Protein AF-0000000080524692 (afdb_homodimer)

Radius of gyration: 28.96 Å; Cα contacts (8 Å, |Δi|>4): 1401; chains: 2; bounding box: 61×94×67 Å

Sequence (794 aa):
MSTVYTSPSEIADLVKGVNEAAASFDTAAGAQDDLHVARRNLQHEARKLLSSLEEPNGEVWPRIFQVNISVSIEIVSQLKLWEKFEGGKEVSMAEIVESTEADEIIIIRVFRQLTAANLFVESMGPRGPSFSLTSLGKPYLHPDHRAFNNFVFFDLIPSIMAMPKTLAEKGYKAPTKETGTPFKWAYGEELWTWLGSHPDRALNMVAGMTSHNALDAYPWGAELEKLDLKDEDIAVVDIAGGQGHIMGEVRQRNPKIKGQFIVQDLPSTFEAVPTPPTGVNFMTYDIFTPQPVKDANVYHYRHIFHNWSDDDCSTILGQIVPLLKTQPKSKLLLIDVVLPDSNGTMQEAIMDITMFPLGGMERTESQWKKLLAKSGLGIKKIWRGSEAEACIECQLDMSTVYTSPSEIADLVKGVNEAAASFDTAAGAQDDLHVARRNLQHEARKLLSSLEEPNGEVWPRIFQVNISVSIEIVSQLKLWEKFEGGKEVSMAEIVESTEADEIIIIRVFRQLTAANLFVESMGPRGPSFSLTSLGKPYLHPDHRAFNNFVFFDLIPSIMAMPKTLAEKGYKAPTKETGTPFKWAYGEELWTWLGSHPDRALNMVAGMTSHNALDAYPWGAELEKLDLKDEDIAVVDIAGGQGHIMGEVRQRNPKIKGQFIVQDLPSTFEAVPTPPTGVNFMTYDIFTPQPVKDANVYHYRHIFHNWSDDDCSTILGQIVPLLKTQPKSKLLLIDVVLPDSNGTMQEAIMDITMFPLGGMERTESQWKKLLAKSGLGIKKIWRGSEAEACIECQLD

Secondary structure (DSSP, 8-state):
----PPPHHHHHHHHHHHHHHHHHHHHHHHTT--HHHHHHHHHHHHHHHHHHHSPTTTTHHHHHHBHHHHHHHHHHHHTT-GGGGGGG--EEHHHHHHHH---HHHHHHHHHHHHHTTSEEEEEETTEEEEEE-TTTGGGGSHHHHHHHHHIIIIIHHHHHTHHHHHHHTTTPPP-TTT--HHHHHHSS-HHHHHHT-HHHHHHHHHHHHTT----SS-HHHHHHTS---TTSEEEEEET-TTSHHHHHHHHH-TT--SEEEEEE-HHHHHHS-SPPTTEEEEE--TTS-----SEEEEEEES-GGGS-HHHHHHHHHTTHHHHHH-TT-EEEEEEEEE-SSS--HHHHHHHHTTGGGT---EEHHHHHHHHHTTTEEEEEEEE-SSSEEEEEEEE-/----PPPHHHHHHHHHHHHHHHHHHHHHHHTT--HHHHHHHHHHHHHHHHHHHSPTTTTHHHHHHBHHHHHHHHHHHHTT-GGGGGGG--EEHHHHHHHH---HHHHHHHHHHHHHTTSEEEEEETTEEEEEE-TTTGGGGSHHHHHHHHHIIIIIHHHHHTHHHHHHHTTTPPP-TTT--HHHHHHSS-HHHHHHT-HHHHHHHHHHHHTT----SS-HHHHHHTS---TTSEEEEEET-TT-HHHHHHHHH-TT--SEEEEEE-HHHHHHS-SPPTTEEEEE--TTS-----SEEEEEEES-GGGS-HHHHHHHHHTTHHHHHH-TT-EEEEEEEEE-SSS--HHHHHHHHTTGGGT---EEHHHHHHHHHTTTEEEEEEEE-SSSEEEEEEEE-

InterPro domains:
  IPR001077 O-methyltransferase, C-terminal domain [PF00891] (180-376)
  IPR016461 O-methyltransferase-like [PIRSF005739] (51-393)
  IPR016461 O-methyltransferase-like [PS51683] (61-396)
  IPR029063 S-adenosyl-L-methionine-dependent methyltransferase superfamily [G3DSA:3.40.50.150] (146-395)
  IPR029063 S-adenosyl-L-methionine-dependent methyltransferase superfamily [SSF53335] (176-386)
  IPR036388 Winged helix-like DNA-binding domain superfamily [G3DSA:1.10.10.10] (36-139)

pLDDT: mean 89.35, std 8.48, range [49.38, 98.44]

Solvent-accessible surface area (backbone atoms only — not comparable to full-atom values): 41073 Å² total; per-residue (Å²): 112,65,86,58,62,62,50,70,70,56,51,51,52,33,50,49,45,29,52,52,30,44,52,48,30,53,52,32,57,74,66,71,47,81,46,62,62,36,41,49,48,28,34,50,31,26,46,54,40,35,59,50,54,40,49,48,68,42,58,51,56,56,43,44,39,19,46,66,43,36,46,35,54,50,41,39,53,74,58,62,46,50,69,67,35,56,95,71,28,70,43,40,52,65,57,52,30,67,76,56,62,31,38,60,68,58,52,53,56,39,47,43,30,36,36,40,69,46,26,30,44,79,43,82,51,95,86,39,52,27,35,30,63,32,85,73,28,50,51,51,62,39,65,31,44,44,27,30,48,50,38,42,56,70,59,45,47,55,13,51,70,32,36,55,62,50,29,60,75,51,59,35,45,82,44,32,84,87,78,46,23,22,25,21,70,63,68,72,38,48,66,72,63,45,32,68,79,30,57,71,58,38,52,32,41,52,39,15,58,58,48,74,56,84,74,48,25,52,65,59,62,71,59,54,62,72,44,90,59,45,68,87,40,40,39,34,37,30,45,63,38,69,70,26,62,66,58,28,51,52,40,68,77,31,75,83,62,53,28,36,34,35,27,21,21,48,62,69,58,41,70,75,47,70,71,56,35,77,81,41,42,75,42,75,45,58,67,80,40,69,64,83,80,72,82,35,43,27,40,34,34,59,69,50,65,38,54,35,38,72,70,53,42,46,50,34,48,61,26,43,46,67,56,42,73,77,31,80,80,40,39,43,35,43,31,36,54,54,39,58,88,62,88,43,51,54,43,57,32,47,59,24,57,66,21,44,27,61,15,20,34,59,37,26,57,71,52,46,48,54,56,33,44,75,64,50,28,39,78,69,43,77,34,68,36,86,55,73,41,23,25,37,31,47,34,82,107,116,66,84,59,63,64,50,70,70,58,49,51,51,34,52,48,46,29,52,53,30,45,52,50,28,52,53,33,57,73,66,72,47,82,47,62,62,36,41,49,47,29,36,49,32,26,46,51,38,37,59,48,55,39,48,46,68,40,58,50,54,56,42,44,38,19,46,66,44,35,47,34,53,49,41,40,54,74,57,62,46,49,70,67,36,54,95,71,29,70,42,39,53,64,56,51,30,66,75,56,60,32,38,60,68,57,52,53,55,39,48,43,31,35,35,40,68,45,26,30,45,77,42,84,50,96,86,40,50,26,36,30,63,32,83,74,28,51,52,51,62,39,66,32,43,44,26,29,48,50,37,44,56,68,60,44,47,54,13,51,69,31,36,56,61,49,28,59,77,51,60,36,45,81,45,31,84,86,79,45,22,22,24,22,71,62,68,73,37,49,64,70,63,44,32,68,78,31,57,71,57,40,50,32,42,53,39,14,57,58,52,74,58,83,74,49,25,53,66,59,61,70,59,53,61,72,45,91,59,46,66,87,39,38,40,32,36,30,45,62,39,68,70,26,61,67,61,25,50,53,42,68,77,30,73,82,60,52,28,35,35,35,30,22,22,48,61,70,59,41,68,75,48,69,70,56,37,77,82,42,42,76,42,75,44,58,67,82,41,69,63,83,80,73,81,35,42,27,41,35,35,58,70,50,64,38,54,34,40,72,69,53,42,44,51,33,47,62,26,43,46,67,57,43,72,78,32,80,80,40,39,44,37,42,30,37,53,54,40,57,89,63,90,43,51,54,43,57,33,47,58,26,58,66,20,44,28,62,16,19,34,61,35,27,57,69,51,45,48,54,56,33,44,77,64,49,28,39,76,70,44,76,35,67,36,80,55,74,41,22,25,36,33,47,33,80,107

Foldseek 3Di:
DDQDAQDPVVLVVLVVQLVVLVVVLVVCVVVVHDSPVSVVSNVVSVVVNVVSHAFDCNCLLVQLLPLLRLVLLLVCVVLVPLQVQPPFDKAALVNSCVSRVDDSVVVVSSVVSCVVVVQWDWDQDPVGIIIHGDPNVNLSSDVLQNLLSVLCNPQQSQLLVQVVVVCVVVVNDADAQVNAFSSCVRPVDFPVVVCLVVVVSVVSNVSNVVSPCPVFQDDLQVVLVVPPDAQAAAAEEEEQCQQCVSVLVSCVVRVPRHHAAEYEEAPSSCVSVVDHHPRHHYDYDDLLAADPDADYQEYEYAPDQQLHDLVVLLSSLLRCVVRCVVHVNHKYKYKDFAAAPDDGDPSQVSVASSSRRSSGGHYHPVRVQVSQVSNQKHFPDWGGDSDRIIITIIHGD/DDQDAQDPVVLVVLVVQLVVLVVVLVVCVVVVHDSPVSVVSNVVSVVVSVVSHAFDCNCLLVQLLPLLRLVLLLVCVVLVPLLVQPPFDKAALVNSCVSRVDDSVVVVSSVVSCVVVVQWDWDQDPVGIIIHGDPNVNLSSDVLQNLLSVLCNPQQSQLLVQVVVLCVVVVNDADAQVNAFSSCVRPVDFPVVVCLVVVVSVVSNVSNVVSPCPVFQDDLQVVLVVPPDAQAAAAEEEEQCQQCVSVLVSCVVHVPRHHAAEYEEAPSSCVSVVDHHPRHHYDYDDLLAADPDADYQEYEYAPDQQLHDLVVLLSSLLRCVVRCVVHVNHKYKYKFFAAAPDDGDPSQVSVASSSRRSSGGHYHPVRVQVSQVSNQKHFPDWGGGSDRIIITIIHGD

Nearest PDB structures (foldseek):
  5w7r-assembly1_A-2  TM=7.176E-01  e=1.281E-27  Penicillium oxalicum
  8xte-assembly3_D  TM=7.590E-01  e=2.513E-26  Penicillium brevicompactum
  5w7p-assembly1_A-2  TM=7.238E-01  e=1.448E-26  Penicillium oxalicum
  6ix3-assembly1_A  TM=7.720E-01  e=8.449E-26  Aspergillus flavus NRRL3357
  5w7s-assembly1_A-2  TM=7.296E-01  e=3.497E-26  Penicillium oxalicum

Structure (mmCIF, N/CA/C/O backbone):
data_AF-0000000080524692-model_v1
#
loop_
_entity.id
_entity.type
_entity.pdbx_description
1 polymer 'O-methyltransferase domain-containing protein'
#
loop_
_atom_site.group_PDB
_atom_site.id
_atom_site.type_symbol
_atom_site.label_atom_id
_atom_site.label_alt_id
_atom_site.label_comp_id
_atom_site.label_asym_id
_atom_site.label_entity_id
_atom_site.label_seq_id
_atom_site.pdbx_PDB_ins_code
_atom_site.Cartn_x
_atom_site.Cartn_y
_atom_site.Cartn_z
_atom_site.occupancy
_atom_site.B_iso_or_equiv
_atom_site.auth_seq_id
_atom_site.auth_comp_id
_atom_site.auth_asym_id
_atom_site.auth_atom_id
_atom_site.pdbx_PDB_model_num
ATOM 1 N N . MET A 1 1 ? 13.016 18.016 1.499 1 49.38 1 MET A N 1
ATOM 2 C CA . MET A 1 1 ? 11.977 17.594 0.565 1 49.38 1 MET A CA 1
ATOM 3 C C . MET A 1 1 ? 11.797 18.625 -0.549 1 49.38 1 MET A C 1
ATOM 5 O O . MET A 1 1 ? 12.094 19.812 -0.366 1 49.38 1 MET A O 1
ATOM 9 N N . SER A 1 2 ? 11.609 18.016 -1.706 1 52.25 2 SER A N 1
ATOM 10 C CA . SER A 1 2 ? 11.484 18.953 -2.818 1 52.25 2 SER A CA 1
ATOM 11 C C . SER A 1 2 ? 10.211 19.781 -2.711 1 52.25 2 SER A C 1
ATOM 13 O O . SER A 1 2 ? 9.156 19.25 -2.332 1 52.25 2 SER A O 1
ATOM 15 N N . THR A 1 3 ? 10.344 20.969 -2.588 1 60.5 3 THR A N 1
ATOM 16 C CA . THR A 1 3 ? 9.203 21.875 -2.6 1 60.5 3 THR A CA 1
ATOM 17 C C . THR A 1 3 ? 8.883 22.312 -4.023 1 60.5 3 THR A C 1
ATOM 19 O O . THR A 1 3 ? 8.008 23.156 -4.234 1 60.5 3 THR A O 1
ATOM 22 N N . VAL A 1 4 ? 9.625 21.516 -4.98 1 65.38 4 VAL A N 1
ATOM 23 C CA . VAL A 1 4 ? 9.469 22.078 -6.316 1 65.38 4 VAL A CA 1
ATOM 24 C C . VAL A 1 4 ? 8.75 21.078 -7.219 1 65.38 4 VAL A C 1
ATOM 26 O O . VAL A 1 4 ? 9.094 19.906 -7.254 1 65.38 4 VAL A O 1
ATOM 29 N N . TYR A 1 5 ? 7.754 21.562 -7.863 1 74.25 5 TYR A N 1
ATOM 30 C CA . TYR A 1 5 ? 7.062 20.797 -8.906 1 74.25 5 TYR A CA 1
ATOM 31 C C . TYR A 1 5 ? 7.965 20.594 -10.117 1 74.25 5 TYR A C 1
ATOM 33 O O . TYR A 1 5 ? 8.828 21.422 -10.398 1 74.25 5 TYR A O 1
ATOM 41 N N . THR A 1 6 ? 7.824 19.438 -10.742 1 76.94 6 THR A N 1
ATOM 42 C CA . THR A 1 6 ? 8.469 19.219 -12.031 1 76.94 6 THR A CA 1
ATOM 43 C C . THR A 1 6 ? 8.109 20.344 -13 1 76.94 6 THR A C 1
ATOM 45 O O . THR A 1 6 ? 6.961 20.781 -13.055 1 76.94 6 THR A O 1
ATOM 48 N N . SER A 1 7 ? 9.078 20.875 -13.664 1 82.62 7 SER A N 1
ATOM 49 C CA . SER A 1 7 ? 8.883 22.016 -14.555 1 82.62 7 SER A CA 1
ATOM 50 C C . SER A 1 7 ? 7.977 21.656 -15.727 1 82.62 7 SER A C 1
ATOM 52 O O . SER A 1 7 ? 7.953 20.5 -16.172 1 82.62 7 SER A O 1
ATOM 54 N N . PRO A 1 8 ? 7.293 22.641 -16.266 1 85.81 8 PRO A N 1
ATOM 55 C CA . PRO A 1 8 ? 6.441 22.391 -17.422 1 85.81 8 PRO A CA 1
ATOM 56 C C . PRO A 1 8 ? 7.219 21.859 -18.625 1 85.81 8 PRO A C 1
ATOM 58 O O . PRO A 1 8 ? 6.711 21.016 -19.359 1 85.81 8 PRO A O 1
ATOM 61 N N . SER A 1 9 ? 8.43 22.312 -18.781 1 87.88 9 SER A N 1
ATOM 62 C CA . SER A 1 9 ? 9.25 21.828 -19.891 1 87.88 9 SER A CA 1
ATOM 63 C C . SER A 1 9 ? 9.562 20.344 -19.734 1 87.88 9 SER A C 1
ATOM 65 O O . SER A 1 9 ? 9.555 19.609 -20.719 1 87.88 9 SER A O 1
ATOM 67 N N . GLU A 1 10 ? 9.828 19.984 -18.578 1 87.06 10 GLU A N 1
ATOM 68 C CA . GLU A 1 10 ? 10.094 18.562 -18.328 1 87.06 10 GLU A CA 1
ATOM 69 C C . GLU A 1 10 ? 8.844 17.719 -18.531 1 87.06 10 GLU A C 1
ATOM 71 O O . GLU A 1 10 ? 8.922 16.609 -19.047 1 87.06 10 GLU A O 1
ATOM 76 N N . ILE A 1 11 ? 7.77 18.25 -18.125 1 89.12 11 ILE A N 1
ATOM 77 C CA . ILE A 1 11 ? 6.504 17.547 -18.312 1 89.12 11 ILE A CA 1
ATOM 78 C C . ILE A 1 11 ? 6.23 17.359 -19.797 1 89.12 11 ILE A C 1
ATOM 80 O O . ILE A 1 11 ? 5.781 16.297 -20.219 1 89.12 11 ILE A O 1
ATOM 84 N N . ALA A 1 12 ? 6.582 18.391 -20.578 1 91.25 12 ALA A N 1
ATOM 85 C CA . ALA A 1 12 ? 6.398 18.297 -22.031 1 91.25 12 ALA A CA 1
ATOM 86 C C . ALA A 1 12 ? 7.246 17.172 -22.625 1 91.25 12 ALA A C 1
ATOM 88 O O . ALA A 1 12 ? 6.801 16.469 -23.531 1 91.25 12 ALA A O 1
ATOM 89 N N . ASP A 1 13 ? 8.391 17.062 -22.141 1 91.69 13 ASP A N 1
ATOM 90 C CA . ASP A 1 13 ? 9.281 16 -22.609 1 91.69 13 ASP A CA 1
ATOM 91 C C . ASP A 1 13 ? 8.734 14.617 -22.25 1 91.69 13 ASP A C 1
ATOM 93 O O . ASP A 1 13 ? 8.859 13.672 -23.031 1 91.69 13 ASP A O 1
ATOM 97 N N . LEU A 1 14 ? 8.211 14.508 -21.078 1 90.5 14 LEU A N 1
ATOM 98 C CA . LEU A 1 14 ? 7.645 13.242 -20.641 1 90.5 14 LEU A CA 1
ATOM 99 C C . LEU A 1 14 ? 6.41 12.875 -21.453 1 90.5 14 LEU A C 1
ATOM 101 O O . LEU A 1 14 ? 6.18 11.703 -21.75 1 90.5 14 LEU A O 1
ATOM 105 N N . VAL A 1 15 ? 5.656 13.906 -21.812 1 93.75 15 VAL A N 1
ATOM 106 C CA . VAL A 1 15 ? 4.504 13.672 -22.672 1 93.75 15 VAL A CA 1
ATOM 107 C C . VAL A 1 15 ? 4.969 13.156 -24.031 1 93.75 15 VAL A C 1
ATOM 109 O O . VAL A 1 15 ? 4.348 12.258 -24.609 1 93.75 15 VAL A O 1
ATOM 112 N N . LYS A 1 16 ? 6.043 13.727 -24.516 1 94.25 16 LYS A N 1
ATOM 113 C CA . LYS A 1 16 ? 6.629 13.234 -25.766 1 94.25 16 LYS A CA 1
ATOM 114 C C . LYS A 1 16 ? 7.012 11.758 -25.656 1 94.25 16 LYS A C 1
ATOM 116 O O . LYS A 1 16 ? 6.828 10.984 -26.594 1 94.25 16 LYS A O 1
ATOM 121 N N . GLY A 1 17 ? 7.594 11.414 -24.578 1 91.81 17 GLY A N 1
ATOM 122 C CA . GLY A 1 17 ? 7.938 10.023 -24.328 1 91.81 17 GLY A CA 1
ATOM 123 C C . GLY A 1 17 ? 6.738 9.094 -24.375 1 91.81 17 GLY A C 1
ATOM 124 O O . GLY A 1 17 ? 6.816 8.008 -24.953 1 91.81 17 GLY A O 1
ATOM 125 N N . VAL A 1 18 ? 5.668 9.523 -23.719 1 93.56 18 VAL A N 1
ATOM 126 C CA . VAL A 1 18 ? 4.43 8.742 -23.75 1 93.56 18 VAL A CA 1
ATOM 127 C C . VAL A 1 18 ? 3.963 8.57 -25.188 1 93.56 18 VAL A C 1
ATOM 129 O O . VAL A 1 18 ? 3.566 7.473 -25.594 1 93.56 18 VAL A O 1
ATOM 132 N N . ASN A 1 19 ? 4.059 9.609 -25.953 1 95.62 19 ASN A N 1
ATOM 133 C CA . ASN A 1 19 ? 3.592 9.57 -27.344 1 95.62 19 ASN A CA 1
ATOM 134 C C . ASN A 1 19 ? 4.465 8.656 -28.188 1 95.62 19 ASN A C 1
ATOM 136 O O . ASN A 1 19 ? 3.957 7.938 -29.062 1 95.62 19 ASN A O 1
ATOM 140 N N . GLU A 1 20 ? 5.746 8.68 -27.969 1 94.69 20 GLU A N 1
ATOM 141 C CA . GLU A 1 20 ? 6.656 7.789 -28.688 1 94.69 20 GLU A CA 1
ATOM 142 C C . GLU A 1 20 ? 6.375 6.324 -28.359 1 94.69 20 GLU A C 1
ATOM 144 O O . GLU A 1 20 ? 6.348 5.473 -29.25 1 94.69 20 GLU A O 1
ATOM 149 N N . ALA A 1 21 ? 6.238 6.055 -27.109 1 92.75 21 ALA A N 1
ATOM 150 C CA . ALA A 1 21 ? 5.93 4.695 -26.672 1 92.75 21 ALA A CA 1
ATOM 151 C C . ALA A 1 21 ? 4.582 4.242 -27.234 1 92.75 21 ALA A C 1
ATOM 153 O O . ALA A 1 21 ? 4.414 3.072 -27.594 1 92.75 21 ALA A O 1
ATOM 154 N N . ALA A 1 22 ? 3.656 5.148 -27.203 1 94.06 22 ALA A N 1
ATOM 155 C CA . ALA A 1 22 ? 2.332 4.836 -27.734 1 94.06 22 ALA A CA 1
ATOM 156 C C . ALA A 1 22 ? 2.4 4.496 -29.219 1 94.06 22 ALA A C 1
ATOM 158 O O . ALA A 1 22 ? 1.693 3.602 -29.688 1 94.06 22 ALA A O 1
ATOM 159 N N . ALA A 1 23 ? 3.18 5.211 -29.969 1 93.19 23 ALA A N 1
ATOM 160 C CA . ALA A 1 23 ? 3.371 4.93 -31.375 1 93.19 23 ALA A CA 1
ATOM 161 C C . ALA A 1 23 ? 3.953 3.535 -31.594 1 93.19 23 ALA A C 1
ATOM 163 O O . ALA A 1 23 ? 3.541 2.812 -32.5 1 93.19 23 ALA A O 1
ATOM 164 N N . SER A 1 24 ? 4.914 3.197 -30.781 1 90.69 24 SER A N 1
ATOM 165 C CA . SER A 1 24 ? 5.504 1.863 -30.828 1 90.69 24 SER A CA 1
ATOM 166 C C . SER A 1 24 ? 4.473 0.789 -30.5 1 90.69 24 SER A C 1
ATOM 168 O O . SER A 1 24 ? 4.477 -0.285 -31.109 1 90.69 24 SER A O 1
ATOM 170 N N . PHE A 1 25 ? 3.734 1.035 -29.516 1 91.31 25 PHE A N 1
ATOM 171 C CA . PHE A 1 25 ? 2.67 0.113 -29.141 1 91.31 25 PHE A CA 1
ATOM 172 C C . PHE A 1 25 ? 1.693 -0.088 -30.297 1 91.31 25 PHE A C 1
ATOM 174 O O . PHE A 1 25 ? 1.283 -1.215 -30.578 1 91.31 25 PHE A O 1
ATOM 181 N N . ASP A 1 26 ? 1.312 0.979 -30.969 1 90.25 26 ASP A N 1
ATOM 182 C CA . ASP A 1 26 ? 0.397 0.915 -32.094 1 90.25 26 ASP A CA 1
ATOM 183 C C . ASP A 1 26 ? 0.996 0.098 -33.25 1 90.25 26 ASP A C 1
ATOM 185 O O . ASP A 1 26 ? 0.291 -0.671 -33.906 1 90.25 26 ASP A O 1
ATOM 189 N N . THR A 1 27 ? 2.248 0.307 -33.406 1 89.56 27 THR A N 1
ATOM 190 C CA . THR A 1 27 ? 2.949 -0.44 -34.469 1 89.56 27 THR A CA 1
ATOM 191 C C . THR A 1 27 ? 2.957 -1.933 -34.125 1 89.56 27 THR A C 1
ATOM 193 O O . THR A 1 27 ? 2.723 -2.762 -35.031 1 89.56 27 THR A O 1
ATOM 196 N N . ALA A 1 28 ? 3.258 -2.262 -32.875 1 87.5 28 ALA A N 1
ATOM 197 C CA . ALA A 1 28 ? 3.283 -3.658 -32.469 1 87.5 28 ALA A CA 1
ATOM 198 C C . ALA A 1 28 ? 1.9 -4.289 -32.562 1 87.5 28 ALA A C 1
ATOM 200 O O . ALA A 1 28 ? 1.774 -5.465 -32.938 1 87.5 28 ALA A O 1
ATOM 201 N N . ALA A 1 29 ? 0.935 -3.568 -32.125 1 85.56 29 ALA A N 1
ATOM 202 C CA . ALA A 1 29 ? -0.441 -4.055 -32.219 1 85.56 29 ALA A CA 1
ATOM 203 C C . ALA A 1 29 ? -0.847 -4.355 -33.656 1 85.56 29 ALA A C 1
ATOM 205 O O . ALA A 1 29 ? -1.562 -5.328 -33.906 1 85.56 29 ALA A O 1
ATOM 206 N N . GLY A 1 30 ? -0.493 -3.525 -34.5 1 81.25 30 GLY A N 1
ATOM 207 C CA . GLY A 1 30 ? -0.792 -3.732 -35.906 1 81.25 30 GLY A CA 1
ATOM 208 C C . GLY A 1 30 ? -0.078 -4.934 -36.5 1 81.25 30 GLY A C 1
ATOM 209 O O . GLY A 1 30 ? -0.594 -5.582 -37.438 1 81.25 30 GLY A O 1
ATOM 210 N N . ALA A 1 31 ? 1.103 -5.371 -35.938 1 77.94 31 ALA A N 1
ATOM 211 C CA . ALA A 1 31 ? 1.908 -6.473 -36.469 1 77.94 31 ALA A CA 1
ATOM 212 C C . ALA A 1 31 ? 1.524 -7.793 -35.781 1 77.94 31 ALA A C 1
ATOM 214 O O . ALA A 1 31 ? 2.117 -8.836 -36.094 1 77.94 31 ALA A O 1
ATOM 215 N N . GLN A 1 32 ? 0.588 -7.703 -34.906 1 69.25 32 GLN A N 1
ATOM 216 C CA . GLN A 1 32 ? 0.13 -8.875 -34.156 1 69.25 32 GLN A CA 1
ATOM 217 C C . GLN A 1 32 ? 1.282 -9.531 -33.406 1 69.25 32 GLN A C 1
ATOM 219 O O . GLN A 1 32 ? 1.382 -10.766 -33.375 1 69.25 32 GLN A O 1
ATOM 224 N N . ASP A 1 33 ? 2.248 -8.727 -32.938 1 66.38 33 ASP A N 1
ATOM 225 C CA . ASP A 1 33 ? 3.373 -9.188 -32.125 1 66.38 33 ASP A CA 1
ATOM 226 C C . ASP A 1 33 ? 2.992 -9.273 -30.656 1 66.38 33 ASP A C 1
ATOM 228 O O . ASP A 1 33 ? 1.876 -8.922 -30.281 1 66.38 33 ASP A O 1
ATOM 232 N N . ASP A 1 34 ? 3.854 -9.93 -29.969 1 66.69 34 ASP A N 1
ATOM 233 C CA . ASP A 1 34 ? 3.756 -9.938 -28.516 1 66.69 34 ASP A CA 1
ATOM 234 C C . ASP A 1 34 ? 3.771 -8.523 -27.953 1 66.69 34 ASP A C 1
ATOM 236 O O . ASP A 1 34 ? 4.785 -7.824 -28.047 1 66.69 34 ASP A O 1
ATOM 240 N N . LEU A 1 35 ? 2.561 -8.031 -27.656 1 77.56 35 LEU A N 1
ATOM 241 C CA . LEU A 1 35 ? 2.344 -6.656 -27.219 1 77.56 35 LEU A CA 1
ATOM 242 C C . LEU A 1 35 ? 2.896 -6.434 -25.812 1 77.56 35 LEU A C 1
ATOM 244 O O . LEU A 1 35 ? 2.893 -5.309 -25.312 1 77.56 35 LEU A O 1
ATOM 248 N N . HIS A 1 36 ? 3.451 -7.48 -25.344 1 73.25 36 HIS A N 1
ATOM 249 C CA . HIS A 1 36 ? 3.832 -7.422 -23.922 1 73.25 36 HIS A CA 1
ATOM 250 C C . HIS A 1 36 ? 4.93 -6.391 -23.703 1 73.25 36 HIS A C 1
ATOM 252 O O . HIS A 1 36 ? 4.832 -5.566 -22.781 1 73.25 36 HIS A O 1
ATOM 258 N N . VAL A 1 37 ? 5.867 -6.418 -24.625 1 72.44 37 VAL A N 1
ATOM 259 C CA . VAL A 1 37 ? 7.004 -5.523 -24.453 1 72.44 37 VAL A CA 1
ATOM 260 C C . VAL A 1 37 ? 6.57 -4.082 -24.688 1 72.44 37 VAL A C 1
ATOM 262 O O . VAL A 1 37 ? 6.906 -3.184 -23.922 1 72.44 37 VAL A O 1
ATOM 265 N N . ALA A 1 38 ? 5.867 -3.871 -25.797 1 81.81 38 ALA A N 1
ATOM 266 C CA . ALA A 1 38 ? 5.406 -2.529 -26.141 1 81.81 38 ALA A CA 1
ATOM 267 C C . ALA A 1 38 ? 4.473 -1.978 -25.062 1 81.81 38 ALA A C 1
ATOM 269 O O . ALA A 1 38 ? 4.523 -0.789 -24.734 1 81.81 38 ALA A O 1
ATOM 270 N N . ARG A 1 39 ? 3.68 -2.797 -24.562 1 82.12 39 ARG A N 1
ATOM 271 C CA . ARG A 1 39 ? 2.758 -2.404 -23.5 1 82.12 39 ARG A CA 1
ATOM 272 C C . ARG A 1 39 ? 3.514 -2.002 -22.234 1 82.12 39 ARG A C 1
ATOM 274 O O . ARG A 1 39 ? 3.186 -0.998 -21.609 1 82.12 39 ARG A O 1
ATOM 281 N N . ARG A 1 40 ? 4.426 -2.736 -21.953 1 76.44 40 ARG A N 1
ATOM 282 C CA . ARG A 1 40 ? 5.23 -2.455 -20.766 1 76.44 40 ARG A CA 1
ATOM 283 C C . ARG A 1 40 ? 5.98 -1.135 -20.922 1 76.44 40 ARG A C 1
ATOM 285 O O . ARG A 1 40 ? 6.125 -0.385 -19.953 1 76.44 40 ARG A O 1
ATOM 292 N N . ASN A 1 41 ? 6.469 -0.94 -22.078 1 80.81 41 ASN A N 1
ATOM 293 C CA . ASN A 1 41 ? 7.16 0.32 -22.328 1 80.81 41 ASN A CA 1
ATOM 294 C C . ASN A 1 41 ? 6.219 1.514 -22.172 1 80.81 41 ASN A C 1
ATOM 296 O O . ASN A 1 41 ? 6.602 2.539 -21.609 1 80.81 41 ASN A O 1
ATOM 300 N N . LEU A 1 42 ? 5.086 1.426 -22.797 1 87.81 42 LEU A N 1
ATOM 301 C CA . LEU A 1 42 ? 4.098 2.492 -22.672 1 87.81 42 LEU A CA 1
ATOM 302 C C . LEU A 1 42 ? 3.697 2.693 -21.203 1 87.81 42 LEU A C 1
ATOM 304 O O . LEU A 1 42 ? 3.514 3.826 -20.766 1 87.81 42 LEU A O 1
ATOM 308 N N . GLN A 1 43 ? 3.588 1.649 -20.469 1 82.5 43 GLN A N 1
ATOM 309 C CA . GLN A 1 43 ? 3.312 1.723 -19.031 1 82.5 43 GLN A CA 1
ATOM 310 C C . GLN A 1 43 ? 4.406 2.49 -18.297 1 82.5 43 GLN A C 1
ATOM 312 O O . GLN A 1 43 ? 4.121 3.32 -17.438 1 82.5 43 GLN A O 1
ATOM 317 N N . HIS A 1 44 ? 5.527 2.172 -18.656 1 77.94 44 HIS A N 1
ATOM 318 C CA . HIS A 1 44 ? 6.68 2.811 -18.031 1 77.94 44 HIS A CA 1
ATOM 319 C C . HIS A 1 44 ? 6.668 4.316 -18.266 1 77.94 44 HIS A C 1
ATOM 321 O O . HIS A 1 44 ? 6.855 5.098 -17.328 1 77.94 44 HIS A O 1
ATOM 327 N N . GLU A 1 45 ? 6.453 4.719 -19.484 1 82.88 45 GLU A N 1
ATOM 328 C CA . GLU A 1 45 ? 6.453 6.141 -19.828 1 82.88 45 GLU A CA 1
ATOM 329 C C . GLU A 1 45 ? 5.273 6.855 -19.172 1 82.88 45 GLU A C 1
ATOM 331 O O . GLU A 1 45 ? 5.406 7.996 -18.719 1 82.88 45 GLU A O 1
ATOM 336 N N . ALA A 1 46 ? 4.152 6.227 -19.188 1 86.56 46 ALA A N 1
ATOM 337 C CA . ALA A 1 46 ? 2.973 6.797 -18.547 1 86.56 46 ALA A CA 1
ATOM 338 C C . ALA A 1 46 ? 3.195 6.961 -17.047 1 86.56 46 ALA A C 1
ATOM 340 O O . ALA A 1 46 ? 2.773 7.961 -16.453 1 86.56 46 ALA A O 1
ATOM 341 N N . ARG A 1 47 ? 3.828 6.043 -16.453 1 78.06 47 ARG A N 1
ATOM 342 C CA . ARG A 1 47 ? 4.137 6.109 -15.023 1 78.06 47 ARG A CA 1
ATOM 343 C C . ARG A 1 47 ? 5.09 7.262 -14.719 1 78.06 47 ARG A C 1
ATOM 345 O O . ARG A 1 47 ? 4.934 7.953 -13.711 1 78.06 47 ARG A O 1
ATOM 352 N N . LYS A 1 48 ? 6.09 7.348 -15.531 1 75.19 48 LYS A N 1
ATOM 353 C CA . LYS A 1 48 ? 7.012 8.469 -15.375 1 75.19 48 LYS A CA 1
ATOM 354 C C . LYS A 1 48 ? 6.266 9.805 -15.391 1 75.19 48 LYS A C 1
ATOM 356 O O . LYS A 1 48 ? 6.527 10.68 -14.57 1 75.19 48 LYS A O 1
ATOM 361 N N . LEU A 1 49 ? 5.402 9.938 -16.391 1 85.25 49 LEU A N 1
ATOM 362 C CA . LEU A 1 49 ? 4.621 11.164 -16.5 1 85.25 49 LEU A CA 1
ATOM 363 C C . LEU A 1 49 ? 3.775 11.383 -15.25 1 85.25 49 LEU A C 1
ATOM 365 O O . LEU A 1 49 ? 3.801 12.469 -14.656 1 85.25 49 LEU A O 1
ATOM 369 N N . LEU A 1 50 ? 3.104 10.375 -14.844 1 80.31 50 LEU A N 1
ATOM 370 C CA . LEU A 1 50 ? 2.217 10.492 -13.695 1 80.31 50 LEU A CA 1
ATOM 371 C C . LEU A 1 50 ? 3.002 10.875 -12.445 1 80.31 50 LEU A C 1
ATOM 373 O O . LEU A 1 50 ? 2.568 11.734 -11.672 1 80.31 50 LEU A O 1
ATOM 377 N N . SER A 1 51 ? 4.074 10.273 -12.32 1 72.38 51 SER A N 1
ATOM 378 C CA . SER A 1 51 ? 4.922 10.562 -11.164 1 72.38 51 SER A CA 1
ATOM 379 C C . SER A 1 51 ? 5.387 12.016 -11.172 1 72.38 51 SER A C 1
ATOM 381 O O . SER A 1 51 ? 5.473 12.648 -10.117 1 72.38 51 SER A O 1
ATOM 383 N N . SER A 1 52 ? 5.684 12.492 -12.312 1 76.06 52 SER A N 1
ATOM 384 C CA . SER A 1 52 ? 6.199 13.852 -12.438 1 76.06 52 SER A CA 1
ATOM 385 C C . SER A 1 52 ? 5.113 14.883 -12.148 1 76.06 52 SER A C 1
ATOM 387 O O . SER A 1 52 ? 5.41 16.047 -11.867 1 76.06 52 SER A O 1
ATOM 389 N N . LEU A 1 53 ? 3.881 14.453 -12.219 1 77.19 53 LEU A N 1
ATOM 390 C CA . LEU A 1 53 ? 2.76 15.367 -12.031 1 77.19 53 LEU A CA 1
ATOM 391 C C . LEU A 1 53 ? 2.354 15.438 -10.562 1 77.19 53 LEU A C 1
ATOM 393 O O . LEU A 1 53 ? 1.55 16.281 -10.18 1 77.19 53 LEU A O 1
ATOM 397 N N . GLU A 1 54 ? 2.861 14.57 -9.836 1 70.06 54 GLU A N 1
ATOM 398 C CA . GLU A 1 54 ? 2.504 14.531 -8.422 1 70.06 54 GLU A CA 1
ATOM 399 C C . GLU A 1 54 ? 3.078 15.734 -7.676 1 70.06 54 GLU A C 1
ATOM 401 O O . GLU A 1 54 ? 4.086 16.312 -8.094 1 70.06 54 GLU A O 1
ATOM 406 N N . GLU A 1 55 ? 2.209 16.219 -6.656 1 65.88 55 GLU A N 1
ATOM 407 C CA . GLU A 1 55 ? 2.75 17.219 -5.746 1 65.88 55 GLU A CA 1
ATOM 408 C C . GLU A 1 55 ? 4.078 16.766 -5.145 1 65.88 55 GLU A C 1
ATOM 410 O O . GLU A 1 55 ? 4.305 15.562 -4.969 1 65.88 55 GLU A O 1
ATOM 415 N N . PRO A 1 56 ? 4.777 17.906 -4.992 1 61.47 56 PRO A N 1
ATOM 416 C CA . PRO A 1 56 ? 6.012 17.547 -4.285 1 61.47 56 PRO A CA 1
ATOM 417 C C . PRO A 1 56 ? 5.75 16.703 -3.037 1 61.47 56 PRO A C 1
ATOM 419 O O . PRO A 1 56 ? 4.883 17.031 -2.23 1 61.47 56 PRO A O 1
ATOM 422 N N . ASN A 1 57 ? 6.078 15.656 -2.83 1 67.75 57 ASN A N 1
ATOM 423 C CA . ASN A 1 57 ? 5.977 14.703 -1.729 1 67.75 57 ASN A CA 1
ATOM 424 C C . ASN A 1 57 ? 4.645 13.961 -1.756 1 67.75 57 ASN A C 1
ATOM 426 O O . ASN A 1 57 ? 4.266 13.32 -0.772 1 67.75 57 ASN A O 1
ATOM 430 N N . GLY A 1 58 ? 3.816 14.312 -2.863 1 71.06 58 GLY A N 1
ATOM 431 C CA . GLY A 1 58 ? 2.504 13.695 -2.953 1 71.06 58 GLY A CA 1
ATOM 432 C C . GLY A 1 58 ? 2.561 12.18 -2.979 1 71.06 58 GLY A C 1
ATOM 433 O O . GLY A 1 58 ? 1.599 11.508 -2.596 1 71.06 58 GLY A O 1
ATOM 434 N N . GLU A 1 59 ? 3.691 11.742 -3.254 1 74.5 59 GLU A N 1
ATOM 435 C CA . GLU A 1 59 ? 3.812 10.297 -3.443 1 74.5 59 GLU A CA 1
ATOM 436 C C . GLU A 1 59 ? 4.23 9.602 -2.15 1 74.5 59 GLU A C 1
ATOM 438 O O . GLU A 1 59 ? 4.199 8.375 -2.062 1 74.5 59 GLU A O 1
ATOM 443 N N . VAL A 1 60 ? 4.488 10.352 -1.119 1 81.62 60 VAL A N 1
ATOM 444 C CA . VAL A 1 60 ? 5.117 9.766 0.061 1 81.62 60 VAL A CA 1
ATOM 445 C C . VAL A 1 60 ? 4.109 8.891 0.803 1 81.62 60 VAL A C 1
ATOM 447 O O . VAL A 1 60 ? 4.402 7.742 1.136 1 81.62 60 VAL A O 1
ATOM 450 N N . TRP A 1 61 ? 2.885 9.43 0.942 1 87 61 TRP A N 1
ATOM 451 C CA . TRP A 1 61 ? 1.895 8.695 1.726 1 87 61 TRP A CA 1
ATOM 452 C C . TRP A 1 61 ? 1.455 7.426 1.001 1 87 61 TRP A C 1
ATOM 454 O O . TRP A 1 61 ? 1.529 6.328 1.558 1 87 61 TRP A O 1
ATOM 464 N N . PRO A 1 62 ? 1.114 7.559 -0.258 1 87.38 62 PRO A N 1
ATOM 465 C CA . PRO A 1 62 ? 0.737 6.336 -0.974 1 87.38 62 PRO A CA 1
ATOM 466 C C . PRO A 1 62 ? 1.854 5.297 -0.994 1 87.38 62 PRO A C 1
ATOM 468 O O . PRO A 1 62 ? 1.584 4.094 -0.904 1 87.38 62 PRO A O 1
ATOM 471 N N . ARG A 1 63 ? 2.982 5.73 -1.061 1 88.5 63 ARG A N 1
ATOM 472 C CA . ARG A 1 63 ? 4.125 4.824 -1.103 1 88.5 63 ARG A CA 1
ATOM 473 C C . ARG A 1 63 ? 4.297 4.098 0.229 1 88.5 63 ARG A C 1
ATOM 475 O O . ARG A 1 63 ? 4.543 2.891 0.257 1 88.5 63 ARG A O 1
ATOM 482 N N . ILE A 1 64 ? 4.219 4.805 1.291 1 92.38 64 ILE A N 1
ATOM 483 C CA . ILE A 1 64 ? 4.426 4.207 2.605 1 92.38 64 ILE A CA 1
ATOM 484 C C . ILE A 1 64 ? 3.287 3.238 2.916 1 92.38 64 ILE A C 1
ATOM 486 O O . ILE A 1 64 ? 3.5 2.203 3.553 1 92.38 64 ILE A O 1
ATOM 490 N N . PHE A 1 65 ? 2.143 3.594 2.42 1 94.75 65 PHE A N 1
ATOM 491 C CA . PHE A 1 65 ? 0.979 2.766 2.715 1 94.75 65 PHE A CA 1
ATOM 492 C C . PHE A 1 65 ? 0.96 1.522 1.833 1 94.75 65 PHE A C 1
ATOM 494 O O . PHE A 1 65 ? 0.161 0.61 2.055 1 94.75 65 PHE A O 1
ATOM 501 N N . GLN A 1 66 ? 1.767 1.524 0.9 1 94.88 66 GLN A N 1
ATOM 502 C CA . GLN A 1 66 ? 2.059 0.275 0.205 1 94.88 66 GLN A CA 1
ATOM 503 C C . GLN A 1 66 ? 3.115 -0.536 0.952 1 94.88 66 GLN A C 1
ATOM 505 O O . GLN A 1 66 ? 4.312 -0.304 0.787 1 94.88 66 GLN A O 1
ATOM 510 N N . VAL A 1 67 ? 2.771 -1.572 1.575 1 97.12 67 VAL A N 1
ATOM 511 C CA . VAL A 1 67 ? 3.543 -2.25 2.613 1 97.12 67 VAL A CA 1
ATOM 512 C C . VAL A 1 67 ? 4.82 -2.832 2.01 1 97.12 67 VAL A C 1
ATOM 514 O O . VAL A 1 67 ? 5.875 -2.828 2.648 1 97.12 67 VAL A O 1
ATOM 517 N N . ASN A 1 68 ? 4.738 -3.318 0.759 1 96.88 68 ASN A N 1
ATOM 518 C CA . ASN A 1 68 ? 5.922 -3.887 0.122 1 96.88 68 ASN A CA 1
ATOM 519 C C . ASN A 1 68 ? 7.012 -2.84 -0.069 1 96.88 68 ASN A C 1
ATOM 521 O O . ASN A 1 68 ? 8.203 -3.152 0.024 1 96.88 68 ASN A O 1
ATOM 525 N N . ILE A 1 69 ? 6.641 -1.631 -0.262 1 96.25 69 ILE A N 1
ATOM 526 C CA . ILE A 1 69 ? 7.59 -0.542 -0.462 1 96.25 69 ILE A CA 1
ATOM 527 C C . ILE A 1 69 ? 8.141 -0.083 0.887 1 96.25 69 ILE A C 1
ATOM 529 O O . ILE A 1 69 ? 9.359 0.02 1.065 1 96.25 69 ILE A O 1
ATOM 533 N N . SER A 1 70 ? 7.242 0.136 1.824 1 97.62 70 SER A N 1
ATOM 534 C CA . SER A 1 70 ? 7.637 0.663 3.127 1 97.62 70 SER A CA 1
ATOM 535 C C . SER A 1 70 ? 8.57 -0.296 3.854 1 97.62 70 SER A C 1
ATOM 537 O O . SER A 1 70 ? 9.539 0.133 4.492 1 97.62 70 SER A O 1
ATOM 539 N N . VAL A 1 71 ? 8.305 -1.586 3.777 1 98 71 VAL A N 1
ATOM 540 C CA . VAL A 1 71 ? 9.148 -2.584 4.426 1 98 71 VAL A CA 1
ATOM 541 C C . VAL A 1 71 ? 10.539 -2.584 3.787 1 98 71 VAL A C 1
ATOM 543 O O . VAL A 1 71 ? 11.547 -2.75 4.477 1 98 71 VAL A O 1
ATOM 546 N N . SER A 1 72 ? 10.57 -2.445 2.482 1 98.12 72 SER A N 1
ATOM 547 C CA . SER A 1 72 ? 11.844 -2.424 1.766 1 98.12 72 SER A CA 1
ATOM 548 C C . SER A 1 72 ? 12.672 -1.195 2.139 1 98.12 72 SER A C 1
ATOM 550 O O . SER A 1 72 ? 13.883 -1.288 2.316 1 98.12 72 SER A O 1
ATOM 552 N N . ILE A 1 73 ? 11.984 -0.035 2.236 1 97.44 73 ILE A N 1
ATOM 553 C CA . ILE A 1 73 ? 12.641 1.186 2.688 1 97.44 73 ILE A CA 1
ATOM 554 C C . ILE A 1 73 ? 13.234 0.969 4.078 1 97.44 73 ILE A C 1
ATOM 556 O O . ILE A 1 73 ? 14.375 1.349 4.344 1 97.44 73 ILE A O 1
ATOM 560 N N . GLU A 1 74 ? 12.469 0.354 4.957 1 97.75 74 GLU A N 1
ATOM 561 C CA . GLU A 1 74 ? 12.906 0.087 6.32 1 97.75 74 GLU A CA 1
ATOM 562 C C . GLU A 1 74 ? 14.141 -0.809 6.336 1 97.75 74 GLU A C 1
ATOM 564 O O . GLU A 1 74 ? 15.086 -0.565 7.094 1 97.75 74 GLU A O 1
ATOM 569 N N . ILE A 1 75 ? 14.18 -1.84 5.527 1 97.75 75 ILE A N 1
ATOM 570 C CA . ILE A 1 75 ? 15.289 -2.783 5.488 1 97.75 75 ILE A CA 1
ATOM 571 C C . ILE A 1 75 ? 16.547 -2.078 4.973 1 97.75 75 ILE A C 1
ATOM 573 O O . ILE A 1 75 ? 17.641 -2.26 5.523 1 97.75 75 ILE A O 1
ATOM 577 N N . VAL A 1 76 ? 16.406 -1.232 3.943 1 98.12 76 VAL A N 1
ATOM 578 C CA . VAL A 1 76 ? 17.531 -0.467 3.42 1 98.12 76 VAL A CA 1
ATOM 579 C C . VAL A 1 76 ? 18.078 0.462 4.504 1 98.12 76 VAL A C 1
ATOM 581 O O . VAL A 1 76 ? 19.281 0.64 4.629 1 98.12 76 VAL A O 1
ATOM 584 N N . SER A 1 77 ? 17.188 1.058 5.266 1 97.44 77 SER A N 1
ATOM 585 C CA . SER A 1 77 ? 17.594 1.915 6.379 1 97.44 77 SER A CA 1
ATOM 586 C C . SER A 1 77 ? 18.359 1.127 7.438 1 97.44 77 SER A C 1
ATOM 588 O O . SER A 1 77 ? 19.391 1.579 7.926 1 97.44 77 SER A O 1
ATOM 590 N N . GLN A 1 78 ? 17.875 -0.039 7.805 1 96.88 78 GLN A N 1
ATOM 591 C CA . GLN A 1 78 ? 18.516 -0.879 8.82 1 96.88 78 GLN A CA 1
ATOM 592 C C . GLN A 1 78 ? 19.891 -1.334 8.375 1 96.88 78 GLN A C 1
ATOM 594 O O . GLN A 1 78 ? 20.797 -1.487 9.195 1 96.88 78 GLN A O 1
ATOM 599 N N . LEU A 1 79 ? 20.031 -1.505 7.109 1 97.5 79 LEU A N 1
ATOM 600 C CA . LEU A 1 79 ? 21.297 -1.939 6.547 1 97.5 79 LEU A CA 1
ATOM 601 C C . LEU A 1 79 ? 22.234 -0.753 6.332 1 97.5 79 LEU A C 1
ATOM 603 O O . LEU A 1 79 ? 23.359 -0.921 5.863 1 97.5 79 LEU A O 1
ATOM 607 N N . LYS A 1 80 ? 21.734 0.467 6.594 1 96.62 80 LYS A N 1
ATOM 608 C CA . LYS A 1 80 ? 22.516 1.7 6.484 1 96.62 80 LYS A CA 1
ATOM 609 C C . LYS A 1 80 ? 23.031 1.896 5.066 1 96.62 80 LYS A C 1
ATOM 611 O O . LYS A 1 80 ? 24.219 2.205 4.871 1 96.62 80 LYS A O 1
ATOM 616 N N . LEU A 1 81 ? 22.156 1.708 4.137 1 97.69 81 LEU A N 1
ATOM 617 C CA . LEU A 1 81 ? 22.578 1.728 2.738 1 97.69 81 LEU A CA 1
ATOM 618 C C . LEU A 1 81 ? 22.297 3.088 2.105 1 97.69 81 LEU A C 1
ATOM 620 O O . LEU A 1 81 ? 22.891 3.434 1.081 1 97.69 81 LEU A O 1
ATOM 624 N N . TRP A 1 82 ? 21.344 3.912 2.635 1 97 82 TRP A N 1
ATOM 625 C CA . TRP A 1 82 ? 20.906 5.145 1.981 1 97 82 TRP A CA 1
ATOM 626 C C . TRP A 1 82 ? 22.094 6.074 1.737 1 97 82 TRP A C 1
ATOM 628 O O . TRP A 1 82 ? 22.25 6.621 0.642 1 97 82 TRP A O 1
ATOM 638 N N . GLU A 1 83 ? 22.938 6.148 2.695 1 94.69 83 GLU A N 1
ATOM 639 C CA . GLU A 1 83 ? 24.031 7.105 2.635 1 94.69 83 GLU A CA 1
ATOM 640 C C . GLU A 1 83 ? 25.031 6.73 1.539 1 94.69 83 GLU A C 1
ATOM 642 O O . GLU A 1 83 ? 25.766 7.586 1.043 1 94.69 83 GLU A O 1
ATOM 647 N N . LYS A 1 84 ? 25.094 5.523 1.157 1 96.88 84 LYS A N 1
ATOM 648 C CA . LYS A 1 84 ? 26 5.086 0.102 1 96.88 84 LYS A CA 1
ATOM 649 C C . LYS A 1 84 ? 25.625 5.703 -1.241 1 96.88 84 LYS A C 1
ATOM 651 O O . LYS A 1 84 ? 26.438 5.75 -2.162 1 96.88 84 LYS A O 1
ATOM 656 N N . PHE A 1 85 ? 24.406 6.16 -1.344 1 96.94 85 PHE A N 1
ATOM 657 C CA . PHE A 1 85 ? 23.906 6.676 -2.613 1 96.94 85 PHE A CA 1
ATOM 658 C C . PHE A 1 85 ? 23.984 8.195 -2.646 1 96.94 85 PHE A C 1
ATOM 660 O O . PHE A 1 85 ? 23.531 8.828 -3.604 1 96.94 85 PHE A O 1
ATOM 667 N N . GLU A 1 86 ? 24.531 8.797 -1.634 1 95 86 GLU A N 1
ATOM 668 C CA . GLU A 1 86 ? 24.672 10.25 -1.576 1 95 86 GLU A CA 1
ATOM 669 C C . GLU A 1 86 ? 25.438 10.781 -2.785 1 95 86 GLU A C 1
ATOM 671 O O . GLU A 1 86 ? 26.312 10.102 -3.316 1 95 86 GLU A O 1
ATOM 676 N N . GLY A 1 87 ? 25.109 12 -3.23 1 92.06 87 GLY A N 1
ATOM 677 C CA . GLY A 1 87 ? 25.812 12.648 -4.328 1 92.06 87 GLY A CA 1
ATOM 678 C C . GLY A 1 87 ? 25.484 12.047 -5.684 1 92.06 87 GLY A C 1
ATOM 679 O O . GLY A 1 87 ? 26.203 12.273 -6.66 1 92.06 87 GLY A O 1
ATOM 680 N N . GLY A 1 88 ? 24.5 11.203 -5.715 1 88.69 88 GLY A N 1
ATOM 681 C CA . GLY A 1 88 ? 24.125 10.594 -6.977 1 88.69 88 GLY A CA 1
ATOM 682 C C . GLY A 1 88 ? 24.953 9.383 -7.34 1 88.69 88 GLY A C 1
ATOM 683 O O . GLY A 1 88 ? 24.969 8.953 -8.492 1 88.69 88 GLY A O 1
ATOM 684 N N . LYS A 1 89 ? 25.547 8.844 -6.41 1 94.19 89 LYS A N 1
ATOM 685 C CA . LYS A 1 89 ? 26.438 7.703 -6.621 1 94.19 89 LYS A CA 1
ATOM 686 C C . LYS A 1 89 ? 25.656 6.457 -7.023 1 94.19 89 LYS A C 1
ATOM 688 O O . LYS A 1 89 ? 24.562 6.207 -6.496 1 94.19 89 LYS A O 1
ATOM 693 N N . GLU A 1 90 ? 26.219 5.785 -7.926 1 95.19 90 GLU A N 1
ATOM 694 C CA . GLU A 1 90 ? 25.766 4.445 -8.273 1 95.19 90 GLU A CA 1
ATOM 695 C C . GLU A 1 90 ? 26.469 3.383 -7.438 1 95.19 90 GLU A C 1
ATOM 697 O O . GLU A 1 90 ? 27.703 3.4 -7.312 1 95.19 90 GLU A O 1
ATOM 702 N N . VAL A 1 91 ? 25.75 2.502 -6.816 1 96.56 91 VAL A N 1
ATOM 703 C CA . VAL A 1 91 ? 26.312 1.477 -5.934 1 96.56 91 VAL A CA 1
ATOM 704 C C . VAL A 1 91 ? 26.016 0.091 -6.504 1 96.56 91 VAL A C 1
ATOM 706 O O . VAL A 1 91 ? 24.875 -0.222 -6.836 1 96.56 91 VAL A O 1
ATOM 709 N N . SER A 1 92 ? 27 -0.723 -6.582 1 96 92 SER A N 1
ATOM 710 C CA . SER A 1 92 ? 26.859 -2.047 -7.176 1 96 92 SER A CA 1
ATOM 711 C C . SER A 1 92 ? 26.312 -3.049 -6.164 1 96 92 SER A C 1
ATOM 713 O O . SER A 1 92 ? 26.469 -2.865 -4.953 1 96 92 SER A O 1
ATOM 715 N N . MET A 1 93 ? 25.75 -4.09 -6.695 1 94.69 93 MET A N 1
ATOM 716 C CA . MET A 1 93 ? 25.297 -5.207 -5.867 1 94.69 93 MET A CA 1
ATOM 717 C C . MET A 1 93 ? 26.453 -5.762 -5.035 1 94.69 93 MET A C 1
ATOM 719 O O . MET A 1 93 ? 26.281 -6.055 -3.85 1 94.69 93 MET A O 1
ATOM 723 N N . ALA A 1 94 ? 27.547 -5.879 -5.645 1 94.94 94 ALA A N 1
ATOM 724 C CA . ALA A 1 94 ? 28.734 -6.422 -4.961 1 94.94 94 ALA A CA 1
ATOM 725 C C . ALA A 1 94 ? 29.109 -5.559 -3.766 1 94.94 94 ALA A C 1
ATOM 727 O O . ALA A 1 94 ? 29.438 -6.082 -2.693 1 94.94 94 ALA A O 1
ATOM 728 N N . GLU A 1 95 ? 29.109 -4.27 -3.941 1 95.81 95 GLU A N 1
ATOM 729 C CA . GLU A 1 95 ? 29.438 -3.34 -2.861 1 95.81 95 GLU A CA 1
ATOM 730 C C . GLU A 1 95 ? 28.422 -3.438 -1.726 1 95.81 95 GLU A C 1
ATOM 732 O O . GLU A 1 95 ? 28.797 -3.393 -0.55 1 95.81 95 GLU A O 1
ATOM 737 N N . ILE A 1 96 ? 27.141 -3.576 -2.072 1 97.06 96 ILE A N 1
ATOM 738 C CA . ILE A 1 96 ? 26.078 -3.668 -1.08 1 97.06 96 ILE A CA 1
ATOM 739 C C . ILE A 1 96 ? 26.25 -4.945 -0.259 1 97.06 96 ILE A C 1
ATOM 741 O O . ILE A 1 96 ? 26.203 -4.91 0.973 1 97.06 96 ILE A O 1
ATOM 745 N N . VAL A 1 97 ? 26.484 -6.039 -0.931 1 96.06 97 VAL A N 1
ATOM 746 C CA . VAL A 1 97 ? 26.625 -7.328 -0.262 1 96.06 97 VAL A CA 1
ATOM 747 C C . VAL A 1 97 ? 27.844 -7.316 0.649 1 96.06 97 VAL A C 1
ATOM 749 O O . VAL A 1 97 ? 27.781 -7.793 1.784 1 96.06 97 VAL A O 1
ATOM 752 N N . GLU A 1 98 ? 28.906 -6.789 0.17 1 96.19 98 GLU A N 1
ATOM 753 C CA . GLU A 1 98 ? 30.141 -6.738 0.942 1 96.19 98 GLU A CA 1
ATOM 754 C C . GLU A 1 98 ? 29.984 -5.883 2.195 1 96.19 98 GLU A C 1
ATOM 756 O O . GLU A 1 98 ? 30.422 -6.273 3.279 1 96.19 98 GLU A O 1
ATOM 761 N N . SER A 1 99 ? 29.359 -4.789 2.088 1 96 99 SER A N 1
ATOM 762 C CA . SER A 1 99 ? 29.281 -3.836 3.189 1 96 99 SER A CA 1
ATOM 763 C C . SER A 1 99 ? 28.234 -4.266 4.219 1 96 99 SER A C 1
ATOM 765 O O . SER A 1 99 ? 28.328 -3.887 5.387 1 96 99 SER A O 1
ATOM 767 N N . THR A 1 100 ? 27.281 -5.062 3.848 1 96.62 100 THR A N 1
ATOM 768 C CA . THR A 1 100 ? 26.172 -5.406 4.746 1 96.62 100 THR A CA 1
ATOM 769 C C . THR A 1 100 ? 26.328 -6.836 5.266 1 96.62 100 THR A C 1
ATOM 771 O O . THR A 1 100 ? 25.734 -7.199 6.281 1 96.62 100 THR A O 1
ATOM 774 N N . GLU A 1 101 ? 27 -7.676 4.461 1 96.12 101 GLU A N 1
ATOM 775 C CA . GLU A 1 101 ? 27.141 -9.102 4.73 1 96.12 101 GLU A CA 1
ATOM 776 C C . GLU A 1 101 ? 25.797 -9.82 4.664 1 96.12 101 GLU A C 1
ATOM 778 O O . GLU A 1 101 ? 25.656 -10.945 5.145 1 96.12 101 GLU A O 1
ATOM 783 N N . ALA A 1 102 ? 24.828 -9.164 4.168 1 96.38 102 ALA A N 1
ATOM 784 C CA . ALA A 1 102 ? 23.516 -9.773 3.939 1 96.38 102 ALA A CA 1
ATOM 785 C C . ALA A 1 102 ? 23.578 -10.773 2.791 1 96.38 102 ALA A C 1
ATOM 787 O O . ALA A 1 102 ? 24.422 -10.672 1.905 1 96.38 102 ALA A O 1
ATOM 788 N N . ASP A 1 103 ? 22.734 -11.773 2.865 1 95.19 103 ASP A N 1
ATOM 789 C CA . ASP A 1 103 ? 22.609 -12.648 1.705 1 95.19 103 ASP A CA 1
ATOM 790 C C . ASP A 1 103 ? 22.203 -11.859 0.461 1 95.19 103 ASP A C 1
ATOM 792 O O . ASP A 1 103 ? 21.281 -11.047 0.506 1 95.19 103 ASP A O 1
ATOM 796 N N . GLU A 1 104 ? 22.875 -12.133 -0.632 1 94.38 104 GLU A N 1
ATOM 797 C CA . GLU A 1 104 ? 22.656 -11.414 -1.886 1 94.38 104 GLU A CA 1
ATOM 798 C C . GLU A 1 104 ? 21.203 -11.484 -2.314 1 94.38 104 GLU A C 1
ATOM 800 O O . GLU A 1 104 ? 20.641 -10.5 -2.818 1 94.38 104 GLU A O 1
ATOM 805 N N . ILE A 1 105 ? 20.562 -12.594 -2.094 1 92.62 105 ILE A N 1
ATOM 806 C CA . ILE A 1 105 ? 19.188 -12.812 -2.551 1 92.62 105 ILE A CA 1
ATOM 807 C C . ILE A 1 105 ? 18.25 -11.859 -1.821 1 92.62 105 ILE A C 1
ATOM 809 O O . ILE A 1 105 ? 17.25 -11.414 -2.389 1 92.62 105 ILE A O 1
ATOM 813 N N . ILE A 1 106 ? 18.516 -11.523 -0.567 1 94.38 106 ILE A N 1
ATOM 814 C CA . ILE A 1 106 ? 17.703 -10.578 0.19 1 94.38 106 ILE A CA 1
ATOM 815 C C . ILE A 1 106 ? 17.797 -9.195 -0.45 1 94.38 106 ILE A C 1
ATOM 817 O O . ILE A 1 106 ? 16.781 -8.523 -0.645 1 94.38 106 ILE A O 1
ATOM 821 N N . ILE A 1 107 ? 19.016 -8.828 -0.824 1 95.69 107 ILE A N 1
ATOM 822 C CA . ILE A 1 107 ? 19.25 -7.516 -1.42 1 95.69 107 ILE A CA 1
ATOM 823 C C . ILE A 1 107 ? 18.562 -7.43 -2.777 1 95.69 107 ILE A C 1
ATOM 825 O O . ILE A 1 107 ? 17.891 -6.434 -3.082 1 95.69 107 ILE A O 1
ATOM 829 N N . ILE A 1 108 ? 18.688 -8.438 -3.58 1 93.56 108 ILE A N 1
ATOM 830 C CA . ILE A 1 108 ? 18.047 -8.492 -4.895 1 93.56 108 ILE A CA 1
ATOM 831 C C . ILE A 1 108 ? 16.547 -8.258 -4.758 1 93.56 108 ILE A C 1
ATOM 833 O O . ILE A 1 108 ? 15.977 -7.441 -5.48 1 93.56 108 ILE A O 1
ATOM 837 N N . ARG A 1 109 ? 15.953 -8.93 -3.877 1 94.88 109 ARG A N 1
ATOM 838 C CA . ARG A 1 109 ? 14.5 -8.922 -3.76 1 94.88 109 ARG A CA 1
ATOM 839 C C . ARG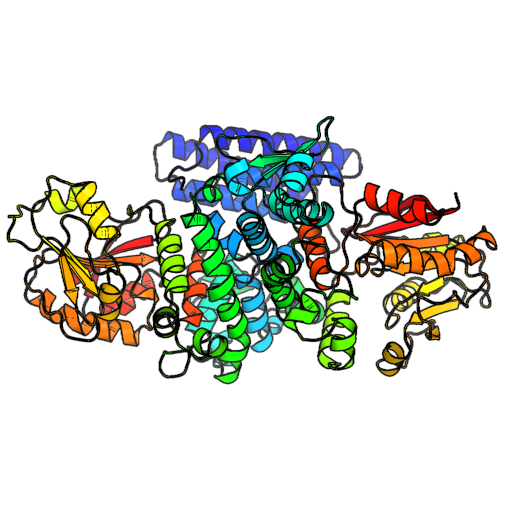 A 1 109 ? 14.008 -7.613 -3.145 1 94.88 109 ARG A C 1
ATOM 841 O O . ARG A 1 109 ? 12.945 -7.113 -3.51 1 94.88 109 ARG A O 1
ATOM 848 N N . VAL A 1 110 ? 14.758 -7.051 -2.188 1 96.5 110 VAL A N 1
ATOM 849 C CA . VAL A 1 110 ? 14.43 -5.75 -1.61 1 96.5 110 VAL A CA 1
ATOM 850 C C . VAL A 1 110 ? 14.531 -4.668 -2.684 1 96.5 110 VAL A C 1
ATOM 852 O O . VAL A 1 110 ? 13.633 -3.834 -2.822 1 96.5 110 VAL A O 1
ATOM 855 N N . PHE A 1 111 ? 15.562 -4.695 -3.484 1 95.88 111 PHE A N 1
ATOM 856 C CA . PHE A 1 111 ? 15.773 -3.668 -4.496 1 95.88 111 PHE A CA 1
ATOM 857 C C . PHE A 1 111 ? 14.82 -3.861 -5.672 1 95.88 111 PHE A C 1
ATOM 859 O O . PHE A 1 111 ? 14.5 -2.904 -6.375 1 95.88 111 PHE A O 1
ATOM 866 N N . ARG A 1 112 ? 14.367 -5.09 -5.934 1 93.44 112 ARG A N 1
ATOM 867 C CA . ARG A 1 112 ? 13.312 -5.316 -6.922 1 93.44 112 ARG A CA 1
ATOM 868 C C . ARG A 1 112 ? 12.07 -4.5 -6.586 1 93.44 112 ARG A C 1
ATOM 870 O O . ARG A 1 112 ? 11.453 -3.902 -7.477 1 93.44 112 ARG A O 1
ATOM 877 N N . GLN A 1 113 ? 11.672 -4.48 -5.27 1 95.5 113 GLN A N 1
ATOM 878 C CA . GLN A 1 113 ? 10.523 -3.689 -4.836 1 95.5 113 GLN A CA 1
ATOM 879 C C . GLN A 1 113 ? 10.758 -2.201 -5.078 1 95.5 113 GLN A C 1
ATOM 881 O O . GLN A 1 113 ? 9.867 -1.498 -5.562 1 95.5 113 GLN A O 1
ATOM 886 N N . LEU A 1 114 ? 11.938 -1.744 -4.727 1 94.56 114 LEU A N 1
ATOM 887 C CA . LEU A 1 114 ? 12.242 -0.318 -4.734 1 94.56 114 LEU A CA 1
ATOM 888 C C . LEU A 1 114 ? 12.422 0.191 -6.164 1 94.56 114 LEU A C 1
ATOM 890 O O . LEU A 1 114 ? 12.094 1.339 -6.461 1 94.56 114 LEU A O 1
ATOM 894 N N . THR A 1 115 ? 12.938 -0.664 -7.047 1 90.62 115 THR A N 1
ATOM 895 C CA . THR A 1 115 ? 13.047 -0.304 -8.453 1 90.62 115 THR A CA 1
ATOM 896 C C . THR A 1 115 ? 11.664 -0.276 -9.109 1 90.62 115 THR A C 1
ATOM 898 O O . THR A 1 115 ? 11.367 0.616 -9.906 1 90.62 115 THR A O 1
ATOM 901 N N . ALA A 1 116 ? 10.836 -1.274 -8.781 1 86.62 116 ALA A N 1
ATOM 902 C CA . ALA A 1 116 ? 9.469 -1.283 -9.297 1 86.62 116 ALA A CA 1
ATOM 903 C C . ALA A 1 116 ? 8.711 -0.036 -8.852 1 86.62 116 ALA A C 1
ATOM 905 O O . ALA A 1 116 ? 7.852 0.464 -9.586 1 86.62 116 ALA A O 1
ATOM 906 N N . ALA A 1 117 ? 9.039 0.507 -7.695 1 87.12 117 ALA A N 1
ATOM 907 C CA . ALA A 1 117 ? 8.406 1.706 -7.152 1 87.12 117 ALA A CA 1
ATOM 908 C C . ALA A 1 117 ? 9.078 2.969 -7.684 1 87.12 117 ALA A C 1
ATOM 910 O O . ALA A 1 117 ? 8.711 4.082 -7.301 1 87.12 117 ALA A O 1
ATOM 911 N N . ASN A 1 118 ? 10.102 2.803 -8.414 1 82.56 118 ASN A N 1
ATOM 912 C CA . ASN A 1 118 ? 10.82 3.891 -9.078 1 82.56 118 ASN A CA 1
ATOM 913 C C . ASN A 1 118 ? 11.594 4.742 -8.07 1 82.56 118 ASN A C 1
ATOM 915 O O . ASN A 1 118 ? 11.789 5.941 -8.289 1 82.56 118 ASN A O 1
ATOM 919 N N . LEU A 1 119 ? 11.977 4.227 -6.953 1 88.5 119 LEU A N 1
ATOM 920 C CA . LEU A 1 119 ? 12.859 4.934 -6.035 1 88.5 119 LEU A CA 1
ATOM 921 C C . LEU A 1 119 ? 14.32 4.797 -6.477 1 88.5 119 LEU A C 1
ATOM 923 O O . LEU A 1 119 ? 15.141 5.672 -6.199 1 88.5 119 LEU A O 1
ATOM 927 N N . PHE A 1 120 ? 14.586 3.643 -7.074 1 90.62 120 PHE A N 1
ATOM 928 C CA . PHE A 1 120 ? 15.906 3.344 -7.617 1 90.62 120 PHE A CA 1
ATOM 929 C C . PHE A 1 120 ? 15.82 2.984 -9.094 1 90.62 120 PHE A C 1
ATOM 931 O O . PHE A 1 120 ? 14.758 2.586 -9.578 1 90.62 120 PHE A O 1
ATOM 938 N N . VAL A 1 121 ? 16.875 3.199 -9.742 1 85.94 121 VAL A N 1
ATOM 939 C CA . VAL A 1 121 ? 17.062 2.674 -11.094 1 85.94 121 VAL A CA 1
ATOM 940 C C . VAL A 1 121 ? 18.172 1.637 -11.094 1 85.94 121 VAL A C 1
ATOM 942 O O . VAL A 1 121 ? 19.203 1.819 -10.43 1 85.94 121 VAL A O 1
ATOM 945 N N . GLU A 1 122 ? 17.875 0.561 -11.727 1 90.12 122 GLU A N 1
ATOM 946 C CA . GLU A 1 122 ? 18.844 -0.517 -11.875 1 90.12 122 GLU A CA 1
ATOM 947 C C . GLU A 1 122 ? 19.594 -0.416 -13.203 1 90.12 122 GLU A C 1
ATOM 949 O O . GLU A 1 122 ? 18.984 -0.144 -14.242 1 90.12 122 GLU A O 1
ATOM 954 N N . SER A 1 123 ? 20.844 -0.461 -13.172 1 88 123 SER A N 1
ATOM 955 C CA . SER A 1 123 ? 21.688 -0.524 -14.359 1 88 123 SER A CA 1
ATOM 956 C C . SER A 1 123 ? 22.5 -1.815 -14.398 1 88 123 SER A C 1
ATOM 958 O O . SER A 1 123 ? 22.969 -2.287 -13.367 1 88 123 SER A O 1
ATOM 960 N N . MET A 1 124 ? 22.5 -2.373 -15.625 1 84.31 124 MET A N 1
ATOM 961 C CA . MET A 1 124 ? 23.281 -3.598 -15.797 1 84.31 124 MET A CA 1
ATOM 962 C C . MET A 1 124 ? 24.625 -3.295 -16.438 1 84.31 124 MET A C 1
ATOM 964 O O . MET A 1 124 ? 24.703 -2.625 -17.469 1 84.31 124 MET A O 1
ATOM 968 N N . GLY A 1 125 ? 25.688 -3.523 -15.672 1 77.12 125 GLY A N 1
ATOM 969 C CA . GLY A 1 125 ? 27.047 -3.359 -16.188 1 77.12 125 GLY A CA 1
ATOM 970 C C . GLY A 1 125 ? 27.859 -4.637 -16.141 1 77.12 125 GLY A C 1
ATOM 971 O O . GLY A 1 125 ? 27.328 -5.703 -15.82 1 77.12 125 GLY A O 1
ATOM 972 N N . PRO A 1 126 ? 29.062 -4.523 -16.547 1 78.12 126 PRO A N 1
ATOM 973 C CA . PRO A 1 126 ? 29.938 -5.691 -16.578 1 78.12 126 PRO A CA 1
ATOM 974 C C . PRO A 1 126 ? 30.125 -6.34 -15.211 1 78.12 126 PRO A C 1
ATOM 976 O O . PRO A 1 126 ? 30.375 -7.543 -15.125 1 78.12 126 PRO A O 1
ATOM 979 N N . ARG A 1 127 ? 30.031 -5.559 -14.25 1 79.31 127 ARG A N 1
ATOM 980 C CA . ARG A 1 127 ? 30.219 -6.074 -12.898 1 79.31 127 ARG A CA 1
ATOM 981 C C . ARG A 1 127 ? 28.906 -6.477 -12.258 1 79.31 127 ARG A C 1
ATOM 983 O O . ARG A 1 127 ? 28.844 -6.738 -11.055 1 79.31 127 ARG A O 1
ATOM 990 N N . GLY A 1 128 ? 27.859 -6.5 -13.047 1 83.38 128 GLY A N 1
ATOM 991 C CA . GLY A 1 128 ? 26.547 -6.855 -12.531 1 83.38 128 GLY A CA 1
ATOM 992 C C . GLY A 1 128 ? 25.641 -5.656 -12.32 1 83.38 128 GLY A C 1
ATOM 993 O O . GLY A 1 128 ? 25.922 -4.566 -12.828 1 83.38 128 GLY A O 1
ATOM 994 N N . PRO A 1 129 ? 24.594 -5.973 -11.562 1 90.06 129 PRO A N 1
ATOM 995 C CA . PRO A 1 129 ? 23.625 -4.887 -11.383 1 90.06 129 PRO A CA 1
ATOM 996 C C . PRO A 1 129 ? 24.125 -3.799 -10.438 1 90.06 129 PRO A C 1
ATOM 998 O O . PRO A 1 129 ? 24.828 -4.098 -9.469 1 90.06 129 PRO A O 1
ATOM 1001 N N . SER A 1 130 ? 23.828 -2.602 -10.703 1 94.81 130 SER A N 1
ATOM 1002 C CA . SER A 1 130 ? 24.078 -1.441 -9.852 1 94.81 130 SER A CA 1
ATOM 1003 C C . SER A 1 130 ? 22.828 -0.568 -9.734 1 94.81 130 SER A C 1
ATOM 1005 O O . SER A 1 130 ? 21.906 -0.676 -10.547 1 94.81 130 SER A O 1
ATOM 1007 N N . PHE A 1 131 ? 22.828 0.224 -8.703 1 95.12 131 PHE A N 1
ATOM 1008 C CA . PHE A 1 131 ? 21.625 0.998 -8.414 1 95.12 131 PHE A CA 1
ATOM 1009 C C . PHE A 1 131 ? 21.969 2.459 -8.156 1 95.12 131 PHE A C 1
ATOM 1011 O O . PHE A 1 131 ? 23.047 2.762 -7.613 1 95.12 131 PHE A O 1
ATOM 1018 N N . SER A 1 132 ? 21.094 3.307 -8.555 1 94.69 132 SER A N 1
ATOM 1019 C CA . SER A 1 132 ? 21.156 4.727 -8.227 1 94.69 132 SER A CA 1
ATOM 1020 C C . SER A 1 132 ? 19.781 5.27 -7.875 1 94.69 132 SER A C 1
ATOM 1022 O O . SER A 1 132 ? 18.766 4.676 -8.234 1 94.69 132 SER A O 1
ATOM 1024 N N . LEU A 1 133 ? 19.812 6.387 -7.152 1 91.88 133 LEU A N 1
ATOM 1025 C CA . LEU A 1 133 ? 18.547 6.973 -6.699 1 91.88 133 LEU A CA 1
ATOM 1026 C C . LEU A 1 133 ? 17.891 7.766 -7.82 1 91.88 133 LEU A C 1
ATOM 1028 O O . LEU A 1 133 ? 18.562 8.438 -8.602 1 91.88 133 LEU A O 1
ATOM 1032 N N . THR A 1 134 ? 16.594 7.598 -7.914 1 83.25 134 THR A N 1
ATOM 1033 C CA . THR A 1 134 ? 15.789 8.531 -8.703 1 83.25 134 THR A CA 1
ATOM 1034 C C . THR A 1 134 ? 15.422 9.758 -7.875 1 83.25 134 THR A C 1
ATOM 1036 O O . THR A 1 134 ? 15.797 9.859 -6.703 1 83.25 134 THR A O 1
ATOM 1039 N N . SER A 1 135 ? 14.664 10.68 -8.445 1 79.62 135 SER A N 1
ATOM 1040 C CA . SER A 1 135 ? 14.188 11.852 -7.719 1 79.62 135 SER A CA 1
ATOM 1041 C C . SER A 1 135 ? 13.242 11.453 -6.59 1 79.62 135 SER A C 1
ATOM 1043 O O . SER A 1 135 ? 13.18 12.125 -5.555 1 79.62 135 SER A O 1
ATOM 1045 N N . LEU A 1 136 ? 12.555 10.32 -6.746 1 81.44 136 LEU A N 1
ATOM 1046 C CA . LEU A 1 136 ? 11.602 9.867 -5.738 1 81.44 136 LEU A CA 1
ATOM 1047 C C . LEU A 1 136 ? 12.328 9.188 -4.578 1 81.44 136 LEU A C 1
ATOM 1049 O O . LEU A 1 136 ? 11.789 9.102 -3.471 1 81.44 136 LEU A O 1
ATOM 1053 N N . GLY A 1 137 ? 13.562 8.703 -4.91 1 87.69 137 GLY A N 1
ATOM 1054 C CA . GLY A 1 137 ? 14.344 8.047 -3.875 1 87.69 137 GLY A CA 1
ATOM 1055 C C . GLY A 1 137 ? 15.188 9.008 -3.062 1 87.69 137 GLY A C 1
ATOM 1056 O O . GLY A 1 137 ? 15.516 8.727 -1.909 1 87.69 137 GLY A O 1
ATOM 1057 N N . LYS A 1 138 ? 15.5 10.156 -3.523 1 88.38 138 LYS A N 1
ATOM 1058 C CA . LYS A 1 138 ? 16.438 11.117 -2.949 1 88.38 138 LYS A CA 1
ATOM 1059 C C . LYS A 1 138 ? 15.984 11.57 -1.567 1 88.38 138 LYS A C 1
ATOM 1061 O O . LYS A 1 138 ? 16.797 11.773 -0.67 1 88.38 138 LYS A O 1
ATOM 1066 N N . PRO A 1 139 ? 14.648 11.734 -1.337 1 86 139 PRO A N 1
ATOM 1067 C CA . PRO A 1 139 ? 14.211 12.203 -0.02 1 86 139 PRO A CA 1
ATOM 1068 C C . PRO A 1 139 ? 14.641 11.266 1.111 1 86 139 PRO A C 1
ATOM 1070 O O . PRO A 1 139 ? 14.844 11.719 2.242 1 86 139 PRO A O 1
ATOM 1073 N N . TYR A 1 140 ? 14.891 10.055 0.827 1 91.94 140 TYR A N 1
ATOM 1074 C CA . TYR A 1 140 ? 15.195 9.078 1.864 1 91.94 140 TYR A CA 1
ATOM 1075 C C . TYR A 1 140 ? 16.656 9.172 2.287 1 91.94 140 TYR A C 1
ATOM 1077 O O . TYR A 1 140 ? 17.078 8.531 3.252 1 91.94 140 TYR A O 1
ATOM 1085 N N . LEU A 1 141 ? 17.422 10.008 1.575 1 93.25 141 LEU A N 1
ATOM 1086 C CA . LEU A 1 141 ? 18.75 10.328 2.059 1 93.25 141 LEU A CA 1
ATOM 1087 C C . LEU A 1 141 ? 18.688 11.094 3.377 1 93.25 141 LEU A C 1
ATOM 1089 O O . LEU A 1 141 ? 19.609 11.023 4.191 1 93.25 141 LEU A O 1
ATOM 1093 N N . HIS A 1 142 ? 17.609 11.766 3.561 1 90.25 142 HIS A N 1
ATOM 1094 C CA . HIS A 1 142 ? 17.438 12.523 4.793 1 90.25 142 HIS A CA 1
ATOM 1095 C C . HIS A 1 142 ? 16.875 11.648 5.906 1 90.25 142 HIS A C 1
ATOM 1097 O O . HIS A 1 142 ? 15.852 10.984 5.727 1 90.25 142 HIS A O 1
ATOM 1103 N N . PRO A 1 143 ? 17.391 11.672 7.102 1 91.81 143 PRO A N 1
ATOM 1104 C CA . PRO A 1 143 ? 16.969 10.789 8.195 1 91.81 143 PRO A CA 1
ATOM 1105 C C . PRO A 1 143 ? 15.531 11.055 8.641 1 91.81 143 PRO A C 1
ATOM 1107 O O . PRO A 1 143 ? 14.836 10.125 9.062 1 91.81 143 PRO A O 1
ATOM 1110 N N . ASP A 1 144 ? 15.078 12.258 8.547 1 87.88 144 ASP A N 1
ATOM 1111 C CA . ASP A 1 144 ? 13.719 12.578 8.977 1 87.88 144 ASP A CA 1
ATOM 1112 C C . ASP A 1 144 ? 12.688 11.906 8.07 1 87.88 144 ASP A C 1
ATOM 1114 O O . ASP A 1 144 ? 11.617 11.508 8.539 1 87.88 144 ASP A O 1
ATOM 1118 N N . HIS A 1 145 ? 13.023 11.852 6.809 1 89.38 145 HIS A N 1
ATOM 1119 C CA . HIS A 1 145 ? 12.125 11.172 5.883 1 89.38 145 HIS A CA 1
ATOM 1120 C C . HIS A 1 145 ? 12.062 9.672 6.168 1 89.38 145 HIS A C 1
ATOM 1122 O O . HIS A 1 145 ? 10.992 9.07 6.086 1 89.38 145 HIS A O 1
ATOM 1128 N N . ARG A 1 146 ? 13.188 9.102 6.547 1 93.88 146 ARG A N 1
ATOM 1129 C CA . ARG A 1 146 ? 13.227 7.695 6.934 1 93.88 146 ARG A CA 1
ATOM 1130 C C . ARG A 1 146 ? 12.477 7.465 8.242 1 93.88 146 ARG A C 1
ATOM 1132 O O . ARG A 1 146 ? 11.82 6.438 8.414 1 93.88 146 ARG A O 1
ATOM 1139 N N . ALA A 1 147 ? 12.602 8.438 9.125 1 93.06 147 ALA A N 1
ATOM 1140 C CA . ALA A 1 147 ? 11.875 8.367 10.391 1 93.06 147 ALA A CA 1
ATOM 1141 C C . ALA A 1 147 ? 10.367 8.352 10.148 1 93.06 147 ALA A C 1
ATOM 1143 O O . ALA A 1 147 ? 9.625 7.672 10.859 1 93.06 147 ALA A O 1
ATOM 1144 N N . PHE A 1 148 ? 9.961 9.117 9.188 1 92.12 148 PHE A N 1
ATOM 1145 C CA . PHE A 1 148 ? 8.547 9.156 8.859 1 92.12 148 PHE A CA 1
ATOM 1146 C C . PHE A 1 148 ? 8.062 7.793 8.375 1 92.12 148 PHE A C 1
ATOM 1148 O O . PHE A 1 148 ? 7.02 7.305 8.82 1 92.12 148 PHE A O 1
ATOM 1155 N N . ASN A 1 149 ? 8.805 7.199 7.441 1 94.75 149 ASN A N 1
ATOM 1156 C CA . ASN A 1 149 ? 8.469 5.848 7 1 94.75 149 ASN A CA 1
ATOM 1157 C C . ASN A 1 149 ? 8.383 4.879 8.18 1 94.75 149 ASN A C 1
ATOM 1159 O O . ASN A 1 149 ? 7.438 4.098 8.281 1 94.75 149 ASN A O 1
ATOM 1163 N N . ASN A 1 150 ? 9.375 4.941 9.023 1 96.19 150 ASN A N 1
ATOM 1164 C CA . ASN A 1 150 ? 9.461 4.066 10.18 1 96.19 150 ASN A CA 1
ATOM 1165 C C . ASN A 1 150 ? 8.25 4.23 11.102 1 96.19 150 ASN A C 1
ATOM 1167 O O . ASN A 1 150 ? 7.629 3.246 11.5 1 96.19 150 ASN A O 1
ATOM 1171 N N . PHE A 1 151 ? 7.879 5.395 11.367 1 92.81 151 PHE A N 1
ATOM 1172 C CA . PHE A 1 151 ? 6.758 5.719 12.242 1 92.81 151 PHE A CA 1
ATOM 1173 C C . PHE A 1 151 ? 5.453 5.188 11.664 1 92.81 151 PHE A C 1
ATOM 1175 O O . PHE A 1 151 ? 4.699 4.492 12.359 1 92.81 151 PHE A O 1
ATOM 1182 N N . VAL A 1 152 ? 5.223 5.527 10.398 1 93.69 152 VAL A N 1
ATOM 1183 C CA . VAL A 1 152 ? 3.975 5.117 9.766 1 93.69 152 VAL A CA 1
ATOM 1184 C C . VAL A 1 152 ? 3.918 3.592 9.672 1 93.69 152 VAL A C 1
ATOM 1186 O O . VAL A 1 152 ? 2.9 2.98 10.008 1 93.69 152 VAL A O 1
ATOM 1189 N N . PHE A 1 153 ? 5.039 3.012 9.352 1 94.69 153 PHE A N 1
ATOM 1190 C CA . PHE A 1 153 ? 5.133 1.572 9.133 1 94.69 153 PHE A CA 1
ATOM 1191 C C . PHE A 1 153 ? 4.891 0.811 10.43 1 94.69 153 PHE A C 1
ATOM 1193 O O . PHE A 1 153 ? 4.082 -0.119 10.461 1 94.69 153 PHE A O 1
ATOM 1200 N N . PHE A 1 154 ? 5.469 1.18 11.461 1 92.19 154 PHE A N 1
ATOM 1201 C CA . PHE A 1 154 ? 5.445 0.379 12.68 1 92.19 154 PHE A CA 1
ATOM 1202 C C . PHE A 1 154 ? 4.289 0.795 13.578 1 92.19 154 PHE A C 1
ATOM 1204 O O . PHE A 1 154 ? 3.736 -0.029 14.312 1 92.19 154 PHE A O 1
ATOM 1211 N N . ASP A 1 155 ? 3.91 2.016 13.547 1 90.56 155 ASP A N 1
ATOM 1212 C CA . ASP A 1 155 ? 2.996 2.492 14.586 1 90.56 155 ASP A CA 1
ATOM 1213 C C . ASP A 1 155 ? 1.605 2.754 14.008 1 90.56 155 ASP A C 1
ATOM 1215 O O . ASP A 1 155 ? 0.596 2.486 14.664 1 90.56 155 ASP A O 1
ATOM 1219 N N . LEU A 1 156 ? 1.52 3.248 12.805 1 92.25 156 LEU A N 1
ATOM 1220 C CA . LEU A 1 156 ? 0.221 3.674 12.289 1 92.25 156 LEU A CA 1
ATOM 1221 C C . LEU A 1 156 ? -0.45 2.551 11.508 1 92.25 156 LEU A C 1
ATOM 1223 O O . LEU A 1 156 ? -1.642 2.289 11.688 1 92.25 156 LEU A O 1
ATOM 1227 N N . ILE A 1 157 ? 0.296 1.874 10.617 1 94.19 157 ILE A N 1
ATOM 1228 C CA . ILE A 1 157 ? -0.294 0.874 9.734 1 94.19 157 ILE A CA 1
ATOM 1229 C C . ILE A 1 157 ? -0.938 -0.233 10.562 1 94.19 157 ILE A C 1
ATOM 1231 O O . ILE A 1 157 ? -2.086 -0.612 10.32 1 94.19 157 ILE A O 1
ATOM 1235 N N . PRO A 1 158 ? -0.275 -0.731 11.656 1 92.69 158 PRO A N 1
ATOM 1236 C CA . PRO A 1 158 ? -0.94 -1.755 12.469 1 92.69 158 PRO A CA 1
ATOM 1237 C C . PRO A 1 158 ? -2.262 -1.271 13.062 1 92.69 158 PRO A C 1
ATOM 1239 O O . PRO A 1 158 ? -3.209 -2.051 13.188 1 92.69 158 PRO A O 1
ATOM 1242 N N . SER A 1 159 ? -2.332 -0.026 13.453 1 93.12 159 SER A N 1
ATOM 1243 C CA . SER A 1 159 ? -3.562 0.517 14.016 1 93.12 159 SER A CA 1
ATOM 1244 C C . SER A 1 159 ? -4.656 0.629 12.961 1 93.12 159 SER A C 1
ATOM 1246 O O . SER A 1 159 ? -5.836 0.457 13.266 1 93.12 159 SER A O 1
ATOM 1248 N N . ILE A 1 160 ? -4.285 0.912 11.742 1 94.75 160 ILE A N 1
ATOM 1249 C CA . ILE A 1 160 ? -5.227 0.961 10.625 1 94.75 160 ILE A CA 1
ATOM 1250 C C . ILE A 1 160 ? -5.758 -0.441 10.336 1 94.75 160 ILE A C 1
ATOM 1252 O O . ILE A 1 160 ? -6.953 -0.623 10.102 1 94.75 160 ILE A O 1
ATOM 1256 N N . MET A 1 161 ? -4.895 -1.39 10.406 1 94.31 161 MET A N 1
ATOM 1257 C CA . MET A 1 161 ? -5.27 -2.773 10.125 1 94.31 161 MET A CA 1
ATOM 1258 C C . MET A 1 161 ? -6.215 -3.309 11.195 1 94.31 161 MET A C 1
ATOM 1260 O O . MET A 1 161 ? -6.93 -4.285 10.961 1 94.31 161 MET A O 1
ATOM 1264 N N . ALA A 1 162 ? -6.324 -2.66 12.336 1 92.5 162 ALA A N 1
ATOM 1265 C CA . ALA A 1 162 ? -7.207 -3.07 13.422 1 92.5 162 ALA A CA 1
ATOM 1266 C C . ALA A 1 162 ? -8.617 -2.508 13.234 1 92.5 162 ALA A C 1
ATOM 1268 O O . ALA A 1 162 ? -9.555 -2.922 13.914 1 92.5 162 ALA A O 1
ATOM 1269 N N . MET A 1 163 ? -8.828 -1.666 12.273 1 94.25 163 MET A N 1
ATOM 1270 C CA . MET A 1 163 ? -10.07 -0.917 12.109 1 94.25 163 MET A CA 1
ATOM 1271 C C . MET A 1 163 ? -11.25 -1.86 11.875 1 94.25 163 MET A C 1
ATOM 1273 O O . MET A 1 163 ? -12.289 -1.731 12.516 1 94.25 163 MET A O 1
ATOM 1277 N N . PRO A 1 164 ? -11.102 -2.84 10.922 1 94.69 164 PRO A N 1
ATOM 1278 C CA . PRO A 1 164 ? -12.273 -3.676 10.664 1 94.69 164 PRO A CA 1
ATOM 1279 C C . PRO A 1 164 ? -12.781 -4.391 11.914 1 94.69 164 PRO A C 1
ATOM 1281 O O . PRO A 1 164 ? -13.984 -4.414 12.172 1 94.69 164 PRO A O 1
ATOM 1284 N N . LYS A 1 165 ? -11.891 -4.906 12.68 1 91.12 165 LYS A N 1
ATOM 1285 C CA . LYS A 1 165 ? -12.273 -5.609 13.906 1 91.12 165 LYS A CA 1
ATOM 1286 C C . LYS A 1 165 ? -12.875 -4.645 14.922 1 91.12 165 LYS A C 1
ATOM 1288 O O . LYS A 1 165 ? -13.914 -4.934 15.523 1 91.12 165 LYS A O 1
ATOM 1293 N N . THR A 1 166 ? -12.258 -3.52 15.141 1 90.62 166 THR A N 1
ATOM 1294 C CA . THR A 1 166 ? -12.695 -2.543 16.125 1 90.62 166 THR A CA 1
ATOM 1295 C C . THR A 1 166 ? -14.062 -1.975 15.766 1 90.62 166 THR A C 1
ATOM 1297 O O . THR A 1 166 ? -14.938 -1.858 16.625 1 90.62 166 THR A O 1
ATOM 1300 N N . LEU A 1 167 ? -14.242 -1.667 14.492 1 93.12 167 LEU A N 1
ATOM 1301 C CA . LEU A 1 167 ? -15.508 -1.098 14.039 1 93.12 167 LEU A CA 1
ATOM 1302 C C . LEU A 1 167 ? -16.641 -2.125 14.141 1 93.12 167 LEU A C 1
ATOM 1304 O O . LEU A 1 167 ? -17.75 -1.796 14.562 1 93.12 167 LEU A O 1
ATOM 1308 N N . ALA A 1 168 ? -16.344 -3.334 13.789 1 93.31 168 ALA A N 1
ATOM 1309 C CA . ALA A 1 168 ? -17.344 -4.391 13.883 1 93.31 168 ALA A CA 1
ATOM 1310 C C . ALA A 1 168 ? -17.781 -4.594 15.328 1 93.31 168 ALA A C 1
ATOM 1312 O O . ALA A 1 168 ? -18.984 -4.738 15.602 1 93.31 168 ALA A O 1
ATOM 1313 N N . GLU A 1 169 ? -16.875 -4.605 16.203 1 90.88 169 GLU A N 1
ATOM 1314 C CA . GLU A 1 169 ? -17.156 -4.809 17.625 1 90.88 169 GLU A CA 1
ATOM 1315 C C . GLU A 1 169 ? -18 -3.666 18.188 1 90.88 169 GLU A C 1
ATOM 1317 O O . GLU A 1 169 ? -18.75 -3.857 19.141 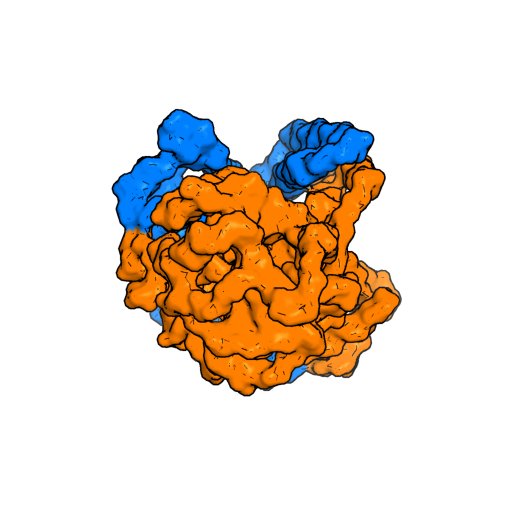1 90.88 169 GLU A O 1
ATOM 1322 N N . LYS A 1 170 ? -17.953 -2.576 17.547 1 90.75 170 LYS A N 1
ATOM 1323 C CA . LYS A 1 170 ? -18.625 -1.398 18.062 1 90.75 170 LYS A CA 1
ATOM 1324 C C . LYS A 1 170 ? -19.828 -1.033 17.203 1 90.75 170 LYS A C 1
ATOM 1326 O O . LYS A 1 170 ? -20.344 0.091 17.266 1 90.75 170 LYS A O 1
ATOM 1331 N N . GLY A 1 171 ? -20.156 -1.948 16.359 1 93.19 171 GLY A N 1
ATOM 1332 C CA . GLY A 1 171 ? -21.344 -1.756 15.539 1 93.19 171 GLY A CA 1
ATOM 1333 C C . GLY A 1 171 ? -21.203 -0.617 14.547 1 93.19 171 GLY A C 1
ATOM 1334 O O . GLY A 1 171 ? -22.172 0.076 14.242 1 93.19 171 GLY A O 1
ATOM 1335 N N . TYR A 1 172 ? -19.906 -0.311 14.172 1 94.69 172 TYR A N 1
ATOM 1336 C CA . TYR A 1 172 ? -19.562 0.686 13.156 1 94.69 172 TYR A CA 1
ATOM 1337 C C . TYR A 1 172 ? -20.031 2.074 13.586 1 94.69 172 TYR A C 1
ATOM 1339 O O . TYR A 1 172 ? -20.562 2.834 12.773 1 94.69 172 TYR A O 1
ATOM 1347 N N . LYS A 1 173 ? -19.875 2.229 14.852 1 91.69 173 LYS A N 1
ATOM 1348 C CA . LYS A 1 173 ? -19.984 3.568 15.422 1 91.69 173 LYS A CA 1
ATOM 1349 C C . LYS A 1 173 ? -18.609 4.227 15.531 1 91.69 173 LYS A C 1
ATOM 1351 O O . LYS A 1 173 ? -17.609 3.557 15.805 1 91.69 173 LYS A O 1
ATOM 1356 N N . ALA A 1 174 ? -18.547 5.547 15.273 1 86.19 174 ALA A N 1
ATOM 1357 C CA . ALA A 1 174 ? -17.281 6.266 15.258 1 86.19 174 ALA A CA 1
ATOM 1358 C C . ALA A 1 174 ? -16.562 6.16 16.609 1 86.19 174 ALA A C 1
ATOM 1360 O O . ALA A 1 174 ? -17.172 6.387 17.656 1 86.19 174 ALA A O 1
ATOM 1361 N N . PRO A 1 175 ? -15.305 5.809 16.531 1 82.31 175 PRO A N 1
ATOM 1362 C CA . PRO A 1 175 ? -14.555 5.684 17.781 1 82.31 175 PRO A CA 1
ATOM 1363 C C . PRO A 1 175 ? -14.234 7.039 18.422 1 82.31 175 PRO A C 1
ATOM 1365 O O . PRO A 1 175 ? -13.992 8.016 17.703 1 82.31 175 PRO A O 1
ATOM 1368 N N . THR A 1 176 ? -14.344 7.051 19.688 1 78.25 176 THR A N 1
ATOM 1369 C CA . THR A 1 176 ? -13.914 8.195 20.484 1 78.25 176 THR A CA 1
ATOM 1370 C C . THR A 1 176 ? -12.891 7.773 21.531 1 78.25 176 THR A C 1
ATOM 1372 O O . THR A 1 176 ? -12.656 6.578 21.734 1 78.25 176 THR A O 1
ATOM 1375 N N . LYS A 1 177 ? -12.258 8.719 22.125 1 74.88 177 LYS A N 1
ATOM 1376 C CA . LYS A 1 177 ? -11.32 8.406 23.188 1 74.88 177 LYS A CA 1
ATOM 1377 C C . LYS A 1 177 ? -12 7.652 24.328 1 74.88 177 LYS A C 1
ATOM 1379 O O . LYS A 1 177 ? -11.383 6.809 24.969 1 74.88 177 LYS A O 1
ATOM 1384 N N . GLU A 1 178 ? -13.219 7.895 24.547 1 74.62 178 GLU A N 1
ATOM 1385 C CA . GLU A 1 178 ? -13.992 7.262 25.609 1 74.62 178 GLU A CA 1
ATOM 1386 C C . GLU A 1 178 ? -14.391 5.836 25.234 1 74.62 178 GLU A C 1
ATOM 1388 O O . GLU A 1 178 ? -14.336 4.934 26.078 1 74.62 178 GLU A O 1
ATOM 1393 N N . THR A 1 179 ? -14.742 5.633 24.047 1 79.75 179 THR A N 1
ATOM 1394 C CA . THR A 1 179 ? -15.273 4.332 23.656 1 79.75 179 THR A CA 1
ATOM 1395 C C . THR A 1 179 ? -14.148 3.404 23.203 1 79.75 179 THR A C 1
ATOM 1397 O O . THR A 1 179 ? -14.32 2.184 23.172 1 79.75 179 THR A O 1
ATOM 1400 N N . GLY A 1 180 ? -13 4.027 22.891 1 80.81 180 GLY A N 1
ATOM 1401 C CA . GLY A 1 180 ? -11.867 3.234 22.453 1 80.81 180 GLY A CA 1
ATOM 1402 C C . GLY A 1 180 ? -11.578 3.373 20.984 1 80.81 180 GLY A C 1
ATOM 1403 O O . GLY A 1 180 ? -12.492 3.305 20.156 1 80.81 180 GLY A O 1
ATOM 1404 N N . THR A 1 181 ? -10.312 3.629 20.656 1 85.94 181 THR A N 1
ATOM 1405 C CA . THR A 1 181 ? -9.867 3.83 19.281 1 85.94 181 THR A CA 1
ATOM 1406 C C . THR A 1 181 ? -9.164 2.584 18.766 1 85.94 181 THR A C 1
ATOM 1408 O O . THR A 1 181 ? -8.75 1.72 19.531 1 85.94 181 THR A O 1
ATOM 1411 N N . PRO A 1 182 ? -9.094 2.445 17.438 1 85.25 182 PRO A N 1
ATOM 1412 C CA . PRO A 1 182 ? -8.328 1.332 16.891 1 85.25 182 PRO A CA 1
ATOM 1413 C C . PRO A 1 182 ? -6.883 1.307 17.375 1 85.25 182 PRO A C 1
ATOM 1415 O O . PRO A 1 182 ? -6.297 0.231 17.516 1 85.25 182 PRO A O 1
ATOM 1418 N N . PHE A 1 183 ? -6.32 2.43 17.641 1 88.75 183 PHE A N 1
ATOM 1419 C CA . PHE A 1 183 ? -4.961 2.449 18.172 1 88.75 183 PHE A CA 1
ATOM 1420 C C . PHE A 1 183 ? -4.91 1.796 19.547 1 88.75 183 PHE A C 1
ATOM 1422 O O . PHE A 1 183 ? -4.004 1.01 19.844 1 88.75 183 PHE A O 1
ATOM 1429 N N . LYS A 1 184 ? -5.848 2.154 20.391 1 85.38 184 LYS A N 1
ATOM 1430 C CA . LYS A 1 184 ? -5.91 1.544 21.703 1 85.38 184 LYS A CA 1
ATOM 1431 C C . LYS A 1 184 ? -6.09 0.032 21.609 1 85.38 184 LYS A C 1
ATOM 1433 O O . LYS A 1 184 ? -5.527 -0.719 22.406 1 85.38 184 LYS A O 1
ATOM 1438 N N . TRP A 1 185 ? -6.84 -0.375 20.734 1 80.69 185 TRP A N 1
ATOM 1439 C CA . TRP A 1 185 ? -7.039 -1.803 20.516 1 80.69 185 TRP A CA 1
ATOM 1440 C C . TRP A 1 185 ? -5.73 -2.477 20.109 1 80.69 185 TRP A C 1
ATOM 1442 O O . TRP A 1 185 ? -5.414 -3.568 20.578 1 80.69 185 TRP A O 1
ATOM 1452 N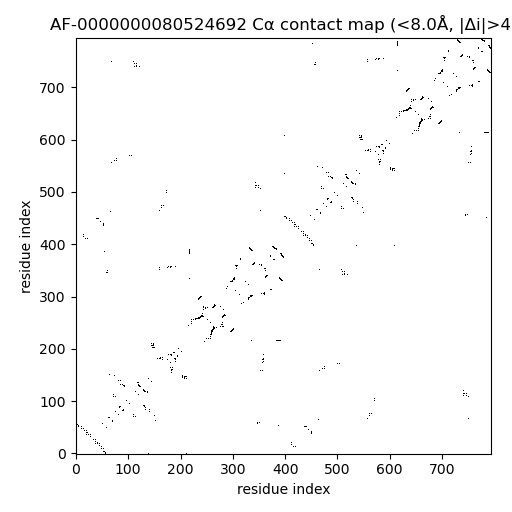 N . ALA A 1 186 ? -5.031 -1.809 19.25 1 80.12 186 ALA A N 1
ATOM 1453 C CA . ALA A 1 186 ? -3.799 -2.385 18.719 1 80.12 186 ALA A CA 1
ATOM 1454 C C . ALA A 1 186 ? -2.684 -2.354 19.75 1 80.12 186 ALA A C 1
ATOM 1456 O O . ALA A 1 186 ? -1.879 -3.285 19.844 1 80.12 186 ALA A O 1
ATOM 1457 N N . TYR A 1 187 ? -2.66 -1.284 20.609 1 85.69 187 TYR A N 1
ATOM 1458 C CA . TYR A 1 187 ? -1.48 -1.076 21.438 1 85.69 187 TYR A CA 1
ATOM 1459 C C . TYR A 1 187 ? -1.851 -1.082 22.922 1 85.69 187 TYR A C 1
ATOM 1461 O O . TYR A 1 187 ? -0.973 -1.043 23.781 1 85.69 187 TYR A O 1
ATOM 1469 N N . GLY A 1 188 ? -3.1 -1.095 23.203 1 84.19 188 GLY A N 1
ATOM 1470 C CA . GLY A 1 188 ? -3.562 -1.146 24.578 1 84.19 188 GLY A CA 1
ATOM 1471 C C . GLY A 1 188 ? -3.75 0.226 25.203 1 84.19 188 GLY A C 1
ATOM 1472 O O . GLY A 1 188 ? -4.355 0.354 26.266 1 84.19 188 GLY A O 1
ATOM 1473 N N . GLU A 1 189 ? -3.154 1.237 24.562 1 85.62 189 GLU A N 1
ATOM 1474 C CA . GLU A 1 189 ? -3.254 2.623 25.016 1 85.62 189 GLU A CA 1
ATOM 1475 C C . GLU A 1 189 ? -3.455 3.572 23.828 1 85.62 189 GLU A C 1
ATOM 1477 O O . GLU A 1 189 ? -3.205 3.205 22.688 1 85.62 189 GLU A O 1
ATOM 1482 N N . GLU A 1 190 ? -3.949 4.781 24.172 1 83.5 190 GLU A N 1
ATOM 1483 C CA . GLU A 1 190 ? -4.062 5.809 23.141 1 83.5 190 GLU A CA 1
ATOM 1484 C C . GLU A 1 190 ? -2.688 6.293 22.703 1 83.5 190 GLU A C 1
ATOM 1486 O O . GLU A 1 190 ? -1.724 6.242 23.469 1 83.5 190 GLU A O 1
ATOM 1491 N N . LEU A 1 191 ? -2.592 6.805 21.469 1 82.88 191 LEU A N 1
ATOM 1492 C CA . LEU A 1 191 ? -1.318 7.105 20.812 1 82.88 191 LEU A CA 1
ATOM 1493 C C . LEU A 1 191 ? -0.475 8.031 21.688 1 82.88 191 LEU A C 1
ATOM 1495 O O . LEU A 1 191 ? 0.683 7.73 21.984 1 82.88 191 LEU A O 1
ATOM 1499 N N . TRP A 1 192 ? -1.083 9.102 22.109 1 77.38 192 TRP A N 1
ATOM 1500 C CA . TRP A 1 192 ? -0.305 10.117 22.812 1 77.38 192 TRP A CA 1
ATOM 1501 C C . TRP A 1 192 ? 0.18 9.594 24.156 1 77.38 192 TRP A C 1
ATOM 1503 O O . TRP A 1 192 ? 1.295 9.898 24.578 1 77.38 192 TRP A O 1
ATOM 1513 N N . THR A 1 193 ? -0.674 8.875 24.859 1 78.38 193 THR A N 1
ATOM 1514 C CA . THR A 1 193 ? -0.279 8.219 26.109 1 78.38 193 THR A CA 1
ATOM 1515 C C . THR A 1 193 ? 0.824 7.195 25.844 1 78.38 193 THR A C 1
ATOM 1517 O O . THR A 1 193 ? 1.803 7.133 26.594 1 78.38 193 THR A O 1
ATOM 1520 N N . TRP A 1 194 ? 0.586 6.473 24.812 1 84.44 194 TRP A N 1
ATOM 1521 C CA . TRP A 1 194 ? 1.562 5.453 24.438 1 84.44 194 TRP A CA 1
ATOM 1522 C C . TRP A 1 194 ? 2.914 6.082 24.125 1 84.44 194 TRP A C 1
ATOM 1524 O O . TRP A 1 194 ? 3.957 5.578 24.547 1 84.44 194 TRP A O 1
ATOM 1534 N N . LEU A 1 195 ? 2.977 7.156 23.422 1 83 195 LEU A N 1
ATOM 1535 C CA . LEU A 1 195 ? 4.211 7.844 23.062 1 83 195 LEU A CA 1
ATOM 1536 C C . LEU A 1 195 ? 4.914 8.391 24.297 1 83 195 LEU A C 1
ATOM 1538 O O . LEU A 1 195 ? 6.145 8.469 24.328 1 83 195 LEU A O 1
ATOM 1542 N N . GLY A 1 196 ? 4.141 8.773 25.312 1 76.75 196 GLY A N 1
ATOM 1543 C CA . GLY A 1 196 ? 4.727 9.227 26.562 1 76.75 196 GLY A CA 1
ATOM 1544 C C . GLY A 1 196 ? 5.594 8.172 27.234 1 76.75 196 GLY A C 1
ATOM 1545 O O . GLY A 1 196 ? 6.613 8.5 27.844 1 76.75 196 GLY A O 1
ATOM 1546 N N . SER A 1 197 ? 5.199 6.984 27.078 1 83.69 197 SER A N 1
ATOM 1547 C CA . SER A 1 197 ? 5.93 5.883 27.688 1 83.69 197 SER A CA 1
ATOM 1548 C C . SER A 1 197 ? 6.969 5.305 26.734 1 83.69 197 SER A C 1
ATOM 1550 O O . SER A 1 197 ? 7.719 4.395 27.094 1 83.69 197 SER A O 1
ATOM 1552 N N . HIS A 1 198 ? 7.047 5.816 25.578 1 88.06 198 HIS A N 1
ATOM 1553 C CA . HIS A 1 198 ? 7.996 5.387 24.562 1 88.06 198 HIS A CA 1
ATOM 1554 C C . HIS A 1 198 ? 8.695 6.582 23.922 1 88.06 198 HIS A C 1
ATOM 1556 O O . HIS A 1 198 ? 8.484 6.871 22.75 1 88.06 198 HIS A O 1
ATOM 1562 N N . PRO A 1 199 ? 9.594 7.141 24.641 1 83.94 199 PRO A N 1
ATOM 1563 C CA . PRO A 1 199 ? 10.195 8.398 24.188 1 83.94 199 PRO A CA 1
ATOM 1564 C C . PRO A 1 199 ? 10.945 8.258 22.859 1 83.94 199 PRO A C 1
ATOM 1566 O O . PRO A 1 199 ? 10.992 9.211 22.078 1 83.94 199 PRO A O 1
ATOM 1569 N N . ASP A 1 200 ? 11.547 7.059 22.656 1 88.12 200 ASP A N 1
ATOM 1570 C CA . ASP A 1 200 ? 12.242 6.84 21.391 1 88.12 200 ASP A CA 1
ATOM 1571 C C . ASP A 1 200 ? 11.273 6.93 20.203 1 88.12 200 ASP A C 1
ATOM 1573 O O . ASP A 1 200 ? 11.602 7.512 19.172 1 88.12 200 ASP A O 1
ATOM 1577 N N . ARG A 1 201 ? 10.117 6.418 20.406 1 89.19 201 ARG A N 1
ATOM 1578 C CA . ARG A 1 201 ? 9.094 6.461 19.375 1 89.19 201 ARG A CA 1
ATOM 1579 C C . ARG A 1 201 ? 8.547 7.871 19.203 1 89.19 201 ARG A C 1
ATOM 1581 O O . ARG A 1 201 ? 8.227 8.289 18.078 1 89.19 201 ARG A O 1
ATOM 1588 N N . ALA A 1 202 ? 8.414 8.562 20.281 1 83.31 202 ALA A N 1
ATOM 1589 C CA . ALA A 1 202 ? 7.961 9.953 20.234 1 83.31 202 ALA A CA 1
ATOM 1590 C C . ALA A 1 202 ? 8.93 10.805 19.422 1 83.31 202 ALA A C 1
ATOM 1592 O O . ALA A 1 202 ? 8.508 11.609 18.578 1 83.31 202 ALA A O 1
ATOM 1593 N N . LEU A 1 203 ? 10.188 10.586 19.672 1 82.94 203 LEU A N 1
ATOM 1594 C CA . LEU A 1 203 ? 11.219 11.336 18.953 1 82.94 203 LEU A CA 1
ATOM 1595 C C . LEU A 1 203 ? 11.203 11 17.469 1 82.94 203 LEU A C 1
ATOM 1597 O O . LEU A 1 203 ? 11.398 11.875 16.625 1 82.94 203 LEU A O 1
ATOM 1601 N N . ASN A 1 204 ? 10.977 9.758 17.219 1 88 204 ASN A N 1
ATOM 1602 C CA . ASN A 1 204 ? 10.883 9.328 15.828 1 88 204 ASN A CA 1
ATOM 1603 C C . ASN A 1 204 ? 9.703 9.992 15.109 1 88 204 ASN A C 1
ATOM 1605 O O . ASN A 1 204 ? 9.828 10.406 13.961 1 88 204 ASN A O 1
ATOM 1609 N N . MET A 1 205 ? 8.602 10.047 15.773 1 85.88 205 MET A N 1
ATOM 1610 C CA . MET A 1 205 ? 7.426 10.688 15.195 1 85.88 205 MET A CA 1
ATOM 1611 C C . MET A 1 205 ? 7.699 12.156 14.898 1 85.88 205 MET A C 1
ATOM 1613 O O . MET A 1 205 ? 7.359 12.656 13.82 1 85.88 205 MET A O 1
ATOM 1617 N N . VAL A 1 206 ? 8.281 12.828 15.812 1 77.31 206 VAL A N 1
ATOM 1618 C CA . VAL A 1 206 ? 8.586 14.25 15.664 1 77.31 206 VAL A CA 1
ATOM 1619 C C . VAL A 1 206 ? 9.508 14.461 14.469 1 77.31 206 VAL A C 1
ATOM 1621 O O . VAL A 1 206 ? 9.273 15.352 13.648 1 77.31 206 VAL A O 1
ATOM 1624 N N . ALA A 1 207 ? 10.523 13.656 14.391 1 82.19 207 ALA A N 1
ATOM 1625 C CA . ALA A 1 207 ? 11.445 13.742 13.266 1 82.19 207 ALA A CA 1
ATOM 1626 C C . ALA A 1 207 ? 10.719 13.531 11.938 1 82.19 207 ALA A C 1
ATOM 1628 O O . ALA A 1 207 ? 10.922 14.281 10.984 1 82.19 207 ALA A O 1
ATOM 1629 N N . GLY A 1 208 ? 9.891 12.539 11.93 1 83.88 208 GLY A N 1
ATOM 1630 C CA . GLY A 1 208 ? 9.117 12.234 10.727 1 83.88 208 GLY A CA 1
ATOM 1631 C C . GLY A 1 208 ? 8.18 13.359 10.328 1 83.88 208 GLY A C 1
ATOM 1632 O O . GLY A 1 208 ? 8.109 13.719 9.148 1 83.88 208 GLY A O 1
ATOM 1633 N N . MET A 1 209 ? 7.527 13.906 11.281 1 76.44 209 MET A N 1
ATOM 1634 C CA . MET A 1 209 ? 6.539 14.945 11 1 76.44 209 MET A CA 1
ATOM 1635 C C . MET A 1 209 ? 7.215 16.234 10.539 1 76.44 209 MET A C 1
ATOM 1637 O O . MET A 1 209 ? 6.605 17.031 9.836 1 76.44 209 MET A O 1
ATOM 1641 N N . THR A 1 210 ? 8.422 16.406 10.906 1 71.12 210 THR A N 1
ATOM 1642 C CA . THR A 1 210 ? 9.188 17.594 10.508 1 71.12 210 THR A CA 1
ATOM 1643 C C . THR A 1 210 ? 9.562 17.5 9.031 1 71.12 210 THR A C 1
ATOM 1645 O O . THR A 1 210 ? 9.719 18.531 8.367 1 71.12 210 THR A O 1
ATOM 1648 N N . SER A 1 211 ? 9.688 16.328 8.516 1 70.19 211 SER A N 1
ATOM 1649 C CA . SER A 1 211 ? 10.109 16.125 7.133 1 70.19 211 SER A CA 1
ATOM 1650 C C . SER A 1 211 ? 9.023 16.547 6.152 1 70.19 211 SER A C 1
ATOM 1652 O O . SER A 1 211 ? 9.305 16.797 4.977 1 70.19 211 SER A O 1
ATOM 1654 N N . HIS A 1 212 ? 7.852 16.734 6.52 1 64.56 212 HIS A N 1
ATOM 1655 C CA . HIS A 1 212 ? 6.746 16.969 5.602 1 64.56 212 HIS A CA 1
ATOM 1656 C C . HIS A 1 212 ? 6.051 18.297 5.918 1 64.56 212 HIS A C 1
ATOM 1658 O O . HIS A 1 212 ? 4.832 18.406 5.785 1 64.56 212 HIS A O 1
ATOM 1664 N N . ASN A 1 213 ? 6.891 19.266 6.262 1 65.12 213 ASN A N 1
ATOM 1665 C CA . ASN A 1 213 ? 6.266 20.5 6.715 1 65.12 213 ASN A CA 1
ATOM 1666 C C . ASN A 1 213 ? 6.832 21.719 5.98 1 65.12 213 ASN A C 1
ATOM 1668 O O . ASN A 1 213 ? 7.809 22.328 6.43 1 65.12 213 ASN A O 1
ATOM 1672 N N . ALA A 1 214 ? 6.316 22 4.805 1 65.31 214 ALA A N 1
ATOM 1673 C CA . ALA A 1 214 ? 6.828 23.125 4.031 1 65.31 214 ALA A CA 1
ATOM 1674 C C . ALA A 1 214 ? 6.539 24.453 4.738 1 65.31 214 ALA A C 1
ATOM 1676 O O . ALA A 1 214 ? 7.199 25.453 4.473 1 65.31 214 ALA A O 1
ATOM 1677 N N . LEU A 1 215 ? 5.793 24.547 5.766 1 71 215 LEU A N 1
ATOM 1678 C CA . LEU A 1 215 ? 5.398 25.734 6.523 1 71 215 LEU A CA 1
ATOM 1679 C C . LEU A 1 215 ? 4.965 26.859 5.59 1 71 215 LEU A C 1
ATOM 1681 O O . LEU A 1 215 ? 5.285 28.016 5.828 1 71 215 LEU A O 1
ATOM 1685 N N . ASP A 1 216 ? 4.312 26.5 4.477 1 77.06 216 ASP A N 1
ATOM 1686 C CA . ASP A 1 216 ? 4.008 27.531 3.49 1 77.06 216 ASP A CA 1
ATOM 1687 C C . ASP A 1 216 ? 2.5 27.719 3.334 1 77.06 216 ASP A C 1
ATOM 1689 O O . ASP A 1 216 ? 2.041 28.375 2.402 1 77.06 216 ASP A O 1
ATOM 1693 N N . ALA A 1 217 ? 1.804 27.156 4.234 1 84.94 217 ALA A N 1
ATOM 1694 C CA . ALA A 1 217 ? 0.354 27.312 4.172 1 84.94 217 ALA A CA 1
ATOM 1695 C C . ALA A 1 217 ? -0.056 28.734 4.539 1 84.94 217 ALA A C 1
ATOM 1697 O O . ALA A 1 217 ? -1.086 29.234 4.078 1 84.94 217 ALA A O 1
ATOM 1698 N N . TYR A 1 218 ? 0.726 29.359 5.344 1 91.94 218 TYR A N 1
ATOM 1699 C CA . TYR A 1 218 ? 0.478 30.719 5.793 1 91.94 218 TYR A CA 1
ATOM 1700 C C . TYR A 1 218 ? 1.73 31.578 5.648 1 91.94 218 TYR A C 1
ATOM 1702 O O . TYR A 1 218 ? 2.83 31.156 6.008 1 91.94 218 TYR A O 1
ATOM 1710 N N . PRO A 1 219 ? 1.572 32.75 5.094 1 93.25 219 PRO A N 1
ATOM 1711 C CA . PRO A 1 219 ? 2.725 33.625 4.93 1 93.25 219 PRO A CA 1
ATOM 1712 C C . PRO A 1 219 ? 3.078 34.406 6.207 1 93.25 219 PRO A C 1
ATOM 1714 O O . PRO A 1 219 ? 2.896 35.625 6.277 1 93.25 219 PRO A O 1
ATOM 1717 N N . TRP A 1 220 ? 3.688 33.812 7.129 1 93.88 220 TRP A N 1
ATOM 1718 C CA . TRP A 1 220 ? 3.984 34.312 8.461 1 93.88 220 TRP A CA 1
ATOM 1719 C C . TRP A 1 220 ? 4.73 35.625 8.383 1 93.88 220 TRP A C 1
ATOM 1721 O O . TRP A 1 220 ? 4.332 36.625 9.016 1 93.88 220 TRP A O 1
ATOM 1731 N N . GLY A 1 221 ? 5.797 35.656 7.621 1 93 221 GLY A N 1
ATOM 1732 C CA . GLY A 1 221 ? 6.609 36.875 7.539 1 93 221 GLY A CA 1
ATOM 1733 C C . GLY A 1 221 ? 5.82 38.094 7.098 1 93 221 GLY A C 1
ATOM 1734 O O . GLY A 1 221 ? 5.797 39.094 7.797 1 93 221 GLY A O 1
ATOM 1735 N N . ALA A 1 222 ? 5.188 37.969 5.984 1 93.69 222 ALA A N 1
ATOM 1736 C CA . ALA A 1 222 ? 4.441 39.062 5.398 1 93.69 222 ALA A CA 1
ATOM 1737 C C . ALA A 1 222 ? 3.309 39.531 6.32 1 93.69 222 ALA A C 1
ATOM 1739 O O . ALA A 1 222 ? 3.035 40.719 6.441 1 93.69 222 ALA A O 1
ATOM 1740 N N . GLU A 1 223 ? 2.625 38.625 6.973 1 94.75 223 GLU A N 1
ATOM 1741 C CA . GLU A 1 223 ? 1.461 38.938 7.797 1 94.75 223 GLU A CA 1
ATOM 1742 C C . GLU A 1 223 ? 1.876 39.531 9.133 1 94.75 223 GLU A C 1
ATOM 1744 O O . GLU A 1 223 ? 1.221 40.469 9.633 1 94.75 223 GLU A O 1
ATOM 1749 N N . LEU A 1 224 ? 2.951 39.062 9.727 1 94.12 224 LEU A N 1
ATOM 1750 C CA . LEU A 1 224 ? 3.4 39.562 11.016 1 94.12 224 LEU A CA 1
ATOM 1751 C C . LEU A 1 224 ? 4.035 40.938 10.867 1 94.12 224 LEU A C 1
ATOM 1753 O O . LEU A 1 224 ? 3.977 41.75 11.781 1 94.12 224 LEU A O 1
ATOM 1757 N N . GLU A 1 225 ? 4.645 41.188 9.742 1 93.75 225 GLU A N 1
ATOM 1758 C CA . GLU A 1 225 ? 5.258 42.469 9.477 1 93.75 225 GLU A CA 1
ATOM 1759 C C . GLU A 1 225 ? 4.215 43.594 9.461 1 93.75 225 GLU A C 1
ATOM 1761 O O . GLU A 1 225 ? 4.52 44.75 9.773 1 93.75 225 GLU A O 1
ATOM 1766 N N . LYS A 1 226 ? 3.086 43.188 9.109 1 93.19 226 LYS A N 1
ATOM 1767 C CA . LYS A 1 226 ? 2.006 44.156 9.039 1 93.19 226 LYS A CA 1
ATOM 1768 C C . LYS A 1 226 ? 1.599 44.625 10.438 1 93.19 226 LYS A C 1
ATOM 1770 O O . LYS A 1 226 ? 0.924 45.656 10.586 1 93.19 226 LYS A O 1
ATOM 1775 N N . LEU A 1 227 ? 2.195 43.812 11.312 1 90.94 227 LEU A N 1
ATOM 1776 C CA . LEU A 1 227 ? 1.796 44.125 12.68 1 90.94 227 LEU A CA 1
ATOM 1777 C C . LEU A 1 227 ? 2.766 45.094 13.328 1 90.94 227 LEU A C 1
ATOM 1779 O O . LEU A 1 227 ? 3.961 45.094 13.023 1 90.94 227 LEU A O 1
ATOM 1783 N N . ASP A 1 228 ? 2.539 46.25 13.734 1 88.69 228 ASP A N 1
ATOM 1784 C CA . ASP A 1 228 ? 3.354 47.219 14.445 1 88.69 228 ASP A CA 1
ATOM 1785 C C . ASP A 1 228 ? 3.623 46.781 15.875 1 88.69 228 ASP A C 1
ATOM 1787 O O . ASP A 1 228 ? 3.242 47.469 16.828 1 88.69 228 ASP A O 1
ATOM 1791 N N . LEU A 1 229 ? 4.488 45.625 15.93 1 94.5 229 LEU A N 1
ATOM 1792 C CA . LEU A 1 229 ? 4.641 45 17.234 1 94.5 229 LEU A CA 1
ATOM 1793 C C . LEU A 1 229 ? 5.84 45.562 17.984 1 94.5 229 LEU A C 1
ATOM 1795 O O . LEU A 1 229 ? 6.863 45.875 17.375 1 94.5 229 LEU A O 1
ATOM 1799 N N . LYS A 1 230 ? 5.676 45.625 19.25 1 96.06 230 LYS A N 1
ATOM 1800 C CA . LYS A 1 230 ? 6.781 45.875 20.172 1 96.06 230 LYS A CA 1
ATOM 1801 C C . LYS A 1 230 ? 7.285 44.562 20.781 1 96.06 230 LYS A C 1
ATOM 1803 O O . LYS A 1 230 ? 6.629 43.531 20.672 1 96.06 230 LYS A O 1
ATOM 1808 N N . ASP A 1 231 ? 8.406 44.594 21.438 1 94.38 231 ASP A N 1
ATOM 1809 C CA . ASP A 1 231 ? 9.047 43.406 21.984 1 94.38 231 ASP A CA 1
ATOM 1810 C C . ASP A 1 231 ? 8.18 42.781 23.062 1 94.38 231 ASP A C 1
ATOM 1812 O O . ASP A 1 231 ? 8.18 41.562 23.219 1 94.38 231 ASP A O 1
ATOM 1816 N N . GLU A 1 232 ? 7.477 43.594 23.781 1 94.88 232 GLU A N 1
ATOM 1817 C CA . GLU A 1 232 ? 6.688 43.094 24.906 1 94.88 232 GLU A CA 1
ATOM 1818 C C . GLU A 1 232 ? 5.352 42.531 24.438 1 94.88 232 GLU A C 1
ATOM 1820 O O . GLU A 1 232 ? 4.664 41.812 25.188 1 94.88 232 GLU A O 1
ATOM 1825 N N . ASP A 1 233 ? 4.961 42.844 23.234 1 96.88 233 ASP A N 1
ATOM 1826 C CA . ASP A 1 233 ? 3.711 42.312 22.688 1 96.88 233 ASP A CA 1
ATOM 1827 C C . ASP A 1 233 ? 3.789 40.812 22.453 1 96.88 233 ASP A C 1
ATOM 1829 O O . ASP A 1 233 ? 4.879 40.25 22.281 1 96.88 233 ASP A O 1
ATOM 1833 N N . ILE A 1 234 ? 2.693 40.156 22.562 1 97.62 234 ILE A N 1
ATOM 1834 C CA . ILE A 1 234 ? 2.631 38.75 22.219 1 97.62 234 ILE A CA 1
ATOM 1835 C C . ILE A 1 234 ? 2.219 38.594 20.75 1 97.62 234 ILE A C 1
ATOM 1837 O O . ILE A 1 234 ? 1.051 38.812 20.406 1 97.62 234 ILE A O 1
ATOM 1841 N N . ALA A 1 235 ? 3.143 38.219 19.969 1 97.44 235 ALA A N 1
ATOM 1842 C CA . ALA A 1 235 ? 2.9 38.094 18.531 1 97.44 235 ALA A CA 1
ATOM 1843 C C . ALA A 1 235 ? 2.084 36.844 18.219 1 97.44 235 ALA A C 1
ATOM 1845 O O . ALA A 1 235 ? 1.065 36.906 17.531 1 97.44 235 ALA A O 1
ATOM 1846 N N . VAL A 1 236 ? 2.531 35.719 18.672 1 98.12 236 VAL A N 1
ATOM 1847 C CA . VAL A 1 236 ? 1.904 34.438 18.344 1 98.12 236 VAL A CA 1
ATOM 1848 C C . VAL A 1 236 ? 1.863 33.531 19.578 1 98.12 236 VAL A C 1
ATOM 1850 O O . VAL A 1 236 ? 2.834 33.469 20.344 1 98.12 236 VAL A O 1
ATOM 1853 N N . VAL A 1 237 ? 0.761 33 19.844 1 98.44 237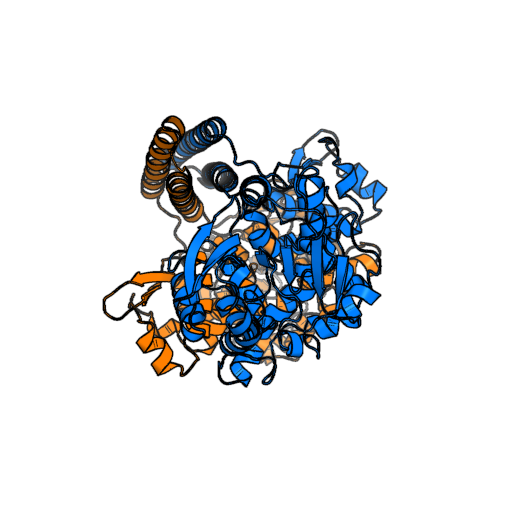 VAL A N 1
ATOM 1854 C CA . VAL A 1 237 ? 0.639 31.859 20.75 1 98.44 237 VAL A CA 1
ATOM 1855 C C . VAL A 1 237 ? 0.386 30.594 19.953 1 98.44 237 VAL A C 1
ATOM 1857 O O . VAL A 1 237 ? -0.683 30.422 19.359 1 98.44 237 VAL A O 1
ATOM 1860 N N . ASP A 1 238 ? 1.383 29.75 19.875 1 98.12 238 ASP A N 1
ATOM 1861 C CA . ASP A 1 238 ? 1.284 28.453 19.234 1 98.12 238 ASP A CA 1
ATOM 1862 C C . ASP A 1 238 ? 0.776 27.391 20.219 1 98.12 238 ASP A C 1
ATOM 1864 O O . ASP A 1 238 ? 1.535 26.891 21.047 1 98.12 238 ASP A O 1
ATOM 1868 N N . ILE A 1 239 ? -0.466 27.109 20.062 1 97.94 239 ILE A N 1
ATOM 1869 C CA . ILE A 1 239 ? -1.158 26.266 21.047 1 97.94 239 ILE A CA 1
ATOM 1870 C C . ILE A 1 239 ? -0.989 24.797 20.672 1 97.94 239 ILE A C 1
ATOM 1872 O O . ILE A 1 239 ? -1.312 24.391 19.562 1 97.94 239 ILE A O 1
ATOM 1876 N N . ALA A 1 240 ? -0.572 23.984 21.656 1 94.69 240 ALA A N 1
ATOM 1877 C CA . ALA A 1 240 ? -0.194 22.594 21.438 1 94.69 240 ALA A CA 1
ATOM 1878 C C . ALA A 1 240 ? 0.891 22.469 20.375 1 94.69 240 ALA A C 1
ATOM 1880 O O . ALA A 1 240 ? 0.778 21.672 19.453 1 94.69 240 ALA A O 1
ATOM 1881 N N . GLY A 1 241 ? 1.918 23.312 20.516 1 92.12 241 GLY A N 1
ATOM 1882 C CA . GLY A 1 241 ? 2.938 23.484 19.5 1 92.12 241 GLY A CA 1
ATOM 1883 C C . GLY A 1 241 ? 4.113 22.547 19.672 1 92.12 241 GLY A C 1
ATOM 1884 O O . GLY A 1 241 ? 5.094 22.625 18.922 1 92.12 241 GLY A O 1
ATOM 1885 N N . GLY A 1 242 ? 4.008 21.688 20.625 1 87.75 242 GLY A N 1
ATOM 1886 C CA . GLY A 1 242 ? 5.043 20.688 20.812 1 87.75 242 GLY A CA 1
ATOM 1887 C C . GLY A 1 242 ? 6.383 21.266 21.219 1 87.75 242 GLY A C 1
ATOM 1888 O O . GLY A 1 242 ? 6.465 22.062 22.156 1 87.75 242 GLY A O 1
ATOM 1889 N N . GLN A 1 243 ? 7.418 20.969 20.438 1 84.38 243 GLN A N 1
ATOM 1890 C CA . GLN A 1 243 ? 8.781 21.359 20.781 1 84.38 243 GLN A CA 1
ATOM 1891 C C . GLN A 1 243 ? 9.125 22.734 20.203 1 84.38 243 GLN A C 1
ATOM 1893 O O . GLN A 1 243 ? 10.258 23.188 20.312 1 84.38 243 GLN A O 1
ATOM 1898 N N . GLY A 1 244 ? 8.188 23.25 19.562 1 89.06 244 GLY A N 1
ATOM 1899 C CA . GLY A 1 244 ? 8.32 24.641 19.141 1 89.06 244 GLY A CA 1
ATOM 1900 C C . GLY A 1 244 ? 9.094 24.797 17.844 1 89.06 244 GLY A C 1
ATOM 1901 O O . GLY A 1 244 ? 9.516 25.891 17.484 1 89.06 244 GLY A O 1
ATOM 1902 N N . HIS A 1 245 ? 9.234 23.734 17.109 1 83.38 245 HIS A N 1
ATOM 1903 C CA . HIS A 1 245 ? 10.047 23.766 15.891 1 83.38 245 HIS A CA 1
ATOM 1904 C C . HIS A 1 245 ? 9.445 24.703 14.852 1 83.38 245 HIS A C 1
ATOM 1906 O O . HIS A 1 245 ? 10.172 25.391 14.133 1 83.38 245 HIS A O 1
ATOM 1912 N N . ILE A 1 246 ? 8.156 24.766 14.797 1 88.88 246 ILE A N 1
ATOM 1913 C CA . ILE A 1 246 ? 7.496 25.609 13.805 1 88.88 246 ILE A CA 1
ATOM 1914 C C . ILE A 1 246 ? 7.727 27.078 14.125 1 88.88 246 ILE A C 1
ATOM 1916 O O . ILE A 1 246 ? 8.141 27.859 13.258 1 88.88 246 ILE A O 1
ATOM 1920 N N . MET A 1 247 ? 7.543 27.422 15.312 1 93.56 247 MET A N 1
ATOM 1921 C CA . MET A 1 247 ? 7.738 28.812 15.727 1 93.56 247 MET A CA 1
ATOM 1922 C C . MET A 1 247 ? 9.211 29.203 15.672 1 93.56 247 MET A C 1
ATOM 1924 O O . MET A 1 247 ? 9.547 30.344 15.375 1 93.56 247 MET A O 1
ATOM 1928 N N . GLY A 1 248 ? 10.008 28.203 16.078 1 92.88 248 GLY A N 1
ATOM 1929 C CA . GLY A 1 248 ? 11.43 28.453 15.914 1 92.88 248 GLY A CA 1
ATOM 1930 C C . GLY A 1 248 ? 11.828 28.766 14.484 1 92.88 248 GLY A C 1
ATOM 1931 O O . GLY A 1 248 ? 12.609 29.703 14.25 1 92.88 248 GLY A O 1
ATOM 1932 N N . GLU A 1 249 ? 11.328 28.016 13.578 1 89.06 249 GLU A N 1
ATOM 1933 C CA . GLU A 1 249 ? 11.625 28.234 12.172 1 89.06 249 GLU A CA 1
ATOM 1934 C C . GLU A 1 249 ? 11.07 29.578 11.688 1 89.06 249 GLU A C 1
ATOM 1936 O O . GLU A 1 249 ? 11.703 30.266 10.898 1 89.06 249 GLU A O 1
ATOM 1941 N N . VAL A 1 250 ? 9.867 29.938 12.086 1 92.44 250 VAL A N 1
ATOM 1942 C CA . VAL A 1 250 ? 9.258 31.203 11.719 1 92.44 250 VAL A CA 1
ATOM 1943 C C . VAL A 1 250 ? 10.125 32.344 12.227 1 92.44 250 VAL A C 1
ATOM 1945 O O . VAL A 1 250 ? 10.367 33.312 11.5 1 92.44 250 VAL A O 1
ATOM 1948 N N . ARG A 1 251 ? 10.57 32.219 13.453 1 94.19 251 ARG A N 1
ATOM 1949 C CA . ARG A 1 251 ? 11.445 33.25 14.039 1 94.19 251 ARG A CA 1
ATOM 1950 C C . ARG A 1 251 ? 12.75 33.344 13.266 1 94.19 251 ARG A C 1
ATOM 1952 O O . ARG A 1 251 ? 13.211 34.469 12.977 1 94.19 251 ARG A O 1
ATOM 1959 N N . GLN A 1 252 ? 13.328 32.25 12.977 1 92.69 252 GLN A N 1
ATOM 1960 C CA . GLN A 1 252 ? 14.609 32.219 12.273 1 92.69 252 GLN A CA 1
ATOM 1961 C C . GLN A 1 252 ? 14.492 32.844 10.891 1 92.69 252 GLN A C 1
ATOM 1963 O O . GLN A 1 252 ? 15.391 33.562 10.453 1 92.69 252 GLN A O 1
ATOM 1968 N N . ARG A 1 253 ? 13.453 32.594 10.242 1 91.81 253 ARG A N 1
ATOM 1969 C CA . ARG A 1 253 ? 13.25 33.094 8.883 1 91.81 253 ARG A CA 1
ATOM 1970 C C . ARG A 1 253 ? 12.875 34.562 8.883 1 91.81 253 ARG A C 1
ATOM 1972 O O . ARG A 1 253 ? 12.953 35.219 7.848 1 91.81 253 ARG A O 1
ATOM 1979 N N . ASN A 1 254 ? 12.414 35.031 10.039 1 93 254 ASN A N 1
ATOM 1980 C CA . ASN A 1 254 ? 11.953 36.406 10.148 1 93 254 ASN A CA 1
ATOM 1981 C C . ASN A 1 254 ? 12.57 37.094 11.359 1 93 254 ASN A C 1
ATOM 1983 O O . ASN A 1 254 ? 11.852 37.531 12.266 1 93 254 ASN A O 1
ATOM 1987 N N . PRO A 1 255 ? 13.797 37.344 11.32 1 91.81 255 PRO A N 1
ATOM 1988 C CA . PRO A 1 255 ? 14.5 37.844 12.508 1 91.81 255 PRO A CA 1
ATOM 1989 C C . PRO A 1 255 ? 14.086 39.281 12.867 1 91.81 255 PRO A C 1
ATOM 1991 O O . PRO A 1 255 ? 14.289 39.719 14.008 1 91.81 255 PRO A O 1
ATOM 1994 N N . LYS A 1 256 ? 13.492 40 11.992 1 92.12 256 LYS A N 1
ATOM 1995 C CA . LYS A 1 256 ? 13.164 41.406 12.227 1 92.12 256 LYS A CA 1
ATOM 1996 C C . LYS A 1 256 ? 11.797 41.531 12.898 1 92.12 256 LYS A C 1
ATOM 1998 O O . LYS A 1 256 ? 11.461 42.625 13.422 1 92.12 256 LYS A O 1
ATOM 2003 N N . ILE A 1 257 ? 11.062 40.438 12.945 1 93.75 257 ILE A N 1
ATOM 2004 C CA . ILE A 1 257 ? 9.727 40.5 13.531 1 93.75 257 ILE A CA 1
ATOM 2005 C C . ILE A 1 257 ? 9.836 40.594 15.055 1 93.75 257 ILE A C 1
ATOM 2007 O O . ILE A 1 257 ? 10.516 39.781 15.68 1 93.75 257 ILE A O 1
ATOM 2011 N N . LYS A 1 258 ? 9.211 41.625 15.562 1 95.19 258 LYS A N 1
ATOM 2012 C CA . LYS A 1 258 ? 9.203 41.844 17.016 1 95.19 258 LYS A CA 1
ATOM 2013 C C . LYS A 1 258 ? 8.055 41.062 17.656 1 95.19 258 LYS A C 1
ATOM 2015 O O . LYS A 1 258 ? 7.262 40.406 16.969 1 95.19 258 LYS A O 1
ATOM 2020 N N . GLY A 1 259 ? 8.055 41.031 19.047 1 96.69 259 GLY A N 1
ATOM 2021 C CA . GLY A 1 259 ? 7 40.375 19.797 1 96.69 259 GLY A CA 1
ATOM 2022 C C . GLY A 1 259 ? 7.379 38.969 20.25 1 96.69 259 GLY A C 1
ATOM 2023 O O . GLY A 1 259 ? 8.25 38.344 19.656 1 96.69 259 GLY A O 1
ATOM 2024 N N . GLN A 1 260 ? 6.66 38.469 21.156 1 97.25 260 GLN A N 1
ATOM 2025 C CA . GLN A 1 260 ? 6.934 37.188 21.766 1 97.25 260 GLN A CA 1
ATOM 2026 C C . GLN A 1 260 ? 6.223 36.062 21.031 1 97.25 260 GLN A C 1
ATOM 2028 O O . GLN A 1 260 ? 5.082 36.219 20.578 1 97.25 260 GLN A O 1
ATOM 2033 N N . PHE A 1 261 ? 6.93 35 20.828 1 98 261 PHE A N 1
ATOM 2034 C CA . PHE A 1 261 ? 6.363 33.719 20.391 1 98 261 PHE A CA 1
ATOM 2035 C C . PHE A 1 261 ? 6.242 32.75 21.562 1 98 261 PHE A C 1
ATOM 2037 O O . PHE A 1 261 ? 7.246 32.375 22.172 1 98 261 PHE A O 1
ATOM 2044 N N . ILE A 1 262 ? 5.07 32.438 21.875 1 98.19 262 ILE A N 1
ATOM 2045 C CA . ILE A 1 262 ? 4.824 31.516 22.984 1 98.19 262 ILE A CA 1
ATOM 2046 C C . ILE A 1 262 ? 4.32 30.172 22.453 1 98.19 262 ILE A C 1
ATOM 2048 O O . ILE A 1 262 ? 3.365 30.125 21.672 1 98.19 262 ILE A O 1
ATOM 2052 N N . VAL A 1 263 ? 4.969 29.141 22.828 1 97.88 263 VAL A N 1
ATOM 2053 C CA . VAL A 1 263 ? 4.523 27.781 22.5 1 97.88 263 VAL A CA 1
ATOM 2054 C C . VAL A 1 263 ? 3.914 27.125 23.734 1 97.88 263 VAL A C 1
ATOM 2056 O O . VAL A 1 263 ? 4.555 27.047 24.797 1 97.88 263 VAL A O 1
ATOM 2059 N N . GLN A 1 264 ? 2.699 26.688 23.578 1 97.75 264 GLN A N 1
ATOM 2060 C CA . GLN A 1 264 ? 1.985 26.047 24.672 1 97.75 264 GLN A CA 1
ATOM 2061 C C . GLN A 1 264 ? 1.859 24.547 24.438 1 97.75 264 GLN A C 1
ATOM 2063 O O . GLN A 1 264 ? 1.651 24.109 23.297 1 97.75 264 GLN A O 1
ATOM 2068 N N . ASP A 1 265 ? 2.021 23.734 25.422 1 93.81 265 ASP A N 1
ATOM 2069 C CA . ASP A 1 265 ? 1.782 22.297 25.391 1 93.81 265 ASP A CA 1
ATOM 2070 C C . ASP A 1 265 ? 1.722 21.719 26.797 1 93.81 265 ASP A C 1
ATOM 2072 O O . ASP A 1 265 ? 1.829 22.453 27.781 1 93.81 265 ASP A O 1
ATOM 2076 N N . LEU A 1 266 ? 1.502 20.438 26.906 1 90.5 266 LEU A N 1
ATOM 2077 C CA . LEU A 1 266 ? 1.431 19.766 28.188 1 90.5 266 LEU A CA 1
ATOM 2078 C C . LEU A 1 266 ? 2.799 19.719 28.859 1 90.5 266 LEU A C 1
ATOM 2080 O O . LEU A 1 266 ? 3.828 19.766 28.172 1 90.5 266 LEU A O 1
ATOM 2084 N N . PRO A 1 267 ? 2.785 19.609 30.156 1 89.56 267 PRO A N 1
ATOM 2085 C CA . PRO A 1 267 ? 4.051 19.562 30.891 1 89.56 267 PRO A CA 1
ATOM 2086 C C . PRO A 1 267 ? 4.965 18.438 30.406 1 89.56 267 PRO A C 1
ATOM 2088 O O . PRO A 1 267 ? 6.18 18.625 30.297 1 89.56 267 PRO A O 1
ATOM 2091 N N . SER A 1 268 ? 4.453 17.328 30.141 1 82 268 SER A N 1
ATOM 2092 C CA . SER A 1 268 ? 5.234 16.172 29.734 1 82 268 SER A CA 1
ATOM 2093 C C . SER A 1 268 ? 6.027 16.453 28.469 1 82 268 SER A C 1
ATOM 2095 O O . SER A 1 268 ? 7.141 15.961 28.297 1 82 268 SER A O 1
ATOM 2097 N N . THR A 1 269 ? 5.422 17.25 27.594 1 83.5 269 THR A N 1
ATOM 2098 C CA . THR A 1 269 ? 6.086 17.625 26.344 1 83.5 269 THR A CA 1
ATOM 2099 C C . THR A 1 269 ? 7.352 18.438 26.625 1 83.5 269 THR A C 1
ATOM 2101 O O . THR A 1 269 ? 8.406 18.172 26.031 1 83.5 269 THR A O 1
ATOM 2104 N N . PHE A 1 270 ? 7.309 19.312 27.578 1 88.19 270 PHE A N 1
ATOM 2105 C CA . PHE A 1 270 ? 8.43 20.203 27.844 1 88.19 270 PHE A CA 1
ATOM 2106 C C . PHE A 1 270 ? 9.43 19.547 28.781 1 88.19 270 PHE A C 1
ATOM 2108 O O . PHE A 1 270 ? 10.57 20 28.891 1 88.19 270 PHE A O 1
ATOM 2115 N N . GLU A 1 271 ? 9 18.5 29.453 1 83.69 271 GLU A N 1
ATOM 2116 C CA . GLU A 1 271 ? 9.945 17.672 30.203 1 83.69 271 GLU A CA 1
ATOM 2117 C C . GLU A 1 271 ? 10.859 16.891 29.266 1 83.69 271 GLU A C 1
ATOM 2119 O O . GLU A 1 271 ? 12.039 16.703 29.562 1 83.69 271 GLU A O 1
ATOM 2124 N N . ALA A 1 272 ? 10.297 16.516 28.219 1 74.38 272 ALA A N 1
ATOM 2125 C CA . ALA A 1 272 ? 11.055 15.75 27.234 1 74.38 272 ALA A CA 1
ATOM 2126 C C . ALA A 1 272 ? 12.008 16.656 26.453 1 74.38 272 ALA A C 1
ATOM 2128 O O . ALA A 1 272 ? 13.109 16.234 26.094 1 74.38 272 ALA A O 1
ATOM 2129 N N . VAL A 1 273 ? 11.562 17.797 26.156 1 79.88 273 VAL A N 1
ATOM 2130 C CA . VAL A 1 273 ? 12.359 18.812 25.484 1 79.88 273 VAL A CA 1
ATOM 2131 C C . VAL A 1 273 ? 12.289 20.125 26.25 1 79.88 273 VAL A C 1
ATOM 2133 O O . VAL A 1 273 ? 11.508 21.016 25.906 1 79.88 273 VAL A O 1
ATOM 2136 N N . PRO A 1 274 ? 13.164 20.266 27.125 1 82.81 274 PRO A N 1
ATOM 2137 C CA . PRO A 1 274 ? 13.031 21.344 28.094 1 82.81 274 PRO A CA 1
ATOM 2138 C C . PRO A 1 274 ? 13.492 22.688 27.531 1 82.81 274 PRO A C 1
ATOM 2140 O O . PRO A 1 274 ? 13.125 23.75 28.062 1 82.81 274 PRO A O 1
ATOM 2143 N N . THR A 1 275 ? 14.266 22.719 26.516 1 91.12 275 THR A N 1
ATOM 2144 C CA . THR A 1 275 ? 14.812 23.984 26.016 1 91.12 275 THR A CA 1
ATOM 2145 C C . THR A 1 275 ? 14.055 24.438 24.781 1 91.12 275 THR A C 1
ATOM 2147 O O . THR A 1 275 ? 14.086 23.766 23.734 1 91.12 275 THR A O 1
ATOM 2150 N N . PRO A 1 276 ? 13.406 25.562 24.859 1 94.69 276 PRO A N 1
ATOM 2151 C CA . PRO A 1 276 ? 12.734 26.078 23.656 1 94.69 276 PRO A CA 1
ATOM 2152 C C . PRO A 1 276 ? 13.719 26.562 22.594 1 94.69 276 PRO A C 1
ATOM 2154 O O . PRO A 1 276 ? 14.867 26.875 22.906 1 94.69 276 PRO A O 1
ATOM 2157 N N . PRO A 1 277 ? 13.336 26.594 21.344 1 93.69 277 PRO A N 1
ATOM 2158 C CA . PRO A 1 277 ? 14.156 27.25 20.328 1 93.69 277 PRO A CA 1
ATOM 2159 C C . PRO A 1 277 ? 14.445 28.719 20.641 1 93.69 277 PRO A C 1
ATOM 2161 O O . PRO A 1 277 ? 13.711 29.344 21.406 1 93.69 277 PRO A O 1
ATOM 2164 N N . THR A 1 278 ? 15.477 29.203 20.031 1 93.62 278 THR A N 1
ATOM 2165 C CA . THR A 1 278 ? 15.875 30.578 20.25 1 93.62 278 THR A CA 1
ATOM 2166 C C . THR A 1 278 ? 14.742 31.531 19.875 1 93.62 278 THR A C 1
ATOM 2168 O O . THR A 1 278 ? 14.188 31.438 18.781 1 93.62 278 THR A O 1
ATOM 2171 N N . GLY A 1 279 ? 14.375 32.375 20.766 1 94.44 279 GLY A N 1
ATOM 2172 C CA . GLY A 1 279 ? 13.375 33.406 20.5 1 94.44 279 GLY A CA 1
ATOM 2173 C C . GLY A 1 279 ? 11.953 32.938 20.75 1 94.44 279 GLY A C 1
ATOM 2174 O O . GLY A 1 279 ? 10.992 33.625 20.453 1 94.44 279 GLY A O 1
ATOM 2175 N N . VAL A 1 280 ? 11.812 31.75 21.312 1 96.44 280 VAL A N 1
ATOM 2176 C CA . VAL A 1 280 ? 10.516 31.156 21.609 1 96.44 280 VAL A CA 1
ATOM 2177 C C . VAL A 1 280 ? 10.406 30.875 23.094 1 96.44 280 VAL A C 1
ATOM 2179 O O . VAL A 1 280 ? 11.398 30.531 23.75 1 96.44 280 VAL A O 1
ATOM 2182 N N . ASN A 1 281 ? 9.289 31.062 23.672 1 96.81 281 ASN A N 1
ATOM 2183 C CA . ASN A 1 281 ? 9.039 30.766 25.078 1 96.81 281 ASN A CA 1
ATOM 2184 C C . ASN A 1 281 ? 8.023 29.625 25.234 1 96.81 281 ASN A C 1
ATOM 2186 O O . ASN A 1 281 ? 7.039 29.562 24.5 1 96.81 281 ASN A O 1
ATOM 2190 N N . PHE A 1 282 ? 8.289 28.766 26.188 1 97.19 282 PHE A N 1
ATOM 2191 C CA . PHE A 1 282 ? 7.383 27.672 26.484 1 97.19 282 PHE A CA 1
ATOM 2192 C C . PHE A 1 282 ? 6.414 28.047 27.594 1 97.19 282 PHE A C 1
ATOM 2194 O O . PHE A 1 282 ? 6.773 28.797 28.5 1 97.19 282 PHE A O 1
ATOM 2201 N N . MET A 1 283 ? 5.27 27.609 27.516 1 97.56 283 MET A N 1
ATOM 2202 C CA . MET A 1 283 ? 4.258 27.75 28.562 1 97.56 283 MET A CA 1
ATOM 2203 C C . MET A 1 283 ? 3.416 26.484 28.672 1 97.56 283 MET A C 1
ATOM 2205 O O . MET A 1 283 ? 2.867 26 27.672 1 97.56 283 MET A O 1
ATOM 2209 N N . THR A 1 284 ? 3.309 25.891 29.828 1 96.62 284 THR A N 1
ATOM 2210 C CA . THR A 1 284 ? 2.469 24.703 30.031 1 96.62 284 THR A CA 1
ATOM 2211 C C . THR A 1 284 ? 0.992 25.062 29.906 1 96.62 284 THR A C 1
ATOM 2213 O O . THR A 1 284 ? 0.557 26.109 30.406 1 96.62 284 THR A O 1
ATOM 2216 N N . TYR A 1 285 ? 0.244 24.219 29.188 1 96.81 285 TYR A N 1
ATOM 2217 C CA . TYR A 1 285 ? -1.161 24.5 28.922 1 96.81 285 TYR A CA 1
ATOM 2218 C C . TYR A 1 285 ? -1.889 23.266 28.438 1 96.81 285 TYR A C 1
ATOM 2220 O O . TYR A 1 285 ? -1.326 22.453 27.688 1 96.81 285 TYR A O 1
ATOM 2228 N N . ASP A 1 286 ? -3.076 23.094 28.922 1 95.31 286 ASP A N 1
ATOM 2229 C CA . ASP A 1 286 ? -4.012 22.062 28.453 1 95.31 286 ASP A CA 1
ATOM 2230 C C . ASP A 1 286 ? -5.113 22.688 27.594 1 95.31 286 ASP A C 1
ATOM 2232 O O . ASP A 1 286 ? -5.898 23.5 28.078 1 95.31 286 ASP A O 1
ATOM 2236 N N . ILE A 1 287 ? -5.27 22.234 26.375 1 96.31 287 ILE A N 1
ATOM 2237 C CA . ILE A 1 287 ? -6.125 22.875 25.391 1 96.31 287 ILE A CA 1
ATOM 2238 C C . ILE A 1 287 ? -7.59 22.734 25.797 1 96.31 287 ILE A C 1
ATOM 2240 O O . ILE A 1 287 ? -8.461 23.391 25.234 1 96.31 287 ILE A O 1
ATOM 2244 N N . PHE A 1 288 ? -7.906 21.953 26.797 1 95.44 288 PHE A N 1
ATOM 2245 C CA . PHE A 1 288 ? -9.273 21.734 27.25 1 95.44 288 PHE A CA 1
ATOM 2246 C C . PHE A 1 288 ? -9.617 22.656 28.406 1 95.44 288 PHE A C 1
ATOM 2248 O O . PHE A 1 288 ? -10.695 22.547 29 1 95.44 288 PHE A O 1
ATOM 2255 N N . THR A 1 289 ? -8.734 23.516 28.781 1 96.69 289 THR A N 1
ATOM 2256 C CA . THR A 1 289 ? -8.953 24.531 29.812 1 96.69 289 THR A CA 1
ATOM 2257 C C . THR A 1 289 ? -8.914 25.938 29.219 1 96.69 289 THR A C 1
ATOM 2259 O O . THR A 1 289 ? -8.453 26.125 28.094 1 96.69 289 THR A O 1
ATOM 2262 N N . PRO A 1 290 ? -9.406 26.891 29.906 1 96.56 290 PRO A N 1
ATOM 2263 C CA . PRO A 1 290 ? -9.438 28.25 29.328 1 96.56 290 PRO A CA 1
ATOM 2264 C C . PRO A 1 290 ? -8.047 28.766 28.969 1 96.56 290 PRO A C 1
ATOM 2266 O O . PRO A 1 290 ? -7.086 28.531 29.703 1 96.56 290 PRO A O 1
ATOM 2269 N N . GLN A 1 291 ? -7.965 29.406 27.859 1 97.56 291 GLN A N 1
ATOM 2270 C CA . GLN A 1 291 ? -6.715 29.984 27.375 1 97.56 291 GLN A CA 1
ATOM 2271 C C . GLN A 1 291 ? -6.215 31.078 28.312 1 97.56 291 GLN A C 1
ATOM 2273 O O . GLN A 1 291 ? -6.891 32.094 28.516 1 97.56 291 GLN A O 1
ATOM 2278 N N . PRO A 1 292 ? -5.012 30.891 28.844 1 96.94 292 PRO A N 1
ATOM 2279 C CA . PRO A 1 292 ? -4.516 31.844 29.859 1 96.94 292 PRO A CA 1
ATOM 2280 C C . PRO A 1 292 ? -3.873 33.094 29.234 1 96.94 292 PRO A C 1
ATOM 2282 O O . PRO A 1 292 ? -3.754 34.125 29.891 1 96.94 292 PRO A O 1
ATOM 2285 N N . VAL A 1 293 ? -3.342 33 28.047 1 97.69 293 VAL A N 1
ATOM 2286 C CA . VAL A 1 293 ? -2.646 34.125 27.422 1 97.69 293 VAL A CA 1
ATOM 2287 C C . VAL A 1 293 ? -3.658 35.062 26.75 1 97.69 293 VAL A C 1
ATOM 2289 O O . VAL A 1 293 ? -4.402 34.625 25.859 1 97.69 293 VAL A O 1
ATOM 2292 N N . LYS A 1 294 ? -3.582 36.312 27.172 1 95.75 294 LYS A N 1
ATOM 2293 C CA . LYS A 1 294 ? -4.492 37.312 26.625 1 95.75 294 LYS A CA 1
ATOM 2294 C C . LYS A 1 294 ? -3.764 38.25 25.688 1 95.75 294 LYS A C 1
ATOM 2296 O O . LYS A 1 294 ? -2.537 38.375 25.734 1 95.75 294 LYS A O 1
ATOM 2301 N N . ASP A 1 295 ? -4.508 38.812 24.75 1 94.81 295 ASP A N 1
ATOM 2302 C CA . ASP A 1 295 ? -4.102 39.938 23.906 1 94.81 295 ASP A CA 1
ATOM 2303 C C . ASP A 1 295 ? -2.99 39.5 22.953 1 94.81 295 ASP A C 1
ATOM 2305 O O . ASP A 1 295 ? -2.092 40.312 22.656 1 94.81 295 ASP A O 1
ATOM 2309 N N . ALA A 1 296 ? -2.902 38.25 22.625 1 97.38 296 ALA A N 1
ATOM 2310 C CA . ALA A 1 296 ? -2.01 37.844 21.547 1 97.38 296 ALA A CA 1
ATOM 2311 C C . ALA A 1 296 ? -2.543 38.281 20.188 1 97.38 296 ALA A C 1
ATOM 2313 O O . ALA A 1 296 ? -3.756 38.406 20 1 97.38 296 ALA A O 1
ATOM 2314 N N . ASN A 1 297 ? -1.672 38.562 19.328 1 97.19 297 ASN A N 1
ATOM 2315 C CA . ASN A 1 297 ? -2.092 38.938 17.984 1 97.19 297 ASN A CA 1
ATOM 2316 C C . ASN A 1 297 ? -2.594 37.75 17.188 1 97.19 297 ASN A C 1
ATOM 2318 O O . ASN A 1 297 ? -3.523 37.875 16.375 1 97.19 297 ASN A O 1
ATOM 2322 N N . VAL A 1 298 ? -1.971 36.594 17.344 1 97.69 298 VAL A N 1
ATOM 2323 C CA . VAL A 1 298 ? -2.35 35.375 16.625 1 97.69 298 VAL A CA 1
ATOM 2324 C C . VAL A 1 298 ? -2.4 34.219 17.594 1 97.69 298 VAL A C 1
ATOM 2326 O O . VAL A 1 298 ? -1.448 33.969 18.344 1 97.69 298 VAL A O 1
ATOM 2329 N N . TYR A 1 299 ? -3.494 33.562 17.703 1 98.31 299 TYR A N 1
ATOM 2330 C CA . TYR A 1 299 ? -3.611 32.219 18.25 1 98.31 299 TYR A CA 1
ATOM 2331 C C . TYR A 1 299 ? -3.598 31.172 17.156 1 98.31 299 TYR A C 1
ATOM 2333 O O . TYR A 1 299 ? -4.34 31.281 16.172 1 98.31 299 TYR A O 1
ATOM 2341 N N . HIS A 1 300 ? -2.76 30.203 17.359 1 97.06 300 HIS A N 1
ATOM 2342 C CA . HIS A 1 300 ? -2.436 29.312 16.234 1 97.06 300 HIS A CA 1
ATOM 2343 C C . HIS A 1 300 ? -2.473 27.844 16.672 1 97.06 300 HIS A C 1
ATOM 2345 O O . HIS A 1 300 ? -1.88 27.484 17.688 1 97.06 300 HIS A O 1
ATOM 2351 N N . TYR A 1 301 ? -3.285 27.047 15.992 1 97.06 301 TYR A N 1
ATOM 2352 C CA . TYR A 1 301 ? -3.262 25.594 16.094 1 97.06 301 TYR A CA 1
ATOM 2353 C C . TYR A 1 301 ? -2.787 24.953 14.797 1 97.06 301 TYR A C 1
ATOM 2355 O O . TYR A 1 301 ? -3.275 25.297 13.719 1 97.06 301 TYR A O 1
ATOM 2363 N N . ARG A 1 302 ? -1.837 24.109 14.914 1 93.94 302 ARG A N 1
ATOM 2364 C CA . ARG A 1 302 ? -1.379 23.406 13.719 1 93.94 302 ARG A CA 1
ATOM 2365 C C . ARG A 1 302 ? -1.401 21.891 13.93 1 93.94 302 ARG A C 1
ATOM 2367 O O . ARG A 1 302 ? -0.708 21.375 14.805 1 93.94 302 ARG A O 1
ATOM 2374 N N . HIS A 1 303 ? -2.236 21.203 13.078 1 90.75 303 HIS A N 1
ATOM 2375 C CA . HIS A 1 303 ? -2.371 19.75 13.117 1 90.75 303 HIS A CA 1
ATOM 2376 C C . HIS A 1 303 ? -2.863 19.281 14.477 1 90.75 303 HIS A C 1
ATOM 2378 O O . HIS A 1 303 ? -2.275 18.375 15.078 1 90.75 303 HIS A O 1
ATOM 2384 N N . ILE A 1 304 ? -3.859 19.922 14.938 1 93.94 304 ILE A N 1
ATOM 2385 C CA . ILE A 1 304 ? -4.395 19.594 16.25 1 93.94 304 ILE A CA 1
ATOM 2386 C C . ILE A 1 304 ? -5.828 19.078 16.109 1 93.94 304 ILE A C 1
ATOM 2388 O O . ILE A 1 304 ? -6.176 18.031 16.656 1 93.94 304 ILE A O 1
ATOM 2392 N N . PHE A 1 305 ? -6.633 19.797 15.383 1 95.44 305 PHE A N 1
ATOM 2393 C CA . PHE A 1 305 ? -8.062 19.516 15.367 1 95.44 305 PHE A CA 1
ATOM 2394 C C . PHE A 1 305 ? -8.344 18.188 14.68 1 95.44 305 PHE A C 1
ATOM 2396 O O . PHE A 1 305 ? -9.32 17.5 15.008 1 95.44 305 PHE A O 1
ATOM 2403 N N . HIS A 1 306 ? -7.496 17.781 13.742 1 94.12 306 HIS A N 1
ATOM 2404 C CA . HIS A 1 306 ? -7.703 16.5 13.062 1 94.12 306 HIS A CA 1
ATOM 2405 C C . HIS A 1 306 ? -7.496 15.328 14.016 1 94.12 306 HIS A C 1
ATOM 2407 O O . HIS A 1 306 ? -7.867 14.195 13.711 1 94.12 306 HIS A O 1
ATOM 2413 N N . ASN A 1 307 ? -6.961 15.578 15.211 1 90.06 307 ASN A N 1
ATOM 2414 C CA . ASN A 1 307 ? -6.738 14.531 16.188 1 90.06 307 ASN A CA 1
ATOM 2415 C C . ASN A 1 307 ? -8 14.242 17 1 90.06 307 ASN A C 1
ATOM 2417 O O . ASN A 1 307 ? -8.039 13.297 17.797 1 90.06 307 ASN A O 1
ATOM 2421 N N . TRP A 1 308 ? -9.008 15.031 16.797 1 90.25 308 TRP A N 1
ATOM 2422 C CA . TRP A 1 308 ? -10.125 15.016 17.734 1 90.25 308 TRP A CA 1
ATOM 2423 C C . TRP A 1 308 ? -11.453 14.898 16.984 1 90.25 308 TRP A C 1
ATOM 2425 O O . TRP A 1 308 ? -11.562 15.289 15.828 1 90.25 308 TRP A O 1
ATOM 2435 N N . SER A 1 309 ? -12.469 14.422 17.75 1 88.31 309 SER A N 1
ATOM 2436 C CA . SER A 1 309 ? -13.836 14.398 17.25 1 88.31 309 SER A CA 1
ATOM 2437 C C . SER A 1 309 ? -14.414 15.812 17.172 1 88.31 309 SER A C 1
ATOM 2439 O O . SER A 1 309 ? -13.867 16.75 17.766 1 88.31 309 SER A O 1
ATOM 2441 N N . ASP A 1 310 ? -15.516 15.969 16.484 1 91.06 310 ASP A N 1
ATOM 2442 C CA . ASP A 1 310 ? -16.156 17.266 16.391 1 91.06 310 ASP A CA 1
ATOM 2443 C C . ASP A 1 310 ? -16.578 17.781 17.766 1 91.06 310 ASP A C 1
ATOM 2445 O O . ASP A 1 310 ? -16.5 18.984 18.047 1 91.06 310 ASP A O 1
ATOM 2449 N N . ASP A 1 311 ? -17.047 16.875 18.562 1 90.06 311 ASP A N 1
ATOM 2450 C CA . ASP A 1 311 ? -17.453 17.266 19.906 1 90.06 311 ASP A CA 1
ATOM 2451 C C . ASP A 1 311 ? -16.25 17.766 20.719 1 90.06 311 ASP A C 1
ATOM 2453 O O . ASP A 1 311 ? -16.344 18.766 21.422 1 90.06 311 ASP A O 1
ATOM 2457 N N . ASP A 1 312 ? -15.188 17.078 20.609 1 91.31 312 ASP A N 1
ATOM 2458 C CA . ASP A 1 312 ? -13.977 17.516 21.297 1 91.31 312 ASP A CA 1
ATOM 2459 C C . ASP A 1 312 ? -13.484 18.844 20.75 1 91.31 312 ASP A C 1
ATOM 2461 O O . ASP A 1 312 ? -13.031 19.703 21.5 1 91.31 312 ASP A O 1
ATOM 2465 N N . CYS A 1 313 ? -13.555 19.016 19.469 1 95.56 313 CYS A N 1
ATOM 2466 C CA . CYS A 1 313 ? -13.133 20.25 18.844 1 95.56 313 CYS A CA 1
ATOM 2467 C C . CYS A 1 313 ? -13.969 21.422 19.328 1 95.56 313 CYS A C 1
ATOM 2469 O O . CYS A 1 313 ? -13.445 22.516 19.578 1 95.56 313 CYS A O 1
ATOM 2471 N N . SER A 1 314 ? -15.234 21.188 19.453 1 95.81 314 SER A N 1
ATOM 2472 C CA . SER A 1 314 ? -16.109 22.234 20 1 95.81 314 SER A CA 1
ATOM 2473 C C . SER A 1 314 ? -15.719 22.594 21.422 1 95.81 314 SER A C 1
ATOM 2475 O O . SER A 1 314 ? -15.75 23.781 21.797 1 95.81 314 SER A O 1
ATOM 2477 N N . THR A 1 315 ? -15.352 21.609 22.188 1 95.38 315 THR A N 1
ATOM 2478 C CA . THR A 1 315 ? -14.898 21.859 23.562 1 95.38 315 THR A CA 1
ATOM 2479 C C . THR A 1 315 ? -13.617 22.672 23.562 1 95.38 315 THR A C 1
ATOM 2481 O O . THR A 1 315 ? -13.484 23.625 24.344 1 95.38 315 THR A O 1
ATOM 2484 N N . ILE A 1 316 ? -12.703 22.344 22.719 1 97.06 316 ILE A N 1
ATOM 2485 C CA . ILE A 1 316 ? -11.43 23.047 22.609 1 97.06 316 ILE A CA 1
ATOM 2486 C C . ILE A 1 316 ? -11.68 24.5 22.188 1 97.06 316 ILE A C 1
ATOM 2488 O O . ILE A 1 316 ? -11.164 25.438 22.797 1 97.06 316 ILE A O 1
ATOM 2492 N N . LEU A 1 317 ? -12.484 24.656 21.156 1 97.75 317 LEU A N 1
ATOM 2493 C CA . LEU A 1 317 ? -12.797 25.984 20.656 1 97.75 317 LEU A CA 1
ATOM 2494 C C . LEU A 1 317 ? -13.531 26.797 21.719 1 97.75 317 LEU A C 1
ATOM 2496 O O . LEU A 1 317 ? -13.352 28.016 21.797 1 97.75 317 LEU A O 1
ATOM 2500 N N . GLY A 1 318 ? -14.305 26.141 22.516 1 96.69 318 GLY A N 1
ATOM 2501 C CA . GLY A 1 318 ? -15.016 26.797 23.594 1 96.69 318 GLY A CA 1
ATOM 2502 C C . GLY A 1 318 ? -14.094 27.438 24.609 1 96.69 318 GLY A C 1
ATOM 2503 O O . GLY A 1 318 ? -14.516 28.312 25.375 1 96.69 318 GLY A O 1
ATOM 2504 N N . GLN A 1 319 ? -12.867 27.016 24.641 1 96.75 319 GLN A N 1
ATOM 2505 C CA . GLN A 1 319 ? -11.906 27.531 25.609 1 96.75 319 GLN A CA 1
ATOM 2506 C C . GLN A 1 319 ? -11.266 28.828 25.094 1 96.75 319 GLN A C 1
ATOM 2508 O O . GLN A 1 319 ? -10.695 29.594 25.875 1 96.75 319 GLN A O 1
ATOM 2513 N N . ILE A 1 320 ? -11.383 29.109 23.812 1 96.56 320 ILE A N 1
ATOM 2514 C CA . ILE A 1 320 ? -10.625 30.234 23.281 1 96.56 320 ILE A CA 1
ATOM 2515 C C . ILE A 1 320 ? -11.594 31.266 22.688 1 96.56 320 ILE A C 1
ATOM 2517 O O . ILE A 1 320 ? -11.266 32.438 22.625 1 96.56 320 ILE A O 1
ATOM 2521 N N . VAL A 1 321 ? -12.766 30.891 22.281 1 96.5 321 VAL A N 1
ATOM 2522 C CA . VAL A 1 321 ? -13.703 31.766 21.594 1 96.5 321 VAL A CA 1
ATOM 2523 C C . VAL A 1 321 ? -14.125 32.906 22.516 1 96.5 321 VAL A C 1
ATOM 2525 O O . VAL A 1 321 ? -14.18 34.062 22.094 1 96.5 321 VAL A O 1
ATOM 2528 N N . PRO A 1 322 ? -14.391 32.625 23.797 1 95.38 322 PRO A N 1
ATOM 2529 C CA . PRO A 1 322 ? -14.719 33.75 24.688 1 95.38 322 PRO A CA 1
ATOM 2530 C C . PRO A 1 322 ? -13.609 34.781 24.75 1 95.38 322 PRO A C 1
ATOM 2532 O O . PRO A 1 322 ? -13.891 35.969 24.812 1 95.38 322 PRO A O 1
ATOM 2535 N N . LEU A 1 323 ? -12.422 34.344 24.734 1 95.81 323 LEU A N 1
ATOM 2536 C CA . LEU A 1 323 ? -11.273 35.25 24.75 1 95.81 323 LEU A CA 1
ATOM 2537 C C . LEU A 1 323 ? -11.219 36.062 23.469 1 95.81 323 LEU A C 1
ATOM 2539 O O . LEU A 1 323 ? -10.984 37.281 23.516 1 95.81 323 LEU A O 1
ATOM 2543 N N . LEU A 1 324 ? -11.484 35.531 22.344 1 96.19 324 LEU A N 1
ATOM 2544 C CA . LEU A 1 324 ? -11.445 36.188 21.047 1 96.19 324 LEU A CA 1
ATOM 2545 C C . LEU A 1 324 ? -12.508 37.281 20.969 1 96.19 324 LEU A C 1
ATOM 2547 O O . LEU A 1 324 ? -12.297 38.312 20.328 1 96.19 324 LEU A O 1
ATOM 2551 N N . LYS A 1 325 ? -13.578 37.031 21.562 1 94.62 325 LYS A N 1
ATOM 2552 C CA . LYS A 1 325 ? -14.664 38 21.562 1 94.62 325 LYS A CA 1
ATOM 2553 C C . LYS A 1 325 ? -14.242 39.281 22.25 1 94.62 325 LYS A C 1
ATOM 2555 O O . LYS A 1 325 ? -14.719 40.375 21.906 1 94.62 325 LYS A O 1
ATOM 2560 N N . THR A 1 326 ? -13.344 39.156 23.188 1 95.19 326 THR A N 1
ATOM 2561 C CA . THR A 1 326 ? -12.875 40.344 23.906 1 95.19 326 THR A CA 1
ATOM 2562 C C . THR A 1 326 ? -11.688 40.969 23.203 1 95.19 326 THR A C 1
ATOM 2564 O O . THR A 1 326 ? -11.242 42.062 23.578 1 95.19 326 THR A O 1
ATOM 2567 N N . GLN A 1 327 ? -11.195 40.281 22.188 1 93.56 327 GLN A N 1
ATOM 2568 C CA . GLN A 1 327 ? -10.008 40.719 21.453 1 93.56 327 GLN A CA 1
ATOM 2569 C C . GLN A 1 327 ? -10.258 40.719 19.938 1 93.56 327 GLN A C 1
ATOM 2571 O O . GLN A 1 327 ? -9.695 39.906 19.219 1 93.56 327 GLN A O 1
ATOM 2576 N N . PRO A 1 328 ? -10.969 41.688 19.469 1 87.88 328 PRO A N 1
ATOM 2577 C CA . PRO A 1 328 ? -11.406 41.625 18.078 1 87.88 328 PRO A CA 1
ATOM 2578 C C . PRO A 1 328 ? -10.25 41.688 17.078 1 87.88 328 PRO A C 1
ATOM 2580 O O . PRO A 1 328 ? -10.406 41.344 15.914 1 87.88 328 PRO A O 1
ATOM 2583 N N . LYS A 1 329 ? -9.109 42.125 17.5 1 91 329 LYS A N 1
ATOM 2584 C CA . LYS A 1 329 ? -7.973 42.25 16.594 1 91 329 LYS A CA 1
ATOM 2585 C C . LYS A 1 329 ? -7.184 40.938 16.516 1 91 329 LYS A C 1
ATOM 2587 O O . LYS A 1 329 ? -6.367 40.75 15.609 1 91 329 LYS A O 1
ATOM 2592 N N . SER A 1 330 ? -7.398 40.062 17.453 1 95.62 330 SER A N 1
ATOM 2593 C CA . SER A 1 330 ? -6.672 38.781 17.484 1 95.62 330 SER A CA 1
ATOM 2594 C C . SER A 1 330 ? -7.145 37.875 16.375 1 95.62 330 SER A C 1
ATOM 2596 O O . SER A 1 330 ? -8.336 37.812 16.062 1 95.62 330 SER A O 1
ATOM 2598 N N . LYS A 1 331 ? -6.195 37.156 15.727 1 96.44 331 LYS A N 1
ATOM 2599 C CA . LYS A 1 331 ? -6.504 36.156 14.719 1 96.44 331 LYS A CA 1
ATOM 2600 C C . LYS A 1 331 ? -6.453 34.75 15.305 1 96.44 331 LYS A C 1
ATOM 2602 O O . LYS A 1 331 ? -5.602 34.469 16.141 1 96.44 331 LYS A O 1
ATOM 2607 N N . LEU A 1 332 ? -7.398 33.969 14.906 1 98.19 332 LEU A N 1
ATOM 2608 C CA . LEU A 1 332 ? -7.332 32.531 15.148 1 98.19 332 LEU A CA 1
ATOM 2609 C C . LEU A 1 332 ? -7.031 31.781 13.859 1 98.19 332 LEU A C 1
ATOM 2611 O O . LEU A 1 332 ? -7.797 31.859 12.891 1 98.19 332 LEU A O 1
ATOM 2615 N N . LEU A 1 333 ? -5.883 31.141 13.836 1 98.06 333 LEU A N 1
ATOM 2616 C CA . LEU A 1 333 ? -5.445 30.359 12.688 1 98.06 333 LEU A CA 1
ATOM 2617 C C . LEU A 1 333 ? -5.453 28.875 13.008 1 98.06 333 LEU A C 1
ATOM 2619 O O . LEU A 1 333 ? -4.82 28.438 13.977 1 98.06 333 LEU A O 1
ATOM 2623 N N . LEU A 1 334 ? -6.168 28.156 12.242 1 97.88 334 LEU A N 1
ATOM 2624 C CA . LEU A 1 334 ? -6.176 26.688 12.32 1 97.88 334 LEU A CA 1
ATOM 2625 C C . LEU A 1 334 ? -5.523 26.078 11.086 1 97.88 334 LEU A C 1
ATOM 2627 O O . LEU A 1 334 ? -6.051 26.188 9.977 1 97.88 334 LEU A O 1
ATOM 2631 N N . ILE A 1 335 ? -4.422 25.422 11.305 1 94.44 335 ILE A N 1
ATOM 2632 C CA . ILE A 1 335 ? -3.727 24.828 10.172 1 94.44 335 ILE A CA 1
ATOM 2633 C C . ILE A 1 335 ? -3.902 23.312 10.203 1 94.44 335 ILE A C 1
ATOM 2635 O O . ILE A 1 335 ? -3.393 22.641 11.109 1 94.44 335 ILE A O 1
ATOM 2639 N N . ASP A 1 336 ? -4.59 22.781 9.328 1 93.69 336 ASP A N 1
ATOM 2640 C CA . ASP A 1 336 ? -4.859 21.359 9.094 1 93.69 336 ASP A CA 1
ATOM 2641 C C . ASP A 1 336 ? -5.133 21.094 7.613 1 93.69 336 ASP A C 1
ATOM 2643 O O . ASP A 1 336 ? -5.039 22 6.785 1 93.69 336 ASP A O 1
ATOM 2647 N N . VAL A 1 337 ? -5.375 19.875 7.352 1 91.19 337 VAL A N 1
ATOM 2648 C CA . VAL A 1 337 ? -5.773 19.547 5.984 1 91.19 337 VAL A CA 1
ATOM 2649 C C . VAL A 1 337 ? -7.215 19.984 5.75 1 91.19 337 VAL A C 1
ATOM 2651 O O . VAL A 1 337 ? -8.07 19.828 6.625 1 91.19 337 VAL A O 1
ATOM 2654 N N . VAL A 1 338 ? -7.418 20.672 4.684 1 92.94 338 VAL A N 1
ATOM 2655 C CA . VAL A 1 338 ? -8.773 20.969 4.227 1 92.94 338 VAL A CA 1
ATOM 2656 C C . VAL A 1 338 ? -9.094 20.141 2.984 1 92.94 338 VAL A C 1
ATOM 2658 O O . VAL A 1 338 ? -8.695 20.5 1.875 1 92.94 338 VAL A O 1
ATOM 2661 N N . LEU A 1 339 ? -9.82 19.125 3.213 1 90.31 339 LEU A N 1
ATOM 2662 C CA . LEU A 1 339 ? -10.133 18.188 2.139 1 90.31 339 LEU A CA 1
ATOM 2663 C C . LEU A 1 339 ? -11.164 18.781 1.186 1 90.31 339 LEU A C 1
ATOM 2665 O O . LEU A 1 339 ? -12.008 19.578 1.598 1 90.31 339 LEU A O 1
ATOM 2669 N N . PRO A 1 340 ? -11.055 18.406 -0.082 1 82.69 340 PRO A N 1
ATOM 2670 C CA . PRO A 1 340 ? -12.18 18.703 -0.962 1 82.69 340 PRO A CA 1
ATOM 2671 C C . PRO A 1 340 ? -13.438 17.906 -0.607 1 82.69 340 PRO A C 1
ATOM 2673 O O . PRO A 1 340 ? -13.344 16.844 0.004 1 82.69 340 PRO A O 1
ATOM 2676 N N . ASP A 1 341 ? -14.57 18.422 -0.96 1 78.25 341 ASP A N 1
ATOM 2677 C CA . ASP A 1 341 ? -15.82 17.734 -0.671 1 78.25 341 ASP A CA 1
ATOM 2678 C C . ASP A 1 341 ? -15.945 16.453 -1.497 1 78.25 341 ASP A C 1
ATOM 2680 O O . ASP A 1 341 ? -16.594 15.492 -1.076 1 78.25 341 ASP A O 1
ATOM 2684 N N . SER A 1 342 ? -15.352 16.469 -2.656 1 74.38 342 SER A N 1
ATOM 2685 C CA . SER A 1 342 ? -15.383 15.297 -3.521 1 74.38 342 SER A CA 1
ATOM 2686 C C . SER A 1 342 ? -14.086 15.156 -4.312 1 74.38 342 SER A C 1
ATOM 2688 O O . SER A 1 342 ? -13.344 16.125 -4.48 1 74.38 342 SER A O 1
ATOM 2690 N N . ASN A 1 343 ? -13.805 13.938 -4.723 1 70.31 343 ASN A N 1
ATOM 2691 C CA . ASN A 1 343 ? -12.711 13.641 -5.645 1 70.31 343 ASN A CA 1
ATOM 2692 C C . ASN A 1 343 ? -11.359 14.008 -5.043 1 70.31 343 ASN A C 1
ATOM 2694 O O . ASN A 1 343 ? -10.562 14.695 -5.68 1 70.31 343 ASN A O 1
ATOM 2698 N N . GLY A 1 344 ? -11.188 13.773 -3.818 1 76.19 344 GLY A N 1
ATOM 2699 C CA . GLY A 1 344 ? -9.891 13.969 -3.195 1 76.19 344 GLY A CA 1
ATOM 2700 C C . GLY A 1 344 ? -8.82 13.055 -3.748 1 76.19 344 GLY A C 1
ATOM 2701 O O . GLY A 1 344 ? -9.125 12.016 -4.34 1 76.19 344 GLY A O 1
ATOM 2702 N N . THR A 1 345 ? -7.578 13.445 -3.605 1 79.69 345 THR A N 1
ATOM 2703 C CA . THR A 1 345 ? -6.438 12.648 -4.047 1 79.69 345 THR A CA 1
ATOM 2704 C C . THR A 1 345 ? -6.203 11.477 -3.102 1 79.69 345 THR A C 1
ATOM 2706 O O . THR A 1 345 ? -6.762 11.438 -2.002 1 79.69 345 THR A O 1
ATOM 2709 N N . MET A 1 346 ? -5.398 10.508 -3.537 1 85.69 346 MET A N 1
ATOM 2710 C CA . MET A 1 346 ? -5.02 9.375 -2.701 1 85.69 346 MET A CA 1
ATOM 2711 C C . MET A 1 346 ? -4.277 9.844 -1.451 1 85.69 346 MET A C 1
ATOM 2713 O O . MET A 1 346 ? -4.488 9.305 -0.363 1 85.69 346 MET A O 1
ATOM 2717 N N . GLN A 1 347 ? -3.426 10.859 -1.58 1 86.38 347 GLN A N 1
ATOM 2718 C CA . GLN A 1 347 ? -2.713 11.406 -0.429 1 86.38 347 GLN A CA 1
ATOM 2719 C C . GLN A 1 347 ? -3.686 11.945 0.615 1 86.38 347 GLN A C 1
ATOM 2721 O O . GLN A 1 347 ? -3.551 11.656 1.807 1 86.38 347 GLN A O 1
ATOM 2726 N N . GLU A 1 348 ? -4.637 12.68 0.16 1 87.5 348 GLU A N 1
ATOM 2727 C CA . GLU A 1 348 ? -5.633 13.258 1.059 1 87.5 348 GLU A CA 1
ATOM 2728 C C . GLU A 1 348 ? -6.449 12.172 1.749 1 87.5 348 GLU A C 1
ATOM 2730 O O . GLU A 1 348 ? -6.723 12.258 2.947 1 87.5 348 GLU A O 1
ATOM 2735 N N . ALA A 1 349 ? -6.848 11.203 0.976 1 92.25 349 ALA A N 1
ATOM 2736 C CA . ALA A 1 349 ? -7.613 10.094 1.534 1 92.25 349 ALA A CA 1
ATOM 2737 C C . ALA A 1 349 ? -6.816 9.359 2.611 1 92.25 349 ALA A C 1
ATOM 2739 O O . ALA A 1 349 ? -7.352 9.031 3.67 1 92.25 349 ALA A O 1
ATOM 2740 N N . ILE A 1 350 ? -5.551 9.133 2.35 1 94.12 350 ILE A N 1
ATOM 2741 C CA . ILE A 1 350 ? -4.688 8.438 3.297 1 94.12 350 ILE A CA 1
ATOM 2742 C C . ILE A 1 350 ? -4.508 9.289 4.551 1 94.12 350 ILE A C 1
ATOM 2744 O O . ILE A 1 350 ? -4.562 8.773 5.672 1 94.12 350 ILE A O 1
ATOM 2748 N N . MET A 1 351 ? -4.297 10.555 4.352 1 91.19 351 MET A N 1
ATOM 2749 C CA . MET A 1 351 ? -4.148 11.438 5.508 1 91.19 351 MET A CA 1
ATOM 2750 C C . MET A 1 351 ? -5.395 11.398 6.387 1 91.19 351 MET A C 1
ATOM 2752 O O . MET A 1 351 ? -5.293 11.43 7.617 1 91.19 351 MET A O 1
ATOM 2756 N N . ASP A 1 352 ? -6.504 11.305 5.801 1 94.69 352 ASP A N 1
ATOM 2757 C CA . ASP A 1 352 ? -7.746 11.227 6.566 1 94.69 352 ASP A CA 1
ATOM 2758 C C . ASP A 1 352 ? -7.84 9.906 7.328 1 94.69 352 ASP A C 1
ATOM 2760 O O . ASP A 1 352 ? -8.086 9.898 8.539 1 94.69 352 ASP A O 1
ATOM 2764 N N . ILE A 1 353 ? -7.621 8.797 6.664 1 94.88 353 ILE A N 1
ATOM 2765 C CA . ILE A 1 353 ? -7.848 7.504 7.305 1 94.88 353 ILE A CA 1
ATOM 2766 C C . ILE A 1 353 ? -6.809 7.289 8.406 1 94.88 353 ILE A C 1
ATOM 2768 O O . ILE A 1 353 ? -7.066 6.574 9.375 1 94.88 353 ILE A O 1
ATOM 2772 N N . THR A 1 354 ? -5.727 7.898 8.305 1 93.81 354 THR A N 1
ATOM 2773 C CA . THR A 1 354 ? -4.676 7.785 9.312 1 93.81 354 THR A CA 1
ATOM 2774 C C . THR A 1 354 ? -5.129 8.383 10.641 1 93.81 354 THR A C 1
ATOM 2776 O O . THR A 1 354 ? -4.574 8.055 11.695 1 93.81 354 THR A O 1
ATOM 2779 N N . MET A 1 355 ? -6.098 9.234 10.57 1 93 355 MET A N 1
ATOM 2780 C CA . MET A 1 355 ? -6.609 9.852 11.797 1 93 355 MET A CA 1
ATOM 2781 C C . MET A 1 355 ? -7.629 8.945 12.469 1 93 355 MET A C 1
ATOM 2783 O O . MET A 1 355 ? -7.93 9.109 13.656 1 93 355 MET A O 1
ATOM 2787 N N . PHE A 1 356 ? -8.102 7.988 11.789 1 89.81 356 PHE A N 1
ATOM 2788 C CA . PHE A 1 356 ? -9.195 7.141 12.266 1 89.81 356 PHE A CA 1
ATOM 2789 C C . PHE A 1 356 ? -8.789 6.406 13.539 1 89.81 356 PHE A C 1
ATOM 2791 O O . PHE A 1 356 ? -9.523 6.426 14.531 1 89.81 356 PHE A O 1
ATOM 2798 N N . PRO A 1 357 ? -7.617 5.809 13.562 1 88.44 357 PRO A N 1
ATOM 2799 C CA . PRO A 1 357 ? -7.227 5.074 14.766 1 88.44 357 PRO A CA 1
ATOM 2800 C C . PRO A 1 357 ? -7.035 5.984 15.977 1 88.44 357 PRO A C 1
ATOM 2802 O O . PRO A 1 357 ? -6.957 5.5 17.109 1 88.44 357 PRO A O 1
ATOM 2805 N N . LEU A 1 358 ? -6.965 7.285 15.773 1 86.75 358 LEU A N 1
ATOM 2806 C CA . LEU A 1 358 ? -6.734 8.242 16.859 1 86.75 358 LEU A CA 1
ATOM 2807 C C . LEU A 1 358 ? -8.047 8.844 17.344 1 86.75 358 LEU A C 1
ATOM 2809 O O . LEU A 1 358 ? -8.078 9.555 18.344 1 86.75 358 LEU A O 1
ATOM 2813 N N . GLY A 1 359 ? -9.109 8.492 16.656 1 86.75 359 GLY A N 1
ATOM 2814 C CA . GLY A 1 359 ? -10.398 9.07 17 1 86.75 359 GLY A CA 1
ATOM 2815 C C . GLY A 1 359 ? -10.617 10.438 16.359 1 86.75 359 GLY A C 1
ATOM 2816 O O . GLY A 1 359 ? -11.539 11.164 16.75 1 86.75 359 GLY A O 1
ATOM 2817 N N . GLY A 1 360 ? -9.766 10.727 15.461 1 91.69 360 GLY A N 1
ATOM 2818 C CA . GLY A 1 360 ? -9.852 12 14.766 1 91.69 360 GLY A CA 1
ATOM 2819 C C . GLY A 1 360 ? -10.258 11.859 13.312 1 91.69 360 GLY A C 1
ATOM 2820 O O . GLY A 1 360 ? -10.836 10.844 12.922 1 91.69 360 GLY A O 1
ATOM 2821 N N . MET A 1 361 ? -10.086 12.969 12.539 1 93.75 361 MET A N 1
ATOM 2822 C CA . MET A 1 361 ? -10.43 12.977 11.117 1 93.75 361 MET A CA 1
ATOM 2823 C C . MET A 1 361 ? -9.922 14.242 10.445 1 93.75 361 MET A C 1
ATOM 2825 O O . MET A 1 361 ? -9.742 15.273 11.102 1 93.75 361 MET A O 1
ATOM 2829 N N . GLU A 1 362 ? -9.633 14.117 9.156 1 95.44 362 GLU A N 1
ATOM 2830 C CA . GLU A 1 362 ? -9.516 15.32 8.336 1 95.44 362 GLU A CA 1
ATOM 2831 C C . GLU A 1 362 ? -10.883 15.797 7.859 1 95.44 362 GLU A C 1
ATOM 2833 O O . GLU A 1 362 ? -11.805 15 7.684 1 95.44 362 GLU A O 1
ATOM 2838 N N . ARG A 1 363 ? -10.953 17.047 7.684 1 96.06 363 ARG A N 1
ATOM 2839 C CA . ARG A 1 363 ? -12.266 17.609 7.414 1 96.06 363 ARG A CA 1
ATOM 2840 C C . ARG A 1 363 ? -12.289 18.328 6.07 1 96.06 363 ARG A C 1
ATOM 2842 O O . ARG A 1 363 ? -11.297 18.953 5.676 1 96.06 363 ARG A O 1
ATOM 2849 N N . THR A 1 364 ? -13.438 18.188 5.406 1 92.19 364 THR A N 1
ATOM 2850 C CA . THR A 1 364 ? -13.672 19 4.215 1 92.19 364 THR A CA 1
ATOM 2851 C C . THR A 1 364 ? -13.953 20.453 4.594 1 92.19 364 THR A C 1
ATOM 2853 O O . THR A 1 364 ? -14.195 20.766 5.766 1 92.19 364 THR A O 1
ATOM 2856 N N . GLU A 1 365 ? -13.922 21.312 3.568 1 91.69 365 GLU A N 1
ATOM 2857 C CA . GLU A 1 365 ? -14.25 22.703 3.83 1 91.69 365 GLU A CA 1
ATOM 2858 C C . GLU A 1 365 ? -15.648 22.844 4.43 1 91.69 365 GLU A C 1
ATOM 2860 O O . GLU A 1 365 ? -15.859 23.609 5.363 1 91.69 365 GLU A O 1
ATOM 2865 N N . SER A 1 366 ? -16.625 22.062 3.893 1 92.75 366 SER A N 1
ATOM 2866 C CA . SER A 1 366 ? -17.984 22.094 4.402 1 92.75 366 SER A CA 1
ATOM 2867 C C . SER A 1 366 ? -18.047 21.609 5.848 1 92.75 366 SER A C 1
ATOM 2869 O O . SER A 1 366 ? -18.797 22.156 6.656 1 92.75 366 SER A O 1
ATOM 2871 N N . GLN A 1 367 ? -17.297 20.656 6.148 1 94.19 367 GLN A N 1
ATOM 2872 C CA . GLN A 1 367 ? -17.266 20.125 7.512 1 94.19 367 GLN A CA 1
ATOM 2873 C C . GLN A 1 367 ? -16.625 21.141 8.469 1 94.19 367 GLN A C 1
ATOM 2875 O O . GLN A 1 367 ? -17.062 21.281 9.609 1 94.19 367 GLN A O 1
ATOM 2880 N N . TRP A 1 368 ? -15.57 21.812 8 1 96.5 368 TRP A N 1
ATOM 2881 C CA . TRP A 1 368 ? -14.953 22.875 8.789 1 96.5 368 TRP A CA 1
ATOM 2882 C C . TRP A 1 368 ? -15.945 23.984 9.086 1 96.5 368 TRP A C 1
ATOM 2884 O O . TRP A 1 368 ? -16.047 24.469 10.227 1 96.5 368 TRP A O 1
ATOM 2894 N N . LYS A 1 369 ? -16.656 24.391 8.078 1 96.5 369 LYS A N 1
ATOM 2895 C CA . LYS A 1 369 ? -17.656 25.438 8.25 1 96.5 369 LYS A CA 1
ATOM 2896 C C . LYS A 1 369 ? -18.688 25.062 9.305 1 96.5 369 LYS A C 1
ATOM 2898 O O . LYS A 1 369 ? -19.031 25.859 10.164 1 96.5 369 LYS A O 1
ATOM 2903 N N . LYS A 1 370 ? -19.141 23.844 9.203 1 95.94 370 LYS A N 1
ATOM 2904 C CA . LYS A 1 370 ? -20.125 23.359 10.156 1 95.94 370 LYS A CA 1
ATOM 2905 C C . LYS A 1 370 ? -19.531 23.312 11.57 1 95.94 370 LYS A C 1
ATOM 2907 O O . LYS A 1 370 ? -20.188 23.703 12.531 1 95.94 370 LYS A O 1
ATOM 2912 N N . LEU A 1 371 ? -18.344 22.812 11.703 1 96.81 371 LEU A N 1
ATOM 2913 C CA . LEU A 1 371 ? -17.672 22.703 13 1 96.81 371 LEU A CA 1
ATOM 2914 C C . LEU A 1 371 ? -17.484 24.078 13.633 1 96.81 371 LEU A C 1
ATOM 2916 O O . LEU A 1 371 ? -17.797 24.266 14.805 1 96.81 371 LEU A O 1
ATOM 2920 N N . LEU A 1 372 ? -17 25.016 12.836 1 97.75 372 LEU A N 1
ATOM 2921 C CA . LEU A 1 372 ? -16.719 26.359 13.336 1 97.75 372 LEU A CA 1
ATOM 2922 C C . LEU A 1 372 ? -18 27.094 13.695 1 97.75 372 LEU A C 1
ATOM 2924 O O . LEU A 1 372 ? -18.047 27.812 14.695 1 97.75 372 LEU A O 1
ATOM 2928 N N . ALA A 1 373 ? -19.016 26.859 12.945 1 97.19 373 ALA A N 1
ATOM 2929 C CA . ALA A 1 373 ? -20.297 27.516 13.188 1 97.19 373 ALA A CA 1
ATOM 2930 C C . ALA A 1 373 ? -20.875 27.125 14.547 1 97.19 373 ALA A C 1
ATOM 2932 O O . ALA A 1 373 ? -21.516 27.938 15.211 1 97.19 373 ALA A O 1
ATOM 2933 N N . LYS A 1 374 ? -20.672 25.953 14.945 1 95.94 374 LYS A N 1
ATOM 2934 C CA . LYS A 1 374 ? -21.156 25.469 16.234 1 95.94 374 LYS A CA 1
ATOM 2935 C C . LYS A 1 374 ? -20.531 26.25 17.391 1 95.94 374 LYS A C 1
ATOM 2937 O O . LYS A 1 374 ? -21.109 26.312 18.469 1 95.94 374 LYS A O 1
ATOM 2942 N N . SER A 1 375 ? -19.438 26.812 17.172 1 95.44 375 SER A N 1
ATOM 2943 C CA . SER A 1 375 ? -18.734 27.562 18.219 1 95.44 375 SER A CA 1
ATOM 2944 C C . SER A 1 375 ? -18.797 29.062 17.953 1 95.44 375 SER A C 1
ATOM 2946 O O . SER A 1 375 ? -18.031 29.828 18.547 1 95.44 375 SER A O 1
ATOM 2948 N N . GLY A 1 376 ? -19.609 29.438 17.016 1 95.56 376 GLY A N 1
ATOM 2949 C CA . GLY A 1 376 ? -19.781 30.859 16.734 1 95.56 376 GLY A CA 1
ATOM 2950 C C . GLY A 1 376 ? -18.656 31.422 15.883 1 95.56 376 GLY A C 1
ATOM 2951 O O . GLY A 1 376 ? -18.359 32.625 15.961 1 95.56 376 GLY A O 1
ATOM 2952 N N . LEU A 1 377 ? -18 30.656 15.164 1 97.44 377 LEU A N 1
ATOM 2953 C CA . LEU A 1 377 ? -16.922 31.094 14.297 1 97.44 377 LEU A CA 1
ATOM 2954 C C . LEU A 1 377 ? -17.266 30.859 12.836 1 97.44 377 LEU A C 1
ATOM 2956 O O . LEU A 1 377 ? -18.109 30.016 12.516 1 97.44 377 LEU A O 1
ATOM 2960 N N . GLY A 1 378 ? -16.719 31.609 11.977 1 96.81 378 GLY A N 1
ATOM 2961 C CA . GLY A 1 378 ? -16.734 31.406 10.531 1 96.81 378 GLY A CA 1
ATOM 2962 C C . GLY A 1 378 ? -15.352 31.391 9.914 1 96.81 378 GLY A C 1
ATOM 2963 O O . GLY A 1 378 ? -14.352 31.531 10.617 1 96.81 378 GLY A O 1
ATOM 2964 N N . ILE A 1 379 ? -15.336 31.156 8.617 1 97.25 379 ILE A N 1
ATOM 2965 C CA . ILE A 1 379 ? -14.086 31.172 7.867 1 97.25 379 ILE A CA 1
ATOM 2966 C C . ILE A 1 379 ? -13.922 32.531 7.172 1 97.25 379 ILE A C 1
ATOM 2968 O O . ILE A 1 379 ? -14.727 32.906 6.312 1 97.25 379 ILE A O 1
ATOM 2972 N N . LYS A 1 380 ? -12.945 33.219 7.547 1 96.94 380 LYS A N 1
ATOM 2973 C CA . LYS A 1 380 ? -12.617 34.469 6.863 1 96.94 380 LYS A CA 1
ATOM 2974 C C . LYS A 1 380 ? -11.891 34.219 5.547 1 96.94 380 LYS A C 1
ATOM 2976 O O . LYS A 1 380 ? -12.203 34.812 4.527 1 96.94 380 LYS A O 1
ATOM 2981 N N . LYS A 1 381 ? -10.906 33.312 5.656 1 96 381 LYS A N 1
ATOM 2982 C CA . LYS A 1 381 ? -10.055 33 4.512 1 96 381 LYS A CA 1
ATOM 2983 C C . LYS A 1 381 ? -9.367 31.672 4.695 1 96 381 LYS A C 1
ATOM 2985 O O . LYS A 1 381 ? -9.023 31.281 5.816 1 96 381 LYS A O 1
ATOM 2990 N N . ILE A 1 382 ? -9.242 30.938 3.631 1 94.12 382 ILE A N 1
ATOM 2991 C CA . ILE A 1 382 ? -8.43 29.734 3.623 1 94.12 382 ILE A CA 1
ATOM 2992 C C . ILE A 1 382 ? -7.16 29.969 2.803 1 94.12 382 ILE A C 1
ATOM 2994 O O . ILE A 1 382 ? -7.234 30.203 1.594 1 94.12 382 ILE A O 1
ATOM 2998 N N . TRP A 1 383 ? -6.031 29.938 3.52 1 92.5 383 TRP A N 1
ATOM 2999 C CA . TRP A 1 383 ? -4.727 30.062 2.877 1 92.5 383 TRP A CA 1
ATOM 3000 C C . TRP A 1 383 ? -4.199 28.688 2.469 1 92.5 383 TRP A C 1
ATOM 3002 O O . TRP A 1 383 ? -4.34 27.719 3.215 1 92.5 383 TRP A O 1
ATOM 3012 N N . ARG A 1 384 ? -3.707 28.625 1.274 1 83.94 384 ARG A N 1
ATOM 3013 C CA . ARG A 1 384 ? -3.184 27.344 0.794 1 83.94 384 ARG A CA 1
ATOM 3014 C C . ARG A 1 384 ? -1.742 27.484 0.321 1 83.94 384 ARG A C 1
ATOM 3016 O O . ARG A 1 384 ? -1.356 28.531 -0.209 1 83.94 384 ARG A O 1
ATOM 3023 N N . GLY A 1 385 ? -0.964 26.453 0.653 1 76.25 385 GLY A N 1
ATOM 3024 C CA . GLY A 1 385 ? 0.402 26.344 0.164 1 76.25 385 GLY A CA 1
ATOM 3025 C C . GLY A 1 385 ? 0.596 25.219 -0.832 1 76.25 385 GLY A C 1
ATOM 3026 O O . GLY A 1 385 ? -0.293 24.938 -1.638 1 76.25 385 GLY A O 1
ATOM 3027 N N . SER A 1 386 ? 1.806 24.688 -0.882 1 67.56 386 SER A N 1
ATOM 3028 C CA . SER A 1 386 ? 2.191 23.672 -1.85 1 67.56 386 SER A CA 1
ATOM 3029 C C . SER A 1 386 ? 1.699 22.281 -1.424 1 67.56 386 SER A C 1
ATOM 3031 O O . SER A 1 386 ? 1.63 21.375 -2.242 1 67.56 386 SER A O 1
ATOM 3033 N N . GLU A 1 387 ? 1.302 22.219 -0.161 1 72.19 387 GLU A N 1
ATOM 3034 C CA . GLU A 1 387 ? 0.917 20.922 0.387 1 72.19 387 GLU A CA 1
ATOM 3035 C C . GLU A 1 387 ? -0.583 20.859 0.664 1 72.19 387 GLU A C 1
ATOM 3037 O O . GLU A 1 387 ? -1.298 21.844 0.452 1 72.19 387 GLU A O 1
ATOM 3042 N N . ALA A 1 388 ? -1.06 19.719 1.075 1 72.38 388 ALA A N 1
ATOM 3043 C CA . ALA A 1 388 ? -2.477 19.5 1.348 1 72.38 388 ALA A CA 1
ATOM 3044 C C . ALA A 1 388 ? -2.938 20.312 2.557 1 72.38 388 ALA A C 1
ATOM 3046 O O . ALA A 1 388 ? -4.117 20.641 2.672 1 72.38 388 ALA A O 1
ATOM 3047 N N . GLU A 1 389 ? -2.021 20.703 3.398 1 84 389 GLU A N 1
ATOM 3048 C CA . GLU A 1 389 ? -2.41 21.5 4.562 1 84 389 GLU A CA 1
ATOM 3049 C C . GLU A 1 389 ? -2.812 22.922 4.156 1 84 389 GLU A C 1
ATOM 3051 O O . GLU A 1 389 ? -2.27 23.469 3.199 1 84 389 GLU A O 1
ATOM 3056 N N . ALA A 1 390 ? -3.742 23.422 4.82 1 90.06 390 ALA A N 1
ATOM 3057 C CA . ALA A 1 390 ? -4.234 24.781 4.625 1 90.06 390 ALA A CA 1
ATOM 3058 C C . ALA A 1 390 ? -4.402 25.5 5.961 1 90.06 390 ALA A C 1
ATOM 3060 O O . ALA A 1 390 ? -4.477 24.859 7.012 1 90.06 390 ALA A O 1
ATOM 3061 N N . CYS A 1 391 ? -4.316 26.766 5.867 1 95.5 391 CYS A N 1
ATOM 3062 C CA . CYS A 1 391 ? -4.543 27.609 7.047 1 95.5 391 CYS A CA 1
ATOM 3063 C C . CYS A 1 391 ? -5.926 28.25 7 1 95.5 391 CYS A C 1
ATOM 3065 O O . CYS A 1 391 ? -6.215 29.047 6.105 1 95.5 391 CYS A O 1
ATOM 3067 N N . ILE A 1 392 ? -6.73 27.891 7.918 1 97.31 392 ILE A N 1
ATOM 3068 C CA . ILE A 1 392 ? -8.047 28.5 8.062 1 97.31 392 ILE A CA 1
ATOM 3069 C C . ILE A 1 392 ? -7.953 29.719 8.984 1 97.31 392 ILE A C 1
ATOM 3071 O O . ILE A 1 392 ? -7.664 29.578 10.172 1 97.31 392 ILE A O 1
ATOM 3075 N N . GLU A 1 393 ? -8.109 30.844 8.414 1 98.06 393 GLU A N 1
ATOM 3076 C CA . GLU A 1 393 ? -8.281 32.062 9.211 1 98.06 393 GLU A CA 1
ATOM 3077 C C . GLU A 1 393 ? -9.734 32.25 9.633 1 98.06 393 GLU A C 1
ATOM 3079 O O . GLU A 1 393 ? -10.617 32.438 8.789 1 98.06 393 GLU A O 1
ATOM 3084 N N . CYS A 1 394 ? -9.883 32.188 10.938 1 97.56 394 CYS A N 1
ATOM 3085 C CA . CYS A 1 394 ? -11.25 32.219 11.461 1 97.56 394 CYS A CA 1
ATOM 3086 C C . CYS A 1 394 ? -11.727 33.625 11.68 1 97.56 394 CYS A C 1
ATOM 3088 O O . CYS A 1 394 ? -10.914 34.562 11.773 1 97.56 394 CYS A O 1
ATOM 3090 N N . GLN A 1 395 ? -13.023 33.844 11.656 1 94.81 395 GLN A N 1
ATOM 3091 C CA . GLN A 1 395 ? -13.656 35.094 12.031 1 94.81 395 GLN A CA 1
ATOM 3092 C C . GLN A 1 395 ? -14.812 34.844 13.008 1 94.81 395 GLN A C 1
ATOM 3094 O O . GLN A 1 395 ? -15.43 33.781 13 1 94.81 395 GLN A O 1
ATOM 3099 N N . LEU A 1 396 ? -14.984 35.844 13.875 1 92.88 396 LEU A N 1
ATOM 3100 C CA . LEU A 1 396 ? -16.125 35.781 14.773 1 92.88 396 LEU A CA 1
ATOM 3101 C C . LEU A 1 396 ? -17.422 36.125 14.039 1 92.88 396 LEU A C 1
ATOM 3103 O O . LEU A 1 396 ? -17.453 37.031 13.195 1 92.88 396 LEU A O 1
ATOM 3107 N N . ASP A 1 397 ? -18.422 35.281 14.094 1 81.62 397 ASP A N 1
ATOM 3108 C CA . ASP A 1 397 ? -19.734 35.594 13.531 1 81.62 397 ASP A CA 1
ATOM 3109 C C . ASP A 1 397 ? -20.516 36.562 14.438 1 81.62 397 ASP A C 1
ATOM 3111 O O . ASP A 1 397 ? -20.328 36.531 15.656 1 81.62 397 ASP A O 1
ATOM 3115 N N . MET B 1 1 ? -13.133 -12.383 -13.297 1 49.88 1 MET B N 1
ATOM 3116 C CA . MET B 1 1 ? -12.031 -11.461 -13.555 1 49.88 1 MET B CA 1
ATOM 3117 C C . MET B 1 1 ? -11.82 -11.266 -15.047 1 49.88 1 MET B C 1
ATOM 3119 O O . MET B 1 1 ? -12.148 -12.141 -15.844 1 49.88 1 MET B O 1
ATOM 3123 N N . SER B 1 2 ? -11.57 -9.984 -15.32 1 52.91 2 SER B N 1
ATOM 3124 C CA . SER B 1 2 ? -11.398 -9.727 -16.75 1 52.91 2 SER B CA 1
ATOM 3125 C C . SER B 1 2 ? -10.125 -10.367 -17.281 1 52.91 2 SER B C 1
ATOM 3127 O O . SER B 1 2 ? -9.102 -10.383 -16.594 1 52.91 2 SER B O 1
ATOM 3129 N N . THR B 1 3 ? -10.25 -11.195 -18.172 1 60.5 3 THR B N 1
ATOM 3130 C CA . THR B 1 3 ? -9.109 -11.805 -18.844 1 60.5 3 THR B CA 1
ATOM 3131 C C . THR B 1 3 ? -8.719 -11.008 -20.094 1 60.5 3 THR B C 1
ATOM 3133 O O . THR B 1 3 ? -7.828 -11.406 -20.844 1 60.5 3 THR B O 1
ATOM 3136 N N . VAL B 1 4 ? -9.406 -9.734 -20.141 1 65.38 4 VAL B N 1
ATOM 3137 C CA . VAL B 1 4 ? -9.18 -9.086 -21.422 1 65.38 4 VAL B CA 1
ATOM 3138 C C . VAL B 1 4 ? -8.406 -7.785 -21.219 1 65.38 4 VAL B C 1
ATOM 3140 O O . VAL B 1 4 ? -8.758 -6.977 -20.359 1 65.38 4 VAL B O 1
ATOM 3143 N N . TYR B 1 5 ? -7.367 -7.648 -21.969 1 74.69 5 TYR B N 1
ATOM 3144 C CA . TYR B 1 5 ? -6.617 -6.398 -22.031 1 74.69 5 TYR B CA 1
ATOM 3145 C C . TYR B 1 5 ? -7.43 -5.309 -22.703 1 74.69 5 TYR B C 1
ATOM 3147 O O . TYR B 1 5 ? -8.266 -5.594 -23.562 1 74.69 5 TYR B O 1
ATOM 3155 N N . THR B 1 6 ? -7.254 -4.082 -22.234 1 77.12 6 THR B N 1
ATOM 3156 C CA . THR B 1 6 ? -7.801 -2.938 -22.953 1 77.12 6 THR B CA 1
ATOM 3157 C C . THR B 1 6 ? -7.344 -2.947 -24.406 1 77.12 6 THR B C 1
ATOM 3159 O O . THR B 1 6 ? -6.18 -3.236 -24.688 1 77.12 6 THR B O 1
ATOM 3162 N N . SER B 1 7 ? -8.234 -2.777 -25.312 1 83 7 SER B N 1
ATOM 3163 C CA . SER B 1 7 ? -7.941 -2.854 -26.75 1 83 7 SER B CA 1
ATOM 3164 C C . SER B 1 7 ? -6.969 -1.759 -27.172 1 83 7 SER B C 1
ATOM 3166 O O . SER B 1 7 ? -6.945 -0.678 -26.578 1 83 7 SER B O 1
ATOM 3168 N N . PRO B 1 8 ? -6.219 -2.029 -28.219 1 86.12 8 PRO B N 1
ATOM 3169 C CA . PRO B 1 8 ? -5.297 -1.009 -28.734 1 86.12 8 PRO B CA 1
ATOM 3170 C C . PRO B 1 8 ? -6.008 0.277 -29.141 1 86.12 8 PRO B C 1
ATOM 3172 O O . PRO B 1 8 ? -5.477 1.372 -28.953 1 86.12 8 PRO B O 1
ATOM 3175 N N . SER B 1 9 ? -7.18 0.15 -29.703 1 88.12 9 SER B N 1
ATOM 3176 C CA . SER B 1 9 ? -7.941 1.328 -30.109 1 88.12 9 SER B CA 1
ATOM 3177 C C . SER B 1 9 ? -8.312 2.186 -28.891 1 88.12 9 SER B C 1
ATOM 3179 O O . SER B 1 9 ? -8.25 3.416 -28.969 1 88.12 9 SER B O 1
ATOM 3181 N N . GLU B 1 10 ? -8.664 1.558 -27.891 1 87.12 10 GLU B N 1
ATOM 3182 C CA . GLU B 1 10 ? -8.992 2.281 -26.656 1 87.12 10 GLU B CA 1
ATOM 3183 C C . GLU B 1 10 ? -7.75 2.951 -26.062 1 87.12 10 GLU B C 1
ATOM 3185 O O . GLU B 1 10 ? -7.828 4.066 -25.547 1 87.12 10 GLU B O 1
ATOM 3190 N N . ILE B 1 11 ? -6.695 2.252 -26.125 1 89.25 11 ILE B N 1
ATOM 3191 C CA . ILE B 1 11 ? -5.441 2.809 -25.625 1 89.25 11 ILE B CA 1
ATOM 3192 C C . ILE B 1 11 ? -5.074 4.055 -26.422 1 89.25 11 ILE B C 1
ATOM 3194 O O . ILE B 1 11 ? -4.625 5.055 -25.859 1 89.25 11 ILE B O 1
ATOM 3198 N N . ALA B 1 12 ? -5.328 3.998 -27.734 1 91.38 12 ALA B N 1
ATOM 3199 C CA . ALA B 1 12 ? -5.051 5.148 -28.594 1 91.38 12 ALA B CA 1
ATOM 3200 C C . ALA B 1 12 ? -5.891 6.352 -28.172 1 91.38 12 ALA B C 1
ATOM 3202 O O . ALA B 1 12 ? -5.406 7.488 -28.188 1 91.38 12 ALA B O 1
ATOM 3203 N N . ASP B 1 13 ? -7.062 6.105 -27.844 1 91.56 13 ASP B N 1
ATOM 3204 C CA . ASP B 1 13 ? -7.953 7.176 -27.406 1 91.56 13 ASP B CA 1
ATOM 3205 C C . ASP B 1 13 ? -7.469 7.777 -26.078 1 91.56 13 ASP B C 1
ATOM 3207 O O . ASP B 1 13 ? -7.57 8.984 -25.875 1 91.56 13 ASP B O 1
ATOM 3211 N N . LEU B 1 14 ? -7.023 6.938 -25.219 1 90.38 14 LEU B N 1
ATOM 3212 C CA . LEU B 1 14 ? -6.527 7.402 -23.922 1 90.38 14 LEU B CA 1
ATOM 3213 C C . LEU B 1 14 ? -5.254 8.219 -24.094 1 90.38 14 LEU B C 1
ATOM 3215 O O . LEU B 1 14 ? -5.039 9.203 -23.375 1 90.38 14 LEU B O 1
ATOM 3219 N N . VAL B 1 15 ? -4.449 7.809 -25.047 1 93.81 15 VAL B N 1
ATOM 3220 C CA . VAL B 1 15 ? -3.246 8.578 -25.359 1 93.81 15 VAL B CA 1
ATOM 3221 C C . VAL B 1 15 ? -3.635 9.961 -25.875 1 93.81 15 VAL B C 1
ATOM 3223 O O . VAL B 1 15 ? -3.006 10.961 -25.516 1 93.81 15 VAL B O 1
ATOM 3226 N N . LYS B 1 16 ? -4.656 9.984 -26.703 1 94.12 16 LYS B N 1
ATOM 3227 C CA . LYS B 1 16 ? -5.172 11.273 -27.172 1 94.12 16 LYS B CA 1
ATOM 3228 C C . LYS B 1 16 ? -5.609 12.148 -26 1 94.12 16 LYS B C 1
ATOM 3230 O O . LYS B 1 16 ? -5.391 13.359 -26.016 1 94.12 16 LYS B O 1
ATOM 3235 N N . GLY B 1 17 ? -6.273 11.586 -25.078 1 91.56 17 GLY B N 1
ATOM 3236 C CA . GLY B 1 17 ? -6.68 12.297 -23.875 1 91.56 17 GLY B CA 1
ATOM 3237 C C . GLY B 1 17 ? -5.512 12.906 -23.125 1 91.56 17 GLY B C 1
ATOM 3238 O O . GLY B 1 17 ? -5.582 14.047 -22.672 1 91.56 17 GLY B O 1
ATOM 3239 N N . VAL B 1 18 ? -4.477 12.094 -22.953 1 93.56 18 VAL B N 1
ATOM 3240 C CA . VAL B 1 18 ? -3.268 12.578 -22.297 1 93.56 18 VAL B CA 1
ATOM 3241 C C . VAL B 1 18 ? -2.707 13.773 -23.062 1 93.56 18 VAL B C 1
ATOM 3243 O O . VAL B 1 18 ? -2.32 14.781 -22.453 1 93.56 18 VAL B O 1
ATOM 3246 N N . ASN B 1 19 ? -2.707 13.688 -24.359 1 95.62 19 ASN B N 1
ATOM 3247 C CA . ASN B 1 19 ? -2.152 14.75 -25.188 1 95.62 19 ASN B CA 1
ATOM 3248 C C . ASN B 1 19 ? -2.99 16.016 -25.094 1 95.62 19 ASN B C 1
ATOM 3250 O O . ASN B 1 19 ? -2.449 17.125 -25.078 1 95.62 19 ASN B O 1
ATOM 3254 N N . GLU B 1 20 ? -4.281 15.867 -25.062 1 94.69 20 GLU B N 1
ATOM 3255 C CA . GLU B 1 20 ? -5.168 17.016 -24.906 1 94.69 20 GLU B CA 1
ATOM 3256 C C . GLU B 1 20 ? -4.961 17.703 -23.562 1 94.69 20 GLU B C 1
ATOM 3258 O O . GLU B 1 20 ? -4.898 18.938 -23.484 1 94.69 20 GLU B O 1
ATOM 3263 N N . ALA B 1 21 ? -4.914 16.906 -22.531 1 92.69 21 ALA B N 1
ATOM 3264 C CA . ALA B 1 21 ? -4.68 17.453 -21.203 1 92.69 21 ALA B CA 1
ATOM 3265 C C . ALA B 1 21 ? -3.312 18.125 -21.125 1 92.69 21 ALA B C 1
ATOM 3267 O O . ALA B 1 21 ? -3.158 19.156 -20.453 1 92.69 21 ALA B O 1
ATOM 3268 N N . ALA B 1 22 ? -2.369 17.5 -21.719 1 94.25 22 ALA B N 1
ATOM 3269 C CA . ALA B 1 22 ? -1.022 18.062 -21.734 1 94.25 22 ALA B CA 1
ATOM 3270 C C . ALA B 1 22 ? -1 19.422 -22.438 1 94.25 22 ALA B C 1
ATOM 3272 O O . ALA B 1 22 ? -0.292 20.328 -22.016 1 94.25 22 ALA B O 1
ATOM 3273 N N . ALA B 1 23 ? -1.698 19.531 -23.516 1 93.19 23 ALA B N 1
ATOM 3274 C CA . ALA B 1 23 ? -1.803 20.812 -24.234 1 93.19 23 ALA B CA 1
ATOM 3275 C C . ALA B 1 23 ? -2.418 21.891 -23.359 1 93.19 23 ALA B C 1
ATOM 3277 O O . ALA B 1 23 ? -1.968 23.031 -23.359 1 93.19 23 ALA B O 1
ATOM 3278 N N . SER B 1 24 ? -3.441 21.531 -22.625 1 90.75 24 SER B N 1
ATOM 3279 C CA . SER B 1 24 ? -4.07 22.438 -21.688 1 90.75 24 SER B CA 1
ATOM 3280 C C . SER B 1 24 ? -3.1 22.859 -20.594 1 90.75 24 SER B C 1
ATOM 3282 O O . SER B 1 24 ? -3.098 24.016 -20.172 1 90.75 24 SER B O 1
ATOM 3284 N N . PHE B 1 25 ? -2.424 21.922 -20.094 1 91.31 25 PHE B N 1
ATOM 3285 C CA . PHE B 1 25 ? -1.419 22.188 -19.078 1 91.31 25 PHE B CA 1
ATOM 3286 C C . PHE B 1 25 ? -0.374 23.172 -19.609 1 91.31 25 PHE B C 1
ATOM 3288 O O . PHE B 1 25 ? 0.015 24.109 -18.906 1 91.31 25 PHE B O 1
ATOM 3295 N N . ASP B 1 26 ? 0.085 22.969 -20.812 1 90.19 26 ASP B N 1
ATOM 3296 C CA . ASP B 1 26 ? 1.071 23.859 -21.438 1 90.19 26 ASP B CA 1
ATOM 3297 C C . ASP B 1 26 ? 0.522 25.266 -21.594 1 90.19 26 ASP B C 1
ATOM 3299 O O . ASP B 1 26 ? 1.243 26.25 -21.391 1 90.19 26 ASP B O 1
ATOM 3303 N N . THR B 1 27 ? -0.689 25.312 -21.953 1 89.31 27 THR B N 1
ATOM 3304 C CA . THR B 1 27 ? -1.346 26.609 -22.109 1 89.31 27 THR B CA 1
ATOM 3305 C C . THR B 1 27 ? -1.427 27.344 -20.766 1 89.31 27 THR B C 1
ATOM 3307 O O . THR B 1 27 ? -1.162 28.547 -20.688 1 89.31 27 THR B O 1
ATOM 3310 N N . ALA B 1 28 ? -1.827 26.609 -19.734 1 87.69 28 ALA B N 1
ATOM 3311 C CA . ALA B 1 28 ? -1.928 27.188 -18.406 1 87.69 28 ALA B CA 1
ATOM 3312 C C . ALA B 1 28 ? -0.562 27.641 -17.891 1 87.69 28 ALA B C 1
ATOM 3314 O O . ALA B 1 28 ? -0.452 28.672 -17.234 1 87.69 28 ALA B O 1
ATOM 3315 N N . ALA B 1 29 ? 0.399 26.812 -18.109 1 85.44 29 ALA B N 1
ATOM 3316 C CA . ALA B 1 29 ? 1.759 27.141 -17.688 1 85.44 29 ALA B CA 1
ATOM 3317 C C . ALA B 1 29 ? 2.252 28.422 -18.359 1 85.44 29 ALA B C 1
ATOM 3319 O O . ALA B 1 29 ? 2.947 29.234 -17.75 1 85.44 29 ALA B O 1
ATOM 3320 N N . GLY B 1 30 ? 1.979 28.531 -19.562 1 81.25 30 GLY B N 1
ATOM 3321 C CA . GLY B 1 30 ? 2.363 29.734 -20.297 1 81.25 30 GLY B CA 1
ATOM 3322 C C . GLY B 1 30 ? 1.65 30.984 -19.812 1 81.25 30 GLY B C 1
ATOM 3323 O O . GLY B 1 30 ? 2.203 32.062 -19.875 1 81.25 30 GLY B O 1
ATOM 3324 N N . ALA B 1 31 ? 0.419 30.859 -19.188 1 77.81 31 ALA B N 1
ATOM 3325 C CA . ALA B 1 31 ? -0.388 31.984 -18.75 1 77.81 31 ALA B CA 1
ATOM 3326 C C . ALA B 1 31 ? -0.098 32.312 -17.281 1 77.81 31 ALA B C 1
ATOM 3328 O O . ALA B 1 31 ? -0.714 33.219 -16.719 1 77.81 31 ALA B O 1
ATOM 3329 N N . GLN B 1 32 ? 0.784 31.562 -16.734 1 69.31 32 GLN B N 1
ATOM 3330 C CA . GLN B 1 32 ? 1.154 31.75 -15.336 1 69.31 32 GLN B CA 1
ATOM 3331 C C . GLN B 1 32 ? -0.066 31.641 -14.422 1 69.31 32 GLN B C 1
ATOM 3333 O O . GLN B 1 32 ? -0.203 32.406 -13.469 1 69.31 32 GLN B O 1
ATOM 3338 N N . ASP B 1 33 ? -1.049 30.797 -14.805 1 66.44 33 ASP B N 1
ATOM 3339 C CA . ASP B 1 33 ? -2.236 30.516 -14.008 1 66.44 33 ASP B CA 1
ATOM 3340 C C . ASP B 1 33 ? -1.95 29.438 -12.961 1 66.44 33 ASP B C 1
ATOM 3342 O O . ASP B 1 33 ? -0.857 28.875 -12.93 1 66.44 33 ASP B O 1
ATOM 3346 N N . ASP B 1 34 ? -2.861 29.375 -12.062 1 66.12 34 ASP B N 1
ATOM 3347 C CA . ASP B 1 34 ? -2.857 28.266 -11.109 1 66.12 34 ASP B CA 1
ATOM 3348 C C . ASP B 1 34 ? -2.879 26.922 -11.828 1 66.12 34 ASP B C 1
ATOM 3350 O O . ASP B 1 34 ? -3.865 26.578 -12.484 1 66.12 34 ASP B O 1
ATOM 3354 N N . LEU B 1 35 ? -1.684 26.312 -11.922 1 77.19 35 LEU B N 1
ATOM 3355 C CA . LEU B 1 35 ? -1.456 25.078 -12.672 1 77.19 35 LEU B CA 1
ATOM 3356 C C . LEU B 1 35 ? -2.094 23.891 -11.969 1 77.19 35 LEU B C 1
ATOM 3358 O O . LEU B 1 35 ? -2.084 22.781 -12.492 1 77.19 35 LEU B O 1
ATOM 3362 N N . HIS B 1 36 ? -2.713 24.219 -10.891 1 72.56 36 HIS B N 1
ATOM 3363 C CA . HIS B 1 36 ? -3.188 23.125 -10.047 1 72.56 36 HIS B CA 1
ATOM 3364 C C . HIS B 1 36 ? -4.262 22.297 -10.766 1 72.56 36 HIS B C 1
ATOM 3366 O O . HIS B 1 36 ? -4.195 21.078 -10.797 1 72.56 36 HIS B O 1
ATOM 3372 N N . VAL B 1 37 ? -5.133 23.078 -11.406 1 72.06 37 VAL B N 1
ATOM 3373 C CA . VAL B 1 37 ? -6.246 22.391 -12.055 1 72.06 37 VAL B CA 1
ATOM 3374 C C . VAL B 1 37 ? -5.746 21.625 -13.281 1 72.06 37 VAL B C 1
ATOM 3376 O O . VAL B 1 37 ? -6.105 20.469 -13.492 1 72.06 37 VAL B O 1
ATOM 3379 N N . ALA B 1 38 ? -4.969 22.312 -14.109 1 81.75 38 ALA B N 1
ATOM 3380 C CA . ALA B 1 38 ? -4.434 21.688 -15.32 1 81.75 38 ALA B CA 1
ATOM 3381 C C . ALA B 1 38 ? -3.557 20.484 -14.977 1 81.75 38 ALA B C 1
ATOM 3383 O O . ALA B 1 38 ? -3.588 19.469 -15.672 1 81.75 38 ALA B O 1
ATOM 3384 N N . ARG B 1 39 ? -2.852 20.609 -13.945 1 82.12 39 ARG B N 1
ATOM 3385 C CA . ARG B 1 39 ? -1.991 19.531 -13.492 1 82.12 39 ARG B CA 1
ATOM 3386 C C . ARG B 1 39 ? -2.818 18.328 -13.039 1 82.12 39 ARG B C 1
ATOM 3388 O O . ARG B 1 39 ? -2.5 17.188 -13.367 1 82.12 39 ARG B O 1
ATOM 3395 N N . ARG B 1 40 ? -3.758 18.609 -12.352 1 75.31 40 ARG B N 1
ATOM 3396 C CA . ARG B 1 40 ? -4.633 17.547 -11.859 1 75.31 40 ARG B CA 1
ATOM 3397 C C . ARG B 1 40 ? -5.328 16.844 -13.016 1 75.31 40 ARG B C 1
ATOM 3399 O O . ARG B 1 40 ? -5.512 15.617 -12.977 1 75.31 40 ARG B O 1
ATOM 3406 N N . ASN B 1 41 ? -5.711 17.609 -13.953 1 80.5 41 ASN B N 1
ATOM 3407 C CA . ASN B 1 41 ? -6.34 17 -15.125 1 80.5 41 ASN B CA 1
ATOM 3408 C C . ASN B 1 41 ? -5.375 16.078 -15.867 1 80.5 41 ASN B C 1
ATOM 3410 O O . ASN B 1 41 ? -5.758 14.992 -16.312 1 80.5 41 ASN B O 1
ATOM 3414 N N . LEU B 1 42 ? -4.215 16.578 -16.141 1 87.69 42 LEU B N 1
ATOM 3415 C CA . LEU B 1 42 ? -3.205 15.766 -16.797 1 87.69 42 LEU B CA 1
ATOM 3416 C C . LEU B 1 42 ? -2.896 14.516 -15.977 1 87.69 42 LEU B C 1
ATOM 3418 O O . LEU B 1 42 ? -2.709 13.43 -16.547 1 87.69 42 LEU B O 1
ATOM 3422 N N . GLN B 1 43 ? -2.875 14.625 -14.695 1 82.25 43 GLN B N 1
ATOM 3423 C CA . GLN B 1 43 ? -2.697 13.484 -13.805 1 82.25 43 GLN B CA 1
ATOM 3424 C C . GLN B 1 43 ? -3.814 12.461 -13.992 1 82.25 43 GLN B C 1
ATOM 3426 O O . GLN B 1 43 ? -3.559 11.258 -14.047 1 82.25 43 GLN B O 1
ATOM 3431 N N . HIS B 1 44 ? -4.914 12.969 -14.062 1 76.56 44 HIS B N 1
ATOM 3432 C CA . HIS B 1 44 ? -6.082 12.117 -14.227 1 76.56 44 HIS B CA 1
ATOM 3433 C C . HIS B 1 44 ? -6.004 11.312 -15.523 1 76.56 44 HIS B C 1
ATOM 3435 O O . HIS B 1 44 ? -6.227 10.102 -15.523 1 76.56 44 HIS B O 1
ATOM 3441 N N . GLU B 1 45 ? -5.707 12 -16.609 1 81.94 45 GLU B N 1
ATOM 3442 C CA . GLU B 1 45 ? -5.637 11.336 -17.906 1 81.94 45 GLU B CA 1
ATOM 3443 C C . GLU B 1 45 ? -4.477 10.344 -17.953 1 81.94 45 GLU B C 1
ATOM 3445 O O . GLU B 1 45 ? -4.602 9.258 -18.531 1 81.94 45 GLU B O 1
ATOM 3450 N N . ALA B 1 46 ? -3.391 10.734 -17.391 1 86.5 46 ALA B N 1
ATOM 3451 C CA . ALA B 1 46 ? -2.24 9.836 -17.328 1 86.5 46 ALA B CA 1
ATOM 3452 C C . ALA B 1 46 ? -2.559 8.594 -16.516 1 86.5 46 ALA B C 1
ATOM 3454 O O . ALA B 1 46 ? -2.146 7.484 -16.859 1 86.5 46 ALA B O 1
ATOM 3455 N N . ARG B 1 47 ? -3.254 8.742 -15.469 1 77.06 47 ARG B N 1
ATOM 3456 C CA . ARG B 1 47 ? -3.658 7.625 -14.625 1 77.06 47 ARG B CA 1
ATOM 3457 C C . ARG B 1 47 ? -4.59 6.68 -15.375 1 77.06 47 ARG B C 1
ATOM 3459 O O . ARG B 1 47 ? -4.484 5.457 -15.242 1 77.06 47 ARG B O 1
ATOM 3466 N N . LYS B 1 48 ? -5.531 7.277 -16.031 1 74.31 48 LYS B N 1
ATOM 3467 C CA . LYS B 1 48 ? -6.422 6.457 -16.844 1 74.31 48 LYS B CA 1
ATOM 3468 C C . LYS B 1 48 ? -5.633 5.59 -17.828 1 74.31 48 LYS B C 1
ATOM 3470 O O . LYS B 1 48 ? -5.922 4.398 -17.984 1 74.31 48 LYS B O 1
ATOM 3475 N N . LEU B 1 49 ? -4.719 6.258 -18.516 1 84.94 49 LEU B N 1
ATOM 3476 C CA . LEU B 1 49 ? -3.893 5.527 -19.469 1 84.94 49 LEU B CA 1
ATOM 3477 C C . LEU B 1 49 ? -3.127 4.406 -18.766 1 84.94 49 LEU B C 1
ATOM 3479 O O . LEU B 1 49 ? -3.158 3.256 -19.219 1 84.94 49 LEU B O 1
ATOM 3483 N N . LEU B 1 50 ? -2.51 4.727 -17.703 1 79.94 50 LEU B N 1
ATOM 3484 C CA . LEU B 1 50 ? -1.7 3.744 -16.984 1 79.94 50 LEU B CA 1
ATOM 3485 C C . LEU B 1 50 ? -2.555 2.568 -16.531 1 79.94 50 LEU B C 1
ATOM 3487 O O . LEU B 1 50 ? -2.148 1.411 -16.656 1 79.94 50 LEU B O 1
ATOM 3491 N N . SER B 1 51 ? -3.65 2.879 -16.062 1 71.81 51 SER B N 1
ATOM 3492 C CA . SER B 1 51 ? -4.562 1.84 -15.594 1 71.81 51 SER B CA 1
ATOM 3493 C C . SER B 1 51 ? -4.98 0.919 -16.734 1 71.81 51 SER B C 1
ATOM 3495 O O . SER B 1 51 ? -5.117 -0.291 -16.547 1 71.81 51 SER B O 1
ATOM 3497 N N . SER B 1 52 ? -5.199 1.506 -17.844 1 76 52 SER B N 1
ATOM 3498 C CA . SER B 1 52 ? -5.66 0.741 -19 1 76 52 SER B CA 1
ATOM 3499 C C . SER B 1 52 ? -4.566 -0.182 -19.531 1 76 52 SER B C 1
ATOM 3501 O O . SER B 1 52 ? -4.848 -1.14 -20.25 1 76 52 SER B O 1
ATOM 3503 N N . LEU B 1 53 ? -3.346 0.114 -19.172 1 77.56 53 LEU B N 1
ATOM 3504 C CA . LEU B 1 53 ? -2.213 -0.653 -19.672 1 77.56 53 LEU B CA 1
ATOM 3505 C C . LEU B 1 53 ? -1.901 -1.83 -18.766 1 77.56 53 LEU B C 1
ATOM 3507 O O . LEU B 1 53 ? -1.103 -2.701 -19.109 1 77.56 53 LEU B O 1
ATOM 3511 N N . GLU B 1 54 ? -2.482 -1.799 -17.656 1 70.56 54 GLU B N 1
ATOM 3512 C CA . GLU B 1 54 ? -2.219 -2.863 -16.688 1 70.56 54 GLU B CA 1
ATOM 3513 C C . GLU B 1 54 ? -2.826 -4.188 -17.156 1 70.56 54 GLU B C 1
ATOM 3515 O O . GLU B 1 54 ? -3.789 -4.199 -17.922 1 70.56 54 GLU B O 1
ATOM 3520 N N . GLU B 1 55 ? -2.014 -5.301 -16.812 1 66.94 55 GLU B N 1
ATOM 3521 C CA . GLU B 1 55 ? -2.604 -6.621 -17 1 66.94 55 GLU B CA 1
ATOM 3522 C C . GLU B 1 55 ? -3.967 -6.723 -16.328 1 66.94 55 GLU B C 1
ATOM 3524 O O . GLU B 1 55 ? -4.215 -6.059 -15.312 1 66.94 55 GLU B O 1
ATOM 3529 N N . PRO B 1 56 ? -4.691 -7.543 -17.125 1 62.16 56 PRO B N 1
ATOM 3530 C CA . PRO B 1 56 ? -5.961 -7.793 -16.438 1 62.16 56 PRO B CA 1
ATOM 3531 C C . PRO B 1 56 ? -5.773 -8.203 -14.977 1 62.16 56 PRO B C 1
ATOM 3533 O O . PRO B 1 56 ? -4.945 -9.062 -14.672 1 62.16 56 PRO B O 1
ATOM 3536 N N . ASN B 1 57 ? -6.117 -7.656 -14.07 1 67.94 57 ASN B N 1
ATOM 3537 C CA . ASN B 1 57 ? -6.062 -7.879 -12.633 1 67.94 57 ASN B CA 1
ATOM 3538 C C . ASN B 1 57 ? -4.734 -7.406 -12.047 1 67.94 57 ASN B C 1
ATOM 3540 O O . ASN B 1 57 ? -4.383 -7.777 -10.922 1 67.94 57 ASN B O 1
ATOM 3544 N N . GLY B 1 58 ? -3.902 -6.781 -12.992 1 71.19 58 GLY B N 1
ATOM 3545 C CA . GLY B 1 58 ? -2.594 -6.332 -12.547 1 71.19 58 GLY B CA 1
ATOM 3546 C C . GLY B 1 58 ? -2.658 -5.363 -11.383 1 71.19 58 GLY B C 1
ATOM 3547 O O . GLY B 1 58 ? -1.705 -5.25 -10.609 1 71.19 58 GLY B O 1
ATOM 3548 N N . GLU B 1 59 ? -3.785 -4.867 -11.227 1 74.44 59 GLU B N 1
ATOM 3549 C CA . GLU B 1 59 ? -3.908 -3.812 -10.219 1 74.44 59 GLU B CA 1
ATOM 3550 C C . GLU B 1 59 ? -4.297 -4.387 -8.859 1 74.44 59 GLU B C 1
ATOM 3552 O O . GLU B 1 59 ? -4.258 -3.686 -7.848 1 74.44 59 GLU B O 1
ATOM 3557 N N . VAL B 1 60 ? -4.539 -5.66 -8.789 1 81.88 60 VAL B N 1
ATOM 3558 C CA . VAL B 1 60 ? -5.137 -6.223 -7.586 1 81.88 60 VAL B CA 1
ATOM 3559 C C . VAL B 1 60 ? -4.102 -6.258 -6.461 1 81.88 60 VAL B C 1
ATOM 3561 O O . VAL B 1 60 ? -4.379 -5.816 -5.344 1 81.88 60 VAL B O 1
ATOM 3564 N N . TRP B 1 61 ? -2.883 -6.672 -6.816 1 87.12 61 TRP B N 1
ATOM 3565 C CA . TRP B 1 61 ? -1.865 -6.832 -5.781 1 87.12 61 TRP B CA 1
ATOM 3566 C C . TRP B 1 61 ? -1.431 -5.477 -5.234 1 87.12 61 TRP B C 1
ATOM 3568 O O . TRP B 1 61 ? -1.476 -5.242 -4.023 1 87.12 61 TRP B O 1
ATOM 3578 N N . PRO B 1 62 ? -1.121 -4.562 -6.117 1 87.56 62 PRO B N 1
ATOM 3579 C CA . PRO B 1 62 ? -0.75 -3.242 -5.602 1 87.56 62 PRO B CA 1
ATOM 3580 C C . PRO B 1 62 ? -1.858 -2.6 -4.77 1 87.56 62 PRO B C 1
ATOM 3582 O O . PRO B 1 62 ? -1.578 -1.927 -3.775 1 87.56 62 PRO B O 1
ATOM 3585 N N . ARG B 1 63 ? -3.006 -2.834 -5.125 1 88.56 63 ARG B N 1
ATOM 3586 C CA . ARG B 1 63 ? -4.141 -2.258 -4.414 1 88.56 63 ARG B CA 1
ATOM 3587 C C . ARG B 1 63 ? -4.273 -2.863 -3.018 1 88.56 63 ARG B C 1
ATOM 3589 O O . ARG B 1 63 ? -4.516 -2.145 -2.045 1 88.56 63 ARG B O 1
ATOM 3596 N N . ILE B 1 64 ? -4.164 -4.125 -2.928 1 92.56 64 ILE B N 1
ATOM 3597 C CA . ILE B 1 64 ? -4.332 -4.797 -1.643 1 92.56 64 ILE B CA 1
ATOM 3598 C C . ILE B 1 64 ? -3.178 -4.422 -0.714 1 92.56 64 ILE B C 1
ATOM 3600 O O . ILE B 1 64 ? -3.365 -4.289 0.498 1 92.56 64 ILE B O 1
ATOM 3604 N N . PHE B 1 65 ? -2.041 -4.238 -1.319 1 94.75 65 PHE B N 1
ATOM 3605 C CA . PHE B 1 65 ? -0.862 -3.945 -0.512 1 94.75 65 PHE B CA 1
ATOM 3606 C C . PHE B 1 65 ? -0.848 -2.482 -0.087 1 94.75 65 PHE B C 1
ATOM 3608 O O . PHE B 1 65 ? -0.032 -2.08 0.745 1 94.75 65 PHE B O 1
ATOM 3615 N N . GLN B 1 66 ? -1.678 -1.762 -0.651 1 94.94 66 GLN B N 1
ATOM 3616 C CA . GLN B 1 66 ? -1.966 -0.443 -0.099 1 94.94 66 GLN B CA 1
ATOM 3617 C C . GLN B 1 66 ? -3.004 -0.528 1.018 1 94.94 66 GLN B C 1
ATOM 3619 O O . GLN B 1 66 ? -4.207 -0.543 0.753 1 94.94 66 GLN B O 1
ATOM 3624 N N . VAL B 1 67 ? -2.645 -0.387 2.217 1 97.06 67 VAL B N 1
ATOM 3625 C CA . VAL B 1 67 ? -3.389 -0.796 3.404 1 97.06 67 VAL B CA 1
ATOM 3626 C C . VAL B 1 67 ? -4.668 0.026 3.52 1 97.06 67 VAL B C 1
ATOM 3628 O O . VAL B 1 67 ? -5.711 -0.49 3.936 1 97.06 67 VAL B O 1
ATOM 3631 N N . ASN B 1 68 ? -4.609 1.314 3.129 1 96.94 68 ASN B N 1
ATOM 3632 C CA . ASN B 1 68 ? -5.801 2.152 3.211 1 96.94 68 ASN B CA 1
ATOM 3633 C C . ASN B 1 68 ? -6.906 1.646 2.289 1 96.94 68 ASN B C 1
ATOM 3635 O O . ASN B 1 68 ? -8.094 1.764 2.611 1 96.94 68 ASN B O 1
ATOM 3639 N N . ILE B 1 69 ? -6.547 1.061 1.214 1 96.25 69 ILE B N 1
ATOM 3640 C CA . ILE B 1 69 ? -7.512 0.535 0.254 1 96.25 69 ILE B CA 1
ATOM 3641 C C . ILE B 1 69 ? -8.039 -0.814 0.738 1 96.25 69 ILE B C 1
ATOM 3643 O O . ILE B 1 69 ? -9.258 -1.028 0.796 1 96.25 69 ILE B O 1
ATOM 3647 N N . SER B 1 70 ? -7.129 -1.683 1.123 1 97.56 70 SER B N 1
ATOM 3648 C CA . SER B 1 70 ? -7.504 -3.037 1.519 1 97.56 70 SER B CA 1
ATOM 3649 C C . SER B 1 70 ? -8.414 -3.023 2.744 1 97.56 70 SER B C 1
ATOM 3651 O O . SER B 1 70 ? -9.367 -3.803 2.826 1 97.56 70 SER B O 1
ATOM 3653 N N . VAL B 1 71 ? -8.125 -2.16 3.707 1 97.94 71 VAL B N 1
ATOM 3654 C CA . VAL B 1 71 ? -8.945 -2.066 4.91 1 97.94 71 VAL B CA 1
ATOM 3655 C C . VAL B 1 71 ? -10.344 -1.577 4.547 1 97.94 71 VAL B C 1
ATOM 3657 O O . VAL B 1 71 ? -11.336 -2.029 5.125 1 97.94 71 VAL B O 1
ATOM 3660 N N . SER B 1 72 ? -10.406 -0.635 3.635 1 98.06 72 SER B N 1
ATOM 3661 C CA . SER B 1 72 ? -11.695 -0.099 3.205 1 98.06 72 SER B CA 1
ATOM 3662 C C . SER B 1 72 ? -12.523 -1.159 2.488 1 98.06 72 SER B C 1
ATOM 3664 O O . SER B 1 72 ? -13.734 -1.257 2.703 1 98.06 72 SER B O 1
ATOM 3666 N N . ILE B 1 73 ? -11.852 -1.951 1.62 1 97.44 73 ILE B N 1
ATOM 3667 C CA . ILE B 1 73 ? -12.523 -3.066 0.954 1 97.44 73 ILE B CA 1
ATOM 3668 C C . ILE B 1 73 ? -13.078 -4.031 1.997 1 97.44 73 ILE B C 1
ATOM 3670 O O . ILE B 1 73 ? -14.219 -4.484 1.886 1 97.44 73 ILE B O 1
ATOM 3674 N N . GLU B 1 74 ? -12.289 -4.336 3.004 1 97.69 74 GLU B N 1
ATOM 3675 C CA . GLU B 1 74 ? -12.703 -5.246 4.066 1 97.69 74 GLU B CA 1
ATOM 3676 C C . GLU B 1 74 ? -13.93 -4.715 4.805 1 97.69 74 GLU B C 1
ATOM 3678 O O . GLU B 1 74 ? -14.852 -5.469 5.105 1 97.69 74 GLU B O 1
ATOM 3683 N N . ILE B 1 75 ? -13.953 -3.439 5.117 1 97.69 75 ILE B N 1
ATOM 3684 C CA . ILE B 1 75 ? -15.055 -2.834 5.852 1 97.69 75 ILE B CA 1
ATOM 3685 C C . ILE B 1 75 ? -16.328 -2.881 5.012 1 97.69 75 ILE B C 1
ATOM 3687 O O . ILE B 1 75 ? -17.406 -3.211 5.516 1 97.69 75 ILE B O 1
ATOM 3691 N N . VAL B 1 76 ? -16.219 -2.592 3.709 1 98.12 76 VAL B N 1
ATOM 3692 C CA . VAL B 1 76 ? -17.375 -2.664 2.809 1 98.12 76 VAL B CA 1
ATOM 3693 C C . VAL B 1 76 ? -17.891 -4.098 2.76 1 98.12 76 VAL B C 1
ATOM 3695 O O . VAL B 1 76 ? -19.109 -4.316 2.723 1 98.12 76 VAL B O 1
ATOM 3698 N N . SER B 1 77 ? -17.016 -5.055 2.746 1 97.44 77 SER B N 1
ATOM 3699 C CA . SER B 1 77 ? -17.391 -6.461 2.768 1 97.44 77 SER B CA 1
ATOM 3700 C C . SER B 1 77 ? -18.125 -6.816 4.059 1 97.44 77 SER B C 1
ATOM 3702 O O . SER B 1 77 ? -19.156 -7.492 4.027 1 97.44 77 SER B O 1
ATOM 3704 N N . GLN B 1 78 ? -17.641 -6.379 5.191 1 96.88 78 GLN B N 1
ATOM 3705 C CA . GLN B 1 78 ? -18.234 -6.664 6.492 1 96.88 78 GLN B CA 1
ATOM 3706 C C . GLN B 1 78 ? -19.625 -6.047 6.605 1 96.88 78 GLN B C 1
ATOM 3708 O O . GLN B 1 78 ? -20.5 -6.609 7.258 1 96.88 78 GLN B O 1
ATOM 3713 N N . LEU B 1 79 ? -19.781 -4.949 5.957 1 97.5 79 LEU B N 1
ATOM 3714 C CA . LEU B 1 79 ? -21.062 -4.25 5.98 1 97.5 79 LEU B CA 1
ATOM 3715 C C . LEU B 1 79 ? -22.016 -4.824 4.938 1 97.5 79 LEU B C 1
ATOM 3717 O O . LEU B 1 79 ? -23.141 -4.359 4.801 1 97.5 79 LEU B O 1
ATOM 3721 N N . LYS B 1 80 ? -21.516 -5.785 4.125 1 96.56 80 LYS B N 1
ATOM 3722 C CA . LYS B 1 80 ? -22.312 -6.469 3.109 1 96.56 80 LYS B CA 1
ATOM 3723 C C . LYS B 1 80 ? -22.875 -5.48 2.088 1 96.56 80 LYS B C 1
ATOM 3725 O O . LYS B 1 80 ? -24.047 -5.527 1.753 1 96.56 80 LYS B O 1
ATOM 3730 N N . LEU B 1 81 ? -22 -4.621 1.642 1 97.69 81 LEU B N 1
ATOM 3731 C CA . LEU B 1 81 ? -22.453 -3.539 0.773 1 97.69 81 LEU B CA 1
ATOM 3732 C C . LEU B 1 81 ? -22.203 -3.881 -0.693 1 97.69 81 LEU B C 1
ATOM 3734 O O . LEU B 1 81 ? -22.828 -3.297 -1.584 1 97.69 81 LEU B O 1
ATOM 3738 N N . TRP B 1 82 ? -21.25 -4.793 -1.028 1 97.06 82 TRP B N 1
ATOM 3739 C CA . TRP B 1 82 ? -20.844 -5.039 -2.408 1 97.06 82 TRP B CA 1
ATOM 3740 C C . TRP B 1 82 ? -22.047 -5.438 -3.264 1 97.06 82 TRP B C 1
ATOM 3742 O O . TRP B 1 82 ? -22.234 -4.918 -4.367 1 97.06 82 TRP B O 1
ATOM 3752 N N . GLU B 1 83 ? -22.859 -6.246 -2.709 1 94.69 83 GLU B N 1
ATOM 3753 C CA . GLU B 1 83 ? -23.984 -6.801 -3.469 1 94.69 83 GLU B CA 1
ATOM 3754 C C . GLU B 1 83 ? -24.984 -5.719 -3.83 1 94.69 83 GLU B C 1
ATOM 3756 O O . GLU B 1 83 ? -25.75 -5.863 -4.793 1 94.69 83 GLU B O 1
ATOM 3761 N N . LYS B 1 84 ? -25.047 -4.672 -3.113 1 96.88 84 LYS B N 1
ATOM 3762 C CA . LYS B 1 84 ? -25.969 -3.58 -3.402 1 96.88 84 LYS B CA 1
ATOM 3763 C C . LYS B 1 84 ? -25.625 -2.904 -4.727 1 96.88 84 LYS B C 1
ATOM 3765 O O . LYS B 1 84 ? -26.453 -2.213 -5.312 1 96.88 84 LYS B O 1
ATOM 3770 N N . PHE B 1 85 ? -24.422 -3.09 -5.18 1 96.94 85 PHE B N 1
ATOM 3771 C CA . PHE B 1 85 ? -23.953 -2.408 -6.383 1 96.94 85 PHE B CA 1
ATOM 3772 C C . PHE B 1 85 ? -24.062 -3.32 -7.598 1 96.94 85 PHE B C 1
ATOM 3774 O O . PHE B 1 85 ? -23.641 -2.955 -8.695 1 96.94 85 PHE B O 1
ATOM 3781 N N . GLU B 1 86 ? -24.594 -4.488 -7.434 1 95 86 GLU B N 1
ATOM 3782 C CA . GLU B 1 86 ? -24.734 -5.434 -8.531 1 95 86 GLU B CA 1
ATOM 3783 C C . GLU B 1 86 ? -25.531 -4.816 -9.68 1 95 86 GLU B C 1
ATOM 3785 O O . GLU B 1 86 ? -26.406 -3.982 -9.461 1 95 86 GLU B O 1
ATOM 3790 N N . GLY B 1 87 ? -25.234 -5.23 -10.914 1 92.06 87 GLY B N 1
ATOM 3791 C CA . GLY B 1 87 ? -25.953 -4.781 -12.094 1 92.06 87 GLY B CA 1
ATOM 3792 C C . GLY B 1 87 ? -25.656 -3.34 -12.469 1 92.06 87 GLY B C 1
ATOM 3793 O O . GLY B 1 87 ? -26.391 -2.721 -13.227 1 92.06 87 GLY B O 1
ATOM 3794 N N . GLY B 1 88 ? -24.672 -2.773 -11.836 1 88.62 88 GLY B N 1
ATOM 3795 C CA . GLY B 1 88 ? -24.312 -1.402 -12.156 1 88.62 88 GLY B CA 1
ATOM 3796 C C . GLY B 1 88 ? -25.125 -0.375 -11.406 1 88.62 88 GLY B C 1
ATOM 3797 O O . GLY B 1 88 ? -25.172 0.797 -11.781 1 88.62 88 GLY B O 1
ATOM 3798 N N . LYS B 1 89 ? -25.703 -0.758 -10.391 1 94.12 89 LYS B N 1
ATOM 3799 C CA . LYS B 1 89 ? -26.578 0.101 -9.609 1 94.12 89 LYS B CA 1
ATOM 3800 C C . LYS B 1 89 ? -25.797 1.193 -8.891 1 94.12 89 LYS B C 1
ATOM 3802 O O . LYS B 1 89 ? -24.688 0.946 -8.398 1 94.12 89 LYS B O 1
ATOM 3807 N N . GLU B 1 90 ? -26.359 2.305 -8.93 1 95.25 90 GLU B N 1
ATOM 3808 C CA . GLU B 1 90 ? -25.906 3.414 -8.102 1 95.25 90 GLU B CA 1
ATOM 3809 C C . GLU B 1 90 ? -26.578 3.406 -6.734 1 95.25 90 GLU B C 1
ATOM 3811 O O . GLU B 1 90 ? -27.797 3.285 -6.645 1 95.25 90 GLU B O 1
ATOM 3816 N N . VAL B 1 91 ? -25.844 3.469 -5.668 1 96.56 91 VAL B N 1
ATOM 3817 C CA . VAL B 1 91 ? -26.375 3.404 -4.309 1 96.56 91 VAL B CA 1
ATOM 3818 C C . VAL B 1 91 ? -26.078 4.715 -3.58 1 96.56 91 VAL B C 1
ATOM 3820 O O . VAL B 1 91 ? -24.938 5.18 -3.566 1 96.56 91 VAL B O 1
ATOM 3823 N N . SER B 1 92 ? -27.047 5.273 -2.965 1 95.94 92 SER B N 1
ATOM 3824 C CA . SER B 1 92 ? -26.891 6.562 -2.295 1 95.94 92 SER B CA 1
ATOM 3825 C C . SER B 1 92 ? -26.328 6.387 -0.893 1 95.94 92 SER B C 1
ATOM 3827 O O . SER B 1 92 ? -26.453 5.32 -0.289 1 95.94 92 SER B O 1
ATOM 3829 N N . MET B 1 93 ? -25.766 7.453 -0.406 1 94.69 93 MET B N 1
ATOM 3830 C CA . MET B 1 93 ? -25.281 7.496 0.973 1 94.69 93 MET B CA 1
ATOM 3831 C C . MET B 1 93 ? -26.406 7.172 1.95 1 94.69 93 MET B C 1
ATOM 3833 O O . MET B 1 93 ? -26.203 6.422 2.908 1 94.69 93 MET B O 1
ATOM 3837 N N . ALA B 1 94 ? -27.516 7.719 1.688 1 94.94 94 ALA B N 1
ATOM 3838 C CA . ALA B 1 94 ? -28.672 7.508 2.561 1 94.94 94 ALA B CA 1
ATOM 3839 C C . ALA B 1 94 ? -29.047 6.027 2.629 1 94.94 94 ALA B C 1
ATOM 3841 O O . ALA B 1 94 ? -29.328 5.504 3.707 1 94.94 94 ALA B O 1
ATOM 3842 N N . GLU B 1 95 ? -29.062 5.367 1.505 1 95.75 95 GLU B N 1
ATOM 3843 C CA . GLU B 1 95 ? -29.375 3.943 1.447 1 95.75 95 GLU B CA 1
ATOM 3844 C C . GLU B 1 95 ? -28.328 3.121 2.203 1 95.75 95 GLU B C 1
ATOM 3846 O O . GLU B 1 95 ? -28.688 2.164 2.898 1 95.75 95 GLU B O 1
ATOM 3851 N N . ILE B 1 96 ? -27.062 3.48 2.072 1 97.06 96 ILE B N 1
ATOM 3852 C CA . ILE B 1 96 ? -25.969 2.768 2.73 1 97.06 96 ILE B CA 1
ATOM 3853 C C . ILE B 1 96 ? -26.109 2.906 4.246 1 97.06 96 ILE B C 1
ATOM 3855 O O . ILE B 1 96 ? -26.031 1.915 4.977 1 97.06 96 ILE B O 1
ATOM 3859 N N . VAL B 1 97 ? -26.344 4.117 4.695 1 96.06 97 VAL B N 1
ATOM 3860 C CA . VAL B 1 97 ? -26.453 4.383 6.125 1 96.06 97 VAL B CA 1
ATOM 3861 C C . VAL B 1 97 ? -27.656 3.648 6.707 1 96.06 97 VAL B C 1
ATOM 3863 O O . VAL B 1 97 ? -27.562 3.049 7.781 1 96.06 97 VAL B O 1
ATOM 3866 N N . GLU B 1 98 ? -28.719 3.697 6.012 1 96.19 98 GLU B N 1
ATOM 3867 C CA . GLU B 1 98 ? -29.953 3.049 6.477 1 96.19 98 GLU B CA 1
ATOM 3868 C C . GLU B 1 98 ? -29.766 1.536 6.574 1 96.19 98 GLU B C 1
ATOM 3870 O O . GLU B 1 98 ? -30.172 0.919 7.559 1 96.19 98 GLU B O 1
ATOM 3875 N N . SER B 1 99 ? -29.172 0.953 5.637 1 96 99 SER B N 1
ATOM 3876 C CA . SER B 1 99 ? -29.078 -0.502 5.566 1 96 99 SER B CA 1
ATOM 3877 C C . SER B 1 99 ? -28.016 -1.034 6.516 1 96 99 SER B C 1
ATOM 3879 O O . SER B 1 99 ? -28.078 -2.188 6.945 1 96 99 SER B O 1
ATOM 3881 N N . THR B 1 100 ? -27.047 -0.248 6.887 1 96.62 100 THR B N 1
ATOM 3882 C CA . THR B 1 100 ? -25.922 -0.733 7.684 1 96.62 100 THR B CA 1
ATOM 3883 C C . THR B 1 100 ? -26.047 -0.263 9.133 1 96.62 100 THR B C 1
ATOM 3885 O O . THR B 1 100 ? -25.422 -0.834 10.031 1 96.62 100 THR B O 1
ATOM 3888 N N . GLU B 1 101 ? -26.719 0.891 9.312 1 96.12 101 GLU B N 1
ATOM 3889 C CA . GLU B 1 101 ? -26.844 1.56 10.609 1 96.12 101 GLU B CA 1
ATOM 3890 C C . GLU B 1 101 ? -25.484 2.061 11.102 1 96.12 101 GLU B C 1
ATOM 3892 O O . GLU B 1 101 ? -25.328 2.381 12.281 1 96.12 101 GLU B O 1
ATOM 3897 N N . ALA B 1 102 ? -24.531 2.051 10.258 1 96.38 102 ALA B N 1
ATOM 3898 C CA . ALA B 1 102 ? -23.234 2.621 10.57 1 96.38 102 ALA B CA 1
ATOM 3899 C C . ALA B 1 102 ? -23.297 4.145 10.641 1 96.38 102 ALA B C 1
ATOM 3901 O O . ALA B 1 102 ? -24.172 4.762 10.023 1 96.38 102 ALA B O 1
ATOM 3902 N N . ASP B 1 103 ? -22.438 4.715 11.461 1 95.25 103 ASP B N 1
ATOM 3903 C CA . ASP B 1 103 ? -22.328 6.168 11.43 1 95.25 103 ASP B CA 1
ATOM 3904 C C . ASP B 1 103 ? -21.969 6.664 10.031 1 95.25 103 ASP B C 1
ATOM 3906 O O . ASP B 1 103 ? -21.047 6.133 9.398 1 95.25 103 ASP B O 1
ATOM 3910 N N . GLU B 1 104 ? -22.656 7.676 9.586 1 94.44 104 GLU B N 1
ATOM 3911 C CA . GLU B 1 104 ? -22.484 8.219 8.242 1 94.44 104 GLU B CA 1
ATOM 3912 C C . GLU B 1 104 ? -21.016 8.617 8 1 94.44 104 GLU B C 1
ATOM 3914 O O . GLU B 1 104 ? -20.5 8.414 6.906 1 94.44 104 GLU B O 1
ATOM 3919 N N . ILE B 1 105 ? -20.375 9.141 8.992 1 92.62 105 ILE B N 1
ATOM 3920 C CA . ILE B 1 105 ? -19.016 9.648 8.852 1 92.62 105 ILE B CA 1
ATOM 3921 C C . ILE B 1 105 ? -18.062 8.5 8.539 1 92.62 105 ILE B C 1
ATOM 3923 O O . ILE B 1 105 ? -17.078 8.68 7.816 1 92.62 105 ILE B O 1
ATOM 3927 N N . ILE B 1 106 ? -18.312 7.297 9.055 1 94.38 106 ILE B N 1
ATOM 3928 C CA . ILE B 1 106 ? -17.5 6.125 8.758 1 94.38 106 ILE B CA 1
ATOM 3929 C C . ILE B 1 106 ? -17.609 5.77 7.281 1 94.38 106 ILE B C 1
ATOM 3931 O O . ILE B 1 106 ? -16.609 5.523 6.609 1 94.38 106 ILE B O 1
ATOM 3935 N N . ILE B 1 107 ? -18.844 5.828 6.793 1 95.75 107 ILE B N 1
ATOM 3936 C CA . ILE B 1 107 ? -19.109 5.484 5.398 1 95.75 107 ILE B CA 1
ATOM 3937 C C . ILE B 1 107 ? -18.438 6.504 4.477 1 95.75 107 ILE B C 1
ATOM 3939 O O . ILE B 1 107 ? -17.797 6.133 3.492 1 95.75 107 ILE B O 1
ATOM 3943 N N . ILE B 1 108 ? -18.578 7.75 4.777 1 93.62 108 ILE B N 1
ATOM 3944 C CA . ILE B 1 108 ? -17.969 8.82 3.992 1 93.62 108 ILE B CA 1
ATOM 3945 C C . ILE B 1 108 ? -16.469 8.586 3.863 1 93.62 108 ILE B C 1
ATOM 3947 O O . ILE B 1 108 ? -15.922 8.656 2.762 1 93.62 108 ILE B O 1
ATOM 3951 N N . ARG B 1 109 ? -15.852 8.32 4.926 1 94.94 109 ARG B N 1
ATOM 3952 C CA . ARG B 1 109 ? -14.398 8.234 4.957 1 94.94 109 ARG B CA 1
ATOM 3953 C C . ARG B 1 109 ? -13.906 6.945 4.297 1 94.94 109 ARG B C 1
ATOM 3955 O O . ARG B 1 109 ? -12.859 6.934 3.648 1 94.94 109 ARG B O 1
ATOM 3962 N N . VAL B 1 110 ? -14.641 5.836 4.457 1 96.5 110 VAL B N 1
ATOM 3963 C CA . VAL B 1 110 ? -14.32 4.582 3.783 1 96.5 110 VAL B CA 1
ATOM 3964 C C . VAL B 1 110 ? -14.453 4.758 2.273 1 96.5 110 VAL B C 1
ATOM 3966 O O . VAL B 1 110 ? -13.57 4.363 1.512 1 96.5 110 VAL B O 1
ATOM 3969 N N . PHE B 1 111 ? -15.5 5.398 1.823 1 95.81 111 PHE B N 1
ATOM 3970 C CA . PHE B 1 111 ? -15.742 5.555 0.394 1 95.81 111 PHE B CA 1
ATOM 3971 C C . PHE B 1 111 ? -14.812 6.609 -0.2 1 95.81 111 PHE B C 1
ATOM 3973 O O . PHE B 1 111 ? -14.516 6.578 -1.396 1 95.81 111 PHE B O 1
ATOM 3980 N N . ARG B 1 112 ? -14.344 7.586 0.596 1 93.38 112 ARG B N 1
ATOM 3981 C CA . ARG B 1 112 ? -13.312 8.508 0.14 1 93.38 112 ARG B CA 1
ATOM 3982 C C . ARG B 1 112 ? -12.07 7.758 -0.325 1 93.38 112 ARG B C 1
ATOM 3984 O O . ARG B 1 112 ? -11.484 8.094 -1.355 1 93.38 112 ARG B O 1
ATOM 3991 N N . GLN B 1 113 ? -11.648 6.711 0.464 1 95.5 113 GLN B N 1
ATOM 3992 C CA . GLN B 1 113 ? -10.508 5.895 0.085 1 95.5 113 GLN B CA 1
ATOM 3993 C C . GLN B 1 113 ? -10.758 5.16 -1.228 1 95.5 113 GLN B C 1
ATOM 3995 O O . GLN B 1 113 ? -9.891 5.113 -2.102 1 95.5 113 GLN B O 1
ATOM 4000 N N . LEU B 1 114 ? -11.938 4.598 -1.352 1 94.62 114 LEU B N 1
ATOM 4001 C CA . LEU B 1 114 ? -12.258 3.717 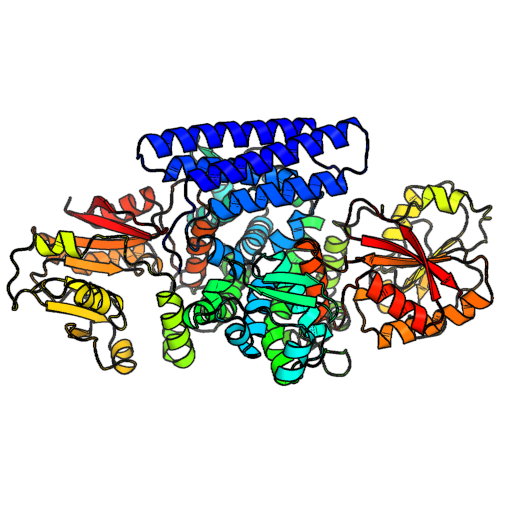-2.471 1 94.62 114 LEU B CA 1
ATOM 4002 C C . LEU B 1 114 ? -12.469 4.523 -3.75 1 94.62 114 LEU B C 1
ATOM 4004 O O . LEU B 1 114 ? -12.156 4.051 -4.844 1 94.62 114 LEU B O 1
ATOM 4008 N N . THR B 1 115 ? -13 5.73 -3.609 1 90.62 115 THR B N 1
ATOM 4009 C CA . THR B 1 115 ? -13.141 6.613 -4.762 1 90.62 115 THR B CA 1
ATOM 4010 C C . THR B 1 115 ? -11.773 7.121 -5.219 1 90.62 115 THR B C 1
ATOM 4012 O O . THR B 1 115 ? -11.508 7.199 -6.418 1 90.62 115 THR B O 1
ATOM 4015 N N . ALA B 1 116 ? -10.93 7.496 -4.258 1 86.44 116 ALA B N 1
ATOM 4016 C CA . ALA B 1 116 ? -9.578 7.918 -4.602 1 86.44 116 ALA B CA 1
ATOM 4017 C C . ALA B 1 116 ? -8.82 6.805 -5.32 1 86.44 116 ALA B C 1
ATOM 4019 O O . ALA B 1 116 ? -7.98 7.07 -6.184 1 86.44 116 ALA B O 1
ATOM 4020 N N . ALA B 1 117 ? -9.133 5.555 -5.02 1 87.19 117 ALA B N 1
ATOM 4021 C CA . ALA B 1 117 ? -8.5 4.395 -5.641 1 87.19 117 ALA B CA 1
ATOM 4022 C C . ALA B 1 117 ? -9.195 4.02 -6.945 1 87.19 117 ALA B C 1
ATOM 4024 O O . ALA B 1 117 ? -8.836 3.037 -7.59 1 87.19 117 ALA B O 1
ATOM 4025 N N . ASN B 1 118 ? -10.234 4.676 -7.23 1 82.5 118 ASN B N 1
ATOM 4026 C CA . ASN B 1 118 ? -10.969 4.516 -8.477 1 82.5 118 ASN B CA 1
ATOM 4027 C C . ASN B 1 118 ? -11.734 3.195 -8.516 1 82.5 118 ASN B C 1
ATOM 4029 O O . ASN B 1 118 ? -11.945 2.621 -9.586 1 82.5 118 ASN B O 1
ATOM 4033 N N . LEU B 1 119 ? -12.094 2.633 -7.41 1 88.81 119 LEU B N 1
ATOM 4034 C CA . LEU B 1 119 ? -12.969 1.469 -7.383 1 88.81 119 LEU B CA 1
ATOM 4035 C C . LEU B 1 119 ? -14.43 1.885 -7.512 1 88.81 119 LEU B C 1
ATOM 4037 O O . LEU B 1 119 ? -15.258 1.117 -8.016 1 88.81 119 LEU B O 1
ATOM 4041 N N . PHE B 1 120 ? -14.703 3.068 -6.969 1 90.88 120 PHE B N 1
ATOM 4042 C CA . PHE B 1 120 ? -16.031 3.668 -7.043 1 90.88 120 PHE B CA 1
ATOM 4043 C C . PHE B 1 120 ? -15.961 5.055 -7.676 1 90.88 120 PHE B C 1
ATOM 4045 O O . PHE B 1 120 ? -14.906 5.688 -7.684 1 90.88 120 PHE B O 1
ATOM 4052 N N . VAL B 1 121 ? -17.031 5.422 -8.227 1 86.25 121 VAL B N 1
ATOM 4053 C CA . VAL B 1 121 ? -17.234 6.805 -8.641 1 86.25 121 VAL B CA 1
ATOM 4054 C C . VAL B 1 121 ? -18.344 7.438 -7.801 1 86.25 121 VAL B C 1
ATOM 4056 O O . VAL B 1 121 ? -19.359 6.793 -7.512 1 86.25 121 VAL B O 1
ATOM 4059 N N . GLU B 1 122 ? -18.047 8.602 -7.344 1 90.44 122 GLU B N 1
ATOM 4060 C CA . GLU B 1 122 ? -19.016 9.375 -6.562 1 90.44 122 GLU B CA 1
ATOM 4061 C C . GLU B 1 122 ? -19.781 10.352 -7.449 1 90.44 122 GLU B C 1
ATOM 4063 O O . GLU B 1 122 ? -19.188 11.008 -8.312 1 90.44 122 GLU B O 1
ATOM 4068 N N . SER B 1 123 ? -21.031 10.344 -7.367 1 88.38 123 SER B N 1
ATOM 4069 C CA . SER B 1 123 ? -21.891 11.312 -8.039 1 88.38 123 SER B CA 1
ATOM 4070 C C . SER B 1 123 ? -22.688 12.133 -7.027 1 88.38 123 SER B C 1
ATOM 4072 O O . SER B 1 123 ? -23.141 11.609 -6.008 1 88.38 123 SER B O 1
ATOM 4074 N N . MET B 1 124 ? -22.719 13.43 -7.348 1 84.62 124 MET B N 1
ATOM 4075 C CA . MET B 1 124 ? -23.484 14.32 -6.48 1 84.62 124 MET B CA 1
ATOM 4076 C C . MET B 1 124 ? -24.844 14.625 -7.078 1 84.62 124 MET B C 1
ATOM 4078 O O . MET B 1 124 ? -24.953 15.023 -8.242 1 84.62 124 MET B O 1
ATOM 4082 N N . GLY B 1 125 ? -25.891 14.156 -6.395 1 77.06 125 GLY B N 1
ATOM 4083 C CA . GLY B 1 125 ? -27.25 14.453 -6.82 1 77.06 125 GLY B CA 1
ATOM 4084 C C . GLY B 1 125 ? -28.047 15.195 -5.77 1 77.06 125 GLY B C 1
ATOM 4085 O O . GLY B 1 125 ? -27.516 15.609 -4.742 1 77.06 125 GLY B O 1
ATOM 4086 N N . PRO B 1 126 ? -29.266 15.43 -6.066 1 78 126 PRO B N 1
ATOM 4087 C CA . PRO B 1 126 ? -30.141 16.172 -5.152 1 78 126 PRO B CA 1
ATOM 4088 C C . PRO B 1 126 ? -30.281 15.492 -3.795 1 78 126 PRO B C 1
ATOM 4090 O O . PRO B 1 126 ? -30.516 16.156 -2.785 1 78 126 PRO B O 1
ATOM 4093 N N . ARG B 1 127 ? -30.172 14.25 -3.818 1 79.31 127 ARG B N 1
ATOM 4094 C CA . ARG B 1 127 ? -30.344 13.508 -2.576 1 79.31 127 ARG B CA 1
ATOM 4095 C C . ARG B 1 127 ? -29 13.258 -1.897 1 79.31 127 ARG B C 1
ATOM 4097 O O . ARG B 1 127 ? -28.906 12.469 -0.956 1 79.31 127 ARG B O 1
ATOM 4104 N N . GLY B 1 128 ? -27.969 13.906 -2.387 1 83.31 128 GLY B N 1
ATOM 4105 C CA . GLY B 1 128 ? -26.641 13.734 -1.812 1 83.31 128 GLY B CA 1
ATOM 4106 C C . GLY B 1 128 ? -25.75 12.828 -2.643 1 83.31 128 GLY B C 1
ATOM 4107 O O . GLY B 1 128 ? -26.047 12.555 -3.807 1 83.31 128 GLY B O 1
ATOM 4108 N N . PRO B 1 129 ? -24.672 12.445 -1.963 1 90.12 129 PRO B N 1
ATOM 4109 C CA . PRO B 1 129 ? -23.719 11.641 -2.729 1 90.12 129 PRO B CA 1
ATOM 4110 C C . PRO B 1 129 ? -24.219 10.219 -2.988 1 90.12 129 PRO B C 1
ATOM 4112 O O . PRO B 1 129 ? -24.891 9.633 -2.143 1 90.12 129 PRO B O 1
ATOM 4115 N N . SER B 1 130 ? -23.938 9.695 -4.094 1 94.75 130 SER B N 1
ATOM 4116 C CA . SER B 1 130 ? -24.172 8.312 -4.477 1 94.75 130 SER B CA 1
ATOM 4117 C C . SER B 1 130 ? -22.938 7.688 -5.121 1 94.75 130 SER B C 1
ATOM 4119 O O . SER B 1 130 ? -22.047 8.398 -5.562 1 94.75 130 SER B O 1
ATOM 4121 N N . PHE B 1 131 ? -22.922 6.391 -5.109 1 95.19 131 PHE B N 1
ATOM 4122 C CA . PHE B 1 131 ? -21.734 5.695 -5.562 1 95.19 131 PHE B CA 1
ATOM 4123 C C . PHE B 1 131 ? -22.094 4.582 -6.543 1 95.19 131 PHE B C 1
ATOM 4125 O O . PHE B 1 131 ? -23.141 3.961 -6.422 1 95.19 131 PHE B O 1
ATOM 4132 N N . SER B 1 132 ? -21.234 4.379 -7.477 1 94.75 132 SER B N 1
ATOM 4133 C CA . SER B 1 132 ? -21.297 3.242 -8.391 1 94.75 132 SER B CA 1
ATOM 4134 C C . SER B 1 132 ? -19.922 2.643 -8.633 1 94.75 132 SER B C 1
ATOM 4136 O O . SER B 1 132 ? -18.906 3.307 -8.414 1 94.75 132 SER B O 1
ATOM 4138 N N . LEU B 1 133 ? -19.953 1.389 -9.055 1 92.06 133 LEU B N 1
ATOM 4139 C CA . LEU B 1 133 ? -18.688 0.682 -9.266 1 92.06 133 LEU B CA 1
ATOM 4140 C C . LEU B 1 133 ? -18.062 1.077 -10.594 1 92.06 133 LEU B C 1
ATOM 4142 O O . LEU B 1 133 ? -18.766 1.274 -11.586 1 92.06 133 LEU B O 1
ATOM 4146 N N . THR B 1 134 ? -16.766 1.261 -10.547 1 83.5 134 THR B N 1
ATOM 4147 C CA . THR B 1 134 ? -16 1.31 -11.781 1 83.5 134 THR B CA 1
ATOM 4148 C C . THR B 1 134 ? -15.625 -0.096 -12.242 1 83.5 134 THR B C 1
ATOM 4150 O O . THR B 1 134 ? -15.977 -1.082 -11.594 1 83.5 134 THR B O 1
ATOM 4153 N N . SER B 1 135 ? -14.891 -0.209 -13.344 1 80 135 SER B N 1
ATOM 4154 C CA . SER B 1 135 ? -14.414 -1.5 -13.828 1 80 135 SER B CA 1
ATOM 4155 C C . SER B 1 135 ? -13.438 -2.133 -12.836 1 80 135 SER B C 1
ATOM 4157 O O . SER B 1 135 ? -13.367 -3.359 -12.734 1 80 135 SER B O 1
ATOM 4159 N N . LEU B 1 136 ? -12.742 -1.305 -12.062 1 81.56 136 LEU B N 1
ATOM 4160 C CA . LEU B 1 136 ? -11.766 -1.808 -11.102 1 81.56 136 LEU B CA 1
ATOM 4161 C C . LEU B 1 136 ? -12.461 -2.309 -9.836 1 81.56 136 LEU B C 1
ATOM 4163 O O . LEU B 1 136 ? -11.898 -3.121 -9.094 1 81.56 136 LEU B O 1
ATOM 4167 N N . GLY B 1 137 ? -13.695 -1.757 -9.633 1 87.94 137 GLY B N 1
ATOM 4168 C CA . GLY B 1 137 ? -14.445 -2.17 -8.461 1 87.94 137 GLY B CA 1
ATOM 4169 C C . GLY B 1 137 ? -15.281 -3.412 -8.695 1 87.94 137 GLY B C 1
ATOM 4170 O O . GLY B 1 137 ? -15.578 -4.156 -7.758 1 87.94 137 GLY B O 1
ATOM 4171 N N . LYS B 1 138 ? -15.625 -3.76 -9.867 1 88.5 138 LYS B N 1
ATOM 4172 C CA . LYS B 1 138 ? -16.562 -4.812 -10.25 1 88.5 138 LYS B CA 1
ATOM 4173 C C . LYS B 1 138 ? -16.078 -6.18 -9.766 1 88.5 138 LYS B C 1
ATOM 4175 O O . LYS B 1 138 ? -16.875 -7.016 -9.352 1 88.5 138 LYS B O 1
ATOM 4180 N N . PRO B 1 139 ? -14.742 -6.438 -9.781 1 86.19 139 PRO B N 1
ATOM 4181 C CA . PRO B 1 139 ? -14.289 -7.762 -9.352 1 86.19 139 PRO B CA 1
ATOM 4182 C C . PRO B 1 139 ? -14.672 -8.078 -7.906 1 86.19 139 PRO B C 1
ATOM 4184 O O . PRO B 1 139 ? -14.859 -9.242 -7.555 1 86.19 139 PRO B O 1
ATOM 4187 N N . TYR B 1 140 ? -14.914 -7.113 -7.121 1 92 140 TYR B N 1
ATOM 4188 C CA . TYR B 1 140 ? -15.188 -7.328 -5.703 1 92 140 TYR B CA 1
ATOM 4189 C C . TYR B 1 140 ? -16.641 -7.734 -5.484 1 92 140 TYR B C 1
ATOM 4191 O O . TYR B 1 140 ? -17.031 -8.094 -4.371 1 92 140 TYR B O 1
ATOM 4199 N N . LEU B 1 141 ? -17.422 -7.695 -6.566 1 93.38 141 LEU B N 1
ATOM 4200 C CA . LEU B 1 141 ? -18.75 -8.289 -6.492 1 93.38 141 LEU B CA 1
ATOM 4201 C C . LEU B 1 141 ? -18.656 -9.797 -6.281 1 93.38 141 LEU B C 1
ATOM 4203 O O . LEU B 1 141 ? -19.578 -10.398 -5.707 1 93.38 141 LEU B O 1
ATOM 4207 N N . HIS B 1 142 ? -17.594 -10.344 -6.715 1 90.38 142 HIS B N 1
ATOM 4208 C CA . HIS B 1 142 ? -17.391 -11.781 -6.559 1 90.38 142 HIS B CA 1
ATOM 4209 C C . HIS B 1 142 ? -16.797 -12.109 -5.191 1 90.38 142 HIS B C 1
ATOM 4211 O O . HIS B 1 142 ? -15.773 -11.547 -4.805 1 90.38 142 HIS B O 1
ATOM 4217 N N . PRO B 1 143 ? -17.281 -13.07 -4.453 1 91.94 143 PRO B N 1
ATOM 4218 C CA . PRO B 1 143 ? -16.828 -13.375 -3.096 1 91.94 143 PRO B CA 1
ATOM 4219 C C . PRO B 1 143 ? -15.391 -13.875 -3.059 1 91.94 143 PRO B C 1
ATOM 4221 O O . PRO B 1 143 ? -14.672 -13.625 -2.088 1 91.94 143 PRO B O 1
ATOM 4224 N N . ASP B 1 144 ? -14.945 -14.555 -4.07 1 88 144 ASP B N 1
ATOM 4225 C CA . ASP B 1 144 ? -13.586 -15.07 -4.09 1 88 144 ASP B CA 1
ATOM 4226 C C . ASP B 1 144 ? -12.562 -13.938 -4.148 1 88 144 ASP B C 1
ATOM 4228 O O . ASP B 1 144 ? -11.477 -14.039 -3.572 1 88 144 ASP B O 1
ATOM 4232 N N . HIS B 1 145 ? -12.938 -12.906 -4.887 1 89.5 145 HIS B N 1
ATOM 4233 C CA . HIS B 1 145 ? -12.047 -11.75 -4.949 1 89.5 145 HIS B CA 1
ATOM 4234 C C . HIS B 1 145 ? -11.961 -11.047 -3.598 1 89.5 145 HIS B C 1
ATOM 4236 O O . HIS B 1 145 ? -10.891 -10.594 -3.195 1 89.5 145 HIS B O 1
ATOM 4242 N N . ARG B 1 146 ? -13.062 -10.992 -2.879 1 93.94 146 ARG B N 1
ATOM 4243 C CA . ARG B 1 146 ? -13.078 -10.43 -1.532 1 93.94 146 ARG B CA 1
ATOM 4244 C C . ARG B 1 146 ? -12.297 -11.312 -0.561 1 93.94 146 ARG B C 1
ATOM 4246 O O . ARG B 1 146 ? -11.625 -10.805 0.337 1 93.94 146 ARG B O 1
ATOM 4253 N N . ALA B 1 147 ? -12.414 -12.609 -0.776 1 93.12 147 ALA B N 1
ATOM 4254 C CA . ALA B 1 147 ? -11.656 -13.547 0.045 1 93.12 147 ALA B CA 1
ATOM 4255 C C . ALA B 1 147 ? -10.148 -13.344 -0.132 1 93.12 147 ALA B C 1
ATOM 4257 O O . ALA B 1 147 ? -9.383 -13.469 0.825 1 93.12 147 ALA B O 1
ATOM 4258 N N . PHE B 1 148 ? -9.781 -13.062 -1.335 1 92.12 148 PHE B N 1
ATOM 4259 C CA . PHE B 1 148 ? -8.367 -12.812 -1.601 1 92.12 148 PHE B CA 1
ATOM 4260 C C . PHE B 1 148 ? -7.883 -11.586 -0.837 1 92.12 148 PHE B C 1
ATOM 4262 O O . PHE B 1 148 ? -6.824 -11.617 -0.204 1 92.12 148 PHE B O 1
ATOM 4269 N N . ASN B 1 149 ? -8.641 -10.484 -0.924 1 94.75 149 ASN B N 1
ATOM 4270 C CA . ASN B 1 149 ? -8.297 -9.297 -0.144 1 94.75 149 ASN B CA 1
ATOM 4271 C C . ASN B 1 149 ? -8.18 -9.617 1.343 1 94.75 149 ASN B C 1
ATOM 4273 O O . ASN B 1 149 ? -7.219 -9.211 1.997 1 94.75 149 ASN B O 1
ATOM 4277 N N . ASN B 1 150 ? -9.148 -10.336 1.838 1 96.19 150 ASN B N 1
ATOM 4278 C CA . ASN B 1 150 ? -9.203 -10.703 3.248 1 96.19 150 ASN B CA 1
ATOM 4279 C C . ASN B 1 150 ? -7.977 -11.516 3.658 1 96.19 150 ASN B C 1
ATOM 4281 O O . ASN B 1 150 ? -7.336 -11.219 4.664 1 96.19 150 ASN B O 1
ATOM 4285 N N . PHE B 1 151 ? -7.613 -12.445 2.9 1 92.81 151 PHE B N 1
ATOM 4286 C CA . PHE B 1 151 ? -6.48 -13.32 3.162 1 92.81 151 PHE B CA 1
ATOM 4287 C C . PHE B 1 151 ? -5.176 -12.531 3.197 1 92.81 151 PHE B C 1
ATOM 4289 O O . PHE B 1 151 ? -4.402 -12.641 4.148 1 92.81 151 PHE B O 1
ATOM 4296 N N . VAL B 1 152 ? -4.973 -11.742 2.143 1 93.75 152 VAL B N 1
ATOM 4297 C CA . VAL B 1 152 ? -3.73 -10.977 2.047 1 93.75 152 VAL B CA 1
ATOM 4298 C C . VAL B 1 152 ? -3.66 -9.961 3.184 1 93.75 152 VAL B C 1
ATOM 4300 O O . VAL B 1 152 ? -2.629 -9.836 3.848 1 93.75 152 VAL B O 1
ATOM 4303 N N . PHE B 1 153 ? -4.785 -9.352 3.455 1 94.75 153 PHE B N 1
ATOM 4304 C CA . PHE B 1 153 ? -4.867 -8.289 4.449 1 94.75 153 PHE B CA 1
ATOM 4305 C C . PHE B 1 153 ? -4.594 -8.836 5.848 1 94.75 153 PHE B C 1
ATOM 4307 O O . PHE B 1 153 ? -3.773 -8.281 6.582 1 94.75 153 PHE B O 1
ATOM 4314 N N . PHE B 1 154 ? -5.156 -9.883 6.211 1 92.31 154 PHE B N 1
ATOM 4315 C CA . PHE B 1 154 ? -5.102 -10.344 7.594 1 92.31 154 PHE B CA 1
ATOM 4316 C C . PHE B 1 154 ? -3.93 -11.305 7.801 1 92.31 154 PHE B C 1
ATOM 4318 O O . PHE B 1 154 ? -3.355 -11.359 8.891 1 92.31 154 PHE B O 1
ATOM 4325 N N . ASP B 1 155 ? -3.568 -12.039 6.82 1 90.69 155 ASP B N 1
ATOM 4326 C CA . ASP B 1 155 ? -2.645 -13.141 7.07 1 90.69 155 ASP B CA 1
ATOM 4327 C C . ASP B 1 155 ? -1.268 -12.852 6.477 1 90.69 155 ASP B C 1
ATOM 4329 O O . ASP B 1 155 ? -0.245 -13.203 7.066 1 90.69 155 ASP B O 1
ATOM 4333 N N . LEU B 1 156 ? -1.209 -12.188 5.348 1 92.44 156 LEU B N 1
ATOM 4334 C CA . LEU B 1 156 ? 0.075 -12.039 4.668 1 92.44 156 LEU B CA 1
ATOM 4335 C C . LEU B 1 156 ? 0.746 -10.727 5.051 1 92.44 156 LEU B C 1
ATOM 4337 O O . LEU B 1 156 ? 1.943 -10.695 5.344 1 92.44 156 LEU B O 1
ATOM 4341 N N . ILE B 1 157 ? -0.009 -9.609 5.051 1 94.31 157 ILE B N 1
ATOM 4342 C CA . ILE B 1 157 ? 0.577 -8.297 5.281 1 94.31 157 ILE B CA 1
ATOM 4343 C C . ILE B 1 157 ? 1.249 -8.258 6.652 1 94.31 157 ILE B C 1
ATOM 4345 O O . ILE B 1 157 ? 2.396 -7.828 6.777 1 94.31 157 ILE B O 1
ATOM 4349 N N . PRO B 1 158 ? 0.621 -8.82 7.734 1 92.81 158 PRO B N 1
ATOM 4350 C CA . PRO B 1 158 ? 1.313 -8.82 9.023 1 92.81 158 PRO B CA 1
ATOM 4351 C C . PRO B 1 158 ? 2.639 -9.57 8.984 1 92.81 158 PRO B C 1
ATOM 4353 O O . PRO B 1 158 ? 3.6 -9.18 9.656 1 92.81 158 PRO B O 1
ATOM 4356 N N . SER B 1 159 ? 2.705 -10.648 8.242 1 93.25 159 SER B N 1
ATOM 4357 C CA . SER B 1 159 ? 3.939 -11.414 8.133 1 93.25 159 SER B CA 1
ATOM 4358 C C . SER B 1 159 ? 5.008 -10.641 7.371 1 93.25 159 SER B C 1
ATOM 4360 O O . SER B 1 159 ? 6.199 -10.766 7.668 1 93.25 159 SER B O 1
ATOM 4362 N N . ILE B 1 160 ? 4.609 -9.859 6.402 1 94.88 160 ILE B N 1
ATOM 4363 C CA . ILE B 1 160 ? 5.527 -9 5.66 1 94.88 160 ILE B CA 1
ATOM 4364 C C . ILE B 1 160 ? 6.062 -7.902 6.574 1 94.88 160 ILE B C 1
ATOM 4366 O O . ILE B 1 160 ? 7.258 -7.598 6.547 1 94.88 160 ILE B O 1
ATOM 4370 N N . MET B 1 161 ? 5.211 -7.383 7.375 1 94.5 161 MET B N 1
ATOM 4371 C CA . MET B 1 161 ? 5.59 -6.305 8.289 1 94.5 161 MET B CA 1
ATOM 4372 C C . MET B 1 161 ? 6.566 -6.805 9.344 1 94.5 161 MET B C 1
ATOM 4374 O O . MET B 1 161 ? 7.281 -6.012 9.961 1 94.5 161 MET B O 1
ATOM 4378 N N . ALA B 1 162 ? 6.695 -8.102 9.539 1 92.75 162 ALA B N 1
ATOM 4379 C CA . ALA B 1 162 ? 7.605 -8.695 10.516 1 92.75 162 ALA B CA 1
ATOM 4380 C C . ALA B 1 162 ? 9 -8.867 9.922 1 92.75 162 ALA B C 1
ATOM 4382 O O . ALA B 1 162 ? 9.961 -9.125 10.656 1 92.75 162 ALA B O 1
ATOM 4383 N N . MET B 1 163 ? 9.195 -8.633 8.656 1 94.38 163 MET B N 1
ATOM 4384 C CA . MET B 1 163 ? 10.43 -8.945 7.945 1 94.38 163 MET B CA 1
ATOM 4385 C C . MET B 1 163 ? 11.609 -8.164 8.516 1 94.38 163 MET B C 1
ATOM 4387 O O . MET B 1 163 ? 12.664 -8.742 8.789 1 94.38 163 MET B O 1
ATOM 4391 N N . PRO B 1 164 ? 11.445 -6.805 8.711 1 94.81 164 PRO B N 1
ATOM 4392 C CA . PRO B 1 164 ? 12.617 -6.07 9.18 1 94.81 164 PRO B CA 1
ATOM 4393 C C . PRO B 1 164 ? 13.156 -6.609 10.508 1 94.81 164 PRO B C 1
ATOM 4395 O O . PRO B 1 164 ? 14.367 -6.781 10.656 1 94.81 164 PRO B O 1
ATOM 4398 N N . LYS B 1 165 ? 12.297 -6.918 11.406 1 91.31 165 LYS B N 1
ATOM 4399 C CA . LYS B 1 165 ? 12.719 -7.445 12.703 1 91.31 165 LYS B CA 1
ATOM 4400 C C . LYS B 1 165 ? 13.336 -8.836 12.562 1 91.31 165 LYS B C 1
ATOM 4402 O O . LYS B 1 165 ? 14.391 -9.117 13.141 1 91.31 165 LYS B O 1
ATOM 4407 N N . THR B 1 166 ? 12.711 -9.703 11.812 1 90.81 166 THR B N 1
ATOM 4408 C CA . THR B 1 166 ? 13.156 -11.078 11.648 1 90.81 166 THR B CA 1
ATOM 4409 C C . THR B 1 166 ? 14.516 -11.125 10.945 1 90.81 166 THR B C 1
ATOM 4411 O O . THR B 1 166 ? 15.406 -11.859 11.359 1 90.81 166 THR B O 1
ATOM 4414 N N . LEU B 1 167 ? 14.664 -10.305 9.922 1 93.31 167 LEU B N 1
ATOM 4415 C CA . LEU B 1 167 ? 15.914 -10.281 9.172 1 93.31 167 LEU B CA 1
ATOM 4416 C C . LEU B 1 167 ? 17.047 -9.719 10.016 1 93.31 167 LEU B C 1
ATOM 4418 O O . LEU B 1 167 ? 18.172 -10.234 9.992 1 93.31 167 LEU B O 1
ATOM 4422 N N . ALA B 1 168 ? 16.75 -8.695 10.758 1 93.38 168 ALA B N 1
ATOM 4423 C CA . ALA B 1 168 ? 17.766 -8.102 11.625 1 93.38 168 ALA B CA 1
ATOM 4424 C C . ALA B 1 168 ? 18.25 -9.109 12.664 1 93.38 168 ALA B C 1
ATOM 4426 O O . ALA B 1 168 ? 19.453 -9.227 12.922 1 93.38 168 ALA B O 1
ATOM 4427 N N . GLU B 1 169 ? 17.359 -9.805 13.227 1 91 169 GLU B N 1
ATOM 4428 C CA . GLU B 1 169 ? 17.688 -10.797 14.258 1 91 169 GLU B CA 1
ATOM 4429 C C . GLU B 1 169 ? 18.531 -11.93 13.688 1 91 169 GLU B C 1
ATOM 4431 O O . GLU B 1 169 ? 19.312 -12.547 14.406 1 91 169 GLU B O 1
ATOM 4436 N N . LYS B 1 170 ? 18.453 -12.102 12.438 1 90.81 170 LYS B N 1
ATOM 4437 C CA . LYS B 1 170 ? 19.141 -13.227 11.812 1 90.81 170 LYS B CA 1
ATOM 4438 C C . LYS B 1 170 ? 20.328 -12.75 10.969 1 90.81 170 LYS B C 1
ATOM 4440 O O . LYS B 1 170 ? 20.812 -13.492 10.109 1 90.81 170 LYS B O 1
ATOM 4445 N N . GLY B 1 171 ? 20.641 -11.523 11.164 1 93.25 171 GLY B N 1
ATOM 4446 C CA . GLY B 1 171 ? 21.797 -10.969 10.477 1 93.25 171 GLY B CA 1
ATOM 4447 C C . GLY B 1 171 ? 21.609 -10.906 8.969 1 93.25 171 GLY B C 1
ATOM 4448 O O . GLY B 1 171 ? 22.578 -11.078 8.219 1 93.25 171 GLY B O 1
ATOM 4449 N N . TYR B 1 172 ? 20.297 -10.82 8.531 1 94.75 172 TYR B N 1
ATOM 4450 C CA . TYR B 1 172 ? 19.922 -10.656 7.129 1 94.75 172 TYR B CA 1
ATOM 4451 C C . TYR B 1 172 ? 20.391 -11.844 6.293 1 94.75 172 TYR B C 1
ATOM 4453 O O . TYR B 1 172 ? 20.875 -11.672 5.176 1 94.75 172 TYR B O 1
ATOM 4461 N N . LYS B 1 173 ? 20.266 -12.93 6.969 1 91.69 173 LYS B N 1
ATOM 4462 C CA . LYS B 1 173 ? 20.375 -14.203 6.266 1 91.69 173 LYS B CA 1
ATOM 4463 C C . LYS B 1 173 ? 19 -14.719 5.844 1 91.69 173 LYS B C 1
ATOM 4465 O O . LYS B 1 173 ? 18.016 -14.531 6.562 1 91.69 173 LYS B O 1
ATOM 4470 N N . ALA B 1 174 ? 18.922 -15.336 4.652 1 86 174 ALA B N 1
ATOM 4471 C CA . ALA B 1 174 ? 17.641 -15.789 4.109 1 86 174 ALA B CA 1
ATOM 4472 C C . ALA B 1 174 ? 16.969 -16.781 5.043 1 86 174 ALA B C 1
ATOM 4474 O O . ALA B 1 174 ? 17.609 -17.734 5.504 1 86 174 ALA B O 1
ATOM 4475 N N . PRO B 1 175 ? 15.695 -16.531 5.297 1 82.31 175 PRO B N 1
ATOM 4476 C CA . PRO B 1 175 ? 14.977 -17.438 6.188 1 82.31 175 PRO B CA 1
ATOM 4477 C C . PRO B 1 175 ? 14.664 -18.781 5.531 1 82.31 175 PRO B C 1
ATOM 4479 O O . PRO B 1 175 ? 14.398 -18.844 4.328 1 82.31 175 PRO B O 1
ATOM 4482 N N . THR B 1 176 ? 14.812 -19.781 6.312 1 77.88 176 THR B N 1
ATOM 4483 C CA . THR B 1 176 ? 14.391 -21.109 5.922 1 77.88 176 THR B CA 1
ATOM 4484 C C . THR B 1 176 ? 13.383 -21.688 6.926 1 77.88 176 THR B C 1
ATOM 4486 O O . THR B 1 176 ? 13.164 -21.094 7.984 1 77.88 176 THR B O 1
ATOM 4489 N N . LYS B 1 177 ? 12.773 -22.75 6.57 1 74.5 177 LYS B N 1
ATOM 4490 C CA . LYS B 1 177 ? 11.859 -23.406 7.496 1 74.5 177 LYS B CA 1
ATOM 4491 C C . LYS B 1 177 ? 12.57 -23.812 8.781 1 74.5 177 LYS B C 1
ATOM 4493 O O . LYS B 1 177 ? 11.969 -23.812 9.859 1 74.5 177 LYS B O 1
ATOM 4498 N N . GLU B 1 178 ? 13.789 -24.109 8.703 1 74 178 GLU B N 1
ATOM 4499 C CA . GLU B 1 178 ? 14.586 -24.547 9.852 1 74 178 GLU B CA 1
ATOM 4500 C C . GLU B 1 178 ? 14.977 -23.359 10.727 1 74 178 GLU B C 1
ATOM 4502 O O . GLU B 1 178 ? 14.953 -23.453 11.953 1 74 178 GLU B O 1
ATOM 4507 N N . THR B 1 179 ? 15.289 -22.297 10.133 1 79.56 179 THR B N 1
ATOM 4508 C CA . THR B 1 179 ? 15.812 -21.156 10.898 1 79.56 179 THR B CA 1
ATOM 4509 C C . THR B 1 179 ? 14.68 -20.25 11.359 1 79.56 179 THR B C 1
ATOM 4511 O O . THR B 1 179 ? 14.844 -19.469 12.297 1 79.56 179 THR B O 1
ATOM 4514 N N . GLY B 1 180 ? 13.531 -20.422 10.703 1 80.81 180 GLY B N 1
ATOM 4515 C CA . GLY B 1 180 ? 12.383 -19.609 11.07 1 80.81 180 GLY B CA 1
ATOM 4516 C C . GLY B 1 180 ? 12.07 -18.531 10.047 1 80.81 180 GLY B C 1
ATOM 4517 O O . GLY B 1 180 ? 12.969 -17.828 9.578 1 80.81 180 GLY B O 1
ATOM 4518 N N . THR B 1 181 ? 10.797 -18.453 9.672 1 86.06 181 THR B N 1
ATOM 4519 C CA . THR B 1 181 ? 10.328 -17.5 8.664 1 86.06 181 THR B CA 1
ATOM 4520 C C . THR B 1 181 ? 9.625 -16.312 9.336 1 86.06 181 THR B C 1
ATOM 4522 O O . THR B 1 181 ? 9.242 -16.391 10.5 1 86.06 181 THR B O 1
ATOM 4525 N N . PRO B 1 182 ? 9.531 -15.203 8.625 1 85.69 182 PRO B N 1
ATOM 4526 C CA . PRO B 1 182 ? 8.758 -14.078 9.164 1 85.69 182 PRO B CA 1
ATOM 4527 C C . PRO B 1 182 ? 7.324 -14.469 9.516 1 85.69 182 PRO B C 1
ATOM 4529 O O . PRO B 1 182 ? 6.746 -13.922 10.461 1 85.69 182 PRO B O 1
ATOM 4532 N N . PHE B 1 183 ? 6.773 -15.391 8.82 1 88.88 183 PHE B N 1
ATOM 4533 C CA . PHE B 1 183 ? 5.426 -15.836 9.156 1 88.88 183 PHE B CA 1
ATOM 4534 C C . PHE B 1 183 ? 5.406 -16.516 10.531 1 88.88 183 PHE B C 1
ATOM 4536 O O . PHE B 1 183 ? 4.512 -16.266 11.336 1 88.88 183 PHE B O 1
ATOM 4543 N N . LYS B 1 184 ? 6.348 -17.375 10.742 1 85.69 184 LYS B N 1
ATOM 4544 C CA . LYS B 1 184 ? 6.441 -18.031 12.047 1 85.69 184 LYS B CA 1
ATOM 4545 C C . LYS B 1 184 ? 6.629 -17 13.164 1 85.69 184 LYS B C 1
ATOM 4547 O O . LYS B 1 184 ? 6.09 -17.172 14.258 1 85.69 184 LYS B O 1
ATOM 4552 N N . TRP B 1 185 ? 7.371 -16.062 12.93 1 80.94 185 TRP B N 1
ATOM 4553 C CA . TRP B 1 185 ? 7.566 -15 13.898 1 80.94 185 TRP B CA 1
ATOM 4554 C C . TRP B 1 185 ? 6.254 -14.281 14.203 1 80.94 185 TRP B C 1
ATOM 4556 O O . TRP B 1 185 ? 5.953 -13.984 15.359 1 80.94 185 TRP B O 1
ATOM 4566 N N . ALA B 1 186 ? 5.527 -14.023 13.156 1 80.94 186 ALA B N 1
ATOM 4567 C CA . ALA B 1 186 ? 4.289 -13.266 13.297 1 80.94 186 ALA B CA 1
ATOM 4568 C C . ALA B 1 186 ? 3.193 -14.117 13.938 1 80.94 186 ALA B C 1
ATOM 4570 O O . ALA B 1 186 ? 2.391 -13.617 14.727 1 80.94 186 ALA B O 1
ATOM 4571 N N . TYR B 1 187 ? 3.186 -15.445 13.633 1 85.94 187 TYR B N 1
ATOM 4572 C CA . TYR B 1 187 ? 2.021 -16.25 14 1 85.94 187 TYR B CA 1
ATOM 4573 C C . TYR B 1 187 ? 2.42 -17.391 14.922 1 85.94 187 TYR B C 1
ATOM 4575 O O . TYR B 1 187 ? 1.559 -18.109 15.438 1 85.94 187 TYR B O 1
ATOM 4583 N N . GLY B 1 188 ? 3.678 -17.594 15.086 1 84.38 188 GLY B N 1
ATOM 4584 C CA . GLY B 1 188 ? 4.168 -18.641 15.977 1 84.38 188 GLY B CA 1
ATOM 4585 C C . GLY B 1 188 ? 4.363 -19.969 15.281 1 84.38 188 GLY B C 1
ATOM 4586 O O . GLY B 1 188 ? 4.992 -20.875 15.828 1 84.38 188 GLY B O 1
ATOM 4587 N N . GLU B 1 189 ? 3.752 -20.109 14.102 1 85.75 189 GLU B N 1
ATOM 4588 C CA . GLU B 1 189 ? 3.855 -21.328 13.297 1 85.75 189 GLU B CA 1
ATOM 4589 C C . GLU B 1 189 ? 4.023 -20.984 11.812 1 85.75 189 GLU B C 1
ATOM 4591 O O . GLU B 1 189 ? 3.754 -19.859 11.391 1 85.75 189 GLU B O 1
ATOM 4596 N N . GLU B 1 190 ? 4.508 -22 11.078 1 83.56 190 GLU B N 1
ATOM 4597 C CA . GLU B 1 190 ? 4.594 -21.828 9.633 1 83.56 190 GLU B CA 1
ATOM 4598 C C . GLU B 1 190 ? 3.205 -21.797 8.992 1 83.56 190 GLU B C 1
ATOM 4600 O O . GLU B 1 190 ? 2.26 -22.375 9.523 1 83.56 190 GLU B O 1
ATOM 4605 N N . LEU B 1 191 ? 3.082 -21.156 7.832 1 82.94 191 LEU B N 1
ATOM 4606 C CA . LEU B 1 191 ? 1.794 -20.844 7.219 1 82.94 191 LEU B CA 1
ATOM 4607 C C . LEU B 1 191 ? 0.964 -22.109 7.043 1 82.94 191 LEU B C 1
ATOM 4609 O O . LEU B 1 191 ? -0.183 -22.172 7.492 1 82.94 191 LEU B O 1
ATOM 4613 N N . TRP B 1 192 ? 1.581 -23.094 6.449 1 77.25 192 TRP B N 1
ATOM 4614 C CA . TRP B 1 192 ? 0.81 -24.281 6.105 1 77.25 192 TRP B CA 1
ATOM 4615 C C . TRP B 1 192 ? 0.357 -25.031 7.359 1 77.25 192 TRP B C 1
ATOM 4617 O O . TRP B 1 192 ? -0.752 -25.562 7.402 1 77.25 192 TRP B O 1
ATOM 4627 N N . THR B 1 193 ? 1.223 -25.109 8.336 1 78.56 193 THR B N 1
ATOM 4628 C CA . THR B 1 193 ? 0.856 -25.688 9.633 1 78.56 193 THR B CA 1
ATOM 4629 C C . THR B 1 193 ? -0.245 -24.875 10.297 1 78.56 193 THR B C 1
ATOM 4631 O O . THR B 1 193 ? -1.211 -25.422 10.82 1 78.56 193 THR B O 1
ATOM 4634 N N . TRP B 1 194 ? -0.022 -23.609 10.219 1 84.44 194 TRP B N 1
ATOM 4635 C CA . TRP B 1 194 ? -0.997 -22.688 10.812 1 84.44 194 TRP B CA 1
ATOM 4636 C C . TRP B 1 194 ? -2.359 -22.844 10.141 1 84.44 194 TRP B C 1
ATOM 4638 O O . TRP B 1 194 ? -3.391 -22.875 10.82 1 84.44 194 TRP B O 1
ATOM 4648 N N . LEU B 1 195 ? -2.443 -22.953 8.867 1 83.06 195 LEU B N 1
ATOM 4649 C CA . LEU B 1 195 ? -3.689 -23.109 8.125 1 83.06 195 LEU B CA 1
ATOM 4650 C C . LEU B 1 195 ? -4.371 -24.438 8.477 1 83.06 195 LEU B C 1
ATOM 4652 O O . LEU B 1 195 ? -5.602 -24.516 8.461 1 83.06 195 LEU B O 1
ATOM 4656 N N . GLY B 1 196 ? -3.578 -25.453 8.781 1 76.62 196 GLY B N 1
ATOM 4657 C CA . GLY B 1 196 ? -4.141 -26.719 9.219 1 76.62 196 GLY B CA 1
ATOM 4658 C C . GLY B 1 196 ? -4.98 -26.609 10.477 1 76.62 196 GLY B C 1
ATOM 4659 O O . GLY B 1 196 ? -5.992 -27.297 10.617 1 76.62 196 GLY B O 1
ATOM 4660 N N . SER B 1 197 ? -4.578 -25.734 11.297 1 83.69 197 SER B N 1
ATOM 4661 C CA . SER B 1 197 ? -5.285 -25.547 12.562 1 83.69 197 SER B CA 1
ATOM 4662 C C . SER B 1 197 ? -6.34 -24.453 12.445 1 83.69 197 SER B C 1
ATOM 4664 O O . SER B 1 197 ? -7.07 -24.188 13.398 1 83.69 197 SER B O 1
ATOM 4666 N N . HIS B 1 198 ? -6.457 -23.859 11.344 1 88.06 198 HIS B N 1
ATOM 4667 C CA . HIS B 1 198 ? -7.426 -22.797 11.07 1 88.06 198 HIS B CA 1
ATOM 4668 C C . HIS B 1 198 ? -8.148 -23.047 9.75 1 88.06 198 HIS B C 1
ATOM 4670 O O . HIS B 1 198 ? -7.965 -22.297 8.789 1 88.06 198 HIS B O 1
ATOM 4676 N N . PRO B 1 199 ? -9.031 -23.969 9.766 1 83.81 199 PRO B N 1
ATOM 4677 C CA . PRO B 1 199 ? -9.664 -24.406 8.516 1 83.81 199 PRO B CA 1
ATOM 4678 C C . PRO B 1 199 ? -10.438 -23.281 7.82 1 83.81 199 PRO B C 1
ATOM 4680 O O . PRO B 1 199 ? -10.516 -23.25 6.59 1 83.81 199 PRO B O 1
ATOM 4683 N N . ASP B 1 200 ? -11.039 -22.375 8.633 1 88.12 200 ASP B N 1
ATOM 4684 C CA . ASP B 1 200 ? -11.758 -21.25 8.039 1 88.12 200 ASP B CA 1
ATOM 4685 C C . ASP B 1 200 ? -10.812 -20.375 7.215 1 88.12 200 ASP B C 1
ATOM 4687 O O . ASP B 1 200 ? -11.172 -19.922 6.125 1 88.12 200 ASP B O 1
ATOM 4691 N N . ARG B 1 201 ? -9.656 -20.203 7.719 1 89.19 201 ARG B N 1
ATOM 4692 C CA . ARG B 1 201 ? -8.648 -19.406 7.023 1 89.19 201 ARG B CA 1
ATOM 4693 C C . ARG B 1 201 ? -8.125 -20.141 5.793 1 89.19 201 ARG B C 1
ATOM 4695 O O . ARG B 1 201 ? -7.828 -19.516 4.77 1 89.19 201 ARG B O 1
ATOM 4702 N N . ALA B 1 202 ? -7.965 -21.422 5.922 1 83.25 202 ALA B N 1
ATOM 4703 C CA . ALA B 1 202 ? -7.535 -22.234 4.785 1 83.25 202 ALA B CA 1
ATOM 4704 C C . ALA B 1 202 ? -8.531 -22.125 3.631 1 83.25 202 ALA B C 1
ATOM 4706 O O . ALA B 1 202 ? -8.133 -21.969 2.475 1 83.25 202 ALA B O 1
ATOM 4707 N N . LEU B 1 203 ? -9.781 -22.203 3.99 1 82.81 203 LEU B N 1
ATOM 4708 C CA . LEU B 1 203 ? -10.828 -22.109 2.982 1 82.81 203 LEU B CA 1
ATOM 4709 C C . LEU B 1 203 ? -10.836 -20.734 2.328 1 82.81 203 LEU B C 1
ATOM 4711 O O . LEU B 1 203 ? -11.062 -20.625 1.122 1 82.81 203 LEU B O 1
ATOM 4715 N N . ASN B 1 204 ? -10.602 -19.766 3.139 1 87.94 204 ASN B N 1
ATOM 4716 C CA . ASN B 1 204 ? -10.531 -18.406 2.617 1 87.94 204 ASN B CA 1
ATOM 4717 C C . ASN B 1 204 ? -9.383 -18.25 1.629 1 87.94 204 ASN B C 1
ATOM 4719 O O . ASN B 1 204 ? -9.531 -17.594 0.597 1 87.94 204 ASN B O 1
ATOM 4723 N N . MET B 1 205 ? -8.273 -18.797 1.966 1 85.81 205 MET B N 1
ATOM 4724 C CA . MET B 1 205 ? -7.113 -18.719 1.078 1 85.81 205 MET B CA 1
ATOM 4725 C C . MET B 1 205 ? -7.41 -19.406 -0.254 1 85.81 205 MET B C 1
ATOM 4727 O O . MET B 1 205 ? -7.098 -18.859 -1.315 1 85.81 205 MET B O 1
ATOM 4731 N N . VAL B 1 206 ? -7.988 -20.547 -0.198 1 77.19 206 VAL B N 1
ATOM 4732 C CA . VAL B 1 206 ? -8.305 -21.297 -1.401 1 77.19 206 VAL B CA 1
ATOM 4733 C C . VAL B 1 206 ? -9.258 -20.5 -2.283 1 77.19 206 VAL B C 1
ATOM 4735 O O . VAL B 1 206 ? -9.055 -20.391 -3.496 1 77.19 206 VAL B O 1
ATOM 4738 N N . ALA B 1 207 ? -10.266 -19.953 -1.675 1 82.06 207 ALA B N 1
ATOM 4739 C CA . ALA B 1 207 ? -11.219 -19.125 -2.412 1 82.06 207 ALA B CA 1
ATOM 4740 C C . ALA B 1 207 ? -10.516 -17.953 -3.084 1 82.06 207 ALA B C 1
ATOM 4742 O O . ALA B 1 207 ? -10.75 -17.672 -4.258 1 82.06 207 ALA B O 1
ATOM 4743 N N . GLY B 1 208 ? -9.672 -17.328 -2.328 1 83.94 208 GLY B N 1
ATOM 4744 C CA . GLY B 1 208 ? -8.93 -16.188 -2.848 1 83.94 208 GLY B CA 1
ATOM 4745 C C . GLY B 1 208 ? -8.016 -16.562 -4.004 1 83.94 208 GLY B C 1
ATOM 4746 O O . GLY B 1 208 ? -7.973 -15.852 -5.016 1 83.94 208 GLY B O 1
ATOM 4747 N N . MET B 1 209 ? -7.348 -17.641 -3.859 1 76.44 209 MET B N 1
ATOM 4748 C CA . MET B 1 209 ? -6.375 -18.047 -4.867 1 76.44 209 MET B CA 1
ATOM 4749 C C . MET B 1 209 ? -7.078 -18.484 -6.152 1 76.44 209 MET B C 1
ATOM 4751 O O . MET B 1 209 ? -6.496 -18.422 -7.234 1 76.44 209 MET B O 1
ATOM 4755 N N . THR B 1 210 ? -8.273 -18.906 -6.035 1 71.31 210 THR B N 1
ATOM 4756 C CA . THR B 1 210 ? -9.062 -19.312 -7.191 1 71.31 210 THR B CA 1
ATOM 4757 C C . THR B 1 210 ? -9.469 -18.109 -8.031 1 71.31 210 THR B C 1
ATOM 4759 O O . THR B 1 210 ? -9.648 -18.234 -9.25 1 71.31 210 THR B O 1
ATOM 4762 N N . SER B 1 211 ? -9.602 -16.984 -7.426 1 70.44 211 SER B N 1
ATOM 4763 C CA . SER B 1 211 ? -10.047 -15.781 -8.117 1 70.44 211 SER B CA 1
ATOM 4764 C C . SER B 1 211 ? -8.977 -15.266 -9.078 1 70.44 211 SER B C 1
ATOM 4766 O O . SER B 1 211 ? -9.273 -14.5 -9.992 1 70.44 211 SER B O 1
ATOM 4768 N N . HIS B 1 212 ? -7.805 -15.656 -9.008 1 64.69 212 HIS B N 1
ATOM 4769 C CA . HIS B 1 212 ? -6.715 -15.078 -9.781 1 64.69 212 HIS B CA 1
ATOM 4770 C C . HIS B 1 212 ? -6.02 -16.125 -10.633 1 64.69 212 HIS B C 1
ATOM 4772 O O . HIS B 1 212 ? -4.801 -16.094 -10.805 1 64.69 212 HIS B O 1
ATOM 4778 N N . ASN B 1 213 ? -6.863 -17.016 -11.18 1 65.25 213 ASN B N 1
ATOM 4779 C CA . ASN B 1 213 ? -6.227 -18.125 -11.883 1 65.25 213 ASN B CA 1
ATOM 4780 C C . ASN B 1 213 ? -6.824 -18.328 -13.273 1 65.25 213 ASN B C 1
ATOM 4782 O O . ASN B 1 213 ? -7.793 -19.078 -13.438 1 65.25 213 ASN B O 1
ATOM 4786 N N . ALA B 1 214 ? -6.344 -17.578 -14.234 1 65.31 214 ALA B N 1
ATOM 4787 C CA . ALA B 1 214 ? -6.883 -17.688 -15.586 1 65.31 214 ALA B CA 1
ATOM 4788 C C . ALA B 1 214 ? -6.578 -19.047 -16.188 1 65.31 214 ALA B C 1
ATOM 4790 O O . ALA B 1 214 ? -7.25 -19.484 -17.125 1 65.31 214 ALA B O 1
ATOM 4791 N N . LEU B 1 215 ? -5.812 -19.906 -15.641 1 71.19 215 LEU B N 1
ATOM 4792 C CA . LEU B 1 215 ? -5.402 -21.234 -16.109 1 71.19 215 LEU B CA 1
ATOM 4793 C C . LEU B 1 215 ? -5 -21.188 -17.578 1 71.19 215 LEU B C 1
ATOM 4795 O O . LEU B 1 215 ? -5.324 -22.109 -18.344 1 71.19 215 LEU B O 1
ATOM 4799 N N . ASP B 1 216 ? -4.367 -20.078 -18 1 76.88 216 ASP B N 1
ATOM 4800 C CA . ASP B 1 216 ? -4.094 -19.953 -19.422 1 76.88 216 ASP B CA 1
ATOM 4801 C C . ASP B 1 216 ? -2.594 -19.922 -19.703 1 76.88 216 ASP B C 1
ATOM 4803 O O . ASP B 1 216 ? -2.164 -19.578 -20.812 1 76.88 216 ASP B O 1
ATOM 4807 N N . ALA B 1 217 ? -1.873 -20.266 -18.719 1 84.81 217 ALA B N 1
ATOM 4808 C CA . ALA B 1 217 ? -0.427 -20.297 -18.922 1 84.81 217 ALA B CA 1
ATOM 4809 C C . ALA B 1 217 ? -0.023 -21.469 -19.828 1 84.81 217 ALA B C 1
ATOM 4811 O O . ALA B 1 217 ? 0.987 -21.391 -20.531 1 84.81 217 ALA B O 1
ATOM 4812 N N . TYR B 1 218 ? -0.79 -22.5 -19.797 1 91.81 218 TYR B N 1
ATOM 4813 C CA . TYR B 1 218 ? -0.541 -23.688 -20.594 1 91.81 218 TYR B CA 1
ATOM 4814 C C . TYR B 1 218 ? -1.803 -24.125 -21.328 1 91.81 218 TYR B C 1
ATOM 4816 O O . TYR B 1 218 ? -2.889 -24.156 -20.75 1 91.81 218 TYR B O 1
ATOM 4824 N N . PRO B 1 219 ? -1.662 -24.422 -22.594 1 93.06 219 PRO B N 1
ATOM 4825 C CA . PRO B 1 219 ? -2.824 -24.844 -23.375 1 93.06 219 PRO B CA 1
ATOM 4826 C C . PRO B 1 219 ? -3.156 -26.328 -23.172 1 93.06 219 PRO B C 1
ATOM 4828 O O . PRO B 1 219 ? -2.98 -27.125 -24.094 1 93.06 219 PRO B O 1
ATOM 4831 N N . TRP B 1 220 ? -3.738 -26.688 -22.125 1 93.81 220 TRP B N 1
ATOM 4832 C CA . TRP B 1 220 ? -4.008 -28.062 -21.688 1 93.81 220 TRP B CA 1
ATOM 4833 C C . TRP B 1 220 ? -4.77 -28.828 -22.766 1 93.81 220 TRP B C 1
ATOM 4835 O O . TRP B 1 220 ? -4.367 -29.922 -23.156 1 93.81 220 TRP B O 1
ATOM 4845 N N . GLY B 1 221 ? -5.848 -28.25 -23.25 1 92.88 221 GLY B N 1
ATOM 4846 C CA . GLY B 1 221 ? -6.668 -28.938 -24.234 1 92.88 221 GLY B CA 1
ATOM 4847 C C . GLY B 1 221 ? -5.898 -29.344 -25.469 1 92.88 221 GLY B C 1
ATOM 4848 O O . GLY B 1 221 ? -5.867 -30.531 -25.844 1 92.88 221 GLY B O 1
ATOM 4849 N N . ALA B 1 222 ? -5.285 -28.391 -26.078 1 93.56 222 ALA B N 1
ATOM 4850 C CA . ALA B 1 222 ? -4.555 -28.609 -27.312 1 93.56 222 ALA B CA 1
ATOM 4851 C C . ALA B 1 222 ? -3.406 -29.594 -27.109 1 93.56 222 ALA B C 1
ATOM 4853 O O . ALA B 1 222 ? -3.141 -30.438 -27.984 1 93.56 222 ALA B O 1
ATOM 4854 N N . GLU B 1 223 ? -2.705 -29.547 -26.016 1 94.69 223 GLU B N 1
ATOM 4855 C CA . GLU B 1 223 ? -1.525 -30.359 -25.781 1 94.69 223 GLU B CA 1
ATOM 4856 C C . GLU B 1 223 ? -1.917 -31.797 -25.422 1 94.69 223 GLU B C 1
ATOM 4858 O O . GLU B 1 223 ? -1.258 -32.75 -25.844 1 94.69 223 GLU B O 1
ATOM 4863 N N . LEU B 1 224 ? -2.992 -31.984 -24.656 1 94.06 224 LEU B N 1
ATOM 4864 C CA . LEU B 1 224 ? -3.418 -33.312 -24.25 1 94.06 224 LEU B CA 1
ATOM 4865 C C . LEU B 1 224 ? -4.066 -34.062 -25.422 1 94.06 224 LEU B C 1
ATOM 4867 O O . LEU B 1 224 ? -3.994 -35.281 -25.5 1 94.06 224 LEU B O 1
ATOM 4871 N N . GLU B 1 225 ? -4.695 -33.312 -26.281 1 93.69 225 GLU B N 1
ATOM 4872 C CA . GLU B 1 225 ? -5.32 -33.938 -27.453 1 93.69 225 GLU B CA 1
ATOM 4873 C C . GLU B 1 225 ? -4.285 -34.594 -28.344 1 93.69 225 GLU B C 1
ATOM 4875 O O . GLU B 1 225 ? -4.594 -35.562 -29.047 1 93.69 225 GLU B O 1
ATOM 4880 N N . LYS B 1 226 ? -3.16 -34.062 -28.281 1 93.19 226 LYS B N 1
ATOM 4881 C CA . LYS B 1 226 ? -2.088 -34.594 -29.109 1 93.19 226 LYS B CA 1
ATOM 4882 C C . LYS B 1 226 ? -1.653 -35.969 -28.625 1 93.19 226 LYS B C 1
ATOM 4884 O O . LYS B 1 226 ? -0.982 -36.719 -29.344 1 93.19 226 LYS B O 1
ATOM 4889 N N . LEU B 1 227 ? -2.232 -36.156 -27.438 1 91.06 227 LEU B N 1
ATOM 4890 C CA . LEU B 1 227 ? -1.807 -37.406 -26.828 1 91.06 227 LEU B CA 1
ATOM 4891 C C . LEU B 1 227 ? -2.768 -38.531 -27.188 1 91.06 227 LEU B C 1
ATOM 4893 O O . LEU B 1 227 ? -3.969 -38.312 -27.359 1 91.06 227 LEU B O 1
ATOM 4897 N N . ASP B 1 228 ? -2.539 -39.562 -27.828 1 88.75 228 ASP B N 1
ATOM 4898 C CA . ASP B 1 228 ? -3.344 -40.75 -28.141 1 88.75 228 ASP B CA 1
ATOM 4899 C C . ASP B 1 228 ? -3.582 -41.594 -26.891 1 88.75 228 ASP B C 1
ATOM 4901 O O . ASP B 1 228 ? -3.186 -42.781 -26.844 1 88.75 228 ASP B O 1
ATOM 4905 N N . LEU B 1 229 ? -4.445 -40.938 -25.938 1 94.44 229 LEU B N 1
ATOM 4906 C CA . LEU B 1 229 ? -4.57 -41.562 -24.625 1 94.44 229 LEU B CA 1
ATOM 4907 C C . LEU B 1 229 ? -5.758 -42.531 -24.594 1 94.44 229 LEU B C 1
ATOM 4909 O O . LEU B 1 229 ? -6.801 -42.25 -25.203 1 94.44 229 LEU B O 1
ATOM 4913 N N . LYS B 1 230 ? -5.566 -43.531 -23.859 1 95.94 230 LYS B N 1
ATOM 4914 C CA . LYS B 1 230 ? -6.652 -44.438 -23.469 1 95.94 230 LYS B CA 1
ATOM 4915 C C . LYS B 1 230 ? -7.133 -44.125 -22.047 1 95.94 230 LYS B C 1
ATOM 4917 O O . LYS B 1 230 ? -6.469 -43.375 -21.312 1 95.94 230 LYS B O 1
ATOM 4922 N N . ASP B 1 231 ? -8.234 -44.656 -21.656 1 94.31 231 ASP B N 1
ATOM 4923 C CA . ASP B 1 231 ? -8.859 -44.344 -20.375 1 94.31 231 ASP B CA 1
ATOM 4924 C C . ASP B 1 231 ? -7.961 -44.812 -19.219 1 94.31 231 ASP B C 1
ATOM 4926 O O . ASP B 1 231 ? -7.945 -44.156 -18.156 1 94.31 231 ASP B O 1
ATOM 4930 N N . GLU B 1 232 ? -7.246 -45.875 -19.406 1 94.75 232 GLU B N 1
ATOM 4931 C CA . GLU B 1 232 ? -6.43 -46.438 -18.344 1 94.75 232 GLU B CA 1
ATOM 4932 C C . GLU B 1 232 ? -5.098 -45.688 -18.219 1 94.75 232 GLU B C 1
ATOM 4934 O O . GLU B 1 232 ? -4.391 -45.844 -17.219 1 94.75 232 GLU B O 1
ATOM 4939 N N . ASP B 1 233 ? -4.73 -44.938 -19.219 1 96.88 233 ASP B N 1
ATOM 4940 C CA . ASP B 1 233 ? -3.488 -44.188 -19.172 1 96.88 233 ASP B CA 1
ATOM 4941 C C . ASP B 1 233 ? -3.561 -43.062 -18.141 1 96.88 233 ASP B C 1
ATOM 4943 O O . ASP B 1 233 ? -4.648 -42.594 -17.797 1 96.88 233 ASP B O 1
ATOM 4947 N N . ILE B 1 234 ? -2.459 -42.75 -17.578 1 97.62 234 ILE B N 1
ATOM 4948 C CA . ILE B 1 234 ? -2.395 -41.594 -16.688 1 97.62 234 ILE B CA 1
ATOM 4949 C C . ILE B 1 234 ? -2.014 -40.344 -17.5 1 97.62 234 ILE B C 1
ATOM 4951 O O . ILE B 1 234 ? -0.855 -40.188 -17.891 1 97.62 234 ILE B O 1
ATOM 4955 N N . ALA B 1 235 ? -2.949 -39.5 -17.656 1 97.44 235 ALA B N 1
ATOM 4956 C CA . ALA B 1 235 ? -2.736 -38.281 -18.453 1 97.44 235 ALA B CA 1
ATOM 4957 C C . ALA B 1 235 ? -1.914 -37.25 -17.688 1 97.44 235 ALA B C 1
ATOM 4959 O O . ALA B 1 235 ? -0.909 -36.75 -18.188 1 97.44 235 ALA B O 1
ATOM 4960 N N . VAL B 1 236 ? -2.34 -36.938 -16.5 1 98.06 236 VAL B N 1
ATOM 4961 C CA . VAL B 1 236 ? -1.709 -35.875 -15.711 1 98.06 236 VAL B CA 1
ATOM 4962 C C . VAL B 1 236 ? -1.634 -36.281 -14.25 1 98.06 236 VAL B C 1
ATOM 4964 O O . VAL B 1 236 ? -2.588 -36.844 -13.711 1 98.06 236 VAL B O 1
ATOM 4967 N N . VAL B 1 237 ? -0.525 -36.156 -13.672 1 98.44 237 VAL B N 1
ATOM 4968 C CA . VAL B 1 237 ? -0.373 -36.156 -12.227 1 98.44 237 VAL B CA 1
ATOM 4969 C C . VAL B 1 237 ? -0.126 -34.719 -11.727 1 98.44 237 VAL B C 1
ATOM 4971 O O . VAL B 1 237 ? 0.931 -34.156 -11.984 1 98.44 237 VAL B O 1
ATOM 4974 N N . ASP B 1 238 ? -1.114 -34.156 -11.094 1 98.06 238 ASP B N 1
ATOM 4975 C CA . ASP B 1 238 ? -1.017 -32.844 -10.469 1 98.06 238 ASP B CA 1
ATOM 4976 C C . ASP B 1 238 ? -0.475 -32.969 -9.047 1 98.06 238 ASP B C 1
ATOM 4978 O O . ASP B 1 238 ? -1.207 -33.312 -8.125 1 98.06 238 ASP B O 1
ATOM 4982 N N . ILE B 1 239 ? 0.755 -32.656 -8.938 1 97.94 239 ILE B N 1
ATOM 4983 C CA . ILE B 1 239 ? 1.479 -32.875 -7.691 1 97.94 239 ILE B CA 1
ATOM 4984 C C . ILE B 1 239 ? 1.315 -31.688 -6.758 1 97.94 239 ILE B C 1
ATOM 4986 O O . ILE B 1 239 ? 1.624 -30.562 -7.137 1 97.94 239 ILE B O 1
ATOM 4990 N N . ALA B 1 240 ? 0.918 -31.969 -5.504 1 94.62 240 ALA B N 1
ATOM 4991 C CA . ALA B 1 240 ? 0.548 -30.938 -4.535 1 94.62 240 ALA B CA 1
ATOM 4992 C C . ALA B 1 240 ? -0.56 -30.031 -5.082 1 94.62 240 ALA B C 1
ATOM 4994 O O . ALA B 1 240 ? -0.462 -28.812 -5.02 1 94.62 240 ALA B O 1
ATOM 4995 N N . GLY B 1 241 ? -1.591 -30.672 -5.633 1 92 241 GLY B N 1
ATOM 4996 C CA . GLY B 1 241 ? -2.635 -29.984 -6.375 1 92 241 GLY B CA 1
ATOM 4997 C C .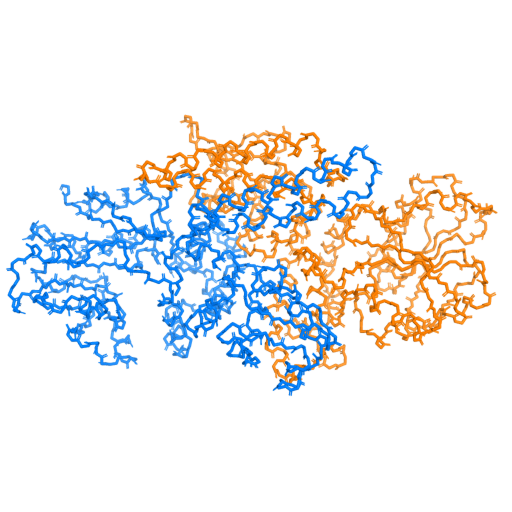 GLY B 1 241 ? -3.797 -29.547 -5.504 1 92 241 GLY B C 1
ATOM 4998 O O . GLY B 1 241 ? -4.789 -29.016 -6.004 1 92 241 GLY B O 1
ATOM 4999 N N . GLY B 1 242 ? -3.664 -29.781 -4.242 1 87.69 242 GLY B N 1
ATOM 5000 C CA . GLY B 1 242 ? -4.684 -29.328 -3.311 1 87.69 242 GLY B CA 1
ATOM 5001 C C . GLY B 1 242 ? -6.02 -30.016 -3.502 1 87.69 242 GLY B C 1
ATOM 5002 O O . GLY B 1 242 ? -6.094 -31.25 -3.547 1 87.69 242 GLY B O 1
ATOM 5003 N N . GLN B 1 243 ? -7.07 -29.219 -3.709 1 84.19 243 GLN B N 1
ATOM 5004 C CA . GLN B 1 243 ? -8.43 -29.734 -3.785 1 84.19 243 GLN B CA 1
ATOM 5005 C C . GLN B 1 243 ? -8.789 -30.141 -5.211 1 84.19 243 GLN B C 1
ATOM 5007 O O . GLN B 1 243 ? -9.922 -30.531 -5.488 1 84.19 243 GLN B O 1
ATOM 5012 N N . GLY B 1 244 ? -7.875 -29.969 -6.047 1 89 244 GLY B N 1
ATOM 5013 C CA . GLY B 1 244 ? -8.031 -30.484 -7.391 1 89 244 GLY B CA 1
ATOM 5014 C C . GLY B 1 244 ? -8.828 -29.578 -8.305 1 89 244 GLY B C 1
ATOM 5015 O O . GLY B 1 244 ? -9.266 -30 -9.375 1 89 244 GLY B O 1
ATOM 5016 N N . HIS B 1 245 ? -8.984 -28.344 -7.922 1 83.31 245 HIS B N 1
ATOM 5017 C CA . HIS B 1 245 ? -9.82 -27.422 -8.688 1 83.31 245 HIS B CA 1
ATOM 5018 C C . HIS B 1 245 ? -9.242 -27.188 -10.078 1 83.31 245 HIS B C 1
ATOM 5020 O O . HIS B 1 245 ? -10 -27.047 -11.047 1 83.31 245 HIS B O 1
ATOM 5026 N N . ILE B 1 246 ? -7.957 -27.172 -10.188 1 88.81 246 ILE B N 1
ATOM 5027 C CA . ILE B 1 246 ? -7.324 -26.891 -11.477 1 88.81 246 ILE B CA 1
ATOM 5028 C C . ILE B 1 246 ? -7.562 -28.062 -12.43 1 88.81 246 ILE B C 1
ATOM 5030 O O . ILE B 1 246 ? -7.996 -27.875 -13.562 1 88.81 246 ILE B O 1
ATOM 5034 N N . MET B 1 247 ? -7.352 -29.219 -11.977 1 93.5 247 MET B N 1
ATOM 5035 C CA . MET B 1 247 ? -7.547 -30.406 -12.805 1 93.5 247 MET B CA 1
ATOM 5036 C C . MET B 1 247 ? -9.031 -30.609 -13.109 1 93.5 247 MET B C 1
ATOM 5038 O O . MET B 1 247 ? -9.383 -31.094 -14.188 1 93.5 247 MET B O 1
ATOM 5042 N N . GLY B 1 248 ? -9.805 -30.328 -12.07 1 92.81 248 GLY B N 1
ATOM 5043 C CA . GLY B 1 248 ? -11.234 -30.359 -12.328 1 92.81 248 GLY B CA 1
ATOM 5044 C C . GLY B 1 248 ? -11.664 -29.453 -13.461 1 92.81 248 GLY B C 1
ATOM 5045 O O . GLY B 1 248 ? -12.453 -29.859 -14.32 1 92.81 248 GLY B O 1
ATOM 5046 N N . GLU B 1 249 ? -11.18 -28.266 -13.438 1 89 249 GLU B N 1
ATOM 5047 C CA . GLU B 1 249 ? -11.508 -27.297 -14.484 1 89 249 GLU B CA 1
ATOM 5048 C C . GLU B 1 249 ? -10.977 -27.75 -15.836 1 89 249 GLU B C 1
ATOM 5050 O O . GLU B 1 249 ? -11.633 -27.562 -16.859 1 89 249 GLU B O 1
ATOM 5055 N N . VAL B 1 250 ? -9.766 -28.25 -15.891 1 92.44 250 VAL B N 1
ATOM 5056 C CA . VAL B 1 250 ? -9.18 -28.75 -17.141 1 92.44 250 VAL B CA 1
ATOM 5057 C C . VAL B 1 250 ? -10.047 -29.875 -17.703 1 92.44 250 VAL B C 1
ATOM 5059 O O . VAL B 1 250 ? -10.312 -29.906 -18.906 1 92.44 250 VAL B O 1
ATOM 5062 N N . ARG B 1 251 ? -10.469 -30.766 -16.844 1 94.12 251 ARG B N 1
ATOM 5063 C CA . ARG B 1 251 ? -11.328 -31.859 -17.25 1 94.12 251 ARG B CA 1
ATOM 5064 C C . ARG B 1 251 ? -12.656 -31.344 -17.797 1 94.12 251 ARG B C 1
ATOM 5066 O O . ARG B 1 251 ? -13.133 -31.812 -18.828 1 94.12 251 ARG B O 1
ATOM 5073 N N . GLN B 1 252 ? -13.227 -30.438 -17.094 1 92.69 252 GLN B N 1
ATOM 5074 C CA . GLN B 1 252 ? -14.523 -29.875 -17.469 1 92.69 252 GLN B CA 1
ATOM 5075 C C . GLN B 1 252 ? -14.445 -29.172 -18.828 1 92.69 252 GLN B C 1
ATOM 5077 O O . GLN B 1 252 ? -15.359 -29.281 -19.641 1 92.69 252 GLN B O 1
ATOM 5082 N N . ARG B 1 253 ? -13.414 -28.5 -19.047 1 91.69 253 ARG B N 1
ATOM 5083 C CA . ARG B 1 253 ? -13.25 -27.734 -20.281 1 91.69 253 ARG B CA 1
ATOM 5084 C C . ARG B 1 253 ? -12.891 -28.656 -21.453 1 91.69 253 ARG B C 1
ATOM 5086 O O . ARG B 1 253 ? -13 -28.25 -22.609 1 91.69 253 ARG B O 1
ATOM 5093 N N . ASN B 1 254 ? -12.406 -29.844 -21.109 1 92.94 254 ASN B N 1
ATOM 5094 C CA . ASN B 1 254 ? -11.961 -30.781 -22.125 1 92.94 254 ASN B CA 1
ATOM 5095 C C . ASN B 1 254 ? -12.555 -32.156 -21.906 1 92.94 254 ASN B C 1
ATOM 5097 O O . ASN B 1 254 ? -11.82 -33.125 -21.703 1 92.94 254 ASN B O 1
ATOM 5101 N N . PRO B 1 255 ? -13.781 -32.312 -22.109 1 91.88 255 PRO B N 1
ATOM 5102 C CA . PRO B 1 255 ? -14.461 -33.562 -21.766 1 91.88 255 PRO B CA 1
ATOM 5103 C C . PRO B 1 255 ? -14.055 -34.719 -22.656 1 91.88 255 PRO B C 1
ATOM 5105 O O . PRO B 1 255 ? -14.227 -35.875 -22.297 1 91.88 255 PRO B O 1
ATOM 5108 N N . LYS B 1 256 ? -13.477 -34.469 -23.766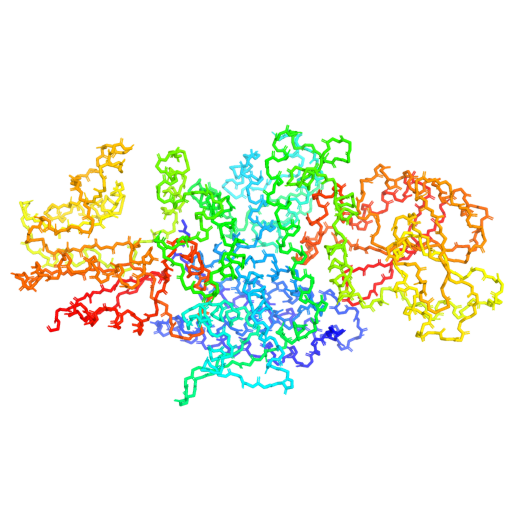 1 92.12 256 LYS B N 1
ATOM 5109 C CA . LYS B 1 256 ? -13.148 -35.5 -24.734 1 92.12 256 LYS B CA 1
ATOM 5110 C C . LYS B 1 256 ? -11.766 -36.094 -24.453 1 92.12 256 LYS B C 1
ATOM 5112 O O . LYS B 1 256 ? -11.43 -37.156 -24.969 1 92.12 256 LYS B O 1
ATOM 5117 N N . ILE B 1 257 ? -11.039 -35.438 -23.578 1 93.81 257 ILE B N 1
ATOM 5118 C CA . ILE B 1 257 ? -9.688 -35.938 -23.297 1 93.81 257 ILE B CA 1
ATOM 5119 C C . ILE B 1 257 ? -9.758 -37.188 -22.422 1 93.81 257 ILE B C 1
ATOM 5121 O O . ILE B 1 257 ? -10.422 -37.188 -21.375 1 93.81 257 ILE B O 1
ATOM 5125 N N . LYS B 1 258 ? -9.141 -38.219 -22.938 1 95.12 258 LYS B N 1
ATOM 5126 C CA . LYS B 1 258 ? -9.102 -39.469 -22.203 1 95.12 258 LYS B CA 1
ATOM 5127 C C . LYS B 1 258 ? -7.938 -39.5 -21.219 1 95.12 258 LYS B C 1
ATOM 5129 O O . LYS B 1 258 ? -7.152 -38.531 -21.156 1 95.12 258 LYS B O 1
ATOM 5134 N N . GLY B 1 259 ? -7.902 -40.562 -20.344 1 96.69 259 GLY B N 1
ATOM 5135 C CA . GLY B 1 259 ? -6.828 -40.75 -19.375 1 96.69 259 GLY B CA 1
ATOM 5136 C C . GLY B 1 259 ? -7.188 -40.25 -17.984 1 96.69 259 GLY B C 1
ATOM 5137 O O . GLY B 1 259 ? -8.078 -39.406 -17.844 1 96.69 259 GLY B O 1
ATOM 5138 N N . GLN B 1 260 ? -6.434 -40.625 -17.062 1 97.31 260 GLN B N 1
ATOM 5139 C CA . GLN B 1 260 ? -6.684 -40.312 -15.656 1 97.31 260 GLN B CA 1
ATOM 5140 C C . GLN B 1 260 ? -5.98 -39.031 -15.242 1 97.31 260 GLN B C 1
ATOM 5142 O O . GLN B 1 260 ? -4.852 -38.75 -15.672 1 97.31 260 GLN B O 1
ATOM 5147 N N . PHE B 1 261 ? -6.68 -38.219 -14.508 1 98 261 PHE B N 1
ATOM 5148 C CA . PHE B 1 261 ? -6.113 -37.094 -13.797 1 98 261 PHE B CA 1
ATOM 5149 C C . PHE B 1 261 ? -5.957 -37.406 -12.312 1 98 261 PHE B C 1
ATOM 5151 O O . PHE B 1 261 ? -6.941 -37.656 -11.617 1 98 261 PHE B O 1
ATOM 5158 N N . ILE B 1 262 ? -4.777 -37.438 -11.875 1 98.19 262 ILE B N 1
ATOM 5159 C CA . ILE B 1 262 ? -4.496 -37.75 -10.477 1 98.19 262 ILE B CA 1
ATOM 5160 C C . ILE B 1 262 ? -3.994 -36.5 -9.766 1 98.19 262 ILE B C 1
ATOM 5162 O O . ILE B 1 262 ? -3.057 -35.844 -10.234 1 98.19 262 ILE B O 1
ATOM 5166 N N . VAL B 1 263 ? -4.633 -36.156 -8.719 1 97.81 263 VAL B N 1
ATOM 5167 C CA . VAL B 1 263 ? -4.184 -35.062 -7.863 1 97.81 263 VAL B CA 1
ATOM 5168 C C . VAL B 1 263 ? -3.539 -35.594 -6.598 1 97.81 263 VAL B C 1
ATOM 5170 O O . VAL B 1 263 ? -4.156 -36.375 -5.871 1 97.81 263 VAL B O 1
ATOM 5173 N N . GLN B 1 264 ? -2.322 -35.188 -6.379 1 97.69 264 GLN B N 1
ATOM 5174 C CA . GLN B 1 264 ? -1.579 -35.656 -5.207 1 97.69 264 GLN B CA 1
ATOM 5175 C C . GLN B 1 264 ? -1.446 -34.531 -4.176 1 97.69 264 GLN B C 1
ATOM 5177 O O . GLN B 1 264 ? -1.26 -33.375 -4.539 1 97.69 264 GLN B O 1
ATOM 5182 N N . ASP B 1 265 ? -1.582 -34.781 -2.928 1 93.75 265 ASP B N 1
ATOM 5183 C CA . ASP B 1 265 ? -1.331 -33.875 -1.821 1 93.75 265 ASP B CA 1
ATOM 5184 C C . ASP B 1 265 ? -1.235 -34.625 -0.495 1 93.75 265 ASP B C 1
ATOM 5186 O O . ASP B 1 265 ? -1.332 -35.844 -0.461 1 93.75 265 ASP B O 1
ATOM 5190 N N . LEU B 1 266 ? -0.999 -33.906 0.559 1 90.44 266 LEU B N 1
ATOM 5191 C CA . LEU B 1 266 ? -0.896 -34.5 1.892 1 90.44 266 LEU B CA 1
ATOM 5192 C C . LEU B 1 266 ? -2.25 -35 2.363 1 90.44 266 LEU B C 1
ATOM 5194 O O . LEU B 1 266 ? -3.295 -34.531 1.929 1 90.44 266 LEU B O 1
ATOM 5198 N N . PRO B 1 267 ? -2.213 -35.969 3.248 1 89.5 267 PRO B N 1
ATOM 5199 C CA . PRO B 1 267 ? -3.463 -36.531 3.768 1 89.5 267 PRO B CA 1
ATOM 5200 C C . PRO B 1 267 ? -4.375 -35.469 4.379 1 89.5 267 PRO B C 1
ATOM 5202 O O . PRO B 1 267 ? -5.594 -35.5 4.195 1 89.5 267 PRO B O 1
ATOM 5205 N N . SER B 1 268 ? -3.854 -34.562 5.082 1 81.81 268 SER B N 1
ATOM 5206 C CA . SER B 1 268 ? -4.633 -33.531 5.762 1 81.81 268 SER B CA 1
ATOM 5207 C C . SER B 1 268 ? -5.453 -32.719 4.766 1 81.81 268 SER B C 1
ATOM 5209 O O . SER B 1 268 ? -6.566 -32.281 5.078 1 81.81 268 SER B O 1
ATOM 5211 N N . THR B 1 269 ? -4.875 -32.531 3.574 1 83.19 269 THR B N 1
ATOM 5212 C CA . THR B 1 269 ? -5.57 -31.781 2.529 1 83.19 269 THR B CA 1
ATOM 5213 C C . THR B 1 269 ? -6.84 -32.5 2.098 1 83.19 269 THR B C 1
ATOM 5215 O O . THR B 1 269 ? -7.898 -31.906 1.952 1 83.19 269 THR B O 1
ATOM 5218 N N . PHE B 1 270 ? -6.785 -33.812 1.989 1 88.12 270 PHE B N 1
ATOM 5219 C CA . PHE B 1 270 ? -7.906 -34.594 1.476 1 88.12 270 PHE B CA 1
ATOM 5220 C C . PHE B 1 270 ? -8.883 -34.938 2.594 1 88.12 270 PHE B C 1
ATOM 5222 O O . PHE B 1 270 ? -10.023 -35.312 2.33 1 88.12 270 PHE B O 1
ATOM 5229 N N . GLU B 1 271 ? -8.43 -34.781 3.824 1 83.62 271 GLU B N 1
ATOM 5230 C CA . GLU B 1 271 ? -9.359 -34.875 4.949 1 83.62 271 GLU B CA 1
ATOM 5231 C C . GLU B 1 271 ? -10.281 -33.656 5.012 1 83.62 271 GLU B C 1
ATOM 5233 O O . GLU B 1 271 ? -11.461 -33.812 5.355 1 83.62 271 GLU B O 1
ATOM 5238 N N . ALA B 1 272 ? -9.742 -32.594 4.637 1 74.06 272 ALA B N 1
ATOM 5239 C CA . ALA B 1 272 ? -10.516 -31.359 4.648 1 74.06 272 ALA B CA 1
ATOM 5240 C C . ALA B 1 272 ? -11.492 -31.328 3.479 1 74.06 272 ALA B C 1
ATOM 5242 O O . ALA B 1 272 ? -12.602 -30.797 3.607 1 74.06 272 ALA B O 1
ATOM 5243 N N . VAL B 1 273 ? -11.062 -31.797 2.389 1 79.56 273 VAL B N 1
ATOM 5244 C CA . VAL B 1 273 ? -11.891 -31.906 1.188 1 79.56 273 VAL B CA 1
ATOM 5245 C C . VAL B 1 273 ? -11.812 -33.344 0.64 1 79.56 273 VAL B C 1
ATOM 5247 O O . VAL B 1 273 ? -11.047 -33.594 -0.287 1 79.56 273 VAL B O 1
ATOM 5250 N N . PRO B 1 274 ? -12.664 -34.125 1.094 1 82.5 274 PRO B N 1
ATOM 5251 C CA . PRO B 1 274 ? -12.516 -35.531 0.834 1 82.5 274 PRO B CA 1
ATOM 5252 C C . PRO B 1 274 ? -13 -35.938 -0.56 1 82.5 274 PRO B C 1
ATOM 5254 O O . PRO B 1 274 ? -12.625 -37 -1.062 1 82.5 274 PRO B O 1
ATOM 5257 N N . THR B 1 275 ? -13.805 -35.188 -1.191 1 90.88 275 THR B N 1
ATOM 5258 C CA . THR B 1 275 ? -14.367 -35.562 -2.479 1 90.88 275 THR B CA 1
ATOM 5259 C C . THR B 1 275 ? -13.641 -34.875 -3.621 1 90.88 275 THR B C 1
ATOM 5261 O O . THR B 1 275 ? -13.688 -33.656 -3.736 1 90.88 275 THR B O 1
ATOM 5264 N N . PRO B 1 276 ? -12.984 -35.625 -4.465 1 94.56 276 PRO B N 1
ATOM 5265 C CA . PRO B 1 276 ? -12.352 -35 -5.625 1 94.56 276 PRO B CA 1
ATOM 5266 C C . PRO B 1 276 ? -13.359 -34.469 -6.641 1 94.56 276 PRO B C 1
ATOM 5268 O O . PRO B 1 276 ? -14.508 -34.938 -6.672 1 94.56 276 PRO B O 1
ATOM 5271 N N . PRO B 1 277 ? -13 -33.5 -7.453 1 93.5 277 PRO B N 1
ATOM 5272 C CA . PRO B 1 277 ? -13.852 -33.125 -8.578 1 93.5 277 PRO B CA 1
ATOM 5273 C C . PRO B 1 277 ? -14.148 -34.281 -9.523 1 93.5 277 PRO B C 1
ATOM 5275 O O . PRO B 1 277 ? -13.398 -35.25 -9.555 1 93.5 277 PRO B O 1
ATOM 5278 N N . THR B 1 278 ? -15.203 -34.125 -10.273 1 93.5 278 THR B N 1
ATOM 5279 C CA . THR B 1 278 ? -15.602 -35.156 -11.219 1 93.5 278 THR B CA 1
ATOM 5280 C C . THR B 1 278 ? -14.492 -35.438 -12.219 1 93.5 278 THR B C 1
ATOM 5282 O O . THR B 1 278 ? -13.953 -34.5 -12.836 1 93.5 278 THR B O 1
ATOM 5285 N N . GLY B 1 279 ? -14.102 -36.656 -12.344 1 94.38 279 GLY B N 1
ATOM 5286 C CA . GLY B 1 279 ? -13.117 -37.062 -13.328 1 94.38 279 GLY B CA 1
ATOM 5287 C C . GLY B 1 279 ? -11.688 -36.938 -12.828 1 94.38 279 GLY B C 1
ATOM 5288 O O . GLY B 1 279 ? -10.742 -37.125 -13.594 1 94.38 279 GLY B O 1
ATOM 5289 N N . VAL B 1 280 ? -11.531 -36.656 -11.562 1 96.38 280 VAL B N 1
ATOM 5290 C CA . VAL B 1 280 ? -10.219 -36.5 -10.938 1 96.38 280 VAL B CA 1
ATOM 5291 C C . VAL B 1 280 ? -10.078 -37.5 -9.789 1 96.38 280 VAL B C 1
ATOM 5293 O O . VAL B 1 280 ? -11.055 -37.812 -9.102 1 96.38 280 VAL B O 1
ATOM 5296 N N . ASN B 1 281 ? -8.945 -38.062 -9.602 1 96.75 281 ASN B N 1
ATOM 5297 C CA . ASN B 1 281 ? -8.656 -38.969 -8.5 1 96.75 281 ASN B CA 1
ATOM 5298 C C . ASN B 1 281 ? -7.633 -38.375 -7.539 1 96.75 281 ASN B C 1
ATOM 5300 O O . ASN B 1 281 ? -6.664 -37.75 -7.965 1 96.75 281 ASN B O 1
ATOM 5304 N N . PHE B 1 282 ? -7.879 -38.594 -6.27 1 97.19 282 PHE B N 1
ATOM 5305 C CA . PHE B 1 282 ? -6.953 -38.125 -5.242 1 97.19 282 PHE B CA 1
ATOM 5306 C C . PHE B 1 282 ? -5.965 -39.25 -4.871 1 97.19 282 PHE B C 1
ATOM 5308 O O . PHE B 1 282 ? -6.312 -40.406 -4.891 1 97.19 282 PHE B O 1
ATOM 5315 N N . MET B 1 283 ? -4.809 -38.875 -4.602 1 97.5 283 MET B N 1
ATOM 5316 C CA . MET B 1 283 ? -3.779 -39.781 -4.078 1 97.5 283 MET B CA 1
ATOM 5317 C C . MET B 1 283 ? -2.922 -39.062 -3.035 1 97.5 283 MET B C 1
ATOM 5319 O O . MET B 1 283 ? -2.385 -38 -3.297 1 97.5 283 MET B O 1
ATOM 5323 N N . THR B 1 284 ? -2.783 -39.625 -1.851 1 96.62 284 THR B N 1
ATOM 5324 C CA . THR B 1 284 ? -1.932 -39.031 -0.819 1 96.62 284 THR B CA 1
ATOM 5325 C C . THR B 1 284 ? -0.46 -39.156 -1.211 1 96.62 284 THR B C 1
ATOM 5327 O O . THR B 1 284 ? -0.022 -40.188 -1.729 1 96.62 284 THR B O 1
ATOM 5330 N N . TYR B 1 285 ? 0.28 -38.062 -1.008 1 96.75 285 TYR B N 1
ATOM 5331 C CA . TYR B 1 285 ? 1.675 -38 -1.428 1 96.75 285 TYR B CA 1
ATOM 5332 C C . TYR B 1 285 ? 2.402 -36.844 -0.765 1 96.75 285 TYR B C 1
ATOM 5334 O O . TYR B 1 285 ? 1.828 -35.75 -0.584 1 96.75 285 TYR B O 1
ATOM 5342 N N . ASP B 1 286 ? 3.598 -37.094 -0.351 1 95.31 286 ASP B N 1
ATOM 5343 C CA . ASP B 1 286 ? 4.535 -36.062 0.141 1 95.31 286 ASP B CA 1
ATOM 5344 C C . ASP B 1 286 ? 5.609 -35.781 -0.899 1 95.31 286 ASP B C 1
ATOM 5346 O O . ASP B 1 286 ? 6.402 -36.656 -1.255 1 95.31 286 ASP B O 1
ATOM 5350 N N . ILE B 1 287 ? 5.738 -34.531 -1.31 1 96.19 287 ILE B N 1
ATOM 5351 C CA . ILE B 1 287 ? 6.566 -34.156 -2.445 1 96.19 287 ILE B CA 1
ATOM 5352 C C . ILE B 1 287 ? 8.039 -34.375 -2.109 1 96.19 287 ILE B C 1
ATOM 5354 O O . ILE B 1 287 ? 8.898 -34.312 -2.994 1 96.19 287 ILE B O 1
ATOM 5358 N N . PHE B 1 288 ? 8.383 -34.656 -0.875 1 95.31 288 PHE B N 1
ATOM 5359 C CA . PHE B 1 288 ? 9.766 -34.844 -0.449 1 95.31 288 PHE B CA 1
ATOM 5360 C C . PHE B 1 288 ? 10.117 -36.344 -0.456 1 95.31 288 PHE B C 1
ATOM 5362 O O . PHE B 1 288 ? 11.211 -36.719 -0.031 1 95.31 288 PHE B O 1
ATOM 5369 N N . THR B 1 289 ? 9.242 -37.156 -0.886 1 96.69 289 THR B N 1
ATOM 5370 C CA . THR B 1 289 ? 9.469 -38.594 -1.043 1 96.69 289 THR B CA 1
ATOM 5371 C C . THR B 1 289 ? 9.406 -39 -2.514 1 96.69 289 THR B C 1
ATOM 5373 O O . THR B 1 289 ? 8.922 -38.25 -3.352 1 96.69 289 THR B O 1
ATOM 5376 N N . PRO B 1 290 ? 9.898 -40.125 -2.855 1 96.56 290 PRO B N 1
ATOM 5377 C CA . PRO B 1 290 ? 9.914 -40.531 -4.266 1 96.56 290 PRO B CA 1
ATOM 5378 C C . PRO B 1 290 ? 8.516 -40.562 -4.879 1 96.56 290 PRO B C 1
ATOM 5380 O O . PRO B 1 290 ? 7.566 -41.031 -4.227 1 96.56 290 PRO B O 1
ATOM 5383 N N . GLN B 1 291 ? 8.406 -40.094 -6.074 1 97.56 291 GLN B N 1
ATOM 5384 C CA . GLN B 1 291 ? 7.145 -40.094 -6.805 1 97.56 291 GLN B CA 1
ATOM 5385 C C . GLN B 1 291 ? 6.66 -41.531 -7.07 1 97.56 291 GLN B C 1
ATOM 5387 O O . GLN B 1 291 ? 7.332 -42.281 -7.754 1 97.56 291 GLN B O 1
ATOM 5392 N N . PRO B 1 292 ? 5.469 -41.844 -6.562 1 96.88 292 PRO B N 1
ATOM 5393 C CA . PRO B 1 292 ? 4.992 -43.219 -6.672 1 96.88 292 PRO B CA 1
ATOM 5394 C C . PRO B 1 292 ? 4.328 -43.5 -8.016 1 96.88 292 PRO B C 1
ATOM 5396 O O . PRO B 1 292 ? 4.215 -44.688 -8.422 1 96.88 292 PRO B O 1
ATOM 5399 N N . VAL B 1 293 ? 3.768 -42.562 -8.688 1 97.69 293 VAL B N 1
ATOM 5400 C CA . VAL B 1 293 ? 3.049 -42.75 -9.938 1 97.69 293 VAL B CA 1
ATOM 5401 C C . VAL B 1 293 ? 4.039 -42.781 -11.102 1 97.69 293 VAL B C 1
ATOM 5403 O O . VAL B 1 293 ? 4.762 -41.812 -11.336 1 97.69 293 VAL B O 1
ATOM 5406 N N . LYS B 1 294 ? 3.967 -43.875 -11.828 1 95.81 294 LYS B N 1
ATOM 5407 C CA . LYS B 1 294 ? 4.855 -44.062 -12.969 1 95.81 294 LYS B CA 1
ATOM 5408 C C . LYS B 1 294 ? 4.098 -43.938 -14.289 1 95.81 294 LYS B C 1
ATOM 5410 O O . LYS B 1 294 ? 2.871 -44.062 -14.32 1 95.81 294 LYS B O 1
ATOM 5415 N N . ASP B 1 295 ? 4.812 -43.531 -15.312 1 94.75 295 ASP B N 1
ATOM 5416 C CA . ASP B 1 295 ? 4.379 -43.562 -16.703 1 94.75 295 ASP B CA 1
ATOM 5417 C C . ASP B 1 295 ? 3.248 -42.562 -16.953 1 94.75 295 ASP B C 1
ATOM 5419 O O . ASP B 1 295 ? 2.334 -42.844 -17.734 1 94.75 295 ASP B O 1
ATOM 5423 N N . ALA B 1 296 ? 3.168 -41.531 -16.156 1 97.38 296 ALA B N 1
ATOM 5424 C CA . ALA B 1 296 ? 2.254 -40.438 -16.484 1 97.38 296 ALA B CA 1
ATOM 5425 C C . ALA B 1 296 ? 2.754 -39.656 -17.688 1 97.38 296 ALA B C 1
ATOM 5427 O O . ALA B 1 296 ? 3.961 -39.562 -17.938 1 97.38 296 ALA B O 1
ATOM 5428 N N . ASN B 1 297 ? 1.858 -39.125 -18.406 1 97.12 297 ASN B N 1
ATOM 5429 C CA . ASN B 1 297 ? 2.246 -38.312 -19.547 1 97.12 297 ASN B CA 1
ATOM 5430 C C . ASN B 1 297 ? 2.74 -36.938 -19.109 1 97.12 297 ASN B C 1
ATOM 5432 O O . ASN B 1 297 ? 3.648 -36.375 -19.719 1 97.12 297 ASN B O 1
ATOM 5436 N N . VAL B 1 298 ? 2.125 -36.375 -18.109 1 97.62 298 VAL B N 1
ATOM 5437 C CA . VAL B 1 298 ? 2.498 -35.062 -17.609 1 97.62 298 VAL B CA 1
ATOM 5438 C C . VAL B 1 298 ? 2.582 -35.094 -16.078 1 97.62 298 VAL B C 1
ATOM 5440 O O . VAL B 1 298 ? 1.649 -35.531 -15.414 1 97.62 298 VAL B O 1
ATOM 5443 N N . TYR B 1 299 ? 3.686 -34.75 -15.539 1 98.31 299 TYR B N 1
ATOM 5444 C CA . TYR B 1 299 ? 3.826 -34.375 -14.141 1 98.31 299 TYR B CA 1
ATOM 5445 C C . TYR B 1 299 ? 3.795 -32.844 -14 1 98.31 299 TYR B C 1
ATOM 5447 O O . TYR B 1 299 ? 4.52 -32.125 -14.695 1 98.31 299 TYR B O 1
ATOM 5455 N N . HIS B 1 300 ? 2.951 -32.406 -13.102 1 97.19 300 HIS B N 1
ATOM 5456 C CA . HIS B 1 300 ? 2.607 -30.984 -13.086 1 97.19 300 HIS B CA 1
ATOM 5457 C C . HIS B 1 300 ? 2.668 -30.422 -11.672 1 97.19 300 HIS B C 1
ATOM 5459 O O . HIS B 1 300 ? 2.098 -31 -10.742 1 97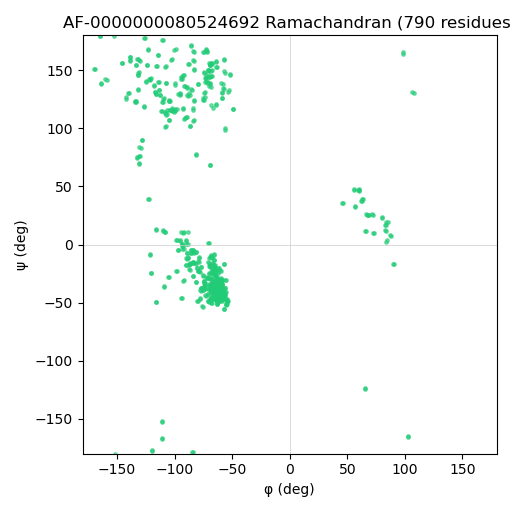.19 300 HIS B O 1
ATOM 5465 N N . TYR B 1 301 ? 3.475 -29.375 -11.477 1 97.06 301 TYR B N 1
ATOM 5466 C CA . TYR B 1 301 ? 3.469 -28.562 -10.273 1 97.06 301 TYR B CA 1
ATOM 5467 C C . TYR B 1 301 ? 2.973 -27.156 -10.57 1 97.06 301 TYR B C 1
ATOM 5469 O O . TYR B 1 301 ? 3.432 -26.516 -11.516 1 97.06 301 TYR B O 1
ATOM 5477 N N . ARG B 1 302 ? 2.025 -26.719 -9.805 1 93.94 302 ARG B N 1
ATOM 5478 C CA . ARG B 1 302 ? 1.546 -25.359 -9.984 1 93.94 302 ARG B CA 1
ATOM 5479 C C . ARG B 1 302 ? 1.582 -24.594 -8.664 1 93.94 302 ARG B C 1
ATOM 5481 O O . ARG B 1 302 ? 0.912 -24.969 -7.703 1 93.94 302 ARG B O 1
ATOM 5488 N N . HIS B 1 303 ? 2.404 -23.469 -8.672 1 90.75 303 HIS B N 1
ATOM 5489 C CA . HIS B 1 303 ? 2.551 -22.609 -7.512 1 90.75 303 HIS B CA 1
ATOM 5490 C C . HIS B 1 303 ? 3.08 -23.375 -6.309 1 90.75 303 HIS B C 1
ATOM 5492 O O . HIS B 1 303 ? 2.514 -23.297 -5.215 1 90.75 303 HIS B O 1
ATOM 5498 N N . ILE B 1 304 ? 4.086 -24.125 -6.555 1 93.81 304 ILE B N 1
ATOM 5499 C CA . ILE B 1 304 ? 4.652 -24.953 -5.492 1 93.81 304 ILE B CA 1
ATOM 5500 C C . ILE B 1 304 ? 6.086 -24.5 -5.207 1 93.81 304 ILE B C 1
ATOM 5502 O O . ILE B 1 304 ? 6.453 -24.281 -4.051 1 93.81 304 ILE B O 1
ATOM 5506 N N . PHE B 1 305 ? 6.867 -24.359 -6.23 1 95.38 305 PHE B N 1
ATOM 5507 C CA . PHE B 1 305 ? 8.297 -24.156 -6.051 1 95.38 305 PHE B CA 1
ATOM 5508 C C . PHE B 1 305 ? 8.578 -22.797 -5.434 1 95.38 305 PHE B C 1
ATOM 5510 O O . PHE B 1 305 ? 9.57 -22.609 -4.719 1 95.38 305 PHE B O 1
ATOM 5517 N N . HIS B 1 306 ? 7.711 -21.812 -5.684 1 94.12 306 HIS B N 1
ATOM 5518 C CA . HIS B 1 306 ? 7.918 -20.484 -5.105 1 94.12 306 HIS B CA 1
ATOM 5519 C C . HIS B 1 306 ? 7.746 -20.516 -3.59 1 94.12 306 HIS B C 1
ATOM 5521 O O . HIS B 1 306 ? 8.125 -19.562 -2.902 1 94.12 306 HIS B O 1
ATOM 5527 N N . ASN B 1 307 ? 7.227 -21.609 -3.035 1 89.88 307 ASN B N 1
ATOM 5528 C CA . ASN B 1 307 ? 7.039 -21.734 -1.594 1 89.88 307 ASN B CA 1
ATOM 5529 C C . ASN B 1 307 ? 8.32 -22.172 -0.897 1 89.88 307 ASN B C 1
ATOM 5531 O O . ASN B 1 307 ? 8.391 -22.203 0.333 1 89.88 307 ASN B O 1
ATOM 5535 N N . TRP B 1 308 ? 9.32 -22.5 -1.678 1 90.06 308 TRP B N 1
ATOM 5536 C CA . TRP B 1 308 ? 10.453 -23.219 -1.109 1 90.06 308 TRP B CA 1
ATOM 5537 C C . TRP B 1 308 ? 11.773 -22.547 -1.497 1 90.06 308 TRP B C 1
ATOM 5539 O O . TRP B 1 308 ? 11.852 -21.859 -2.521 1 90.06 308 TRP B O 1
ATOM 5549 N N . SER B 1 309 ? 12.797 -22.844 -0.661 1 88.12 309 SER B N 1
ATOM 5550 C CA . SER B 1 309 ? 14.156 -22.406 -0.985 1 88.12 309 SER B CA 1
ATOM 5551 C C . SER B 1 309 ? 14.719 -23.219 -2.152 1 88.12 309 SER B C 1
ATOM 5553 O O . SER B 1 309 ? 14.18 -24.266 -2.512 1 88.12 309 SER B O 1
ATOM 5555 N N . ASP B 1 310 ? 15.805 -22.766 -2.721 1 90.81 310 ASP B N 1
ATOM 5556 C CA . ASP B 1 310 ? 16.438 -23.484 -3.818 1 90.81 310 ASP B CA 1
ATOM 5557 C C . ASP B 1 310 ? 16.891 -24.875 -3.373 1 90.81 310 ASP B C 1
ATOM 5559 O O . ASP B 1 310 ? 16.797 -25.844 -4.137 1 90.81 310 ASP B O 1
ATOM 5563 N N . ASP B 1 311 ? 17.375 -24.938 -2.172 1 89.88 311 ASP B N 1
ATOM 5564 C CA . ASP B 1 311 ? 17.797 -26.234 -1.656 1 89.88 311 ASP B CA 1
ATOM 5565 C C . ASP B 1 311 ? 16.609 -27.188 -1.527 1 89.88 311 ASP B C 1
ATOM 5567 O O . ASP B 1 311 ? 16.719 -28.359 -1.885 1 89.88 311 ASP B O 1
ATOM 5571 N N . ASP B 1 312 ? 15.555 -26.703 -1.027 1 91.06 312 ASP B N 1
ATOM 5572 C CA . ASP B 1 312 ? 14.352 -27.516 -0.921 1 91.06 312 ASP B CA 1
ATOM 5573 C C . ASP B 1 312 ? 13.844 -27.922 -2.301 1 91.06 312 ASP B C 1
ATOM 5575 O O . ASP B 1 312 ? 13.398 -29.062 -2.494 1 91.06 312 ASP B O 1
ATOM 5579 N N . CYS B 1 313 ? 13.883 -27.016 -3.227 1 95.44 313 CYS B N 1
ATOM 5580 C CA . CYS B 1 313 ? 13.43 -27.297 -4.582 1 95.44 313 CYS B CA 1
ATOM 5581 C C . CYS B 1 313 ? 14.273 -28.406 -5.215 1 95.44 313 CYS B C 1
ATOM 5583 O O . CYS B 1 313 ? 13.742 -29.281 -5.906 1 95.44 313 CYS B O 1
ATOM 5585 N N . SER B 1 314 ? 15.547 -28.344 -4.969 1 95.69 314 SER B N 1
ATOM 5586 C CA . SER B 1 314 ? 16.422 -29.391 -5.465 1 95.69 314 SER B CA 1
ATOM 5587 C C . SER B 1 314 ? 16.062 -30.75 -4.867 1 95.69 314 SER B C 1
ATOM 5589 O O . SER B 1 314 ? 16.094 -31.766 -5.559 1 95.69 314 SER B O 1
ATOM 5591 N N . THR B 1 315 ? 15.727 -30.75 -3.605 1 95.31 315 THR B N 1
ATOM 5592 C CA . THR B 1 315 ? 15.297 -31.969 -2.943 1 95.31 315 THR B CA 1
ATOM 5593 C C . THR B 1 315 ? 14.008 -32.5 -3.566 1 95.31 315 THR B C 1
ATOM 5595 O O . THR B 1 315 ? 13.883 -33.719 -3.828 1 95.31 315 THR B O 1
ATOM 5598 N N . ILE B 1 316 ? 13.078 -31.641 -3.809 1 97 316 ILE B N 1
ATOM 5599 C CA . ILE B 1 316 ? 11.797 -32 -4.41 1 97 316 ILE B CA 1
ATOM 5600 C C . ILE B 1 316 ? 12.031 -32.562 -5.812 1 97 316 ILE B C 1
ATOM 5602 O O . ILE B 1 316 ? 11.516 -33.625 -6.152 1 97 316 ILE B O 1
ATOM 5606 N N . LEU B 1 317 ? 12.805 -31.844 -6.586 1 97.69 317 LEU B N 1
ATOM 5607 C CA . LEU B 1 317 ? 13.094 -32.281 -7.949 1 97.69 317 LEU B CA 1
ATOM 5608 C C . LEU B 1 317 ? 13.844 -33.594 -7.949 1 97.69 317 LEU B C 1
ATOM 5610 O O . LEU B 1 317 ? 13.656 -34.438 -8.852 1 97.69 317 LEU B O 1
ATOM 5614 N N . GLY B 1 318 ? 14.641 -33.812 -6.945 1 96.69 318 GLY B N 1
ATOM 5615 C CA . GLY B 1 318 ? 15.375 -35.062 -6.805 1 96.69 318 GLY B CA 1
ATOM 5616 C C . GLY B 1 318 ? 14.469 -36.281 -6.66 1 96.69 318 GLY B C 1
ATOM 5617 O O . GLY B 1 318 ? 14.898 -37.406 -6.891 1 96.69 318 GLY B O 1
ATOM 5618 N N . GLN B 1 319 ? 13.25 -36.031 -6.273 1 96.75 319 GLN B N 1
ATOM 5619 C CA . GLN B 1 319 ? 12.305 -37.125 -6.074 1 96.75 319 GLN B CA 1
ATOM 5620 C C . GLN B 1 319 ? 11.648 -37.531 -7.387 1 96.75 319 GLN B C 1
ATOM 5622 O O . GLN B 1 319 ? 11.094 -38.625 -7.5 1 96.75 319 GLN B O 1
ATOM 5627 N N . ILE B 1 320 ? 11.734 -36.719 -8.398 1 96.56 320 ILE B N 1
ATOM 5628 C CA . ILE B 1 320 ? 10.961 -37 -9.602 1 96.56 320 ILE B CA 1
ATOM 5629 C C . ILE B 1 320 ? 11.906 -37.156 -10.789 1 96.56 320 ILE B C 1
ATOM 5631 O O . ILE B 1 320 ? 11.57 -37.844 -11.758 1 96.56 320 ILE B O 1
ATOM 5635 N N . VAL B 1 321 ? 13.07 -36.594 -10.781 1 96.5 321 VAL B N 1
ATOM 5636 C CA . VAL B 1 321 ? 13.984 -36.562 -11.914 1 96.5 321 VAL B CA 1
ATOM 5637 C C . VAL B 1 321 ? 14.414 -38 -12.25 1 96.5 321 VAL B C 1
ATOM 5639 O O . VAL B 1 321 ? 14.453 -38.375 -13.422 1 96.5 321 VAL B O 1
ATOM 5642 N N . PRO B 1 322 ? 14.719 -38.844 -11.227 1 95.38 322 PRO B N 1
ATOM 5643 C CA . PRO B 1 322 ? 15.055 -40.219 -11.555 1 95.38 322 PRO B CA 1
ATOM 5644 C C . PRO B 1 322 ? 13.945 -40.938 -12.32 1 95.38 322 PRO B C 1
ATOM 5646 O O . PRO B 1 322 ? 14.219 -41.719 -13.227 1 95.38 322 PRO B O 1
ATOM 5649 N N . LEU B 1 323 ? 12.75 -40.656 -11.969 1 95.81 323 LEU B N 1
ATOM 5650 C CA . LEU B 1 323 ? 11.602 -41.25 -12.648 1 95.81 323 LEU B CA 1
ATOM 5651 C C . LEU B 1 323 ? 11.516 -40.75 -14.086 1 95.81 323 LEU B C 1
ATOM 5653 O O . LEU B 1 323 ? 11.266 -41.531 -15.008 1 95.81 323 LEU B O 1
ATOM 5657 N N . LEU B 1 324 ? 11.75 -39.531 -14.344 1 96.19 324 LEU B N 1
ATOM 5658 C CA . LEU B 1 324 ? 11.672 -38.906 -15.672 1 96.19 324 LEU B CA 1
ATOM 5659 C C . LEU B 1 324 ? 12.727 -39.5 -16.609 1 96.19 324 LEU B C 1
ATOM 5661 O O . LEU B 1 324 ? 12.492 -39.656 -17.812 1 96.19 324 LEU B O 1
ATOM 5665 N N . LYS B 1 325 ? 13.812 -39.812 -16.062 1 94.62 325 LYS B N 1
ATOM 5666 C CA . LYS B 1 325 ? 14.891 -40.406 -16.859 1 94.62 325 LYS B CA 1
ATOM 5667 C C . LYS B 1 325 ? 14.477 -41.75 -17.438 1 94.62 325 LYS B C 1
ATOM 5669 O O . LYS B 1 325 ? 14.938 -42.156 -18.5 1 94.62 325 LYS B O 1
ATOM 5674 N N . THR B 1 326 ? 13.602 -42.406 -16.734 1 95.19 326 THR B N 1
ATOM 5675 C CA . THR B 1 326 ? 13.141 -43.719 -17.188 1 95.19 326 THR B CA 1
ATOM 5676 C C . THR B 1 326 ? 11.93 -43.562 -18.109 1 95.19 326 THR B C 1
ATOM 5678 O O . THR B 1 326 ? 11.484 -44.531 -18.719 1 95.19 326 THR B O 1
ATOM 5681 N N . GLN B 1 327 ? 11.43 -42.344 -18.203 1 93.62 327 GLN B N 1
ATOM 5682 C CA . GLN B 1 327 ? 10.227 -42.062 -18.969 1 93.62 327 GLN B CA 1
ATOM 5683 C C . GLN B 1 327 ? 10.445 -40.875 -19.906 1 93.62 327 GLN B C 1
ATOM 5685 O O . GLN B 1 327 ? 9.883 -39.781 -19.703 1 93.62 327 GLN B O 1
ATOM 5690 N N . PRO B 1 328 ? 11.125 -41.062 -20.969 1 87.88 328 PRO B N 1
ATOM 5691 C CA . PRO B 1 328 ? 11.531 -39.938 -21.797 1 87.88 328 PRO B CA 1
ATOM 5692 C C . PRO B 1 328 ? 10.352 -39.219 -22.438 1 87.88 328 PRO B C 1
ATOM 5694 O O . PRO B 1 328 ? 10.492 -38.094 -22.891 1 87.88 328 PRO B O 1
ATOM 5697 N N . LYS B 1 329 ? 9.219 -39.812 -22.5 1 91.06 329 LYS B N 1
ATOM 5698 C CA . LYS B 1 329 ? 8.062 -39.219 -23.141 1 91.06 329 LYS B CA 1
ATOM 5699 C C . LYS B 1 329 ? 7.281 -38.344 -22.141 1 91.06 329 LYS B C 1
ATOM 5701 O O . LYS B 1 329 ? 6.445 -37.531 -22.547 1 91.06 329 LYS B O 1
ATOM 5706 N N . SER B 1 330 ? 7.527 -38.531 -20.875 1 95.62 330 SER B N 1
ATOM 5707 C CA . SER B 1 330 ? 6.812 -37.781 -19.844 1 95.62 330 SER B CA 1
ATOM 5708 C C . SER B 1 330 ? 7.266 -36.312 -19.812 1 95.62 330 SER B C 1
ATOM 5710 O O . SER B 1 330 ? 8.453 -36.031 -19.984 1 95.62 330 SER B O 1
ATOM 5712 N N . LYS B 1 331 ? 6.312 -35.406 -19.641 1 96.44 331 LYS B N 1
ATOM 5713 C CA . LYS B 1 331 ? 6.609 -33.969 -19.484 1 96.44 331 LYS B CA 1
ATOM 5714 C C . LYS B 1 331 ? 6.582 -33.562 -18.016 1 96.44 331 LYS B C 1
ATOM 5716 O O . LYS B 1 331 ? 5.75 -34.062 -17.234 1 96.44 331 LYS B O 1
ATOM 5721 N N . LEU B 1 332 ? 7.52 -32.781 -17.656 1 98.19 332 LEU B N 1
ATOM 5722 C CA . LEU B 1 332 ? 7.469 -32.062 -16.391 1 98.19 332 LEU B CA 1
ATOM 5723 C C . LEU B 1 332 ? 7.145 -30.594 -16.594 1 98.19 332 LEU B C 1
ATOM 5725 O O . LEU B 1 332 ? 7.891 -29.875 -17.266 1 98.19 332 LEU B O 1
ATOM 5729 N N . LEU B 1 333 ? 6 -30.188 -16.078 1 98 333 LEU B N 1
ATOM 5730 C CA . LEU B 1 333 ? 5.543 -28.812 -16.172 1 98 333 LEU B CA 1
ATOM 5731 C C . LEU B 1 333 ? 5.57 -28.141 -14.805 1 98 333 LEU B C 1
ATOM 5733 O O . LEU B 1 333 ? 4.961 -28.641 -13.852 1 98 333 LEU B O 1
ATOM 5737 N N . LEU B 1 334 ? 6.27 -27.078 -14.727 1 97.88 334 LEU B N 1
ATOM 5738 C CA . LEU B 1 334 ? 6.293 -26.234 -13.531 1 97.88 334 LEU B CA 1
ATOM 5739 C C . LEU B 1 334 ? 5.621 -24.891 -13.797 1 97.88 334 LEU B C 1
ATOM 5741 O O . LEU B 1 334 ? 6.121 -24.094 -14.586 1 97.88 334 LEU B O 1
ATOM 5745 N N . ILE B 1 335 ? 4.527 -24.672 -13.125 1 94.44 335 ILE B N 1
ATOM 5746 C CA . ILE B 1 335 ? 3.812 -23.422 -13.336 1 94.44 335 ILE B CA 1
ATOM 5747 C C . ILE B 1 335 ? 4.008 -22.516 -12.125 1 94.44 335 ILE B C 1
ATOM 5749 O O . ILE B 1 335 ? 3.525 -22.812 -11.031 1 94.44 335 ILE B O 1
ATOM 5753 N N . ASP B 1 336 ? 4.684 -21.469 -12.266 1 93.75 336 ASP B N 1
ATOM 5754 C CA . ASP B 1 336 ? 4.961 -20.406 -11.305 1 93.75 336 ASP B CA 1
ATOM 5755 C C . ASP B 1 336 ? 5.207 -19.078 -12.016 1 93.75 336 ASP B C 1
ATOM 5757 O O . ASP B 1 336 ? 5.098 -19 -13.242 1 93.75 336 ASP B O 1
ATOM 5761 N N . VAL B 1 337 ? 5.434 -18.125 -11.234 1 91.19 337 VAL B N 1
ATOM 5762 C CA . VAL B 1 337 ? 5.809 -16.844 -11.828 1 91.19 337 VAL B CA 1
ATOM 5763 C C . VAL B 1 337 ? 7.242 -16.906 -12.352 1 91.19 337 VAL B C 1
ATOM 5765 O O . VAL B 1 337 ? 8.117 -17.5 -11.703 1 91.19 337 VAL B O 1
ATOM 5768 N N . VAL B 1 338 ? 7.426 -16.484 -13.547 1 92.94 338 VAL B N 1
ATOM 5769 C CA . VAL B 1 338 ? 8.766 -16.297 -14.094 1 92.94 338 VAL B CA 1
ATOM 5770 C C . VAL B 1 338 ? 9.07 -14.805 -14.219 1 92.94 338 VAL B C 1
ATOM 5772 O O . VAL B 1 338 ? 8.633 -14.164 -15.18 1 92.94 338 VAL B O 1
ATOM 5775 N N . LEU B 1 339 ? 9.797 -14.344 -13.297 1 90.31 339 LEU B N 1
ATOM 5776 C CA . LEU B 1 339 ? 10.094 -12.914 -13.234 1 90.31 339 LEU B CA 1
ATOM 5777 C C . LEU B 1 339 ? 11.102 -12.516 -14.305 1 90.31 339 LEU B C 1
ATOM 5779 O O . LEU B 1 339 ? 11.953 -13.328 -14.695 1 90.31 339 LEU B O 1
ATOM 5783 N N . PRO B 1 340 ? 10.969 -11.289 -14.781 1 82.88 340 PRO B N 1
ATOM 5784 C CA . PRO B 1 340 ? 12.086 -10.766 -15.586 1 82.88 340 PRO B CA 1
ATOM 5785 C C . PRO B 1 340 ? 13.344 -10.539 -14.758 1 82.88 340 PRO B C 1
ATOM 5787 O O . PRO B 1 340 ? 13.266 -10.359 -13.539 1 82.88 340 PRO B O 1
ATOM 5790 N N . ASP B 1 341 ? 14.461 -10.555 -15.398 1 77.94 341 ASP B N 1
ATOM 5791 C CA . ASP B 1 341 ? 15.727 -10.336 -14.695 1 77.94 341 ASP B CA 1
ATOM 5792 C C . ASP B 1 341 ? 15.828 -8.891 -14.203 1 77.94 341 ASP B C 1
ATOM 5794 O O . ASP B 1 341 ? 16.5 -8.617 -13.203 1 77.94 341 ASP B O 1
ATOM 5798 N N . SER B 1 342 ? 15.211 -8 -14.93 1 74.5 342 SER B N 1
ATOM 5799 C CA . SER B 1 342 ? 15.227 -6.594 -14.555 1 74.5 342 SER B CA 1
ATOM 5800 C C . SER B 1 342 ? 13.914 -5.906 -14.914 1 74.5 342 SER B C 1
ATOM 5802 O O . SER B 1 342 ? 13.172 -6.391 -15.773 1 74.5 342 SER B O 1
ATOM 5804 N N . ASN B 1 343 ? 13.625 -4.84 -14.219 1 71.19 343 ASN B N 1
ATOM 5805 C CA . ASN B 1 343 ? 12.516 -3.951 -14.539 1 71.19 343 ASN B CA 1
ATOM 5806 C C . ASN B 1 343 ? 11.172 -4.668 -14.422 1 71.19 343 ASN B C 1
ATOM 5808 O O . ASN B 1 343 ? 10.352 -4.609 -15.336 1 71.19 343 ASN B O 1
ATOM 5812 N N . GLY B 1 344 ? 11.047 -5.473 -13.469 1 76.75 344 GLY B N 1
ATOM 5813 C CA . GLY B 1 344 ? 9.766 -6.105 -13.203 1 76.75 344 GLY B CA 1
ATOM 5814 C C . GLY B 1 344 ? 8.688 -5.117 -12.805 1 76.75 344 GLY B C 1
ATOM 5815 O O . GLY B 1 344 ? 8.984 -4.004 -12.367 1 76.75 344 GLY B O 1
ATOM 5816 N N . THR B 1 345 ? 7.438 -5.5 -12.984 1 80.12 345 THR B N 1
ATOM 5817 C CA . THR B 1 345 ? 6.297 -4.676 -12.609 1 80.12 345 THR B CA 1
ATOM 5818 C C . THR B 1 345 ? 6.094 -4.699 -11.094 1 80.12 345 THR B C 1
ATOM 5820 O O . THR B 1 345 ? 6.676 -5.531 -10.398 1 80.12 345 THR B O 1
ATOM 5823 N N . MET B 1 346 ? 5.285 -3.768 -10.586 1 85.75 346 MET B N 1
ATOM 5824 C CA . MET B 1 346 ? 4.934 -3.732 -9.172 1 85.75 346 MET B CA 1
ATOM 5825 C C . MET B 1 346 ? 4.223 -5.016 -8.758 1 85.75 346 MET B C 1
ATOM 5827 O O . MET B 1 346 ? 4.461 -5.539 -7.668 1 85.75 346 MET B O 1
ATOM 5831 N N . GLN B 1 347 ? 3.359 -5.547 -9.617 1 86.38 347 GLN B N 1
ATOM 5832 C CA . GLN B 1 347 ? 2.67 -6.801 -9.32 1 86.38 347 GLN B CA 1
ATOM 5833 C C . GLN B 1 347 ? 3.664 -7.941 -9.117 1 86.38 347 GLN B C 1
ATOM 5835 O O . GLN B 1 347 ? 3.557 -8.703 -8.148 1 86.38 347 GLN B O 1
ATOM 5840 N N . GLU B 1 348 ? 4.594 -8.023 -10 1 87.62 348 GLU B N 1
ATOM 5841 C CA . GLU B 1 348 ? 5.605 -9.078 -9.922 1 87.62 348 GLU B CA 1
ATOM 5842 C C . GLU B 1 348 ? 6.449 -8.938 -8.656 1 87.62 348 GLU B C 1
ATOM 5844 O O . GLU B 1 348 ? 6.746 -9.93 -7.988 1 87.62 348 GLU B O 1
ATOM 5849 N N . ALA B 1 349 ? 6.836 -7.723 -8.375 1 92.25 349 ALA B N 1
ATOM 5850 C CA . ALA B 1 349 ? 7.625 -7.465 -7.176 1 92.25 349 ALA B CA 1
ATOM 5851 C C . ALA B 1 349 ? 6.855 -7.867 -5.918 1 92.25 349 ALA B C 1
ATOM 5853 O O . ALA B 1 349 ? 7.418 -8.484 -5.012 1 92.25 349 ALA B O 1
ATOM 5854 N N . ILE B 1 350 ? 5.586 -7.535 -5.883 1 94.12 350 ILE B N 1
ATOM 5855 C CA . ILE B 1 350 ? 4.75 -7.859 -4.73 1 94.12 350 ILE B CA 1
ATOM 5856 C C . ILE B 1 350 ? 4.582 -9.375 -4.621 1 94.12 350 ILE B C 1
ATOM 5858 O O . ILE B 1 350 ? 4.664 -9.93 -3.523 1 94.12 350 ILE B O 1
ATOM 5862 N N . MET B 1 351 ? 4.363 -10 -5.734 1 91.25 351 MET B N 1
ATOM 5863 C CA . MET B 1 351 ? 4.23 -11.461 -5.711 1 91.25 351 MET B CA 1
ATOM 5864 C C . MET B 1 351 ? 5.492 -12.109 -5.16 1 91.25 351 MET B C 1
ATOM 5866 O O . MET B 1 351 ? 5.418 -13.094 -4.422 1 91.25 351 MET B O 1
ATOM 5870 N N . ASP B 1 352 ? 6.59 -11.578 -5.484 1 94.69 352 ASP B N 1
ATOM 5871 C CA . ASP B 1 352 ? 7.848 -12.117 -4.973 1 94.69 352 ASP B CA 1
ATOM 5872 C C . ASP B 1 352 ? 7.969 -11.898 -3.467 1 94.69 352 ASP B C 1
ATOM 5874 O O . ASP B 1 352 ? 8.242 -12.836 -2.719 1 94.69 352 ASP B O 1
ATOM 5878 N N . ILE B 1 353 ? 7.754 -10.688 -2.994 1 94.94 353 ILE B N 1
ATOM 5879 C CA . ILE B 1 353 ? 8 -10.391 -1.588 1 94.94 353 ILE B CA 1
ATOM 5880 C C . ILE B 1 353 ? 6.992 -11.133 -0.717 1 94.94 353 ILE B C 1
ATOM 5882 O O . ILE B 1 353 ? 7.273 -11.445 0.441 1 94.94 353 ILE B O 1
ATOM 5886 N N . THR B 1 354 ? 5.898 -11.445 -1.237 1 93.94 354 THR B N 1
ATOM 5887 C CA . THR B 1 354 ? 4.867 -12.18 -0.508 1 93.94 354 THR B CA 1
ATOM 5888 C C . THR B 1 354 ? 5.348 -13.586 -0.162 1 93.94 354 THR B C 1
ATOM 5890 O O . THR B 1 354 ? 4.816 -14.219 0.752 1 93.94 354 THR B O 1
ATOM 5893 N N . MET B 1 355 ? 6.312 -14.047 -0.896 1 93 355 MET B N 1
ATOM 5894 C CA . MET B 1 355 ? 6.84 -15.383 -0.63 1 93 355 MET B CA 1
ATOM 5895 C C . MET B 1 355 ? 7.887 -15.344 0.478 1 93 355 MET B C 1
ATOM 5897 O O . MET B 1 355 ? 8.211 -16.375 1.069 1 93 355 MET B O 1
ATOM 5901 N N . PHE B 1 356 ? 8.359 -14.211 0.795 1 89.94 356 PHE B N 1
ATOM 5902 C CA . PHE B 1 356 ? 9.469 -14.047 1.728 1 89.94 356 PHE B CA 1
ATOM 5903 C C . PHE B 1 356 ? 9.102 -14.602 3.102 1 89.94 356 PHE B C 1
ATOM 5905 O O . PHE B 1 356 ? 9.859 -15.391 3.68 1 89.94 356 PHE B O 1
ATOM 5912 N N . PRO B 1 357 ? 7.934 -14.266 3.611 1 88.38 357 PRO B N 1
ATOM 5913 C CA . PRO B 1 357 ? 7.578 -14.766 4.941 1 88.38 357 PRO B CA 1
ATOM 5914 C C . PRO B 1 357 ? 7.406 -16.281 4.98 1 88.38 357 PRO B C 1
ATOM 5916 O O . PRO B 1 357 ? 7.363 -16.875 6.062 1 88.38 357 PRO B O 1
ATOM 5919 N N . LEU B 1 358 ? 7.316 -16.922 3.83 1 86.56 358 LEU B N 1
ATOM 5920 C CA . LEU B 1 358 ? 7.105 -18.375 3.75 1 86.56 358 LEU B CA 1
ATOM 5921 C C . LEU B 1 358 ? 8.422 -19.109 3.547 1 86.56 358 LEU B C 1
ATOM 5923 O O . LEU B 1 358 ? 8.469 -20.328 3.605 1 86.56 358 LEU B O 1
ATOM 5927 N N . GLY B 1 359 ? 9.477 -18.344 3.385 1 86.75 359 GLY B N 1
ATOM 5928 C CA . GLY B 1 359 ? 10.766 -18.953 3.104 1 86.75 359 GLY B CA 1
ATOM 5929 C C . GLY B 1 359 ? 10.953 -19.297 1.638 1 86.75 359 GLY B C 1
ATOM 5930 O O . GLY B 1 359 ? 11.875 -20.031 1.283 1 86.75 359 GLY B O 1
ATOM 5931 N N . GLY B 1 360 ? 10.078 -18.766 0.871 1 91.62 360 GLY B N 1
ATOM 5932 C CA . GLY B 1 360 ? 10.133 -19 -0.562 1 91.62 360 GLY B CA 1
ATOM 5933 C C . GLY B 1 360 ? 10.516 -17.766 -1.358 1 91.62 360 GLY B C 1
ATOM 5934 O O . GLY B 1 360 ? 11.078 -16.828 -0.81 1 91.62 360 GLY B O 1
ATOM 5935 N N . MET B 1 361 ? 10.328 -17.859 -2.705 1 93.75 361 MET B N 1
ATOM 5936 C CA . MET B 1 361 ? 10.641 -16.75 -3.594 1 93.75 361 MET B CA 1
ATOM 5937 C C . MET B 1 361 ? 10.102 -17 -5 1 93.75 361 MET B C 1
ATOM 5939 O O . MET B 1 361 ? 9.945 -18.156 -5.402 1 93.75 361 MET B O 1
ATOM 5943 N N . GLU B 1 362 ? 9.789 -15.914 -5.684 1 95.44 362 GLU B N 1
ATOM 5944 C CA . GLU B 1 362 ? 9.641 -16.016 -7.133 1 95.44 362 GLU B CA 1
ATOM 5945 C C . GLU B 1 362 ? 10.992 -15.93 -7.832 1 95.44 362 GLU B C 1
ATOM 5947 O O . GLU B 1 362 ? 11.922 -15.297 -7.32 1 95.44 362 GLU B O 1
ATOM 5952 N N . ARG B 1 363 ? 11.047 -16.547 -8.922 1 96 363 ARG B N 1
ATOM 5953 C CA . ARG B 1 363 ? 12.352 -16.672 -9.562 1 96 363 ARG B CA 1
ATOM 5954 C C . ARG B 1 363 ? 12.336 -16.078 -10.961 1 96 363 ARG B C 1
ATOM 5956 O O . ARG B 1 363 ? 11.328 -16.156 -11.672 1 96 363 ARG B O 1
ATOM 5963 N N . THR B 1 364 ? 13.469 -15.453 -11.281 1 92.12 364 THR B N 1
ATOM 5964 C CA . THR B 1 364 ? 13.664 -15.023 -12.664 1 92.12 364 THR B CA 1
ATOM 5965 C C . THR B 1 364 ? 13.945 -16.219 -13.57 1 92.12 364 THR B C 1
ATOM 5967 O O . THR B 1 364 ? 14.219 -17.312 -13.086 1 92.12 364 THR B O 1
ATOM 5970 N N . GLU B 1 365 ? 13.891 -15.945 -14.883 1 91.44 365 GLU B N 1
ATOM 5971 C CA . GLU B 1 365 ? 14.219 -17.016 -15.82 1 91.44 365 GLU B CA 1
ATOM 5972 C C . GLU B 1 365 ? 15.625 -17.547 -15.578 1 91.44 365 GLU B C 1
ATOM 5974 O O . GLU B 1 365 ? 15.852 -18.766 -15.609 1 91.44 365 GLU B O 1
ATOM 5979 N N . SER B 1 366 ? 16.594 -16.625 -15.312 1 92.56 366 SER B N 1
ATOM 5980 C CA . SER B 1 366 ? 17.969 -17.031 -15.055 1 92.56 366 SER B CA 1
ATOM 5981 C C . SER B 1 366 ? 18.062 -17.859 -13.781 1 92.56 366 SER B C 1
ATOM 5983 O O . SER B 1 366 ? 18.828 -18.828 -13.719 1 92.56 366 SER B O 1
ATOM 5985 N N . GLN B 1 367 ? 17.344 -17.516 -12.82 1 94.06 367 GLN B N 1
ATOM 5986 C CA . GLN B 1 367 ? 17.328 -18.266 -11.57 1 94.06 367 GLN B CA 1
ATOM 5987 C C . GLN B 1 367 ? 16.703 -19.641 -11.75 1 94.06 367 GLN B C 1
ATOM 5989 O O . GLN B 1 367 ? 17.172 -20.625 -11.172 1 94.06 367 GLN B O 1
ATOM 5994 N N . TRP B 1 368 ? 15.633 -19.719 -12.555 1 96.44 368 TRP B N 1
ATOM 5995 C CA . TRP B 1 368 ? 15.023 -21 -12.883 1 96.44 368 TRP B CA 1
ATOM 5996 C C . TRP B 1 368 ? 16.016 -21.906 -13.594 1 96.44 368 TRP B C 1
ATOM 5998 O O . TRP B 1 368 ? 16.125 -23.094 -13.258 1 96.44 368 TRP B O 1
ATOM 6008 N N . LYS B 1 369 ? 16.703 -21.359 -14.555 1 96.38 369 LYS B N 1
ATOM 6009 C CA . LYS B 1 369 ? 17.688 -22.125 -15.289 1 96.38 369 LYS B CA 1
ATOM 6010 C C . LYS B 1 369 ? 18.75 -22.703 -14.352 1 96.38 369 LYS B C 1
ATOM 6012 O O . LYS B 1 369 ? 19.109 -23.891 -14.461 1 96.38 369 LYS B O 1
ATOM 6017 N N . LYS B 1 370 ? 19.203 -21.875 -13.477 1 95.88 370 LYS B N 1
ATOM 6018 C CA . LYS B 1 370 ? 20.203 -22.312 -12.516 1 95.88 370 LYS B CA 1
ATOM 6019 C C . LYS B 1 370 ? 19.656 -23.406 -11.602 1 95.88 370 LYS B C 1
ATOM 6021 O O . LYS B 1 370 ? 20.328 -24.391 -11.328 1 95.88 370 LYS B O 1
ATOM 6026 N N . LEU B 1 371 ? 18.469 -23.219 -11.094 1 96.75 371 LEU B N 1
ATOM 6027 C CA . LEU B 1 371 ? 17.828 -24.172 -10.203 1 96.75 371 LEU B CA 1
ATOM 6028 C C . LEU B 1 371 ? 17.641 -25.516 -10.883 1 96.75 371 LEU B C 1
ATOM 6030 O O . LEU B 1 371 ? 17.969 -26.562 -10.312 1 96.75 371 LEU B O 1
ATOM 6034 N N . LEU B 1 372 ? 17.141 -25.484 -12.109 1 97.75 372 LEU B N 1
ATOM 6035 C CA . LEU B 1 372 ? 16.844 -26.703 -12.852 1 97.75 372 LEU B CA 1
ATOM 6036 C C . LEU B 1 372 ? 18.141 -27.422 -13.227 1 97.75 372 LEU B C 1
ATOM 6038 O O . LEU B 1 372 ? 18.203 -28.656 -13.172 1 97.75 372 LEU B O 1
ATOM 6042 N N . ALA B 1 373 ? 19.141 -26.688 -13.523 1 97.12 373 ALA B N 1
ATOM 6043 C CA . ALA B 1 373 ? 20.422 -27.266 -13.914 1 97.12 373 ALA B CA 1
ATOM 6044 C C . ALA B 1 373 ? 21.031 -28.078 -12.773 1 97.12 373 ALA B C 1
ATOM 6046 O O . ALA B 1 373 ? 21.672 -29.094 -13.008 1 97.12 373 ALA B O 1
ATOM 6047 N N . LYS B 1 374 ? 20.828 -27.656 -11.602 1 95.94 374 LYS B N 1
ATOM 6048 C CA . LYS B 1 374 ? 21.344 -28.359 -10.43 1 95.94 374 LYS B CA 1
ATOM 6049 C C . LYS B 1 374 ? 20.75 -29.766 -10.328 1 95.94 374 LYS B C 1
ATOM 6051 O O . LYS B 1 374 ? 21.344 -30.656 -9.711 1 95.94 374 LYS B O 1
ATOM 6056 N N . SER B 1 375 ? 19.641 -29.969 -10.883 1 95.44 375 SER B N 1
ATOM 6057 C CA . SER B 1 375 ? 18.969 -31.25 -10.812 1 95.44 375 SER B CA 1
ATOM 6058 C C . SER B 1 375 ? 19 -31.984 -12.148 1 95.44 375 SER B C 1
ATOM 6060 O O . SER B 1 375 ? 18.25 -32.938 -12.367 1 95.44 375 SER B O 1
ATOM 6062 N N . GLY B 1 376 ? 19.797 -31.469 -13.047 1 95.5 376 GLY B N 1
ATOM 6063 C CA . GLY B 1 376 ? 19.953 -32.125 -14.344 1 95.5 376 GLY B CA 1
ATOM 6064 C C . GLY B 1 376 ? 18.812 -31.812 -15.297 1 95.5 376 GLY B C 1
ATOM 6065 O O . GLY B 1 376 ? 18.516 -32.625 -16.188 1 95.5 376 GLY B O 1
ATOM 6066 N N . LEU B 1 377 ? 18.156 -30.781 -15.117 1 97.44 377 LEU B N 1
ATOM 6067 C CA . LEU B 1 377 ? 17.031 -30.391 -15.969 1 97.44 377 LEU B CA 1
ATOM 6068 C C . LEU B 1 377 ? 17.359 -29.078 -16.703 1 97.44 377 LEU B C 1
ATOM 6070 O O . LEU B 1 377 ? 18.203 -28.312 -16.25 1 97.44 377 LEU B O 1
ATOM 6074 N N . GLY B 1 378 ? 16.781 -28.875 -17.812 1 96.75 378 GLY B N 1
ATOM 6075 C CA . GLY B 1 378 ? 16.781 -27.625 -18.547 1 96.75 378 GLY B CA 1
ATOM 6076 C C . GLY B 1 378 ? 15.383 -27.141 -18.891 1 96.75 378 GLY B C 1
ATOM 6077 O O . GLY B 1 378 ? 14.391 -27.797 -18.547 1 96.75 378 GLY B O 1
ATOM 6078 N N . ILE B 1 379 ? 15.336 -25.984 -19.516 1 97.12 379 ILE B N 1
ATOM 6079 C CA . ILE B 1 379 ? 14.062 -25.422 -19.953 1 97.12 379 ILE B CA 1
ATOM 6080 C C . ILE B 1 379 ? 13.875 -25.703 -21.453 1 97.12 379 ILE B C 1
ATOM 6082 O O . ILE B 1 379 ? 14.656 -25.25 -22.281 1 97.12 379 ILE B O 1
ATOM 6086 N N . LYS B 1 380 ? 12.906 -26.438 -21.75 1 96.81 380 LYS B N 1
ATOM 6087 C CA . LYS B 1 380 ? 12.562 -26.688 -23.141 1 96.81 380 LYS B CA 1
ATOM 6088 C C . LYS B 1 380 ? 11.805 -25.5 -23.734 1 96.81 380 LYS B C 1
ATOM 6090 O O . LYS B 1 380 ? 12.094 -25.062 -24.859 1 96.81 380 LYS B O 1
ATOM 6095 N N . LYS B 1 381 ? 10.836 -25.062 -22.953 1 95.81 381 LYS B N 1
ATOM 6096 C CA . LYS B 1 381 ? 9.961 -23.984 -23.391 1 95.81 381 LYS B CA 1
ATOM 6097 C C . LYS B 1 381 ? 9.281 -23.297 -22.219 1 95.81 381 LYS B C 1
ATOM 6099 O O . LYS B 1 381 ? 8.961 -23.938 -21.219 1 95.81 381 LYS B O 1
ATOM 6104 N N . ILE B 1 382 ? 9.141 -22 -22.297 1 93.81 382 ILE B N 1
ATOM 6105 C CA . ILE B 1 382 ? 8.336 -21.25 -21.328 1 93.81 382 ILE B CA 1
ATOM 6106 C C . ILE B 1 382 ? 7.047 -20.781 -22 1 93.81 382 ILE B C 1
ATOM 6108 O O . ILE B 1 382 ? 7.09 -19.984 -22.938 1 93.81 382 ILE B O 1
ATOM 6112 N N . TRP B 1 383 ? 5.941 -21.344 -21.516 1 92.31 383 TRP B N 1
ATOM 6113 C CA . TRP B 1 383 ? 4.621 -20.922 -21.984 1 92.31 383 TRP B CA 1
ATOM 6114 C C . TRP B 1 383 ? 4.09 -19.766 -21.141 1 92.31 383 TRP B C 1
ATOM 6116 O O . TRP B 1 383 ? 4.254 -19.75 -19.922 1 92.31 383 TRP B O 1
ATOM 6126 N N . ARG B 1 384 ? 3.561 -18.797 -21.812 1 83.88 384 ARG B N 1
ATOM 6127 C CA . ARG B 1 384 ? 3.035 -17.625 -21.109 1 83.88 384 ARG B CA 1
ATOM 6128 C C . ARG B 1 384 ? 1.581 -17.375 -21.484 1 83.88 384 ARG B C 1
ATOM 6130 O O . ARG B 1 384 ? 1.177 -17.609 -22.625 1 83.88 384 ARG B O 1
ATOM 6137 N N . GLY B 1 385 ? 0.821 -17 -20.438 1 76.38 385 GLY B N 1
ATOM 6138 C CA . GLY B 1 385 ? -0.555 -16.562 -20.625 1 76.38 385 GLY B CA 1
ATOM 6139 C C . GLY B 1 385 ? -0.766 -15.094 -20.359 1 76.38 385 GLY B C 1
ATOM 6140 O O . GLY B 1 385 ? 0.109 -14.273 -20.641 1 76.38 385 GLY B O 1
ATOM 6141 N N . SER B 1 386 ? -1.975 -14.742 -19.969 1 67.94 386 SER B N 1
ATOM 6142 C CA . SER B 1 386 ? -2.375 -13.352 -19.75 1 67.94 386 SER B CA 1
ATOM 6143 C C . SER B 1 386 ? -1.863 -12.836 -18.406 1 67.94 386 SER B C 1
ATOM 6145 O O . SER B 1 386 ? -1.802 -11.617 -18.188 1 67.94 386 SER B O 1
ATOM 6147 N N . GLU B 1 387 ? -1.444 -13.781 -17.578 1 72.75 387 GLU B N 1
ATOM 6148 C CA . GLU B 1 387 ? -1.041 -13.406 -16.234 1 72.75 387 GLU B CA 1
ATOM 6149 C C . GLU B 1 387 ? 0.465 -13.555 -16.047 1 72.75 387 GLU B C 1
ATOM 6151 O O . GLU B 1 387 ? 1.171 -13.984 -16.953 1 72.75 387 GLU B O 1
ATOM 6156 N N . ALA B 1 388 ? 0.956 -13.164 -14.891 1 72.62 388 ALA B N 1
ATOM 6157 C CA . ALA B 1 388 ? 2.381 -13.211 -14.57 1 72.62 388 ALA B CA 1
ATOM 6158 C C . ALA B 1 388 ? 2.873 -14.648 -14.477 1 72.62 388 ALA B C 1
ATOM 6160 O O . ALA B 1 388 ? 4.055 -14.922 -14.695 1 72.62 388 ALA B O 1
ATOM 6161 N N . GLU B 1 389 ? 1.982 -15.57 -14.258 1 84.19 389 GLU B N 1
ATOM 6162 C CA . GLU B 1 389 ? 2.404 -16.969 -14.164 1 84.19 389 GLU B CA 1
ATOM 6163 C C . GLU B 1 389 ? 2.789 -17.516 -15.531 1 84.19 389 GLU B C 1
ATOM 6165 O O . GLU B 1 389 ? 2.221 -17.109 -16.547 1 84.19 389 GLU B O 1
ATOM 6170 N N . ALA B 1 390 ? 3.732 -18.344 -15.539 1 90.06 390 ALA B N 1
ATOM 6171 C CA . ALA B 1 390 ? 4.211 -19.031 -16.734 1 90.06 390 ALA B CA 1
ATOM 6172 C C . ALA B 1 390 ? 4.398 -20.516 -16.484 1 90.06 390 ALA B C 1
ATOM 6174 O O . ALA B 1 390 ? 4.496 -20.953 -15.336 1 90.06 390 ALA B O 1
ATOM 6175 N N . CYS B 1 391 ? 4.301 -21.234 -17.531 1 95.5 391 CYS B N 1
ATOM 6176 C CA . CYS B 1 391 ? 4.547 -22.672 -17.469 1 95.5 391 CYS B CA 1
ATOM 6177 C C . CYS B 1 391 ? 5.922 -23.016 -18.031 1 95.5 391 CYS B C 1
ATOM 6179 O O . CYS B 1 391 ? 6.188 -22.812 -19.219 1 95.5 391 CYS B O 1
ATOM 6181 N N . ILE B 1 392 ? 6.75 -23.516 -17.203 1 97.25 392 ILE B N 1
ATOM 6182 C CA . ILE B 1 392 ? 8.062 -23.984 -17.609 1 97.25 392 ILE B CA 1
ATOM 6183 C C . ILE B 1 392 ? 7.977 -25.469 -18 1 97.25 392 ILE B C 1
ATOM 6185 O O . ILE B 1 392 ? 7.711 -26.312 -17.156 1 97.25 392 ILE B O 1
ATOM 6189 N N . GLU B 1 393 ? 8.109 -25.719 -19.25 1 98 393 GLU B N 1
ATOM 6190 C CA . GLU B 1 393 ? 8.289 -27.094 -19.703 1 98 393 GLU B CA 1
ATOM 6191 C C . GLU B 1 393 ? 9.758 -27.516 -19.609 1 98 393 GLU B C 1
ATOM 6193 O O . GLU B 1 393 ? 10.617 -26.969 -20.297 1 98 393 GLU B O 1
ATOM 6198 N N . CYS B 1 394 ? 9.93 -28.516 -18.766 1 97.5 394 CYS B N 1
ATOM 6199 C CA . CYS B 1 394 ? 11.305 -28.922 -18.484 1 97.5 394 CYS B CA 1
ATOM 6200 C C . CYS B 1 394 ? 11.781 -29.969 -19.484 1 97.5 394 CYS B C 1
ATOM 6202 O O . CYS B 1 394 ? 10.961 -30.625 -20.141 1 97.5 394 CYS B O 1
ATOM 6204 N N . GLN B 1 395 ? 13.07 -30.047 -19.672 1 94.75 395 GLN B N 1
ATOM 6205 C CA . GLN B 1 395 ? 13.703 -31.109 -20.453 1 94.75 395 GLN B CA 1
ATOM 6206 C C . GLN B 1 395 ? 14.883 -31.719 -19.688 1 94.75 395 GLN B C 1
ATOM 6208 O O . GLN B 1 395 ? 15.508 -31.047 -18.859 1 94.75 395 GLN B O 1
ATOM 6213 N N . LEU B 1 396 ? 15.062 -33.031 -19.938 1 92.88 396 LEU B N 1
ATOM 6214 C CA . LEU B 1 396 ? 16.219 -33.688 -19.359 1 92.88 396 LEU B CA 1
ATOM 6215 C C . LEU B 1 396 ? 17.5 -33.281 -20.094 1 92.88 396 LEU B C 1
ATOM 6217 O O . LEU B 1 396 ? 17.5 -33.188 -21.328 1 92.88 396 LEU B O 1
ATOM 6221 N N . ASP B 1 397 ? 18.516 -32.812 -19.422 1 81.62 397 ASP B N 1
ATOM 6222 C CA . ASP B 1 397 ? 19.797 -32.531 -20.047 1 81.62 397 ASP B CA 1
ATOM 6223 C C . ASP B 1 397 ? 20.578 -33.812 -20.266 1 81.62 397 ASP B C 1
ATOM 6225 O O . ASP B 1 397 ? 20.422 -34.781 -19.516 1 81.62 397 ASP B O 1
#

Organism: Pseudogymnoascus destructans (strain ATCC MYA-4855 / 20631-21) (NCBI:txid658429)